Protein AF-0000000087420923 (afdb_homodimer)

Structure (mmCIF, N/CA/C/O backbone):
data_AF-0000000087420923-model_v1
#
loop_
_entity.id
_entity.type
_entity.pdbx_description
1 polymer Exopolyphosphatase
#
loop_
_atom_site.group_PDB
_atom_site.id
_atom_site.type_symbol
_atom_site.label_atom_id
_atom_site.label_alt_id
_atom_site.label_comp_id
_atom_site.label_asym_id
_atom_site.label_entity_id
_atom_site.label_seq_id
_atom_site.pdbx_PDB_ins_code
_atom_site.Cartn_x
_atom_site.Cartn_y
_atom_site.Cartn_z
_atom_site.occupancy
_atom_site.B_iso_or_equiv
_atom_site.auth_seq_id
_atom_site.auth_comp_id
_atom_site.auth_asym_id
_atom_site.auth_atom_id
_atom_site.pdbx_PDB_model_num
ATOM 1 N N . MET A 1 1 ? -8.203 4.008 -21.828 1 26.64 1 MET A N 1
ATOM 2 C CA . MET A 1 1 ? -7.301 4.594 -22.812 1 26.64 1 MET A CA 1
ATOM 3 C C . MET A 1 1 ? -5.855 4.543 -22.328 1 26.64 1 MET A C 1
ATOM 5 O O . MET A 1 1 ? -5.57 4.914 -21.188 1 26.64 1 MET A O 1
ATOM 9 N N . SER A 1 2 ? -5.141 3.66 -22.953 1 37.94 2 SER A N 1
ATOM 10 C CA . SER A 1 2 ? -3.732 3.361 -22.734 1 37.94 2 SER A CA 1
ATOM 11 C C . SER A 1 2 ? -2.912 4.641 -22.594 1 37.94 2 SER A C 1
ATOM 13 O O . SER A 1 2 ? -3.105 5.594 -23.344 1 37.94 2 SER A O 1
ATOM 15 N N . ARG A 1 3 ? -2.555 5.078 -21.453 1 43.34 3 ARG A N 1
ATOM 16 C CA . ARG A 1 3 ? -1.453 6.035 -21.484 1 43.34 3 ARG A CA 1
ATOM 17 C C . ARG A 1 3 ? -0.502 5.723 -22.641 1 43.34 3 ARG A C 1
ATOM 19 O O . ARG A 1 3 ? -0.381 4.57 -23.062 1 43.34 3 ARG A O 1
ATOM 26 N N . ASP A 1 4 ? -0.042 6.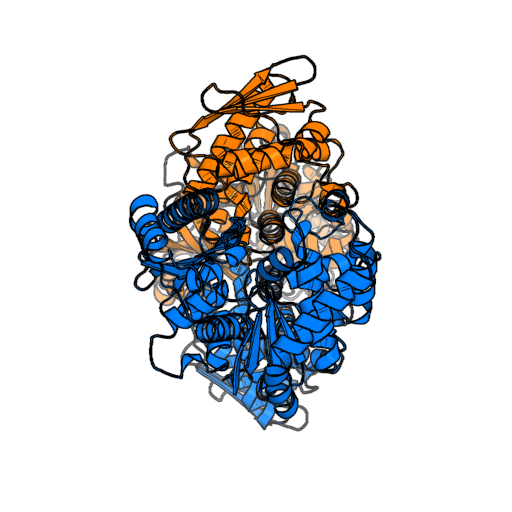641 -23.312 1 57.41 4 ASP A N 1
ATOM 27 C CA . ASP A 1 4 ? 0.861 6.473 -24.438 1 57.41 4 ASP A CA 1
ATOM 28 C C . ASP A 1 4 ? 1.938 5.434 -24.141 1 57.41 4 ASP A C 1
ATOM 30 O O . ASP A 1 4 ? 2.639 5.535 -23.125 1 57.41 4 ASP A O 1
ATOM 34 N N . GLY A 1 5 ? 1.737 4.094 -24.609 1 68 5 GLY A N 1
ATOM 35 C CA . GLY A 1 5 ? 2.725 3.027 -24.609 1 68 5 GLY A CA 1
ATOM 36 C C . GLY A 1 5 ? 2.348 1.857 -23.719 1 68 5 GLY A C 1
ATOM 37 O O . GLY A 1 5 ? 3.072 0.861 -23.656 1 68 5 GLY A O 1
ATOM 38 N N . GLU A 1 6 ? 1.194 2.072 -22.938 1 76.19 6 GLU A N 1
ATOM 39 C CA . GLU A 1 6 ? 0.742 0.937 -22.141 1 76.19 6 GLU A CA 1
ATOM 40 C C . GLU A 1 6 ? -0.213 0.051 -22.938 1 76.19 6 GLU A C 1
ATOM 42 O O . GLU A 1 6 ? -1.026 0.549 -23.719 1 76.19 6 GLU A O 1
ATOM 47 N N . HIS A 1 7 ? 0.077 -1.31 -22.875 1 85.56 7 HIS A N 1
ATOM 48 C CA . HIS A 1 7 ? -0.775 -2.291 -23.531 1 85.56 7 HIS A CA 1
ATOM 49 C C . HIS A 1 7 ? -1.198 -3.393 -22.562 1 85.56 7 HIS A C 1
ATOM 51 O O . HIS A 1 7 ? -0.403 -3.834 -21.734 1 85.56 7 HIS A O 1
ATOM 57 N N . THR A 1 8 ? -2.49 -3.703 -22.625 1 90.06 8 THR A N 1
ATOM 58 C CA . THR A 1 8 ? -2.996 -4.801 -21.797 1 90.06 8 THR A CA 1
ATOM 59 C C . THR A 1 8 ? -3.041 -6.098 -22.609 1 90.06 8 THR A C 1
ATOM 61 O O . THR A 1 8 ? -3.508 -6.109 -23.75 1 90.06 8 THR A O 1
ATOM 64 N N . VAL A 1 9 ? -2.49 -7.164 -22.062 1 92.75 9 VAL A N 1
ATOM 65 C CA . VAL A 1 9 ? -2.441 -8.461 -22.734 1 92.75 9 VAL A CA 1
ATOM 66 C C . VAL A 1 9 ? -2.951 -9.547 -21.781 1 92.75 9 VAL A C 1
ATOM 68 O O . VAL A 1 9 ? -2.656 -9.523 -20.578 1 92.75 9 VAL A O 1
ATOM 71 N N . GLY A 1 10 ? -3.799 -10.461 -22.281 1 95.06 10 GLY A N 1
ATOM 72 C CA . GLY A 1 10 ? -4.215 -11.641 -21.547 1 95.06 10 GLY A CA 1
ATOM 73 C C . GLY A 1 10 ? -3.432 -12.883 -21.922 1 95.06 10 GLY A C 1
ATOM 74 O O . GLY A 1 10 ? -3.129 -13.109 -23.094 1 95.06 10 GLY A O 1
ATOM 75 N N . PHE A 1 11 ? -3.051 -13.641 -20.922 1 96.31 11 PHE A N 1
ATOM 76 C CA . PHE A 1 11 ? -2.35 -14.906 -21.125 1 96.31 11 PHE A CA 1
ATOM 77 C C . PHE A 1 11 ? -3.16 -16.062 -20.578 1 96.31 11 PHE A C 1
ATOM 79 O O . PHE A 1 11 ? -3.553 -16.062 -19.406 1 96.31 11 PHE A O 1
ATOM 86 N N . ILE A 1 12 ? -3.424 -17.062 -21.422 1 97.44 12 ILE A N 1
ATOM 87 C CA . ILE A 1 12 ? -4.195 -18.25 -21.016 1 97.44 12 ILE A CA 1
ATOM 88 C C . ILE A 1 12 ? -3.316 -19.484 -21.109 1 97.44 12 ILE A C 1
ATOM 90 O O . ILE A 1 12 ? -2.709 -19.75 -22.141 1 97.44 12 ILE A O 1
ATOM 94 N N . ASP A 1 13 ? -3.191 -20.172 -20.047 1 96.81 13 ASP A N 1
ATOM 95 C CA . ASP A 1 13 ? -2.545 -21.469 -19.922 1 96.81 13 ASP A CA 1
ATOM 96 C C . ASP A 1 13 ? -3.576 -22.578 -19.75 1 96.81 13 ASP A C 1
ATOM 98 O O . ASP A 1 13 ? -4.156 -22.734 -18.672 1 96.81 13 ASP A O 1
ATOM 102 N N . LEU A 1 14 ? -3.822 -23.297 -20.812 1 97.25 14 LEU A N 1
ATOM 103 C CA . LEU A 1 14 ? -4.77 -24.406 -20.766 1 97.25 14 LEU A CA 1
ATOM 104 C C . LEU A 1 14 ? -4.051 -25.734 -20.484 1 97.25 14 LEU A C 1
ATOM 106 O O . LEU A 1 14 ? -3.621 -26.422 -21.406 1 97.25 14 LEU A O 1
ATOM 110 N N . GLY A 1 15 ? -4.082 -26.094 -19.219 1 95.69 15 GLY A N 1
ATOM 111 C CA . GLY A 1 15 ? -3.385 -27.297 -18.781 1 95.69 15 GLY A CA 1
ATOM 112 C C . GLY A 1 15 ? -4.273 -28.531 -18.734 1 95.69 15 GLY A C 1
ATOM 113 O O . GLY A 1 15 ? -5.457 -28.453 -19.078 1 95.69 15 GLY A O 1
ATOM 114 N N . THR A 1 16 ? -3.65 -29.625 -18.281 1 95.31 16 THR A N 1
ATOM 115 C CA . THR A 1 16 ? -4.312 -30.922 -18.219 1 95.31 16 THR A CA 1
ATOM 116 C C . THR A 1 16 ? -5.336 -30.938 -17.078 1 95.31 16 THR A C 1
ATOM 118 O O . THR A 1 16 ? -6.395 -31.562 -17.203 1 95.31 16 THR A O 1
ATOM 121 N N . ASN A 1 17 ? -5.051 -30.266 -16.047 1 93.31 17 ASN A N 1
ATOM 122 C CA . ASN A 1 17 ? -5.941 -30.266 -14.898 1 93.31 17 ASN A CA 1
ATOM 123 C C . ASN A 1 17 ? -6.684 -28.938 -14.773 1 93.31 17 ASN A C 1
ATOM 125 O O . ASN A 1 17 ? -7.875 -28.906 -14.461 1 93.31 17 ASN A O 1
ATOM 129 N N . SER A 1 18 ? -5.938 -27.875 -14.984 1 94.88 18 SER A N 1
ATOM 130 C CA . SER A 1 18 ? -6.488 -26.547 -14.734 1 94.88 18 SER A CA 1
ATOM 131 C C . SER A 1 18 ? -6.215 -25.609 -15.898 1 94.88 18 SER A C 1
ATOM 133 O O . SER A 1 18 ? -5.258 -25.797 -16.656 1 94.88 18 SER A O 1
ATOM 135 N N . ALA A 1 19 ? -7.098 -24.688 -16.078 1 95.62 19 ALA A N 1
ATOM 136 C CA . ALA A 1 19 ? -6.879 -23.531 -16.938 1 95.62 19 ALA A CA 1
ATOM 137 C C . ALA A 1 19 ? -6.594 -22.281 -16.109 1 95.62 19 ALA A C 1
ATOM 139 O O . ALA A 1 19 ? -7.188 -22.094 -15.047 1 95.62 19 ALA A O 1
ATOM 140 N N . ARG A 1 20 ? -5.656 -21.469 -16.609 1 95.69 20 ARG A N 1
ATOM 141 C CA . ARG A 1 20 ? -5.277 -20.266 -15.883 1 95.69 20 ARG A CA 1
ATOM 142 C C . ARG A 1 20 ? -5.293 -19.047 -16.797 1 95.69 20 ARG A C 1
ATOM 144 O O . ARG A 1 20 ? -5.02 -19.156 -18 1 95.69 20 ARG A O 1
ATOM 151 N N . LEU A 1 21 ? -5.629 -17.906 -16.234 1 94.81 21 LEU A N 1
ATOM 152 C CA . LEU A 1 21 ? -5.586 -16.625 -16.906 1 94.81 21 LEU A CA 1
ATOM 153 C C . LEU A 1 21 ? -4.711 -15.633 -16.141 1 94.81 21 LEU A C 1
ATOM 155 O O . LEU A 1 21 ? -4.77 -15.57 -14.914 1 94.81 21 LEU A O 1
ATOM 159 N N . LEU A 1 22 ? -3.85 -14.938 -16.859 1 94 22 LEU A N 1
ATOM 160 C CA . LEU A 1 22 ? -3.121 -13.789 -16.312 1 94 22 LEU A CA 1
ATOM 161 C C . LEU A 1 22 ? -3.287 -12.578 -17.219 1 94 22 LEU A C 1
ATOM 163 O O . LEU A 1 22 ? -2.99 -12.641 -18.422 1 94 22 LEU A O 1
ATOM 167 N N . VAL A 1 23 ? -3.854 -11.539 -16.734 1 91.88 23 VAL A N 1
ATOM 168 C CA . VAL A 1 23 ? -3.977 -10.289 -17.453 1 91.88 23 VAL A CA 1
ATOM 169 C C . VAL A 1 23 ? -2.918 -9.297 -16.969 1 91.88 23 VAL A C 1
ATOM 171 O O . VAL A 1 23 ? -2.814 -9.031 -15.773 1 91.88 23 VAL A O 1
ATOM 174 N N . VAL A 1 24 ? -2.127 -8.789 -17.906 1 89.5 24 VAL A N 1
ATOM 175 C CA . VAL A 1 24 ? -1.052 -7.879 -17.516 1 89.5 24 VAL A CA 1
ATOM 176 C C . VAL A 1 24 ? -1.144 -6.59 -18.328 1 89.5 24 VAL A C 1
ATOM 178 O O . VAL A 1 24 ? -1.698 -6.578 -19.438 1 89.5 24 VAL A O 1
ATOM 181 N N . ARG A 1 25 ? -0.731 -5.531 -17.734 1 84.19 25 ARG A N 1
ATOM 182 C CA . ARG A 1 25 ? -0.522 -4.262 -18.422 1 84.19 25 ARG A CA 1
ATOM 183 C C . ARG A 1 25 ? 0.964 -3.979 -18.609 1 84.19 25 ARG A C 1
ATOM 185 O O . ARG A 1 25 ? 1.725 -3.955 -17.641 1 84.19 25 ARG A O 1
ATOM 192 N N . SER A 1 26 ? 1.334 -3.861 -19.828 1 81.75 26 SER A N 1
ATOM 193 C CA . SER A 1 26 ? 2.729 -3.551 -20.125 1 81.75 26 SER A CA 1
ATOM 194 C C . SER A 1 26 ? 2.973 -2.047 -20.125 1 81.75 26 SER A C 1
ATOM 196 O O . SER A 1 26 ? 2.096 -1.27 -20.5 1 81.75 26 SER A O 1
ATOM 198 N N . HIS A 1 27 ? 4.184 -1.691 -19.609 1 73.06 27 HIS A N 1
ATOM 199 C CA . HIS A 1 27 ? 4.621 -0.301 -19.578 1 73.06 27 HIS A CA 1
ATOM 200 C C . HIS A 1 27 ? 5.738 -0.058 -20.594 1 73.06 27 HIS A C 1
ATOM 202 O O . HIS A 1 27 ? 6.328 -1.008 -21.109 1 73.06 27 HIS A O 1
ATOM 208 N N . PRO A 1 28 ? 6.004 1.188 -20.875 1 68.94 28 PRO A N 1
ATOM 209 C CA . PRO A 1 28 ? 7.02 1.494 -21.875 1 68.94 28 PRO A CA 1
ATOM 210 C C . PRO A 1 28 ? 8.391 0.915 -21.531 1 68.94 28 PRO A C 1
ATOM 212 O O . PRO A 1 28 ? 9.18 0.609 -22.422 1 68.94 28 PRO A O 1
ATOM 215 N N . ASP A 1 29 ? 8.727 0.699 -20.312 1 63.28 29 ASP A N 1
ATOM 216 C CA . ASP A 1 29 ? 10.023 0.157 -19.922 1 63.28 29 ASP A CA 1
ATOM 217 C C . ASP A 1 29 ? 10.008 -1.37 -19.922 1 63.28 29 ASP A C 1
ATOM 219 O O . ASP A 1 29 ? 10.898 -2.008 -19.359 1 63.28 29 ASP A O 1
ATOM 223 N N . ARG A 1 30 ? 9 -2.012 -20.516 1 65.38 30 ARG A N 1
ATOM 224 C CA . ARG A 1 30 ? 8.82 -3.453 -20.672 1 65.38 30 ARG A CA 1
ATOM 225 C C . ARG A 1 30 ? 8.523 -4.109 -19.328 1 65.38 30 ARG A C 1
ATOM 227 O O . ARG A 1 30 ? 8.641 -5.328 -19.188 1 65.38 30 ARG A O 1
ATOM 234 N N . ALA A 1 31 ? 8.336 -3.197 -18.406 1 71.5 31 ALA A N 1
ATOM 235 C CA . ALA A 1 31 ? 7.773 -3.725 -17.156 1 71.5 31 ALA A CA 1
ATOM 236 C C . ALA A 1 31 ? 6.27 -3.945 -17.297 1 71.5 31 ALA A C 1
ATOM 238 O O . ALA A 1 31 ? 5.645 -3.473 -18.25 1 71.5 31 ALA A O 1
ATOM 239 N N . TYR A 1 32 ? 5.801 -4.973 -16.469 1 76.25 32 TYR A N 1
ATOM 240 C CA . TYR A 1 32 ? 4.355 -5.176 -16.531 1 76.25 32 TYR A CA 1
ATOM 241 C C . TYR A 1 32 ? 3.75 -5.258 -15.141 1 76.25 32 TYR A C 1
ATOM 243 O O . TYR A 1 32 ? 4.445 -5.566 -14.172 1 76.25 32 TYR A O 1
ATOM 251 N N . SER A 1 33 ? 2.541 -4.898 -15.023 1 77.5 33 SER A N 1
ATOM 252 C CA . SER A 1 33 ? 1.748 -5.043 -13.805 1 77.5 33 SER A CA 1
ATOM 253 C C . SER A 1 33 ? 0.644 -6.078 -13.984 1 77.5 33 SER A C 1
ATOM 255 O O . SER A 1 33 ? 0.008 -6.137 -15.039 1 77.5 33 SER A O 1
ATOM 257 N N . GLU A 1 34 ? 0.516 -6.961 -12.992 1 83.31 34 GLU A N 1
ATOM 258 C CA . GLU A 1 34 ? -0.592 -7.91 -13.031 1 83.31 34 GLU A CA 1
ATOM 259 C C . GLU A 1 34 ? -1.915 -7.23 -12.695 1 83.31 34 GLU A C 1
ATOM 261 O O . GLU A 1 34 ? -2.008 -6.5 -11.703 1 83.31 34 GLU A O 1
ATOM 266 N N . LEU A 1 35 ? -2.844 -7.418 -13.539 1 81.5 35 LEU A N 1
ATOM 267 C CA . LEU A 1 35 ? -4.152 -6.801 -13.344 1 81.5 35 LEU A CA 1
ATOM 268 C C . LEU A 1 35 ? -5.125 -7.781 -12.703 1 81.5 35 LEU A C 1
ATOM 270 O O . LEU A 1 35 ? -5.969 -7.387 -11.891 1 81.5 35 LEU A O 1
ATOM 274 N N . ASN A 1 36 ? -5.047 -9.023 -13.148 1 83.31 36 ASN A N 1
ATOM 275 C CA . ASN A 1 36 ? -5.914 -10.07 -12.609 1 83.31 36 ASN A CA 1
ATOM 276 C C . ASN A 1 36 ? -5.391 -11.461 -12.953 1 83.31 36 ASN A C 1
ATOM 278 O O . ASN A 1 36 ? -4.605 -11.617 -13.891 1 83.31 36 ASN A O 1
ATOM 282 N N . ARG A 1 37 ? -5.762 -12.398 -12.141 1 88.62 37 ARG A N 1
ATOM 283 C CA . ARG A 1 37 ? -5.449 -13.805 -12.391 1 88.62 37 ARG A CA 1
ATOM 284 C C . ARG A 1 37 ? -6.621 -14.703 -12.016 1 88.62 37 ARG A C 1
ATOM 286 O O . ARG A 1 37 ? -7.312 -14.445 -11.023 1 88.62 37 ARG A O 1
ATOM 293 N N . LEU A 1 38 ? -6.852 -15.719 -12.805 1 87.31 38 LEU A N 1
ATOM 294 C CA . LEU A 1 38 ? -7.887 -16.719 -12.539 1 87.31 38 LEU A CA 1
ATOM 295 C C . LEU A 1 38 ? -7.352 -18.125 -12.742 1 87.31 38 LEU A C 1
ATOM 297 O O . LEU A 1 38 ? -6.434 -18.344 -13.539 1 87.31 38 LEU A O 1
ATOM 301 N N . LYS A 1 39 ? -7.863 -19.016 -11.977 1 89.38 39 LYS A N 1
ATOM 302 C CA . LYS A 1 39 ? -7.609 -20.438 -12.133 1 89.38 39 LYS A CA 1
ATOM 303 C C . LYS A 1 39 ? -8.906 -21.25 -12.039 1 89.38 39 LYS A C 1
ATOM 305 O O . LYS A 1 39 ? -9.742 -20.984 -11.172 1 89.38 39 LYS A O 1
ATOM 310 N N . GLU A 1 40 ? -9.102 -22.109 -12.961 1 89.31 40 GLU A N 1
ATOM 311 C CA . GLU A 1 40 ? -10.258 -23 -12.953 1 89.31 40 GLU A CA 1
ATOM 312 C C . GLU A 1 40 ? -9.852 -24.453 -13.227 1 89.31 40 GLU A C 1
ATOM 314 O O . GLU A 1 40 ? -8.992 -24.703 -14.07 1 89.31 40 GLU A O 1
ATOM 319 N N . VAL A 1 41 ? -10.477 -25.328 -12.445 1 89.25 41 VAL A N 1
ATOM 320 C CA . VAL A 1 41 ? -10.234 -26.75 -12.695 1 89.25 41 VAL A CA 1
ATOM 321 C C . VAL A 1 41 ? -11.102 -27.219 -13.859 1 89.25 41 VAL A C 1
ATOM 323 O O . VAL A 1 41 ? -12.336 -27.172 -13.781 1 89.25 41 VAL A O 1
ATOM 326 N N . VAL A 1 42 ? -10.492 -27.656 -14.961 1 92.44 42 VAL A N 1
ATOM 327 C CA . VAL A 1 42 ? -11.242 -28.094 -16.141 1 92.44 42 VAL A CA 1
ATOM 328 C C . VAL A 1 42 ? -11.062 -29.594 -16.344 1 92.44 42 VAL A C 1
ATOM 330 O O . VAL A 1 42 ? -11.891 -30.234 -16.984 1 92.44 42 VAL A O 1
ATOM 333 N N . ARG A 1 43 ? -9.984 -30.188 -15.875 1 93.75 43 ARG A N 1
ATOM 334 C CA . ARG A 1 43 ? -9.664 -31.594 -15.992 1 93.75 43 ARG A CA 1
ATOM 335 C C . ARG A 1 43 ? -9.727 -32.062 -17.453 1 93.75 43 ARG A C 1
ATOM 337 O O . ARG A 1 43 ? -10.398 -33.031 -17.766 1 93.75 43 ARG A O 1
ATOM 344 N N . LEU A 1 44 ? -9.047 -31.406 -18.219 1 94.5 44 LEU A N 1
ATOM 345 C CA . LEU A 1 44 ? -9.031 -31.688 -19.641 1 94.5 44 LEU A CA 1
ATOM 346 C C . LEU A 1 44 ? -8.453 -33.062 -19.922 1 94.5 44 LEU A C 1
ATOM 348 O O . LEU A 1 44 ? -8.812 -33.719 -20.906 1 94.5 44 LEU A O 1
ATOM 352 N N . GLY A 1 45 ? -7.625 -33.562 -19.031 1 92.5 45 GLY A N 1
ATOM 353 C CA . GLY A 1 45 ? -6.969 -34.875 -19.203 1 92.5 45 GLY A CA 1
ATOM 354 C C . GLY A 1 45 ? -7.809 -36.031 -18.719 1 92.5 45 GLY A C 1
ATOM 355 O O . GLY A 1 45 ? -7.414 -37.188 -18.859 1 92.5 45 GLY A O 1
ATOM 356 N N . GLU A 1 46 ? -8.969 -35.688 -18.141 1 88.62 46 GLU A N 1
ATOM 357 C CA . GLU A 1 46 ? -9.828 -36.75 -17.625 1 88.62 46 GLU A CA 1
ATOM 358 C C . GLU A 1 46 ? -10.219 -37.719 -18.734 1 88.62 46 GLU A C 1
ATOM 360 O O . GLU A 1 46 ? -10.891 -37.344 -19.688 1 88.62 46 GLU A O 1
ATOM 365 N N . GLY A 1 47 ? -9.789 -38.969 -18.578 1 85.25 47 GLY A N 1
ATOM 366 C CA . GLY A 1 47 ? -10.133 -40 -19.531 1 85.25 47 GLY A CA 1
ATOM 367 C C . GLY A 1 47 ? -9.383 -39.875 -20.844 1 85.25 47 GLY A C 1
ATOM 368 O O . GLY A 1 47 ? -9.578 -40.719 -21.75 1 85.25 47 GLY A O 1
ATOM 369 N N . GLU A 1 48 ? -8.609 -38.969 -20.969 1 84.19 48 GLU A N 1
ATOM 370 C CA . GLU A 1 48 ? -7.91 -38.688 -22.219 1 84.19 48 GLU A CA 1
ATOM 371 C C . GLU A 1 48 ? -6.789 -39.688 -22.453 1 84.19 48 GLU A C 1
ATOM 373 O O . GLU A 1 48 ? -6.629 -40.219 -23.562 1 84.19 48 GLU A O 1
ATOM 378 N N . PHE A 1 49 ? -6.094 -40.062 -21.406 1 84 49 PHE A N 1
ATOM 379 C CA . PHE A 1 49 ? -4.82 -40.781 -21.562 1 84 49 PHE A CA 1
ATOM 380 C C . PHE A 1 49 ? -5.043 -42.25 -21.797 1 84 49 PHE A C 1
ATOM 382 O O . PHE A 1 49 ? -4.102 -43 -22.078 1 84 49 PHE A O 1
ATOM 389 N N . ILE A 1 50 ? -6.258 -42.625 -21.734 1 83.31 50 ILE A N 1
ATOM 390 C CA . ILE A 1 50 ? -6.586 -44.031 -22.031 1 83.31 50 ILE A CA 1
ATOM 391 C C . ILE A 1 50 ? -6.477 -44.25 -23.531 1 83.31 50 ILE A C 1
ATOM 393 O O . ILE A 1 50 ? -5.801 -45.188 -23.984 1 83.31 50 ILE A O 1
ATOM 397 N N . ALA A 1 51 ? -7.043 -43.406 -24.297 1 88.88 51 ALA A N 1
ATOM 398 C CA . ALA A 1 51 ? -7.055 -43.562 -25.75 1 88.88 51 ALA A CA 1
ATOM 399 C C . ALA A 1 51 ? -6.5 -42.312 -26.453 1 88.88 51 ALA A C 1
ATOM 401 O O . ALA A 1 51 ? -6.512 -42.219 -27.672 1 88.88 51 ALA A O 1
ATOM 402 N N . ASN A 1 52 ? -5.965 -41.406 -25.734 1 93.19 52 ASN A N 1
ATOM 403 C CA . ASN A 1 52 ? -5.453 -40.156 -26.266 1 93.19 52 ASN A CA 1
ATOM 404 C C . ASN A 1 52 ? -6.527 -39.406 -27.031 1 93.19 52 ASN A C 1
ATOM 406 O O . ASN A 1 52 ? -6.293 -38.969 -28.172 1 93.19 52 ASN A O 1
ATOM 410 N N . VAL A 1 53 ? -7.633 -39.438 -26.422 1 95.56 53 VAL A N 1
ATOM 411 C CA . VAL A 1 53 ? -8.758 -38.688 -26.984 1 95.56 53 VAL A CA 1
ATOM 412 C C . VAL A 1 53 ? -9.406 -37.812 -25.891 1 95.56 53 VAL A C 1
ATOM 414 O O . VAL A 1 53 ? -9.82 -38.344 -24.859 1 95.56 53 VAL A O 1
ATOM 417 N N . LEU A 1 54 ? -9.492 -36.562 -26.188 1 96.56 54 LEU A N 1
ATOM 418 C CA . LEU A 1 54 ? -10.188 -35.688 -25.266 1 96.56 54 LEU A CA 1
ATOM 419 C C . LEU A 1 54 ? -11.672 -36 -25.203 1 96.56 54 LEU A C 1
ATOM 421 O O . LEU A 1 54 ? -12.312 -36.188 -26.234 1 96.56 54 LEU A O 1
ATOM 425 N N . GLN A 1 55 ? -12.172 -36.062 -24.047 1 95.31 55 GLN A N 1
ATOM 426 C CA . GLN A 1 55 ? -13.578 -36.406 -23.859 1 95.31 55 GLN A CA 1
ATOM 427 C C . GLN A 1 55 ? -14.484 -35.219 -24.109 1 95.31 55 GLN A C 1
ATOM 429 O O . GLN A 1 55 ? -14.117 -34.062 -23.797 1 95.31 55 GLN A O 1
ATOM 434 N N . PRO A 1 56 ? -15.648 -35.406 -24.578 1 94.94 56 PRO A N 1
ATOM 435 C CA . PRO A 1 56 ? -16.547 -34.312 -24.922 1 94.94 56 PRO A CA 1
ATOM 436 C C . PRO A 1 56 ? -16.875 -33.438 -23.734 1 94.94 56 PRO A C 1
ATOM 438 O O . PRO A 1 56 ? -16.875 -32.188 -23.859 1 94.94 56 PRO A O 1
ATOM 441 N N . GLN A 1 57 ? -17.141 -34 -22.609 1 93.81 57 GLN A N 1
ATOM 442 C CA . GLN A 1 57 ? -17.5 -33.219 -21.422 1 93.81 57 GLN A CA 1
ATOM 443 C C . GLN A 1 57 ? -16.328 -32.344 -20.984 1 93.81 57 GLN A C 1
ATOM 445 O O . GLN A 1 57 ? -16.516 -31.219 -20.562 1 93.81 57 GLN A O 1
ATOM 450 N N . ALA A 1 58 ? -15.148 -32.875 -21.047 1 94.38 58 ALA A N 1
ATOM 451 C CA . ALA A 1 58 ? -13.945 -32.125 -20.688 1 94.38 58 ALA A CA 1
ATOM 452 C C . ALA A 1 58 ? -13.711 -30.984 -21.656 1 94.38 58 ALA A C 1
ATOM 454 O O . ALA A 1 58 ? -13.375 -29.875 -21.234 1 94.38 58 ALA A O 1
ATOM 455 N N . MET A 1 59 ? -13.898 -31.234 -22.953 1 96.31 59 MET A N 1
ATOM 456 C CA . MET A 1 59 ? -13.75 -30.188 -23.969 1 96.31 59 MET A CA 1
ATOM 457 C C . MET A 1 59 ? -14.766 -29.078 -23.75 1 96.31 59 MET A C 1
ATOM 459 O O . MET A 1 59 ? -14.453 -27.891 -23.922 1 96.31 59 MET A O 1
ATOM 463 N N . HIS A 1 60 ? -15.906 -29.469 -23.359 1 94.25 60 HIS A N 1
ATOM 464 C CA . HIS A 1 60 ? -16.953 -28.484 -23.109 1 94.25 60 HIS A CA 1
ATOM 465 C C . HIS A 1 60 ? -16.609 -27.578 -21.938 1 94.25 60 HIS A C 1
ATOM 467 O O . HIS A 1 60 ? -16.734 -26.359 -22.031 1 94.25 60 HIS A O 1
ATOM 473 N N . ARG A 1 61 ? -16.203 -28.156 -20.859 1 92.69 61 ARG A N 1
ATOM 474 C CA . ARG A 1 61 ? -15.797 -27.391 -19.688 1 92.69 61 ARG A CA 1
ATOM 475 C C . ARG A 1 61 ? -14.664 -26.422 -20.031 1 92.69 61 ARG A C 1
ATOM 477 O O . ARG A 1 61 ? -14.695 -25.266 -19.625 1 92.69 61 ARG A O 1
ATOM 484 N N . ALA A 1 62 ? -13.703 -26.906 -20.75 1 95.75 62 ALA A N 1
ATOM 485 C CA . ALA A 1 62 ? -12.547 -26.094 -21.109 1 95.75 62 ALA A CA 1
ATOM 486 C C . ALA A 1 62 ? -12.969 -24.922 -22 1 95.75 62 ALA A C 1
ATOM 488 O O . ALA A 1 62 ? -12.484 -23.812 -21.828 1 95.75 62 ALA A O 1
ATOM 489 N N . ALA A 1 63 ? -13.82 -25.219 -22.953 1 95.56 63 ALA A N 1
ATOM 490 C CA . ALA A 1 63 ? -14.297 -24.172 -23.844 1 95.56 63 ALA A CA 1
ATOM 491 C C . ALA A 1 63 ? -15.055 -23.094 -23.078 1 95.56 63 ALA A C 1
ATOM 493 O O . ALA A 1 63 ? -14.883 -21.891 -23.344 1 95.56 63 ALA A O 1
ATOM 494 N N . LEU A 1 64 ? -15.828 -23.484 -22.188 1 91.25 64 LEU A N 1
ATOM 495 C CA . LEU A 1 64 ? -16.578 -22.547 -21.359 1 91.25 64 LEU A CA 1
ATOM 496 C C . LEU A 1 64 ? -15.648 -21.672 -20.547 1 91.25 64 LEU A C 1
ATOM 498 O O . LEU A 1 64 ? -15.828 -20.453 -20.484 1 91.25 64 LEU A O 1
ATOM 502 N N . VAL A 1 65 ? -14.719 -22.266 -19.906 1 93.38 65 VAL A N 1
ATOM 503 C CA . VAL A 1 65 ? -13.773 -21.547 -19.062 1 93.38 65 VAL A CA 1
ATOM 504 C C . VAL A 1 65 ? -12.945 -20.594 -19.906 1 93.38 65 VAL A C 1
ATOM 506 O O . VAL A 1 65 ? -12.727 -19.438 -19.516 1 93.38 65 VAL A O 1
ATOM 509 N N . CYS A 1 66 ? -12.523 -21.031 -21.062 1 95.62 66 CYS A N 1
ATOM 510 C CA . CYS A 1 66 ? -11.734 -20.172 -21.953 1 95.62 66 CYS A CA 1
ATOM 511 C C . CYS A 1 66 ? -12.555 -18.969 -22.422 1 95.62 66 CYS A C 1
ATOM 513 O O . CYS A 1 66 ? -12.023 -17.875 -22.547 1 95.62 66 CYS A O 1
ATOM 515 N N . ARG A 1 67 ? -13.766 -19.234 -22.688 1 93.62 67 ARG A N 1
ATOM 516 C CA . ARG A 1 67 ? -14.641 -18.125 -23.062 1 93.62 67 ARG A CA 1
ATOM 517 C C . ARG A 1 67 ? -14.711 -17.078 -21.953 1 93.62 67 ARG A C 1
ATOM 519 O O . ARG A 1 67 ? -14.609 -15.883 -22.219 1 93.62 67 ARG A O 1
ATOM 526 N N . LYS A 1 68 ? -14.852 -17.562 -20.781 1 89.69 68 LYS A N 1
ATOM 527 C CA . LYS A 1 68 ? -14.914 -16.672 -19.625 1 89.69 68 LYS A CA 1
ATOM 528 C C . LYS A 1 68 ? -13.594 -15.914 -19.453 1 89.69 68 LYS A C 1
ATOM 530 O O . LYS A 1 68 ? -13.586 -14.742 -19.078 1 89.69 68 LYS A O 1
ATOM 535 N N . PHE A 1 69 ? -12.516 -16.594 -19.625 1 94.12 69 PHE A N 1
ATOM 536 C CA . PHE A 1 69 ? -11.203 -15.977 -19.531 1 94.12 69 PHE A CA 1
ATOM 537 C C . PHE A 1 69 ? -11.055 -14.852 -20.547 1 94.12 69 PHE A C 1
ATOM 539 O O . PHE A 1 69 ? -10.555 -13.773 -20.234 1 94.12 69 PHE A O 1
ATOM 546 N N . VAL A 1 70 ? -11.516 -15.117 -21.75 1 92.94 70 VAL A N 1
ATOM 547 C CA . VAL A 1 70 ? -11.438 -14.133 -22.828 1 92.94 70 VAL A CA 1
ATOM 548 C C . VAL A 1 70 ? -12.297 -12.914 -22.469 1 92.94 70 VAL A C 1
ATOM 550 O O . VAL A 1 70 ? -11.867 -11.773 -22.625 1 92.94 70 VAL A O 1
ATOM 553 N N . GLU A 1 71 ? -13.406 -13.18 -21.969 1 86.56 71 GLU A N 1
ATOM 554 C CA . GLU A 1 71 ? -14.297 -12.102 -21.562 1 86.56 71 GLU A CA 1
ATOM 555 C C . GLU A 1 71 ? -13.672 -11.25 -20.453 1 86.56 71 GLU A C 1
ATOM 557 O O . GLU A 1 71 ? -13.773 -10.023 -20.469 1 86.56 71 GLU A O 1
ATOM 562 N N . MET A 1 72 ? -13.086 -11.938 -19.562 1 86.12 72 MET A N 1
ATOM 563 C CA . MET A 1 72 ? -12.422 -11.234 -18.469 1 86.12 72 MET A CA 1
ATOM 564 C C . MET A 1 72 ? -11.297 -10.352 -19 1 86.12 72 MET A C 1
ATOM 566 O O . MET A 1 72 ? -11.164 -9.195 -18.594 1 86.12 72 MET A O 1
ATOM 570 N N . ALA A 1 73 ? -10.492 -10.875 -19.828 1 90.06 73 ALA A N 1
ATOM 571 C CA . ALA A 1 73 ? -9.391 -10.109 -20.406 1 90.06 73 ALA A CA 1
ATOM 572 C C . ALA A 1 73 ? -9.906 -8.906 -21.188 1 90.06 73 ALA A C 1
ATOM 574 O O . ALA A 1 73 ? -9.32 -7.82 -21.125 1 90.06 73 ALA A O 1
ATOM 575 N N . GLN A 1 74 ? -10.969 -9.102 -21.828 1 84.75 74 GLN A N 1
ATOM 576 C CA . GLN A 1 74 ? -11.57 -8.016 -22.594 1 84.75 74 GLN A CA 1
ATOM 577 C C . GLN A 1 74 ? -12.109 -6.922 -21.688 1 84.75 74 GLN A C 1
ATOM 579 O O . GLN A 1 74 ? -12.086 -5.742 -22.031 1 84.75 74 GLN A O 1
ATOM 584 N N . GLY A 1 75 ? -12.539 -7.371 -20.562 1 77.06 75 GLY A N 1
ATOM 585 C CA . GLY A 1 75 ? -12.992 -6.402 -19.578 1 77.06 75 GLY A CA 1
ATOM 586 C C . GLY A 1 75 ? -11.891 -5.457 -19.125 1 77.06 75 GLY A C 1
ATOM 587 O O . GLY A 1 75 ? -12.164 -4.332 -18.719 1 77.06 75 GLY A O 1
ATOM 588 N N . TYR A 1 76 ? -10.695 -5.875 -19.234 1 80.88 76 TYR A N 1
ATOM 589 C CA . TYR A 1 76 ? -9.539 -5.043 -18.922 1 80.88 76 TYR A CA 1
ATOM 590 C C . TYR A 1 76 ? -8.977 -4.387 -20.172 1 80.88 76 TYR A C 1
ATOM 592 O O . TYR A 1 76 ? -7.844 -3.9 -20.188 1 80.88 76 TYR A O 1
ATOM 600 N N . ASP A 1 77 ? -9.727 -4.527 -21.297 1 83.88 77 ASP A N 1
ATOM 601 C CA . ASP A 1 77 ? -9.367 -3.939 -22.578 1 83.88 77 ASP A CA 1
ATOM 602 C C . ASP A 1 77 ? -8.094 -4.574 -23.125 1 83.88 77 ASP A C 1
ATOM 604 O O . ASP A 1 77 ? -7.223 -3.877 -23.656 1 83.88 77 ASP A O 1
ATOM 608 N N . ALA A 1 78 ? -7.996 -5.844 -22.922 1 90.69 78 ALA A N 1
ATOM 609 C CA . ALA A 1 78 ? -6.844 -6.539 -23.5 1 90.69 78 ALA A CA 1
ATOM 610 C C . ALA A 1 78 ? -6.848 -6.445 -25.016 1 90.69 78 ALA A C 1
ATOM 612 O O . ALA A 1 78 ? -7.859 -6.734 -25.656 1 90.69 78 ALA A O 1
ATOM 613 N N . GLU A 1 79 ? -5.715 -6.008 -25.594 1 90.69 79 GLU A N 1
ATOM 614 C CA . GLU A 1 79 ? -5.57 -5.871 -27.047 1 90.69 79 GLU A CA 1
ATOM 615 C C . GLU A 1 79 ? -5.223 -7.207 -27.688 1 90.69 79 GLU A C 1
ATOM 617 O O . GLU A 1 79 ? -5.477 -7.406 -28.875 1 90.69 79 GLU A O 1
ATOM 622 N N . LYS A 1 80 ? -4.648 -8.031 -26.922 1 92.56 80 LYS A N 1
ATOM 623 C CA . LYS A 1 80 ? -4.191 -9.328 -27.406 1 92.56 80 LYS A CA 1
ATOM 624 C C . LYS A 1 80 ? -4.375 -10.406 -26.344 1 92.56 80 LYS A C 1
ATOM 626 O O . LYS A 1 80 ? -4.309 -10.125 -25.141 1 92.56 80 LYS A O 1
ATOM 631 N N . ILE A 1 81 ? -4.684 -11.609 -26.828 1 95.62 81 ILE A N 1
ATOM 632 C CA . ILE A 1 81 ? -4.738 -12.781 -25.969 1 95.62 81 ILE A CA 1
ATOM 633 C C . ILE A 1 81 ? -3.771 -13.852 -26.484 1 95.62 81 ILE A C 1
ATOM 635 O O . ILE A 1 81 ? -3.854 -14.258 -27.641 1 95.62 81 ILE A O 1
ATOM 639 N N . VAL A 1 82 ? -2.836 -14.172 -25.703 1 95.94 82 VAL A N 1
ATOM 640 C CA . VAL A 1 82 ? -1.907 -15.258 -25.984 1 95.94 82 VAL A CA 1
ATOM 641 C C . VAL A 1 82 ? -2.314 -16.5 -25.203 1 95.94 82 VAL A C 1
ATOM 643 O O . VAL A 1 82 ? -2.367 -16.484 -23.984 1 95.94 82 VAL A O 1
ATOM 646 N N . ALA A 1 83 ? -2.65 -17.578 -25.922 1 97.44 83 ALA A N 1
ATOM 647 C CA . ALA A 1 83 ? -3.139 -18.797 -25.281 1 97.44 83 ALA A CA 1
ATOM 648 C C . ALA A 1 83 ? -2.314 -20.016 -25.688 1 97.44 83 ALA A C 1
ATOM 650 O O . ALA A 1 83 ? -2.021 -20.188 -26.875 1 97.44 83 ALA A O 1
ATOM 651 N N . VAL A 1 84 ? -1.918 -20.797 -24.719 1 97.31 84 VAL A N 1
ATOM 652 C CA . VAL A 1 84 ? -1.171 -22.016 -25 1 97.31 84 VAL A CA 1
ATOM 653 C C . VAL A 1 84 ? -1.865 -23.219 -24.359 1 97.31 84 VAL A C 1
ATOM 655 O O . VAL A 1 84 ? -2.611 -23.062 -23.391 1 97.31 84 VAL A O 1
ATOM 658 N N . ALA A 1 85 ? -1.715 -24.375 -24.891 1 97 85 ALA A N 1
ATOM 659 C CA . ALA A 1 85 ? -2.184 -25.641 -24.344 1 97 85 ALA A CA 1
ATOM 660 C C . ALA A 1 85 ? -1.037 -26.641 -24.219 1 97 85 ALA A C 1
ATOM 662 O O . ALA A 1 85 ? -0.083 -26.609 -25 1 97 85 ALA A O 1
ATOM 663 N N . THR A 1 86 ? -1.17 -27.531 -23.281 1 96.06 86 THR A N 1
ATOM 664 C CA . THR A 1 86 ? -0.026 -28.359 -22.938 1 96.06 86 THR A CA 1
ATOM 665 C C . THR A 1 86 ? -0.359 -29.844 -23.109 1 96.06 86 THR A C 1
ATOM 667 O O . THR A 1 86 ? -0.971 -30.234 -24.109 1 96.06 86 THR A O 1
ATOM 670 N N . SER A 1 87 ? -0.004 -30.734 -22.234 1 93.75 87 SER A N 1
ATOM 671 C CA . SER A 1 87 ? 0.143 -32.156 -22.406 1 93.75 87 SER A CA 1
ATOM 672 C C . SER A 1 87 ? -1.154 -32.812 -22.891 1 93.75 87 SER A C 1
ATOM 674 O O . SER A 1 87 ? -1.148 -33.594 -23.844 1 93.75 87 SER A O 1
ATOM 676 N N . ALA A 1 88 ? -2.299 -32.5 -22.25 1 94.19 88 ALA A N 1
ATOM 677 C CA . ALA A 1 88 ? -3.555 -33.125 -22.625 1 94.19 88 ALA A CA 1
ATOM 678 C C . ALA A 1 88 ? -3.904 -32.875 -24.078 1 94.19 88 ALA A C 1
ATOM 680 O O . ALA A 1 88 ? -4.312 -33.781 -24.812 1 94.19 88 ALA A O 1
ATOM 681 N N . SER A 1 89 ? -3.75 -31.688 -24.484 1 95.69 89 SER A N 1
ATOM 682 C CA . SER A 1 89 ? -4.023 -31.312 -25.859 1 95.69 89 SER A CA 1
ATOM 683 C C . SER A 1 89 ? -2.941 -31.828 -26.797 1 95.69 89 SER A C 1
ATOM 685 O O . SER A 1 89 ? -3.242 -32.312 -27.891 1 95.69 89 SER A O 1
ATOM 687 N N . ARG A 1 90 ? -1.78 -31.719 -26.375 1 93.31 90 ARG A N 1
ATOM 688 C CA . ARG A 1 90 ? -0.633 -32.125 -27.188 1 93.31 90 ARG A CA 1
ATOM 689 C C . ARG A 1 90 ? -0.722 -33.594 -27.562 1 93.31 90 ARG A C 1
ATOM 691 O O . ARG A 1 90 ? -0.395 -33.969 -28.703 1 93.31 90 ARG A O 1
ATOM 698 N N . ASP A 1 91 ? -1.211 -34.438 -26.75 1 93.88 91 ASP A N 1
ATOM 699 C CA . ASP A 1 91 ? -1.204 -35.906 -26.938 1 93.88 91 ASP A CA 1
ATOM 700 C C . ASP A 1 91 ? -2.496 -36.375 -27.594 1 93.88 91 ASP A C 1
ATOM 702 O O . ASP A 1 91 ? -2.58 -37.531 -28.047 1 93.88 91 ASP A O 1
ATOM 706 N N . ALA A 1 92 ? -3.439 -35.531 -27.75 1 96.12 92 ALA A N 1
ATOM 707 C CA . ALA A 1 92 ? -4.777 -35.938 -28.172 1 96.12 92 ALA A CA 1
ATOM 708 C C . ALA A 1 92 ? -4.863 -36.062 -29.688 1 96.12 92 ALA A C 1
ATOM 710 O O . ALA A 1 92 ? -4.445 -35.156 -30.422 1 96.12 92 ALA A O 1
ATOM 711 N N . ARG A 1 93 ? -5.461 -37.031 -30.125 1 95.25 93 ARG A N 1
ATOM 712 C CA . ARG A 1 93 ? -5.672 -37.25 -31.562 1 95.25 93 ARG A CA 1
ATOM 713 C C . ARG A 1 93 ? -6.695 -36.281 -32.125 1 95.25 93 ARG A C 1
ATOM 715 O O . ARG A 1 93 ? -6.637 -35.906 -33.281 1 95.25 93 ARG A O 1
ATOM 722 N N . ASN A 1 94 ? -7.562 -35.938 -31.234 1 96.19 94 ASN A N 1
ATOM 723 C CA . ASN A 1 94 ? -8.617 -35.031 -31.688 1 96.19 94 ASN A CA 1
ATOM 724 C C . ASN A 1 94 ? -8.336 -33.594 -31.281 1 96.19 94 ASN A C 1
ATOM 726 O O . ASN A 1 94 ? -9.266 -32.812 -31.031 1 96.19 94 ASN A O 1
ATOM 730 N N . LYS A 1 95 ? -7.109 -33.25 -31.172 1 96 95 LYS A N 1
ATOM 731 C CA . LYS A 1 95 ? -6.723 -31.922 -30.75 1 96 95 LYS A CA 1
ATOM 732 C C . LYS A 1 95 ? -7.242 -30.859 -31.703 1 96 95 LYS A C 1
ATOM 734 O O . LYS A 1 95 ? -7.629 -29.766 -31.297 1 96 95 LYS A O 1
ATOM 739 N N . ASP A 1 96 ? -7.289 -31.156 -33 1 94.69 96 ASP A N 1
ATOM 740 C CA . ASP A 1 96 ? -7.734 -30.188 -34 1 94.69 96 ASP A CA 1
ATOM 741 C C . ASP A 1 96 ? -9.211 -29.828 -33.812 1 94.69 96 ASP A C 1
ATOM 743 O O . ASP A 1 96 ? -9.602 -28.672 -33.969 1 94.69 96 ASP A O 1
ATOM 747 N N . VAL A 1 97 ? -9.891 -30.828 -33.469 1 96.44 97 VAL A N 1
ATOM 748 C CA . VAL A 1 97 ? -11.305 -30.625 -33.219 1 96.44 97 VAL A CA 1
ATOM 749 C C . VAL A 1 97 ? -11.461 -29.688 -32 1 96.44 97 VAL A C 1
ATOM 751 O O . VAL A 1 97 ? -12.297 -28.781 -32 1 96.44 97 VAL A O 1
ATOM 754 N N . PHE A 1 98 ? -10.734 -29.984 -31.078 1 96.62 98 PHE A N 1
ATOM 755 C CA . PHE A 1 98 ? -10.789 -29.203 -29.859 1 96.62 98 PHE A CA 1
ATOM 756 C C . PHE A 1 98 ? -10.359 -27.75 -30.109 1 96.62 98 PHE A C 1
ATOM 758 O O . PHE A 1 98 ? -11.031 -26.812 -29.672 1 96.62 98 PHE A O 1
ATOM 765 N N . LEU A 1 99 ? -9.281 -27.484 -30.844 1 96.69 99 LEU A N 1
ATOM 766 C CA . LEU A 1 99 ? -8.781 -26.141 -31.141 1 96.69 99 LEU A CA 1
ATOM 767 C C . LEU A 1 99 ? -9.805 -25.344 -31.938 1 96.69 99 LEU A C 1
ATOM 769 O O . LEU A 1 99 ? -9.992 -24.156 -31.719 1 96.69 99 LEU A O 1
ATOM 773 N N . LYS A 1 100 ? -10.422 -26.016 -32.875 1 96.19 100 LYS A N 1
ATOM 774 C CA . LYS A 1 100 ? -11.469 -25.359 -33.656 1 96.19 100 LYS A CA 1
ATOM 775 C C . LYS A 1 100 ? -12.641 -24.953 -32.781 1 96.19 100 LYS A C 1
ATOM 777 O O . LYS A 1 100 ? -13.234 -23.891 -32.969 1 96.19 100 LYS A O 1
ATOM 782 N N . ARG A 1 101 ? -12.922 -25.781 -31.859 1 96.62 101 ARG A N 1
ATOM 783 C CA . ARG A 1 101 ? -14 -25.469 -30.922 1 96.62 101 ARG A CA 1
ATOM 784 C C . ARG A 1 101 ? -13.664 -24.25 -30.094 1 96.62 101 ARG A C 1
ATOM 786 O O . ARG A 1 101 ? -14.516 -23.391 -29.859 1 96.62 101 ARG A O 1
ATOM 793 N N . LEU A 1 102 ? -12.469 -24.188 -29.594 1 97.19 102 LEU A N 1
ATOM 794 C CA . LEU A 1 102 ? -12.031 -23.047 -28.797 1 97.19 102 LEU A CA 1
ATOM 795 C C . LEU A 1 102 ? -12.117 -21.75 -29.609 1 97.19 102 LEU A C 1
ATOM 797 O O . LEU A 1 102 ? -12.539 -20.719 -29.078 1 97.19 102 LEU A O 1
ATOM 801 N N . ARG A 1 103 ? -11.75 -21.797 -30.844 1 95.94 103 ARG A N 1
ATOM 802 C CA . ARG A 1 103 ? -11.82 -20.625 -31.719 1 95.94 103 ARG A CA 1
ATOM 803 C C . ARG A 1 103 ? -13.273 -20.203 -31.938 1 95.94 103 ARG A C 1
ATOM 805 O O . ARG A 1 103 ? -13.578 -19 -31.906 1 95.94 103 ARG A O 1
ATOM 812 N N . ARG A 1 104 ? -14.055 -21.109 -32.094 1 96.12 104 ARG A N 1
ATOM 813 C CA . ARG A 1 104 ? -15.453 -20.844 -32.438 1 96.12 104 ARG A CA 1
ATOM 814 C C . ARG A 1 104 ? -16.219 -20.391 -31.188 1 96.12 104 ARG A C 1
ATOM 816 O O . ARG A 1 104 ? -16.969 -19.406 -31.234 1 96.12 104 ARG A O 1
ATOM 823 N N . GLU A 1 105 ? -16.031 -21.094 -30.125 1 94.75 105 GLU A N 1
ATOM 824 C CA . GLU A 1 105 ? -16.891 -20.906 -28.953 1 94.75 105 GLU A CA 1
ATOM 825 C C . GLU A 1 105 ? -16.297 -19.891 -28 1 94.75 105 GLU A C 1
ATOM 827 O O . GLU A 1 105 ? -17.031 -19.188 -27.297 1 94.75 105 GLU A O 1
ATOM 832 N N . ALA A 1 106 ? -15.008 -19.797 -27.953 1 94.31 106 ALA A N 1
ATOM 833 C CA . ALA A 1 106 ? -14.375 -18.906 -26.984 1 94.31 106 ALA A CA 1
ATOM 834 C C . ALA A 1 106 ? -13.664 -17.75 -27.688 1 94.31 106 ALA A C 1
ATOM 836 O O . ALA A 1 106 ? -13.266 -16.781 -27.031 1 94.31 106 ALA A O 1
ATOM 837 N N . GLY A 1 107 ? -13.555 -17.844 -28.969 1 94 107 GLY A N 1
ATOM 838 C CA . GLY A 1 107 ? -12.922 -16.766 -29.719 1 94 107 GLY A CA 1
ATOM 839 C C . GLY A 1 107 ? -11.43 -16.656 -29.453 1 94 107 GLY A C 1
ATOM 840 O O . GLY A 1 107 ? -10.883 -15.555 -29.453 1 94 107 GLY A O 1
ATOM 841 N N . VAL A 1 108 ? -10.789 -17.766 -29.125 1 95.5 108 VAL A N 1
ATOM 842 C CA . VAL A 1 108 ? -9.367 -17.688 -28.797 1 95.5 108 VAL A CA 1
ATOM 843 C C . VAL A 1 108 ? -8.586 -18.703 -29.641 1 95.5 108 VAL A C 1
ATOM 845 O O . VAL A 1 108 ? -9.055 -19.828 -29.859 1 95.5 108 VAL A O 1
ATOM 848 N N . ASP A 1 109 ? -7.523 -18.25 -30.188 1 95.06 109 ASP A N 1
ATOM 849 C CA . ASP A 1 109 ? -6.586 -19.141 -30.891 1 95.06 109 ASP A CA 1
ATOM 850 C C . ASP A 1 109 ? -5.551 -19.703 -29.922 1 95.06 109 ASP A C 1
ATOM 852 O O . ASP A 1 109 ? -4.684 -18.984 -29.438 1 95.06 109 ASP A O 1
ATOM 856 N N . VAL A 1 110 ? -5.598 -21 -29.703 1 96.81 110 VAL A N 1
ATOM 857 C CA . VAL A 1 110 ? -4.719 -21.641 -28.734 1 96.81 110 VAL A CA 1
ATOM 858 C C . VAL A 1 110 ? -3.584 -22.375 -29.453 1 96.81 110 VAL A C 1
ATOM 860 O O . VAL A 1 110 ? -3.82 -23.109 -30.406 1 96.81 110 VAL A O 1
ATOM 863 N N . ARG A 1 111 ? -2.402 -22.125 -29.031 1 95.94 111 ARG A N 1
ATOM 864 C CA . ARG A 1 111 ? -1.232 -22.797 -29.578 1 95.94 111 ARG A CA 1
ATOM 865 C C . ARG A 1 111 ? -0.794 -23.953 -28.672 1 95.94 111 ARG A C 1
ATOM 867 O O . ARG A 1 111 ? -0.556 -23.766 -27.484 1 95.94 111 ARG A O 1
ATOM 874 N N . ILE A 1 112 ? -0.654 -25.109 -29.266 1 95.69 112 ILE A N 1
ATOM 875 C CA . ILE A 1 112 ? -0.112 -26.234 -28.531 1 95.69 112 ILE A CA 1
ATOM 876 C C . ILE A 1 112 ? 1.411 -26.141 -28.484 1 95.69 112 ILE A C 1
ATOM 878 O O . ILE A 1 112 ? 2.062 -25.969 -29.516 1 95.69 112 ILE A O 1
ATOM 882 N N . ILE A 1 113 ? 1.944 -26.266 -27.344 1 95.12 113 ILE A N 1
ATOM 883 C CA . ILE A 1 113 ? 3.391 -26.125 -27.219 1 95.12 113 ILE A CA 1
ATOM 884 C C . ILE A 1 113 ? 4.012 -27.484 -26.859 1 95.12 113 ILE A C 1
ATOM 886 O O . ILE A 1 113 ? 3.354 -28.328 -26.266 1 95.12 113 ILE A O 1
ATOM 890 N N . SER A 1 114 ? 5.301 -27.656 -27.25 1 94.12 114 SER A N 1
ATOM 891 C CA . SER A 1 114 ? 6.035 -28.875 -26.953 1 94.12 114 SER A CA 1
ATOM 892 C C . SER A 1 114 ? 6.391 -28.953 -25.469 1 94.12 114 SER A C 1
ATOM 894 O O . SER A 1 114 ? 6.324 -27.953 -24.75 1 94.12 114 SER A O 1
ATOM 896 N N . GLY A 1 115 ? 6.656 -30.172 -25.047 1 94.75 115 GLY A N 1
ATOM 897 C CA . GLY A 1 115 ? 7.094 -30.344 -23.672 1 94.75 115 GLY A CA 1
ATOM 898 C C . GLY A 1 115 ? 8.297 -29.484 -23.312 1 94.75 115 GLY A C 1
ATOM 899 O O . GLY A 1 115 ? 8.352 -28.906 -22.234 1 94.75 115 GLY A O 1
ATOM 900 N N . LYS A 1 116 ? 9.219 -29.422 -24.203 1 92.06 116 LYS A N 1
ATOM 901 C CA . LYS A 1 116 ? 10.422 -28.625 -23.969 1 92.06 116 LYS A CA 1
ATOM 902 C C . LYS A 1 116 ? 10.094 -27.141 -23.906 1 92.06 116 LYS A C 1
ATOM 904 O O . LYS A 1 116 ? 10.672 -26.391 -23.109 1 92.06 116 LYS A O 1
ATOM 909 N N . GLU A 1 117 ? 9.258 -26.688 -24.75 1 93.25 117 GLU A N 1
ATOM 910 C CA . GLU A 1 117 ? 8.828 -25.297 -24.703 1 93.25 117 GLU A CA 1
ATOM 911 C C . GLU A 1 117 ? 8.094 -24.969 -23.406 1 93.25 117 GLU A C 1
ATOM 913 O O . GLU A 1 117 ? 8.258 -23.891 -22.844 1 93.25 117 GLU A O 1
ATOM 918 N N . GLU A 1 118 ? 7.25 -25.891 -22.969 1 96.25 118 GLU A N 1
ATOM 919 C CA . GLU A 1 118 ? 6.594 -25.75 -21.672 1 96.25 118 GLU A CA 1
ATOM 920 C C . GLU A 1 118 ? 7.617 -25.609 -20.547 1 96.25 118 GLU A C 1
ATOM 922 O O . GLU A 1 118 ? 7.496 -24.734 -19.688 1 96.25 118 GLU A O 1
ATOM 927 N N . ALA A 1 119 ? 8.648 -26.438 -20.594 1 96.62 119 ALA A N 1
ATOM 928 C CA . ALA A 1 119 ? 9.719 -26.375 -19.609 1 96.62 119 ALA A CA 1
ATOM 929 C C . ALA A 1 119 ? 10.438 -25.031 -19.656 1 96.62 119 ALA A C 1
ATOM 931 O O . ALA A 1 119 ? 10.758 -24.469 -18.609 1 96.62 119 ALA A O 1
ATOM 932 N N . ARG A 1 120 ? 10.68 -24.547 -20.844 1 93.25 120 ARG A N 1
ATOM 933 C CA . ARG A 1 120 ? 11.359 -23.266 -21.016 1 93.25 120 ARG A CA 1
ATOM 934 C C . ARG A 1 120 ? 10.547 -22.141 -20.391 1 93.25 120 ARG A C 1
ATOM 936 O O . ARG A 1 120 ? 11.086 -21.312 -19.656 1 93.25 120 ARG A O 1
ATOM 943 N N . LEU A 1 121 ? 9.297 -22.062 -20.656 1 94.5 121 LEU A N 1
ATOM 944 C CA . LEU A 1 121 ? 8.438 -21 -20.141 1 94.5 121 LEU A CA 1
ATOM 945 C C . LEU A 1 121 ? 8.32 -21.094 -18.625 1 94.5 121 LEU A C 1
ATOM 947 O O . LEU A 1 121 ? 8.281 -20.062 -17.938 1 94.5 121 LEU A O 1
ATOM 951 N N . ILE A 1 122 ? 8.25 -22.297 -18.125 1 96.75 122 ILE A N 1
ATOM 952 C CA . ILE A 1 122 ? 8.219 -22.5 -16.688 1 96.75 122 ILE A CA 1
ATOM 953 C C . ILE A 1 122 ? 9.508 -21.969 -16.062 1 96.75 122 ILE A C 1
ATOM 955 O O . ILE A 1 122 ? 9.461 -21.266 -15.039 1 96.75 122 ILE A O 1
ATOM 959 N N . TYR A 1 123 ? 10.617 -22.266 -16.703 1 94.88 123 TYR A N 1
ATOM 960 C CA . TYR A 1 123 ? 11.906 -21.766 -16.234 1 94.88 123 TYR A CA 1
ATOM 961 C C . TYR A 1 123 ? 11.906 -20.234 -16.188 1 94.88 123 TYR A C 1
ATOM 963 O O . TYR A 1 123 ? 12.305 -19.641 -15.172 1 94.88 123 TYR A O 1
ATOM 971 N N . LEU A 1 124 ? 11.383 -19.641 -17.188 1 90.81 124 LEU A N 1
ATOM 972 C CA . LEU A 1 124 ? 11.336 -18.188 -17.25 1 90.81 124 LEU A CA 1
ATOM 973 C C . LEU A 1 124 ? 10.484 -17.625 -16.109 1 90.81 124 LEU A C 1
ATOM 975 O O . LEU A 1 124 ? 10.883 -16.656 -15.445 1 90.81 124 LEU A O 1
ATOM 979 N N . GLY A 1 125 ? 9.398 -18.219 -15.867 1 92.62 125 GLY A N 1
ATOM 980 C CA . GLY A 1 125 ? 8.5 -17.766 -14.82 1 92.62 125 GLY A CA 1
ATOM 981 C C . GLY A 1 125 ? 9.078 -17.922 -13.422 1 92.62 125 GLY A C 1
ATOM 982 O O . GLY A 1 125 ? 9.039 -16.984 -12.617 1 92.62 125 GLY A O 1
ATOM 983 N N . VAL A 1 126 ? 9.68 -19.078 -13.141 1 93.5 126 VAL A N 1
ATOM 984 C CA . VAL A 1 126 ? 10.141 -19.391 -11.797 1 93.5 126 VAL A CA 1
ATOM 985 C C . VAL A 1 126 ? 11.461 -18.688 -11.523 1 93.5 126 VAL A C 1
ATOM 987 O O . VAL A 1 126 ? 11.648 -18.094 -10.453 1 93.5 126 VAL A O 1
ATOM 990 N N . SER A 1 127 ? 12.344 -18.672 -12.477 1 90.12 127 SER A N 1
ATOM 991 C CA . SER A 1 127 ? 13.672 -18.094 -12.273 1 90.12 127 SER A CA 1
ATOM 992 C C . SER A 1 127 ? 13.594 -16.578 -12.094 1 90.12 127 SER A C 1
ATOM 994 O O . SER A 1 127 ? 14.398 -16 -11.375 1 90.12 127 SER A O 1
ATOM 996 N N . SER A 1 128 ? 12.594 -15.992 -12.688 1 84.88 128 SER A N 1
ATOM 997 C CA . SER A 1 128 ? 12.453 -14.539 -12.602 1 84.88 128 SER A CA 1
ATOM 998 C C . SER A 1 128 ? 12.117 -14.102 -11.18 1 84.88 128 SER A C 1
ATOM 1000 O O . SER A 1 128 ? 12.359 -12.953 -10.805 1 84.88 128 SER A O 1
ATOM 1002 N N . GLY A 1 129 ? 11.594 -14.961 -10.398 1 84.25 129 GLY A N 1
ATOM 1003 C CA . GLY A 1 129 ? 11.211 -14.648 -9.031 1 84.25 129 GLY A CA 1
ATOM 1004 C C . GLY A 1 129 ? 12.266 -15.023 -8.016 1 84.25 129 GLY A C 1
ATOM 1005 O O . GLY A 1 129 ? 12.062 -14.875 -6.809 1 84.25 129 GLY A O 1
ATOM 1006 N N . LEU A 1 130 ? 13.461 -15.523 -8.484 1 84.31 130 LEU A N 1
ATOM 1007 C CA . LEU A 1 130 ? 14.516 -16.031 -7.605 1 84.31 130 LEU A CA 1
ATOM 1008 C C . LEU A 1 130 ? 15.836 -15.32 -7.883 1 84.31 130 LEU A C 1
ATOM 1010 O O . LEU A 1 130 ? 16.125 -14.953 -9.023 1 84.31 130 LEU A O 1
ATOM 1014 N N . LYS A 1 131 ? 16.609 -15.117 -6.816 1 80.81 131 LYS A N 1
ATOM 1015 C CA . LYS A 1 131 ? 18 -14.703 -7.004 1 80.81 131 LYS A CA 1
ATOM 1016 C C . LYS A 1 131 ? 18.938 -15.906 -7.047 1 80.81 131 LYS A C 1
ATOM 1018 O O . LYS A 1 131 ? 19.297 -16.453 -6.004 1 80.81 131 LYS A O 1
ATOM 1023 N N . LEU A 1 132 ? 19.312 -16.281 -8.164 1 83.44 132 LEU A N 1
ATOM 1024 C CA . LEU A 1 132 ? 20.188 -17.453 -8.328 1 83.44 132 LEU A CA 1
ATOM 1025 C C . LEU A 1 132 ? 21.641 -17.031 -8.508 1 83.44 132 LEU A C 1
ATOM 1027 O O . LEU A 1 132 ? 22.562 -17.766 -8.148 1 83.44 132 LEU A O 1
ATOM 1031 N N . GLY A 1 133 ? 21.812 -15.758 -8.984 1 77 133 GLY A N 1
ATOM 1032 C CA . GLY A 1 133 ? 23.188 -15.367 -9.312 1 77 133 GLY A CA 1
ATOM 1033 C C . GLY A 1 133 ? 23.859 -16.328 -10.273 1 77 133 GLY A C 1
ATOM 1034 O O . GLY A 1 133 ? 23.312 -16.641 -11.336 1 77 133 GLY A O 1
ATOM 1035 N N . ASP A 1 134 ? 25.031 -16.844 -9.789 1 79.38 134 ASP A N 1
ATOM 1036 C CA . ASP A 1 134 ? 25.781 -17.75 -10.641 1 79.38 134 ASP A CA 1
ATOM 1037 C C . ASP A 1 134 ? 25.531 -19.203 -10.266 1 79.38 134 ASP A C 1
ATOM 1039 O O . ASP A 1 134 ? 26.047 -20.109 -10.914 1 79.38 134 ASP A O 1
ATOM 1043 N N . GLU A 1 135 ? 24.656 -19.375 -9.414 1 89.62 135 GLU A N 1
ATOM 1044 C CA . GLU A 1 135 ? 24.359 -20.734 -8.977 1 89.62 135 GLU A CA 1
ATOM 1045 C C . GLU A 1 135 ? 23.281 -21.375 -9.852 1 89.62 135 GLU A C 1
ATOM 1047 O O . GLU A 1 135 ? 22.359 -20.688 -10.305 1 89.62 135 GLU A O 1
ATOM 1052 N N . LYS A 1 136 ? 23.469 -22.672 -10.102 1 93.88 136 LYS A N 1
ATOM 1053 C CA . LYS A 1 136 ? 22.469 -23.438 -10.836 1 93.88 136 LYS A CA 1
ATOM 1054 C C . LYS A 1 136 ? 21.391 -23.969 -9.906 1 93.88 136 LYS A C 1
ATOM 1056 O O . LYS A 1 136 ? 21.656 -24.281 -8.75 1 93.88 136 LYS A O 1
ATOM 1061 N N . ALA A 1 137 ? 20.25 -23.969 -10.453 1 96.62 137 ALA A N 1
ATOM 1062 C CA . ALA A 1 137 ? 19.125 -24.562 -9.719 1 96.62 137 ALA A CA 1
ATOM 1063 C C . ALA A 1 137 ? 18.406 -25.594 -10.57 1 96.62 137 ALA A C 1
ATOM 1065 O O . ALA A 1 137 ? 18.5 -25.578 -11.805 1 96.62 137 ALA A O 1
ATOM 1066 N N . LEU A 1 138 ? 17.844 -26.531 -9.867 1 98.12 138 LEU A N 1
ATOM 1067 C CA . LEU A 1 138 ? 16.953 -27.516 -10.477 1 98.12 138 LEU A CA 1
ATOM 1068 C C . LEU A 1 138 ? 15.5 -27.094 -10.336 1 98.12 138 LEU A C 1
ATOM 1070 O O . LEU A 1 138 ? 15.047 -26.75 -9.242 1 98.12 138 LEU A O 1
ATOM 1074 N N . PHE A 1 139 ? 14.797 -27 -11.5 1 98.06 139 PHE A N 1
ATOM 1075 C CA . PHE A 1 139 ? 13.383 -26.656 -11.5 1 98.06 139 PHE A CA 1
ATOM 1076 C C . PHE A 1 139 ? 12.531 -27.875 -11.852 1 98.06 139 PHE A C 1
ATOM 1078 O O . PHE A 1 139 ? 12.773 -28.547 -12.859 1 98.06 139 PHE A O 1
ATOM 1085 N N . ILE A 1 140 ? 11.523 -28.172 -11.008 1 98.56 140 ILE A N 1
ATOM 1086 C CA . ILE A 1 140 ? 10.609 -29.297 -11.234 1 98.56 140 ILE A CA 1
ATOM 1087 C C . ILE A 1 140 ? 9.172 -28.781 -11.211 1 98.56 140 ILE A C 1
ATOM 1089 O O . ILE A 1 140 ? 8.727 -28.203 -10.219 1 98.56 140 ILE A O 1
ATOM 1093 N N . ASP A 1 141 ? 8.43 -28.953 -12.227 1 98.31 141 ASP A N 1
ATOM 1094 C CA . ASP A 1 141 ? 7.012 -28.609 -12.305 1 98.31 141 ASP A CA 1
ATOM 1095 C C . ASP A 1 141 ? 6.168 -29.859 -12.578 1 98.31 141 ASP A C 1
ATOM 1097 O O . ASP A 1 141 ? 6.34 -30.516 -13.602 1 98.31 141 ASP A O 1
ATOM 1101 N N . ILE A 1 142 ? 5.258 -30.172 -11.703 1 98 142 ILE A N 1
ATOM 1102 C CA . ILE A 1 142 ? 4.438 -31.375 -11.867 1 98 142 ILE A CA 1
ATOM 1103 C C . ILE A 1 142 ? 3.012 -30.984 -12.242 1 98 142 ILE A C 1
ATOM 1105 O O . ILE A 1 142 ? 2.24 -30.531 -11.391 1 98 142 ILE A O 1
ATOM 1109 N N . GLY A 1 143 ? 2.678 -31.281 -13.422 1 96.19 143 GLY A N 1
ATOM 1110 C CA . GLY A 1 143 ? 1.327 -31.031 -13.906 1 96.19 143 GLY A CA 1
ATOM 1111 C C . GLY A 1 143 ? 0.464 -32.281 -13.914 1 96.19 143 GLY A C 1
ATOM 1112 O O . GLY A 1 143 ? 0.785 -33.281 -13.258 1 96.19 143 GLY A O 1
ATOM 1113 N N . GLY A 1 144 ? -0.649 -32.219 -14.594 1 95.69 144 GLY A N 1
ATOM 1114 C CA . GLY A 1 144 ? -1.538 -33.344 -14.703 1 95.69 144 GLY A CA 1
ATOM 1115 C C . GLY A 1 144 ? -1.065 -34.375 -15.719 1 95.69 144 GLY A C 1
ATOM 1116 O O . GLY A 1 144 ? -1.299 -35.594 -15.555 1 95.69 144 GLY A O 1
ATOM 1117 N N . GLY A 1 145 ? -0.417 -33.875 -16.734 1 96.5 145 GLY A N 1
ATOM 1118 C CA . GLY A 1 145 ? -0.05 -34.781 -17.812 1 96.5 145 GLY A CA 1
ATOM 1119 C C . GLY A 1 145 ? 1.445 -35 -17.922 1 96.5 145 GLY A C 1
ATOM 1120 O O . GLY A 1 145 ? 1.888 -36 -18.484 1 96.5 145 GLY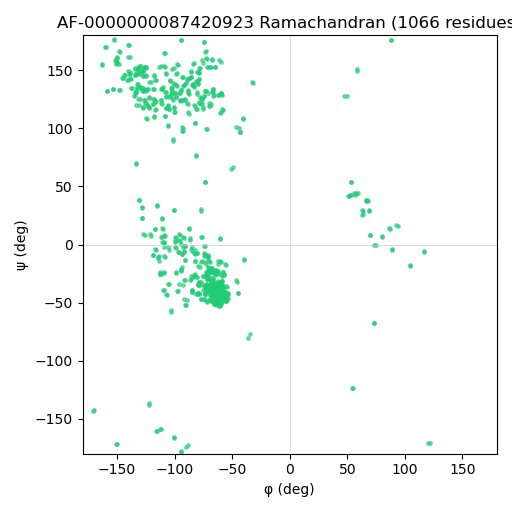 A O 1
ATOM 1121 N N . SER A 1 146 ? 2.154 -34.094 -17.453 1 97.25 146 SER A N 1
ATOM 1122 C CA . SER A 1 146 ? 3.6 -34.188 -17.625 1 97.25 146 SER A CA 1
ATOM 1123 C C . SER A 1 146 ? 4.336 -33.562 -16.453 1 97.25 146 SER A C 1
ATOM 1125 O O . SER A 1 146 ? 3.723 -32.906 -15.602 1 97.25 146 SER A O 1
ATOM 1127 N N . THR A 1 147 ? 5.605 -33.781 -16.312 1 98.38 147 THR A N 1
ATOM 1128 C CA . THR A 1 147 ? 6.547 -33.156 -15.383 1 98.38 147 THR A CA 1
ATOM 1129 C C . THR A 1 147 ? 7.715 -32.531 -16.125 1 98.38 147 THR A C 1
ATOM 1131 O O . THR A 1 147 ? 8.391 -33.219 -16.906 1 98.38 147 THR A O 1
ATOM 1134 N N . GLU A 1 148 ? 7.875 -31.297 -15.984 1 98.25 148 GLU A N 1
ATOM 1135 C CA . GLU A 1 148 ? 8.984 -30.578 -16.609 1 98.25 148 GLU A CA 1
ATOM 1136 C C . GLU A 1 148 ? 10.18 -30.484 -15.648 1 98.25 148 GLU A C 1
ATOM 1138 O O . GLU A 1 148 ? 10.008 -30.234 -14.453 1 98.25 148 GLU A O 1
ATOM 1143 N N . ILE A 1 149 ? 11.375 -30.719 -16.188 1 98.19 149 ILE A N 1
ATOM 1144 C CA . ILE A 1 149 ? 12.625 -30.656 -15.445 1 98.19 149 ILE A CA 1
ATOM 1145 C C . ILE A 1 149 ? 13.594 -29.703 -16.141 1 98.19 149 ILE A C 1
ATOM 1147 O O . ILE A 1 149 ? 13.875 -29.859 -17.344 1 98.19 149 ILE A O 1
ATOM 1151 N N . VAL A 1 150 ? 14.062 -28.719 -15.391 1 97.56 150 VAL A N 1
ATOM 1152 C CA . VAL A 1 150 ? 15 -27.75 -15.953 1 97.56 150 VAL A CA 1
ATOM 1153 C C . VAL A 1 150 ? 16.172 -27.547 -15.008 1 97.56 150 VAL A C 1
ATOM 1155 O O . VAL A 1 150 ? 16 -27.547 -13.781 1 97.56 150 VAL A O 1
ATOM 1158 N N . VAL A 1 151 ? 17.375 -27.547 -15.531 1 97.31 151 VAL A N 1
ATOM 1159 C CA . VAL A 1 151 ? 18.547 -27.047 -14.805 1 97.31 151 VAL A CA 1
ATOM 1160 C C . VAL A 1 151 ? 19.047 -25.75 -15.438 1 97.31 151 VAL A C 1
ATOM 1162 O O . VAL A 1 151 ? 19.281 -25.688 -16.641 1 97.31 151 VAL A O 1
ATOM 1165 N N . GLY A 1 152 ? 19.062 -24.75 -14.633 1 93.88 152 GLY A N 1
ATOM 1166 C CA . GLY A 1 152 ? 19.5 -23.469 -15.141 1 93.88 152 GLY A CA 1
ATOM 1167 C C . GLY A 1 152 ? 19.938 -22.516 -14.047 1 93.88 152 GLY A C 1
ATOM 1168 O O . GLY A 1 152 ? 19.859 -22.844 -12.859 1 93.88 152 GLY A O 1
ATOM 1169 N N . ASP A 1 153 ? 20.531 -21.438 -14.445 1 91 153 ASP A N 1
ATOM 1170 C CA . ASP A 1 153 ? 20.859 -20.344 -13.539 1 91 153 ASP A CA 1
ATOM 1171 C C . ASP A 1 153 ? 20.031 -19.109 -13.852 1 91 153 ASP A C 1
ATOM 1173 O O . ASP A 1 153 ? 18.922 -19.203 -14.383 1 91 153 ASP A O 1
ATOM 1177 N N . GLN A 1 154 ? 20.547 -17.984 -13.406 1 84.56 154 GLN A N 1
ATOM 1178 C CA . GLN A 1 154 ? 19.766 -16.75 -13.547 1 84.56 154 GLN A CA 1
ATOM 1179 C C . GLN A 1 154 ? 19.656 -16.328 -15.008 1 84.56 154 GLN A C 1
ATOM 1181 O O . GLN A 1 154 ? 18.688 -15.68 -15.398 1 84.56 154 GLN A O 1
ATOM 1186 N N . GLN A 1 155 ? 20.547 -16.781 -15.859 1 78.12 155 GLN A N 1
ATOM 1187 C CA . GLN A 1 155 ? 20.688 -16.219 -17.203 1 78.12 155 GLN A CA 1
ATOM 1188 C C . GLN A 1 155 ? 20.203 -17.203 -18.266 1 78.12 155 GLN A C 1
ATOM 1190 O O . GLN A 1 155 ? 19.641 -16.781 -19.281 1 78.12 155 GLN A O 1
ATOM 1195 N N . GLU A 1 156 ? 20.516 -18.453 -18.016 1 85.25 156 GLU A N 1
ATOM 1196 C CA . GLU A 1 156 ? 20.219 -19.422 -19.062 1 85.25 156 GLU A CA 1
ATOM 1197 C C . GLU A 1 156 ? 19.906 -20.797 -18.484 1 85.25 156 GLU A C 1
ATOM 1199 O O . GLU A 1 156 ? 20.188 -21.062 -17.312 1 85.25 156 GLU A O 1
ATOM 1204 N N . TYR A 1 157 ? 19.281 -21.609 -19.281 1 89.62 157 TYR A N 1
ATOM 1205 C CA . TYR A 1 157 ? 19.062 -23.016 -18.953 1 89.62 157 TYR A CA 1
ATOM 1206 C C . TYR A 1 157 ? 20.109 -23.906 -19.641 1 89.62 157 TYR A C 1
ATOM 1208 O O . TYR A 1 157 ? 20.516 -23.625 -20.766 1 89.62 157 TYR A O 1
ATOM 1216 N N . PHE A 1 158 ? 20.469 -24.969 -18.984 1 92.56 158 PHE A N 1
ATOM 1217 C CA . PHE A 1 158 ? 21.484 -25.891 -19.484 1 92.56 158 PHE A CA 1
ATOM 1218 C C . PHE A 1 158 ? 20.844 -27.203 -19.906 1 92.56 158 PHE A C 1
ATOM 1220 O O . PHE A 1 158 ? 21.422 -27.953 -20.703 1 92.56 158 PHE A O 1
ATOM 1227 N N . TYR A 1 159 ? 19.719 -27.5 -19.359 1 94.94 159 TYR A N 1
ATOM 1228 C CA . TYR A 1 159 ? 18.984 -28.719 -19.672 1 94.94 159 TYR A CA 1
ATOM 1229 C C . TYR A 1 159 ? 17.484 -28.5 -19.562 1 94.94 159 TYR A C 1
ATOM 1231 O O . TYR A 1 159 ? 17.016 -27.812 -18.641 1 94.94 159 TYR A O 1
ATOM 1239 N N . LEU A 1 160 ? 16.734 -28.938 -20.547 1 95.5 160 LEU A N 1
ATOM 1240 C CA . LEU A 1 160 ? 15.281 -28.938 -20.578 1 95.5 160 LEU A CA 1
ATOM 1241 C C . LEU A 1 160 ? 14.75 -30.328 -20.922 1 95.5 160 LEU A C 1
ATOM 1243 O O . LEU A 1 160 ? 15.234 -30.969 -21.859 1 95.5 160 LEU A O 1
ATOM 1247 N N . ASP A 1 161 ? 13.773 -30.734 -20.109 1 96.31 161 ASP A N 1
ATOM 1248 C CA . ASP A 1 161 ? 13.117 -32 -20.422 1 96.31 161 ASP A CA 1
ATOM 1249 C C . ASP A 1 161 ? 11.664 -32 -19.953 1 96.31 161 ASP A C 1
ATOM 1251 O O . ASP A 1 161 ? 11.273 -31.172 -19.125 1 96.31 161 ASP A O 1
ATOM 1255 N N . SER A 1 162 ? 10.867 -32.812 -20.562 1 97.19 162 SER A N 1
ATOM 1256 C CA . SER A 1 162 ? 9.469 -33.062 -20.203 1 97.19 162 SER A CA 1
ATOM 1257 C C . SER A 1 162 ? 9.164 -34.562 -20.172 1 97.19 162 SER A C 1
ATOM 1259 O O . SER A 1 162 ? 9.344 -35.25 -21.188 1 97.19 162 SER A O 1
ATOM 1261 N N . LEU A 1 163 ? 8.766 -34.969 -19.031 1 97.62 163 LEU A N 1
ATOM 1262 C CA . LEU A 1 163 ? 8.469 -36.375 -18.844 1 97.62 163 LEU A CA 1
ATOM 1263 C C . LEU A 1 163 ? 6.965 -36.656 -18.922 1 97.62 163 LEU A C 1
ATOM 1265 O O . LEU A 1 163 ? 6.176 -35.844 -18.406 1 97.62 163 LEU A O 1
ATOM 1269 N N . ASN A 1 164 ? 6.609 -37.719 -19.578 1 95.25 164 ASN A N 1
ATOM 1270 C CA . ASN A 1 164 ? 5.207 -38.125 -19.594 1 95.25 164 ASN A CA 1
ATOM 1271 C C . ASN A 1 164 ? 4.785 -38.719 -18.25 1 95.25 164 ASN A C 1
ATOM 1273 O O . ASN A 1 164 ? 4.312 -39.844 -18.188 1 95.25 164 ASN A O 1
ATOM 1277 N N . LEU A 1 165 ? 5.062 -37.906 -17.281 1 96.88 165 LEU A N 1
ATOM 1278 C CA . LEU A 1 165 ? 4.699 -38.188 -15.898 1 96.88 165 LEU A CA 1
ATOM 1279 C C . LEU A 1 165 ? 3.867 -37.031 -15.32 1 96.88 165 LEU A C 1
ATOM 1281 O O . LEU A 1 165 ? 4.375 -35.938 -15.133 1 96.88 165 LEU A O 1
ATOM 1285 N N . GLY A 1 166 ? 2.566 -37.281 -15.109 1 97.19 166 GLY A N 1
ATOM 1286 C CA . GLY A 1 166 ? 1.68 -36.312 -14.508 1 97.19 166 GLY A CA 1
ATOM 1287 C C . GLY A 1 166 ? 0.688 -36.938 -13.531 1 97.19 166 GLY A C 1
ATOM 1288 O O . GLY A 1 166 ? 0.438 -38.125 -13.57 1 97.19 166 GLY A O 1
ATOM 1289 N N . ALA A 1 167 ? 0.149 -36.094 -12.711 1 96.94 167 ALA A N 1
ATOM 1290 C CA . ALA A 1 167 ? -0.734 -36.594 -11.648 1 96.94 167 ALA A CA 1
ATOM 1291 C C . ALA A 1 167 ? -1.965 -37.281 -12.234 1 96.94 167 ALA A C 1
ATOM 1293 O O . ALA A 1 167 ? -2.332 -38.375 -11.805 1 96.94 167 ALA A O 1
ATOM 1294 N N . ILE A 1 168 ? -2.557 -36.688 -13.203 1 95.69 168 ILE A N 1
ATOM 1295 C CA . ILE A 1 168 ? -3.756 -37.25 -13.812 1 95.69 168 ILE A CA 1
ATOM 1296 C C . ILE A 1 168 ? -3.381 -38.438 -14.672 1 95.69 168 ILE A C 1
ATOM 1298 O O . ILE A 1 168 ? -4.078 -39.469 -14.672 1 95.69 168 ILE A O 1
ATOM 1302 N N . ARG A 1 169 ? -2.32 -38.344 -15.445 1 95.5 169 ARG A N 1
ATOM 1303 C CA . ARG A 1 169 ? -1.846 -39.438 -16.312 1 95.5 169 ARG A CA 1
ATOM 1304 C C . ARG A 1 169 ? -1.585 -40.688 -15.5 1 95.5 169 ARG A C 1
ATOM 1306 O O . ARG A 1 169 ? -2.043 -41.781 -15.867 1 95.5 169 ARG A O 1
ATOM 1313 N N . LEU A 1 170 ? -0.872 -40.531 -14.367 1 96.81 170 LEU A N 1
ATOM 1314 C CA . LEU A 1 170 ? -0.545 -41.688 -13.539 1 96.81 170 LEU A CA 1
ATOM 1315 C C . LEU A 1 170 ? -1.78 -42.188 -12.797 1 96.81 170 LEU A C 1
ATOM 1317 O O . LEU A 1 170 ? -1.923 -43.406 -12.57 1 96.81 170 LEU A O 1
ATOM 1321 N N . TYR A 1 171 ? -2.656 -41.281 -12.383 1 95.69 171 TYR A N 1
ATOM 1322 C CA . TYR A 1 171 ? -3.92 -41.719 -11.797 1 95.69 171 TYR A CA 1
ATOM 1323 C C . TYR A 1 171 ? -4.691 -42.625 -12.75 1 95.69 171 TYR A C 1
ATOM 1325 O O . TYR A 1 171 ? -5.168 -43.688 -12.359 1 95.69 171 TYR A O 1
ATOM 1333 N N . THR A 1 172 ? -4.797 -42.219 -13.992 1 93.69 172 THR A N 1
ATOM 1334 C CA . THR A 1 172 ? -5.52 -42.969 -15.016 1 93.69 172 THR A CA 1
ATOM 1335 C C . THR A 1 172 ? -4.875 -44.344 -15.25 1 93.69 172 THR A C 1
ATOM 1337 O O . THR A 1 172 ? -5.566 -45.312 -15.523 1 93.69 172 THR A O 1
ATOM 1340 N N . LYS A 1 173 ? -3.639 -44.406 -15.117 1 94 173 LYS A N 1
ATOM 1341 C CA . LYS A 1 173 ? -2.893 -45.625 -15.398 1 94 173 LYS A CA 1
ATOM 1342 C C . LYS A 1 173 ? -3.021 -46.625 -14.25 1 94 173 LYS A C 1
ATOM 1344 O O . LYS A 1 173 ? -3.1 -47.844 -14.484 1 94 173 LYS A O 1
ATOM 1349 N N . PHE A 1 174 ? -3.1 -46.156 -13.039 1 95.44 174 PHE A N 1
ATOM 1350 C CA . PHE A 1 174 ? -2.912 -47.062 -11.922 1 95.44 174 PHE A CA 1
ATOM 1351 C C . PHE A 1 174 ? -4.199 -47.219 -11.117 1 95.44 174 PHE A C 1
ATOM 1353 O O . PHE A 1 174 ? -4.312 -48.125 -10.273 1 95.44 174 PHE A O 1
ATOM 1360 N N . PHE A 1 175 ? -5.16 -46.312 -11.375 1 93.5 175 PHE A N 1
ATOM 1361 C CA . PHE A 1 175 ? -6.383 -46.375 -10.586 1 93.5 175 PHE A CA 1
ATOM 1362 C C . PHE A 1 175 ? -7.609 -46.406 -11.484 1 93.5 175 PHE A C 1
ATOM 1364 O O . PHE A 1 175 ? -7.586 -45.906 -12.602 1 93.5 175 PHE A O 1
ATOM 1371 N N . SER A 1 176 ? -8.633 -47.094 -10.984 1 88.25 176 SER A N 1
ATOM 1372 C CA . SER A 1 176 ? -9.953 -47.031 -11.602 1 88.25 176 SER A CA 1
ATOM 1373 C C . SER A 1 176 ? -10.805 -45.938 -10.961 1 88.25 176 SER A C 1
ATOM 1375 O O . SER A 1 176 ? -10.672 -45.656 -9.766 1 88.25 176 SER A O 1
ATOM 1377 N N . PRO A 1 177 ? -11.625 -45.281 -11.789 1 81.62 177 PRO A N 1
ATOM 1378 C CA . PRO A 1 177 ? -12.453 -44.219 -11.25 1 81.62 177 PRO A CA 1
ATOM 1379 C C . PRO A 1 177 ? -13.32 -44.656 -10.078 1 81.62 177 PRO A C 1
ATOM 1381 O O . PRO A 1 177 ? -13.734 -43.844 -9.258 1 81.62 177 PRO A O 1
ATOM 1384 N N . LEU A 1 178 ? -13.492 -45.844 -9.938 1 81.62 178 LEU A N 1
ATOM 1385 C CA . LEU A 1 178 ? -14.352 -46.406 -8.891 1 81.62 178 LEU A CA 1
ATOM 1386 C C . LEU A 1 178 ? -13.547 -46.688 -7.621 1 81.62 178 LEU A C 1
ATOM 1388 O O . LEU A 1 178 ? -14.125 -46.875 -6.547 1 81.62 178 LEU A O 1
ATOM 1392 N N . GLU A 1 179 ? -12.25 -46.656 -7.738 1 88.62 179 GLU A N 1
ATOM 1393 C CA . GLU A 1 179 ? -11.391 -46.906 -6.582 1 88.62 179 GLU A CA 1
ATOM 1394 C C . GLU A 1 179 ? -11.227 -45.625 -5.742 1 88.62 179 GLU A C 1
ATOM 1396 O O . GLU A 1 179 ? -10.461 -44.719 -6.105 1 88.62 179 GLU A O 1
ATOM 1401 N N . THR A 1 180 ? -11.906 -45.562 -4.59 1 90.62 180 THR A N 1
ATOM 1402 C CA . THR A 1 180 ? -11.891 -44.344 -3.797 1 90.62 180 THR A CA 1
ATOM 1403 C C . THR A 1 180 ? -11.336 -44.625 -2.402 1 90.62 180 THR A C 1
ATOM 1405 O O . THR A 1 180 ? -11.336 -43.719 -1.547 1 90.62 180 THR A O 1
ATOM 1408 N N . GLY A 1 181 ? -10.836 -45.75 -2.205 1 92.25 181 GLY A N 1
ATOM 1409 C CA . GLY A 1 181 ? -10.336 -46.125 -0.891 1 92.25 181 GLY A CA 1
ATOM 1410 C C . GLY A 1 181 ? -8.875 -45.781 -0.688 1 92.25 181 GLY A C 1
ATOM 1411 O O . GLY A 1 181 ? -8.273 -45.094 -1.519 1 92.25 181 GLY A O 1
ATOM 1412 N N . PRO A 1 182 ? -8.344 -46.219 0.467 1 96.25 182 PRO A N 1
ATOM 1413 C CA . PRO A 1 182 ? -6.918 -46 0.74 1 96.25 182 PRO A CA 1
ATOM 1414 C C . PRO A 1 182 ? -6.008 -46.656 -0.298 1 96.25 182 PRO A C 1
ATOM 1416 O O . PRO A 1 182 ? -6.441 -47.531 -1.037 1 96.25 182 PRO A O 1
ATOM 1419 N N . VAL A 1 183 ? -4.871 -46.188 -0.406 1 96.88 183 VAL A N 1
ATOM 1420 C CA . VAL A 1 183 ? -3.883 -46.719 -1.348 1 96.88 183 VAL A CA 1
ATOM 1421 C C . VAL A 1 183 ? -2.844 -47.531 -0.6 1 96.88 183 VAL A C 1
ATOM 1423 O O . VAL A 1 183 ? -2.188 -47.031 0.319 1 96.88 183 VAL A O 1
ATOM 1426 N N . THR A 1 184 ? -2.635 -48.719 -1.036 1 95.94 184 THR A N 1
ATOM 1427 C CA . THR A 1 184 ? -1.71 -49.594 -0.355 1 95.94 184 THR A CA 1
ATOM 1428 C C . THR A 1 184 ? -0.264 -49.219 -0.65 1 95.94 184 THR A C 1
ATOM 1430 O O . THR A 1 184 ? 0.021 -48.594 -1.677 1 95.94 184 THR A O 1
ATOM 1433 N N . GLN A 1 185 ? 0.585 -49.656 0.242 1 95.69 185 GLN A N 1
ATOM 1434 C CA . GLN A 1 185 ? 2.012 -49.406 0.04 1 95.69 185 GLN A CA 1
ATOM 1435 C C . GLN A 1 185 ? 2.506 -50.094 -1.231 1 95.69 185 GLN A C 1
ATOM 1437 O O . GLN A 1 185 ? 3.385 -49.594 -1.921 1 95.69 185 GLN A O 1
ATOM 1442 N N . ARG A 1 186 ? 1.997 -51.219 -1.484 1 96.25 186 ARG A N 1
ATOM 1443 C CA . ARG A 1 186 ? 2.375 -51.969 -2.686 1 96.25 186 ARG A CA 1
ATOM 1444 C C . ARG A 1 186 ? 2.027 -51.188 -3.943 1 96.25 186 ARG A C 1
ATOM 1446 O O . ARG A 1 186 ? 2.838 -51.094 -4.871 1 96.25 186 ARG A O 1
ATOM 1453 N N . ARG A 1 187 ? 0.893 -50.625 -3.988 1 96.56 187 ARG A N 1
ATOM 1454 C CA . ARG A 1 187 ? 0.461 -49.844 -5.129 1 96.56 187 ARG A CA 1
ATOM 1455 C C . ARG A 1 187 ? 1.311 -48.562 -5.266 1 96.56 187 ARG A C 1
ATOM 1457 O O . ARG A 1 187 ? 1.698 -48.188 -6.371 1 96.56 187 ARG A O 1
ATOM 1464 N N . TYR A 1 188 ? 1.524 -47.938 -4.141 1 97.75 188 TYR A N 1
ATOM 1465 C CA . TYR A 1 188 ? 2.363 -46.75 -4.148 1 97.75 188 TYR A CA 1
ATOM 1466 C C . TYR A 1 188 ? 3.748 -47.062 -4.707 1 97.75 188 TYR A C 1
ATOM 1468 O O . TYR A 1 188 ? 4.273 -46.312 -5.527 1 97.75 188 TYR A O 1
ATOM 1476 N N . LYS A 1 189 ? 4.312 -48.156 -4.316 1 97.81 189 LYS A N 1
ATOM 1477 C CA . LYS A 1 189 ? 5.633 -48.562 -4.789 1 97.81 189 LYS A CA 1
ATOM 1478 C C . LYS A 1 189 ? 5.609 -48.875 -6.281 1 97.81 189 LYS A C 1
ATOM 1480 O O . LYS A 1 189 ? 6.59 -48.625 -6.988 1 97.81 189 LYS A O 1
ATOM 1485 N N . LYS A 1 190 ? 4.523 -49.406 -6.75 1 98.06 190 LYS A N 1
ATOM 1486 C CA . LYS A 1 190 ? 4.379 -49.656 -8.18 1 98.06 190 LYS A CA 1
ATOM 1487 C C . LYS A 1 190 ? 4.422 -48.344 -8.977 1 98.06 190 LYS A C 1
ATOM 1489 O O . LYS A 1 190 ? 5.023 -48.312 -10.055 1 98.06 190 LYS A O 1
ATOM 1494 N N . ILE A 1 191 ? 3.734 -47.406 -8.445 1 98.38 191 ILE A N 1
ATOM 1495 C CA . ILE A 1 191 ? 3.762 -46.094 -9.094 1 98.38 191 ILE A CA 1
ATOM 1496 C C . ILE A 1 191 ? 5.188 -45.531 -9.102 1 98.38 191 ILE A C 1
ATOM 1498 O O . ILE A 1 191 ? 5.672 -45.062 -10.125 1 98.38 191 ILE A O 1
ATOM 1502 N N . GLN A 1 192 ? 5.867 -45.594 -7.988 1 98.44 192 GLN A N 1
ATOM 1503 C CA . GLN A 1 192 ? 7.234 -45.094 -7.879 1 98.44 192 GLN A CA 1
ATOM 1504 C C . GLN A 1 192 ? 8.156 -45.812 -8.859 1 98.44 192 GLN A C 1
ATOM 1506 O O . GLN A 1 192 ? 9.047 -45.188 -9.453 1 98.44 192 GLN A O 1
ATOM 1511 N N . ARG A 1 193 ? 7.965 -47.094 -9.055 1 98.19 193 ARG A N 1
ATOM 1512 C CA . ARG A 1 193 ? 8.773 -47.875 -9.992 1 98.19 193 ARG A CA 1
ATOM 1513 C C . ARG A 1 193 ? 8.586 -47.375 -11.422 1 98.19 193 ARG A C 1
ATOM 1515 O O . ARG A 1 193 ? 9.547 -47.25 -12.188 1 98.19 193 ARG A O 1
ATOM 1522 N N . HIS A 1 194 ? 7.395 -47.156 -11.711 1 98.12 194 HIS A N 1
ATOM 1523 C CA . HIS A 1 194 ? 7.113 -46.625 -13.039 1 98.12 194 HIS A CA 1
ATOM 1524 C C . HIS A 1 194 ? 7.785 -45.281 -13.234 1 98.12 194 HIS A C 1
ATOM 1526 O O . HIS A 1 194 ? 8.367 -45 -14.289 1 98.12 194 HIS A O 1
ATOM 1532 N N . VAL A 1 195 ? 7.684 -44.375 -12.227 1 98.56 195 VAL A N 1
ATOM 1533 C CA . VAL A 1 195 ? 8.305 -43.062 -12.289 1 98.56 195 VAL A CA 1
ATOM 1534 C C . VAL A 1 195 ? 9.812 -43.219 -12.477 1 98.56 195 VAL A C 1
ATOM 1536 O O . VAL A 1 195 ? 10.414 -42.531 -13.305 1 98.56 195 VAL A O 1
ATOM 1539 N N . ARG A 1 196 ? 10.406 -44.094 -11.773 1 97.88 196 ARG A N 1
ATOM 1540 C CA . ARG A 1 196 ? 11.844 -44.344 -11.844 1 97.88 196 ARG A CA 1
ATOM 1541 C C . ARG A 1 196 ? 12.258 -44.781 -13.234 1 97.88 196 ARG A C 1
ATOM 1543 O O . ARG A 1 196 ? 13.25 -44.312 -13.781 1 97.88 196 ARG A O 1
ATOM 1550 N N . GLN A 1 197 ? 11.492 -45.656 -13.758 1 97.62 197 GLN A N 1
ATOM 1551 C CA . GLN A 1 197 ? 11.789 -46.188 -15.086 1 97.62 197 GLN A CA 1
ATOM 1552 C C . GLN A 1 197 ? 11.664 -45.094 -16.156 1 97.62 197 GLN A C 1
ATOM 1554 O O . GLN A 1 197 ? 12.469 -45.031 -17.094 1 97.62 197 GLN A O 1
ATOM 1559 N N . SER A 1 198 ? 10.727 -44.281 -15.961 1 97.38 198 SER A N 1
ATOM 1560 C CA . SER A 1 198 ? 10.445 -43.281 -16.953 1 97.38 198 SER A CA 1
ATOM 1561 C C . SER A 1 198 ? 11.422 -42.094 -16.844 1 97.38 198 SER A C 1
ATOM 1563 O O . SER A 1 198 ? 11.57 -41.312 -17.781 1 97.38 198 SER A O 1
ATOM 1565 N N . SER A 1 199 ? 12.117 -41.938 -15.688 1 97.81 199 SER A N 1
ATOM 1566 C CA . SER A 1 199 ? 12.914 -40.719 -15.453 1 97.81 199 SER A CA 1
ATOM 1567 C C . SER A 1 199 ? 14.406 -41.031 -15.453 1 97.81 199 SER A C 1
ATOM 1569 O O . SER A 1 199 ? 15.234 -40.156 -15.195 1 97.81 199 SER A O 1
ATOM 1571 N N . VAL A 1 200 ? 14.812 -42.25 -15.773 1 95.5 200 VAL A N 1
ATOM 1572 C CA . VAL A 1 200 ? 16.188 -42.719 -15.633 1 95.5 200 VAL A CA 1
ATOM 1573 C C . VAL A 1 200 ? 17.125 -41.844 -16.484 1 95.5 200 VAL A C 1
ATOM 1575 O O . VAL A 1 200 ? 18.156 -41.375 -15.992 1 95.5 200 VAL A O 1
ATOM 1578 N N . ARG A 1 201 ? 16.797 -41.625 -17.719 1 94.19 201 ARG A N 1
ATOM 1579 C CA . ARG A 1 201 ? 17.641 -40.875 -18.641 1 94.19 201 ARG A CA 1
ATOM 1580 C C . ARG A 1 201 ? 17.781 -39.438 -18.172 1 94.19 201 ARG A C 1
ATOM 1582 O O . ARG A 1 201 ? 18.875 -38.844 -18.25 1 94.19 201 ARG A O 1
ATOM 1589 N N . THR A 1 202 ? 16.672 -38.906 -17.797 1 96.38 202 THR A N 1
ATOM 1590 C CA . THR A 1 202 ? 16.672 -37.531 -17.328 1 96.38 202 THR A CA 1
ATOM 1591 C C . THR A 1 202 ? 17.562 -37.375 -16.094 1 96.38 202 THR A C 1
ATOM 1593 O O . THR A 1 202 ? 18.344 -36.438 -15.984 1 96.38 202 THR A O 1
ATOM 1596 N N . ILE A 1 203 ? 17.469 -38.312 -15.125 1 96.38 203 ILE A N 1
ATOM 1597 C CA . ILE A 1 203 ? 18.25 -38.281 -13.891 1 96.38 203 ILE A CA 1
ATOM 1598 C C . ILE A 1 203 ? 19.75 -38.375 -14.219 1 96.38 203 ILE A C 1
ATOM 1600 O O . ILE A 1 203 ? 20.562 -37.656 -13.625 1 96.38 203 ILE A O 1
ATOM 1604 N N . GLN A 1 204 ? 20.062 -39.156 -15.172 1 94.75 204 GLN A N 1
ATOM 1605 C CA . GLN A 1 204 ? 21.453 -39.344 -15.578 1 94.75 204 GLN A CA 1
ATOM 1606 C C . GLN A 1 204 ? 22.031 -38.094 -16.188 1 94.75 204 GLN A C 1
ATOM 1608 O O . GLN A 1 204 ? 23.234 -37.812 -16.062 1 94.75 204 GLN A O 1
ATOM 1613 N N . ARG A 1 205 ? 21.188 -37.344 -16.781 1 94.69 205 ARG A N 1
ATOM 1614 C CA . ARG A 1 205 ? 21.641 -36.125 -17.438 1 94.69 205 ARG A CA 1
ATOM 1615 C C . ARG A 1 205 ? 21.688 -34.969 -16.438 1 94.69 205 ARG A C 1
ATOM 1617 O O . ARG A 1 205 ? 22.531 -34.062 -16.562 1 94.69 205 ARG A O 1
ATOM 1624 N N . VAL A 1 206 ? 20.844 -35 -15.492 1 96.75 206 VAL A N 1
ATOM 1625 C CA . VAL A 1 206 ? 20.688 -33.906 -14.547 1 96.75 206 VAL A CA 1
ATOM 1626 C C . VAL A 1 206 ? 21.766 -33.969 -13.469 1 96.75 206 VAL A C 1
ATOM 1628 O O . VAL A 1 206 ? 22.359 -32.969 -13.094 1 96.75 206 VAL A O 1
ATOM 1631 N N . LYS A 1 207 ? 22.094 -35.094 -12.945 1 93.88 207 LYS A N 1
ATOM 1632 C CA . LYS A 1 207 ? 22.984 -35.281 -11.805 1 93.88 207 LYS A CA 1
ATOM 1633 C C . LYS A 1 207 ? 24.344 -34.656 -12.055 1 93.88 207 LYS A C 1
ATOM 1635 O O . LYS A 1 207 ? 24.891 -33.969 -11.188 1 93.88 207 LYS A O 1
ATOM 1640 N N . PRO A 1 208 ? 24.906 -34.812 -13.281 1 93.5 208 PRO A N 1
ATOM 1641 C CA . PRO A 1 208 ? 26.25 -34.25 -13.523 1 93.5 208 PRO A CA 1
ATOM 1642 C C . PRO A 1 208 ? 26.25 -32.719 -13.555 1 93.5 208 PRO A C 1
ATOM 1644 O O . PRO A 1 208 ? 27.297 -32.094 -13.438 1 93.5 208 PRO A O 1
ATOM 1647 N N . LEU A 1 209 ? 25.172 -32.094 -13.836 1 93.69 209 LEU A N 1
ATOM 1648 C CA . LEU A 1 209 ? 25.109 -30.641 -13.977 1 93.69 209 LEU A CA 1
ATOM 1649 C C . LEU A 1 209 ? 25.266 -29.953 -12.625 1 93.69 209 LEU A C 1
ATOM 1651 O O . LEU A 1 209 ? 25.578 -28.766 -12.562 1 93.69 209 LEU A O 1
ATOM 1655 N N . LYS A 1 210 ? 25.234 -30.547 -11.57 1 90.62 210 LYS A N 1
ATOM 1656 C CA . LYS A 1 210 ? 25.375 -30.031 -10.211 1 90.62 210 LYS A CA 1
ATOM 1657 C C . LYS A 1 210 ? 24.5 -28.797 -9.992 1 90.62 210 LYS A C 1
ATOM 1659 O O . LYS A 1 210 ? 24.406 -27.938 -10.867 1 90.62 210 LYS A O 1
ATOM 1664 N N . PHE A 1 211 ? 23.719 -28.641 -9.109 1 94.06 211 PHE A N 1
ATOM 1665 C CA . PHE A 1 211 ? 22.859 -27.531 -8.711 1 94.06 211 PHE A CA 1
ATOM 1666 C C . PHE A 1 211 ? 22.844 -27.359 -7.199 1 94.06 211 PHE A C 1
ATOM 1668 O O . PHE A 1 211 ? 23 -28.328 -6.465 1 94.06 211 PHE A O 1
ATOM 1675 N N . SER A 1 212 ? 22.688 -26.078 -6.762 1 92.19 212 SER A N 1
ATOM 1676 C CA . SER A 1 212 ? 22.797 -25.781 -5.34 1 92.19 212 SER A CA 1
ATOM 1677 C C . SER A 1 212 ? 21.422 -25.812 -4.66 1 92.19 212 SER A C 1
ATOM 1679 O O . SER A 1 212 ? 21.344 -25.906 -3.434 1 92.19 212 SER A O 1
ATOM 1681 N N . ARG A 1 213 ? 20.391 -25.688 -5.461 1 93.81 213 ARG A N 1
ATOM 1682 C CA . ARG A 1 213 ? 19.062 -25.688 -4.887 1 93.81 213 ARG A CA 1
ATOM 1683 C C . ARG A 1 213 ? 18.047 -26.266 -5.871 1 93.81 213 ARG A C 1
ATOM 1685 O O . ARG A 1 213 ? 18.297 -26.297 -7.078 1 93.81 213 ARG A O 1
ATOM 1692 N N . ALA A 1 214 ? 16.922 -26.766 -5.34 1 97.44 214 ALA A N 1
ATOM 1693 C CA . ALA A 1 214 ? 15.805 -27.266 -6.133 1 97.44 214 ALA A CA 1
ATOM 1694 C C . ALA A 1 214 ? 14.531 -26.469 -5.867 1 97.44 214 ALA A C 1
ATOM 1696 O O . ALA A 1 214 ? 14.25 -26.094 -4.727 1 97.44 214 ALA A O 1
ATOM 1697 N N . VAL A 1 215 ? 13.875 -26.109 -6.977 1 97.44 215 VAL A N 1
ATOM 1698 C CA . VAL A 1 215 ? 12.641 -25.359 -6.871 1 97.44 215 VAL A CA 1
ATOM 1699 C C . VAL A 1 215 ? 11.508 -26.109 -7.551 1 97.44 215 VAL A C 1
ATOM 1701 O O . VAL A 1 215 ? 11.648 -26.562 -8.695 1 97.44 215 VAL A O 1
ATOM 1704 N N . GLY A 1 216 ? 10.453 -26.312 -6.832 1 97.69 216 GLY A N 1
ATOM 1705 C CA . GLY A 1 216 ? 9.258 -26.953 -7.344 1 97.69 216 GLY A CA 1
ATOM 1706 C C . GLY A 1 216 ? 8.102 -26 -7.555 1 97.69 216 GLY A C 1
ATOM 1707 O O . GLY A 1 216 ? 7.941 -25.031 -6.801 1 97.69 216 GLY A O 1
ATOM 1708 N N . SER A 1 217 ? 7.285 -26.297 -8.578 1 95.81 217 SER A N 1
ATOM 1709 C CA . SER A 1 217 ? 6.145 -25.422 -8.859 1 95.81 217 SER A CA 1
ATOM 1710 C C . SER A 1 217 ? 4.918 -26.25 -9.25 1 95.81 217 SER A C 1
ATOM 1712 O O . SER A 1 217 ? 5 -27.469 -9.414 1 95.81 217 SER A O 1
ATOM 1714 N N . SER A 1 218 ? 3.725 -25.516 -9.359 1 93.88 218 SER A N 1
ATOM 1715 C CA . SER A 1 218 ? 2.424 -26.016 -9.789 1 93.88 218 SER A CA 1
ATOM 1716 C C . SER A 1 218 ? 1.635 -26.578 -8.609 1 93.88 218 SER A C 1
ATOM 1718 O O . SER A 1 218 ? 2.137 -26.625 -7.484 1 93.88 218 SER A O 1
ATOM 1720 N N . GLY A 1 219 ? 0.458 -26.969 -8.852 1 93.38 219 GLY A N 1
ATOM 1721 C CA . GLY A 1 219 ? -0.541 -27.25 -7.836 1 93.38 219 GLY A CA 1
ATOM 1722 C C . GLY A 1 219 ? -0.171 -28.438 -6.961 1 93.38 219 GLY A C 1
ATOM 1723 O O . GLY A 1 219 ? -0.375 -28.406 -5.746 1 93.38 219 GLY A O 1
ATOM 1724 N N . THR A 1 220 ? 0.399 -29.453 -7.527 1 94.94 220 THR A N 1
ATOM 1725 C CA . THR A 1 220 ? 0.749 -30.641 -6.766 1 94.94 220 THR A CA 1
ATOM 1726 C C . THR A 1 220 ? 1.745 -30.312 -5.66 1 94.94 220 THR A C 1
ATOM 1728 O O . THR A 1 220 ? 1.511 -30.625 -4.488 1 94.94 220 THR A O 1
ATOM 1731 N N . LEU A 1 221 ? 2.789 -29.672 -6.031 1 96.38 221 LEU A N 1
ATOM 1732 C CA . LEU A 1 221 ? 3.846 -29.359 -5.074 1 96.38 221 LEU A CA 1
ATOM 1733 C C . LEU A 1 221 ? 3.365 -28.344 -4.043 1 96.38 221 LEU A C 1
ATOM 1735 O O . LEU A 1 221 ? 3.666 -28.469 -2.854 1 96.38 221 LEU A O 1
ATOM 1739 N N . ILE A 1 222 ? 2.623 -27.391 -4.492 1 94.19 222 ILE A N 1
ATOM 1740 C CA . ILE A 1 222 ? 2.1 -26.359 -3.592 1 94.19 222 ILE A CA 1
ATOM 1741 C C . ILE A 1 222 ? 1.191 -27.016 -2.549 1 94.19 222 ILE A C 1
ATOM 1743 O O . ILE A 1 222 ? 1.317 -26.734 -1.352 1 94.19 222 ILE A O 1
ATOM 1747 N N . ASN A 1 223 ? 0.331 -27.938 -2.949 1 94.69 223 ASN A N 1
ATOM 1748 C CA . ASN A 1 223 ? -0.585 -28.609 -2.029 1 94.69 223 ASN A CA 1
ATOM 1749 C C . ASN A 1 223 ? 0.162 -29.5 -1.044 1 94.69 223 ASN A C 1
ATOM 1751 O O . ASN A 1 223 ? -0.154 -29.516 0.147 1 94.69 223 ASN A O 1
ATOM 1755 N N . LEU A 1 224 ? 1.098 -30.188 -1.519 1 96.75 224 LEU A N 1
ATOM 1756 C CA . LEU A 1 224 ? 1.862 -31.078 -0.65 1 96.75 224 LEU A CA 1
ATOM 1757 C C . LEU A 1 224 ? 2.611 -30.281 0.415 1 96.75 224 LEU A C 1
ATOM 1759 O O . LEU A 1 224 ? 2.68 -30.703 1.573 1 96.75 224 LEU A O 1
ATOM 1763 N N . ALA A 1 225 ? 3.195 -29.172 0.013 1 95.56 225 ALA A N 1
ATOM 1764 C CA . ALA A 1 225 ? 3.912 -28.312 0.959 1 95.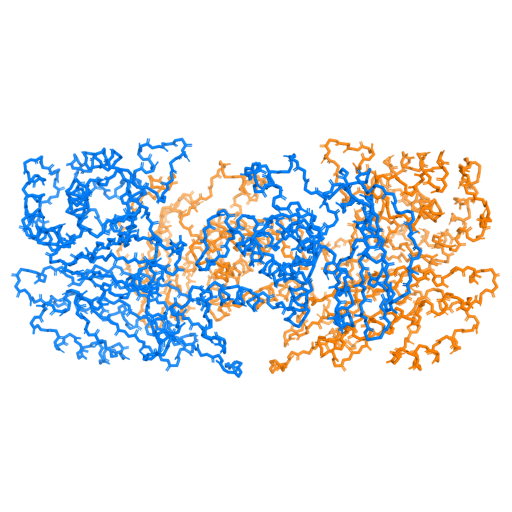56 225 ALA A CA 1
ATOM 1765 C C . ALA A 1 225 ? 2.963 -27.734 2.004 1 95.56 225 ALA A C 1
ATOM 1767 O O . ALA A 1 225 ? 3.299 -27.672 3.189 1 95.56 225 ALA A O 1
ATOM 1768 N N . GLU A 1 226 ? 1.809 -27.359 1.518 1 93.06 226 GLU A N 1
ATOM 1769 C CA . GLU A 1 226 ? 0.817 -26.812 2.438 1 93.06 226 GLU A CA 1
ATOM 1770 C C . GLU A 1 226 ? 0.36 -27.859 3.447 1 93.06 226 GLU A C 1
ATOM 1772 O O . GLU A 1 226 ? 0.22 -27.562 4.637 1 93.06 226 GLU A O 1
ATOM 1777 N N . ILE A 1 227 ? 0.114 -29.047 3.002 1 94.19 227 ILE A N 1
ATOM 1778 C CA . ILE A 1 227 ? -0.293 -30.141 3.873 1 94.19 227 ILE A CA 1
ATOM 1779 C C . ILE A 1 227 ? 0.813 -30.438 4.883 1 94.19 227 ILE A C 1
ATOM 1781 O O . ILE A 1 227 ? 0.543 -30.609 6.074 1 94.19 227 ILE A O 1
ATOM 1785 N N . ALA A 1 228 ? 1.982 -30.422 4.402 1 95.06 228 ALA A N 1
ATOM 1786 C CA . ALA A 1 228 ? 3.125 -30.719 5.266 1 95.06 228 ALA A CA 1
ATOM 1787 C C . ALA A 1 228 ? 3.254 -29.672 6.371 1 95.06 228 ALA A C 1
ATOM 1789 O O . ALA A 1 228 ? 3.506 -30.016 7.527 1 95.06 228 ALA A O 1
ATOM 1790 N N . ALA A 1 229 ? 3.15 -28.453 5.977 1 91.12 229 ALA A N 1
ATOM 1791 C CA . ALA A 1 229 ? 3.279 -27.359 6.934 1 91.12 229 ALA A CA 1
ATOM 1792 C C . ALA A 1 229 ? 2.252 -27.484 8.055 1 91.12 229 ALA A C 1
ATOM 1794 O O . ALA A 1 229 ? 2.555 -27.219 9.219 1 91.12 229 ALA A O 1
ATOM 1795 N N . LYS A 1 230 ? 1.081 -27.938 7.75 1 88.44 230 LYS A N 1
ATOM 1796 C CA . LYS A 1 230 ? -0.008 -28.031 8.719 1 88.44 230 LYS A CA 1
ATOM 1797 C C . LYS A 1 230 ? 0.069 -29.328 9.508 1 88.44 230 LYS A C 1
ATOM 1799 O O . LYS A 1 230 ? -0.222 -29.359 10.703 1 88.44 230 LYS A O 1
ATOM 1804 N N . LEU A 1 231 ? 0.403 -30.328 8.867 1 91.06 231 LEU A N 1
ATOM 1805 C CA . LEU A 1 231 ? 0.404 -31.656 9.469 1 91.06 231 LEU A CA 1
ATOM 1806 C C . LEU A 1 231 ? 1.651 -31.859 10.32 1 91.06 231 LEU A C 1
ATOM 1808 O O . LEU A 1 231 ? 1.57 -32.406 11.422 1 91.06 231 LEU A O 1
ATOM 1812 N N . CYS A 1 232 ? 2.707 -31.438 9.805 1 90.62 232 CYS A N 1
ATOM 1813 C CA . CYS A 1 232 ? 3.984 -31.766 10.43 1 90.62 232 CYS A CA 1
ATOM 1814 C C . CYS A 1 232 ? 4.43 -30.656 11.367 1 90.62 232 CYS A C 1
ATOM 1816 O O . CYS A 1 232 ? 5.25 -30.891 12.258 1 90.62 232 CYS A O 1
ATOM 1818 N N . HIS A 1 233 ? 3.91 -29.453 11.156 1 85.56 233 HIS A N 1
ATOM 1819 C CA . HIS A 1 233 ? 4.344 -28.312 11.953 1 85.56 233 HIS A CA 1
ATOM 1820 C C . HIS A 1 233 ? 3.152 -27.5 12.445 1 85.56 233 HIS A C 1
ATOM 1822 O O . HIS A 1 233 ? 3.014 -26.328 12.094 1 85.56 233 HIS A O 1
ATOM 1828 N N . PRO A 1 234 ? 2.367 -27.953 13.305 1 72.88 234 PRO A N 1
ATOM 1829 C CA . PRO A 1 234 ? 1.117 -27.312 13.719 1 72.88 234 PRO A CA 1
ATOM 1830 C C . PRO A 1 234 ? 1.346 -26.016 14.492 1 72.88 234 PRO A C 1
ATOM 1832 O O . PRO A 1 234 ? 0.464 -25.156 14.531 1 72.88 234 PRO A O 1
ATOM 1835 N N . SER A 1 235 ? 2.41 -25.844 15.008 1 66.38 235 SER A N 1
ATOM 1836 C CA . SER A 1 235 ? 2.686 -24.656 15.805 1 66.38 235 SER A CA 1
ATOM 1837 C C . SER A 1 235 ? 2.924 -23.438 14.914 1 66.38 235 SER A C 1
ATOM 1839 O O . SER A 1 235 ? 3.086 -22.312 15.406 1 66.38 235 SER A O 1
ATOM 1841 N N . GLY A 1 236 ? 2.717 -23.625 13.648 1 66.31 236 GLY A N 1
ATOM 1842 C CA . GLY A 1 236 ? 2.941 -22.516 12.742 1 66.31 236 GLY A CA 1
ATOM 1843 C C . GLY A 1 236 ? 4.406 -22.312 12.391 1 66.31 236 GLY A C 1
ATOM 1844 O O . GLY A 1 236 ? 4.762 -21.344 11.727 1 66.31 236 GLY A O 1
ATOM 1845 N N . SER A 1 237 ? 5.203 -23.078 12.742 1 60.66 237 SER A N 1
ATOM 1846 C CA . SER A 1 237 ? 6.641 -22.953 12.523 1 60.66 237 SER A CA 1
ATOM 1847 C C . SER A 1 237 ? 7.031 -23.438 11.125 1 60.66 237 SER A C 1
ATOM 1849 O O . SER A 1 237 ? 8.109 -23.109 10.633 1 60.66 237 SER A O 1
ATOM 1851 N N . GLY A 1 238 ? 6.109 -24.094 10.578 1 64 238 GLY A N 1
ATOM 1852 C CA . GLY A 1 238 ? 6.465 -24.625 9.273 1 64 238 GLY A CA 1
ATOM 1853 C C . GLY A 1 238 ? 6.285 -23.625 8.148 1 64 238 GLY A C 1
ATOM 1854 O O . GLY A 1 238 ? 5.398 -22.766 8.211 1 64 238 GLY A O 1
ATOM 1855 N N . SER A 1 239 ? 7.305 -23.625 7.223 1 73.56 239 SER A N 1
ATOM 1856 C CA . SER A 1 239 ? 7.219 -22.766 6.051 1 73.56 239 SER A CA 1
ATOM 1857 C C . SER A 1 239 ? 6.492 -23.453 4.906 1 73.56 239 SER A C 1
ATOM 1859 O O . SER A 1 239 ? 6.75 -24.625 4.617 1 73.56 239 SER A O 1
ATOM 1861 N N . VAL A 1 240 ? 5.582 -22.875 4.352 1 79.06 240 VAL A N 1
ATOM 1862 C CA . VAL A 1 240 ? 4.871 -23.391 3.189 1 79.06 240 VAL A CA 1
ATOM 1863 C C . VAL A 1 240 ? 5.75 -23.266 1.947 1 79.06 240 VAL A C 1
ATOM 1865 O O . VAL A 1 240 ? 5.434 -23.828 0.896 1 79.06 240 VAL A O 1
ATOM 1868 N N . ASP A 1 241 ? 6.891 -22.719 2.186 1 87.12 241 ASP A N 1
ATOM 1869 C CA . ASP A 1 241 ? 7.746 -22.438 1.037 1 87.12 241 ASP A CA 1
ATOM 1870 C C . ASP A 1 241 ? 8.812 -23.516 0.868 1 87.12 241 ASP A C 1
ATOM 1872 O O . ASP A 1 241 ? 9.594 -23.484 -0.082 1 87.12 241 ASP A O 1
ATOM 1876 N N . VAL A 1 242 ? 8.812 -24.484 1.8 1 93.62 242 VAL A N 1
ATOM 1877 C CA . VAL A 1 242 ? 9.805 -25.547 1.711 1 93.62 242 VAL A CA 1
ATOM 1878 C C . VAL A 1 242 ? 9.141 -26.891 2.012 1 93.62 242 VAL A C 1
ATOM 1880 O O . VAL A 1 242 ? 8.359 -27 2.957 1 93.62 242 VAL A O 1
ATOM 1883 N N . LEU A 1 243 ? 9.43 -27.859 1.234 1 96.56 243 LEU A N 1
ATOM 1884 C CA . LEU A 1 243 ? 9 -29.234 1.45 1 96.56 243 LEU A CA 1
ATOM 1885 C C . LEU A 1 243 ? 10.195 -30.156 1.638 1 96.56 243 LEU A C 1
ATOM 1887 O O . LEU A 1 243 ? 10.945 -30.406 0.692 1 96.56 243 LEU A O 1
ATOM 1891 N N . THR A 1 244 ? 10.352 -30.625 2.832 1 97.12 244 THR A N 1
ATOM 1892 C CA . THR A 1 244 ? 11.43 -31.578 3.084 1 97.12 244 THR A CA 1
ATOM 1893 C C . THR A 1 244 ? 10.992 -33 2.709 1 97.12 244 THR A C 1
ATOM 1895 O O . THR A 1 244 ? 9.805 -33.312 2.727 1 97.12 244 THR A O 1
ATOM 1898 N N . ARG A 1 245 ? 11.992 -33.812 2.43 1 96.81 245 ARG A N 1
ATOM 1899 C CA . ARG A 1 245 ? 11.68 -35.188 2.092 1 96.81 245 ARG A CA 1
ATOM 1900 C C . ARG A 1 245 ? 11.086 -35.938 3.287 1 96.81 245 ARG A C 1
ATOM 1902 O O . ARG A 1 245 ? 10.211 -36.781 3.127 1 96.81 245 ARG A O 1
ATOM 1909 N N . ALA A 1 246 ? 11.516 -35.562 4.406 1 96.38 246 ALA A N 1
ATOM 1910 C CA . ALA A 1 246 ? 10.984 -36.156 5.629 1 96.38 246 ALA A CA 1
ATOM 1911 C C . ALA A 1 246 ? 9.508 -35.812 5.809 1 96.38 246 ALA A C 1
ATOM 1913 O O . ALA A 1 246 ? 8.688 -36.688 6.105 1 96.38 246 ALA A O 1
ATOM 1914 N N . ASP A 1 247 ? 9.195 -34.625 5.633 1 96.75 247 ASP A N 1
ATOM 1915 C CA . ASP A 1 247 ? 7.805 -34.188 5.738 1 96.75 247 ASP A CA 1
ATOM 1916 C C . ASP A 1 247 ? 6.945 -34.844 4.664 1 96.75 247 ASP A C 1
ATOM 1918 O O . ASP A 1 247 ? 5.801 -35.219 4.922 1 96.75 247 ASP A O 1
ATOM 1922 N N . LEU A 1 248 ? 7.512 -34.969 3.498 1 98 248 LEU A N 1
ATOM 1923 C CA . LEU A 1 248 ? 6.785 -35.562 2.387 1 98 248 LEU A CA 1
ATOM 1924 C C . LEU A 1 248 ? 6.43 -37 2.691 1 98 248 LEU A C 1
ATOM 1926 O O . LEU A 1 248 ? 5.316 -37.469 2.396 1 98 248 LEU A O 1
ATOM 1930 N N . LYS A 1 249 ? 7.324 -37.688 3.256 1 97.25 249 LYS A N 1
ATOM 1931 C CA . LYS A 1 249 ? 7.074 -39.094 3.607 1 97.25 249 LYS A CA 1
ATOM 1932 C C . LYS A 1 249 ? 5.918 -39.188 4.598 1 97.25 249 LYS A C 1
ATOM 1934 O O . LYS A 1 249 ? 5.074 -40.094 4.473 1 97.25 249 LYS A O 1
ATOM 1939 N N . THR A 1 250 ? 5.902 -38.281 5.488 1 97.44 250 THR A N 1
ATOM 1940 C CA . THR A 1 250 ? 4.828 -38.281 6.473 1 97.44 250 THR A CA 1
ATOM 1941 C C . THR A 1 250 ? 3.492 -37.938 5.809 1 97.44 250 THR A C 1
ATOM 1943 O O . THR A 1 250 ? 2.48 -38.594 6.098 1 97.44 250 THR A O 1
ATOM 1946 N N . VAL A 1 251 ? 3.531 -37 4.961 1 97.62 251 VAL A N 1
ATOM 1947 C CA . VAL A 1 251 ? 2.328 -36.594 4.246 1 97.62 251 VAL A CA 1
ATOM 1948 C C . VAL A 1 251 ? 1.808 -37.75 3.398 1 97.62 251 VAL A C 1
ATOM 1950 O O . VAL A 1 251 ? 0.604 -38.031 3.379 1 97.62 251 VAL A O 1
ATOM 1953 N N . VAL A 1 252 ? 2.721 -38.438 2.742 1 97.88 252 VAL A N 1
ATOM 1954 C CA . VAL A 1 252 ? 2.359 -39.562 1.856 1 97.88 252 VAL A CA 1
ATOM 1955 C C . VAL A 1 252 ? 1.72 -40.688 2.668 1 97.88 252 VAL A C 1
ATOM 1957 O O . VAL A 1 252 ? 0.687 -41.219 2.275 1 97.88 252 VAL A O 1
ATOM 1960 N N . ALA A 1 253 ? 2.33 -40.969 3.732 1 97.56 253 ALA A N 1
ATOM 1961 C CA . ALA A 1 253 ? 1.792 -42.031 4.59 1 97.56 253 ALA A CA 1
ATOM 1962 C C . ALA A 1 253 ? 0.379 -41.688 5.051 1 97.56 253 ALA A C 1
ATOM 1964 O O . ALA A 1 253 ? -0.507 -42.531 5.043 1 97.56 253 ALA A O 1
ATOM 1965 N N . HIS A 1 254 ? 0.193 -40.469 5.422 1 97.38 254 HIS A N 1
ATOM 1966 C CA . HIS A 1 254 ? -1.107 -40 5.895 1 97.38 254 HIS A CA 1
ATOM 1967 C C . HIS A 1 254 ? -2.143 -40.062 4.773 1 97.38 254 HIS A C 1
ATOM 1969 O O . HIS A 1 254 ? -3.229 -40.594 4.945 1 97.38 254 HIS A O 1
ATOM 1975 N N . LEU A 1 255 ? -1.813 -39.531 3.637 1 97.69 255 LEU A N 1
ATOM 1976 C CA . LEU A 1 255 ? -2.754 -39.406 2.525 1 97.69 255 LEU A CA 1
ATOM 1977 C C . LEU A 1 255 ? -3.123 -40.812 2 1 97.69 255 LEU A C 1
ATOM 1979 O O . LEU A 1 255 ? -4.273 -41.031 1.631 1 97.69 255 LEU A O 1
ATOM 1983 N N . CYS A 1 256 ? -2.166 -41.688 1.97 1 97.25 256 CYS A N 1
ATOM 1984 C CA . CYS A 1 256 ? -2.4 -43.031 1.461 1 97.25 256 CYS A CA 1
ATOM 1985 C C . CYS A 1 256 ? -3.357 -43.812 2.365 1 97.25 256 CYS A C 1
ATOM 1987 O O . CYS A 1 256 ? -4.07 -44.688 1.907 1 97.25 256 CYS A O 1
ATOM 1989 N N . SER A 1 257 ? -3.41 -43.406 3.6 1 97.5 257 SER A N 1
ATOM 1990 C CA . SER A 1 257 ? -4.234 -44.125 4.574 1 97.5 257 SER A CA 1
ATOM 1991 C C . SER A 1 257 ? -5.688 -43.688 4.5 1 97.5 257 SER A C 1
ATOM 1993 O O . SER A 1 257 ? -6.559 -44.281 5.137 1 97.5 257 SER A O 1
ATOM 1995 N N . LEU A 1 258 ? -5.98 -42.688 3.734 1 97.12 258 LEU A N 1
ATOM 1996 C CA . LEU A 1 258 ? -7.309 -42.062 3.691 1 97.12 258 LEU A CA 1
ATOM 1997 C C . LEU A 1 258 ? -8.016 -42.406 2.381 1 97.12 258 LEU A C 1
ATOM 1999 O O . LEU A 1 258 ? -7.363 -42.656 1.363 1 97.12 258 LEU A O 1
ATOM 2003 N N . SER A 1 259 ? -9.328 -42.406 2.41 1 95.75 259 SER A N 1
ATOM 2004 C CA . SER A 1 259 ? -10.117 -42.438 1.184 1 95.75 259 SER A CA 1
ATOM 2005 C C . SER A 1 259 ? -10.078 -41.094 0.451 1 95.75 259 SER A C 1
ATOM 2007 O O . SER A 1 259 ? -9.609 -40.094 1.001 1 95.75 259 SER A O 1
ATOM 2009 N N . VAL A 1 260 ? -10.523 -41.188 -0.79 1 94.94 260 VAL A N 1
ATOM 2010 C CA . VAL A 1 260 ? -10.555 -39.938 -1.579 1 94.94 260 VAL A CA 1
ATOM 2011 C C . VAL A 1 260 ? -11.398 -38.906 -0.865 1 94.94 260 VAL A C 1
ATOM 2013 O O . VAL A 1 260 ? -11.023 -37.719 -0.817 1 94.94 260 VAL A O 1
ATOM 2016 N N . GLU A 1 261 ? -12.5 -39.281 -0.282 1 93.12 261 GLU A N 1
ATOM 2017 C CA . GLU A 1 261 ? -13.391 -38.344 0.433 1 93.12 261 GLU A CA 1
ATOM 2018 C C . GLU A 1 261 ? -12.703 -37.781 1.663 1 93.12 261 GLU A C 1
ATOM 2020 O O . GLU A 1 261 ? -12.844 -36.562 1.947 1 93.12 261 GLU A O 1
ATOM 2025 N N . GLU A 1 262 ? -12.031 -38.531 2.35 1 94.38 262 GLU A N 1
ATOM 2026 C CA . GLU A 1 262 ? -11.305 -38.094 3.533 1 94.38 262 GLU A CA 1
ATOM 2027 C C . GLU A 1 262 ? -10.141 -37.188 3.156 1 94.38 262 GLU A C 1
ATOM 2029 O O . GLU A 1 262 ? -9.859 -36.219 3.844 1 94.38 262 GLU A O 1
ATOM 2034 N N . ARG A 1 263 ? -9.445 -37.594 2.062 1 95.38 263 ARG A N 1
ATOM 2035 C CA . ARG A 1 263 ? -8.336 -36.75 1.583 1 95.38 263 ARG A CA 1
ATOM 2036 C C . ARG A 1 263 ? -8.789 -35.344 1.264 1 95.38 263 ARG A C 1
ATOM 2038 O O . ARG A 1 263 ? -8.07 -34.375 1.525 1 95.38 263 ARG A O 1
ATOM 2045 N N . ALA A 1 264 ? -9.914 -35.219 0.685 1 92.44 264 ALA A N 1
ATOM 2046 C CA . ALA A 1 264 ? -10.461 -33.938 0.272 1 92.44 264 ALA A CA 1
ATOM 2047 C C . ALA A 1 264 ? -10.656 -33 1.473 1 92.44 264 ALA A C 1
ATOM 2049 O O . ALA A 1 264 ? -10.781 -31.781 1.315 1 92.44 264 ALA A O 1
ATOM 2050 N N . LYS A 1 265 ? -10.594 -33.562 2.67 1 88.38 265 LYS A N 1
ATOM 2051 C CA . LYS A 1 265 ? -10.852 -32.812 3.893 1 88.38 265 LYS A CA 1
ATOM 2052 C C . LYS A 1 265 ? -9.555 -32.5 4.637 1 88.38 265 LYS A C 1
ATOM 2054 O O . LYS A 1 265 ? -9.562 -31.812 5.656 1 88.38 265 LYS A O 1
ATOM 2059 N N . VAL A 1 266 ? -8.508 -33 4.152 1 91.12 266 VAL A N 1
ATOM 2060 C CA . VAL A 1 266 ? -7.219 -32.781 4.801 1 91.12 266 VAL A CA 1
ATOM 2061 C C . VAL A 1 266 ? -6.848 -31.312 4.703 1 91.12 266 VAL A C 1
ATOM 2063 O O . VAL A 1 266 ? -6.906 -30.719 3.623 1 91.12 266 VAL A O 1
ATOM 2066 N N . PRO A 1 267 ? -6.453 -30.672 5.781 1 86.19 267 PRO A N 1
ATOM 2067 C CA . PRO A 1 267 ? -6.059 -29.266 5.73 1 86.19 267 PRO A CA 1
ATOM 2068 C C . PRO A 1 267 ? -4.895 -29 4.777 1 86.19 267 PRO A C 1
ATOM 2070 O O . PRO A 1 267 ? -3.881 -29.703 4.832 1 86.19 267 PRO A O 1
ATOM 2073 N N . GLY A 1 268 ? -5.172 -28 3.904 1 85.12 268 GLY A N 1
ATOM 2074 C CA . GLY A 1 268 ? -4.113 -27.609 2.984 1 85.12 268 GLY A CA 1
ATOM 2075 C C . GLY A 1 268 ? -4.34 -28.109 1.569 1 85.12 268 GLY A C 1
ATOM 2076 O O . GLY A 1 268 ? -3.766 -27.578 0.619 1 85.12 268 GLY A O 1
ATOM 2077 N N . ILE A 1 269 ? -5.203 -29.094 1.429 1 89.75 269 ILE A N 1
ATOM 2078 C CA . ILE A 1 269 ? -5.406 -29.672 0.106 1 89.75 269 ILE A CA 1
ATOM 2079 C C . ILE A 1 269 ? -6.531 -28.938 -0.614 1 89.75 269 ILE A C 1
ATOM 2081 O O . ILE A 1 269 ? -7.516 -28.516 0.009 1 89.75 269 ILE A O 1
ATOM 2085 N N . ASN A 1 270 ? -6.324 -28.688 -1.884 1 85.88 270 ASN A N 1
ATOM 2086 C CA . ASN A 1 270 ? -7.473 -28.422 -2.744 1 85.88 270 ASN A CA 1
ATOM 2087 C C . ASN A 1 270 ? -8.32 -29.672 -2.951 1 85.88 270 ASN A C 1
ATOM 2089 O O . ASN A 1 270 ? -7.852 -30.656 -3.516 1 85.88 270 ASN A O 1
ATOM 2093 N N . PRO A 1 271 ? -9.523 -29.609 -2.551 1 85.62 271 PRO A N 1
ATOM 2094 C CA . PRO A 1 271 ? -10.367 -30.812 -2.605 1 85.62 271 PRO A CA 1
ATOM 2095 C C . PRO A 1 271 ? -10.461 -31.391 -4.012 1 85.62 271 PRO A C 1
ATOM 2097 O O . PRO A 1 271 ? -10.586 -32.625 -4.168 1 85.62 271 PRO A O 1
ATOM 2100 N N . GLU A 1 272 ? -10.289 -30.625 -4.969 1 85.31 272 GLU A N 1
ATOM 2101 C CA . GLU A 1 272 ? -10.414 -31.062 -6.352 1 85.31 272 GLU A CA 1
ATOM 2102 C C . GLU A 1 272 ? -9.219 -31.906 -6.773 1 85.31 272 GLU A C 1
ATOM 2104 O O . GLU A 1 272 ? -9.25 -32.562 -7.82 1 85.31 272 GLU A O 1
ATOM 2109 N N . ARG A 1 273 ? -8.219 -31.969 -5.902 1 90.94 273 ARG A N 1
ATOM 2110 C CA . ARG A 1 273 ? -7.016 -32.719 -6.23 1 90.94 273 ARG A CA 1
ATOM 2111 C C . ARG A 1 273 ? -6.918 -34 -5.387 1 90.94 273 ARG A C 1
ATOM 2113 O O . ARG A 1 273 ? -5.949 -34.75 -5.5 1 90.94 273 ARG A O 1
ATOM 2120 N N . ALA A 1 274 ? -7.934 -34.312 -4.656 1 93.25 274 ALA A N 1
ATOM 2121 C CA . ALA A 1 274 ? -7.887 -35.406 -3.676 1 93.25 274 ALA A CA 1
ATOM 2122 C C . ALA A 1 274 ? -7.613 -36.719 -4.352 1 93.25 274 ALA A C 1
ATOM 2124 O O . ALA A 1 274 ? -6.938 -37.594 -3.781 1 93.25 274 ALA A O 1
ATOM 2125 N N . ASP A 1 275 ? -8.094 -36.875 -5.516 1 92.94 275 ASP A N 1
ATOM 2126 C CA . ASP A 1 275 ? -7.961 -38.156 -6.203 1 92.94 275 ASP A CA 1
ATOM 2127 C C . ASP A 1 275 ? -6.586 -38.312 -6.844 1 92.94 275 ASP A C 1
ATOM 2129 O O . ASP A 1 275 ? -6.039 -39.406 -6.926 1 92.94 275 ASP A O 1
ATOM 2133 N N . ILE A 1 276 ? -5.996 -37.219 -7.188 1 95 276 ILE A N 1
ATOM 2134 C CA . ILE A 1 276 ? -4.797 -37.344 -8.008 1 95 276 ILE A CA 1
ATOM 2135 C C . ILE A 1 276 ? -3.568 -36.938 -7.184 1 95 276 ILE A C 1
ATOM 2137 O O . ILE A 1 276 ? -2.438 -37.031 -7.664 1 95 276 ILE A O 1
ATOM 2141 N N . ILE A 1 277 ? -3.68 -36.594 -5.949 1 97.25 277 ILE A N 1
ATOM 2142 C CA . ILE A 1 277 ? -2.582 -36.062 -5.152 1 97.25 277 ILE A CA 1
ATOM 2143 C C . ILE A 1 277 ? -1.548 -37.156 -4.895 1 97.25 277 ILE A C 1
ATOM 2145 O O . ILE A 1 277 ? -0.35 -36.875 -4.812 1 97.25 277 ILE A O 1
ATOM 2149 N N . ILE A 1 278 ? -1.987 -38.406 -4.836 1 97.25 278 ILE A N 1
ATOM 2150 C CA . ILE A 1 278 ? -1.104 -39.5 -4.477 1 97.25 278 ILE A CA 1
ATOM 2151 C C . ILE A 1 278 ? -0.138 -39.781 -5.625 1 97.25 278 ILE A C 1
ATOM 2153 O O . ILE A 1 278 ? 1.075 -39.875 -5.414 1 97.25 278 ILE A O 1
ATOM 2157 N N . PRO A 1 279 ? -0.614 -39.906 -6.852 1 97.62 279 PRO A N 1
ATOM 2158 C CA . PRO A 1 279 ? 0.355 -40.062 -7.941 1 97.62 279 PRO A CA 1
ATOM 2159 C C . PRO A 1 279 ? 1.32 -38.875 -8.039 1 97.62 279 PRO A C 1
ATOM 2161 O O . PRO A 1 279 ? 2.504 -39.062 -8.336 1 97.62 279 PRO A O 1
ATOM 2164 N N . GLY A 1 280 ? 0.797 -37.719 -7.863 1 97.81 280 GLY A N 1
ATOM 2165 C CA . GLY A 1 280 ? 1.667 -36.531 -7.84 1 97.81 280 GLY A CA 1
ATOM 2166 C C . GLY A 1 280 ? 2.748 -36.625 -6.777 1 97.81 280 GLY A C 1
ATOM 2167 O O . GLY A 1 280 ? 3.908 -36.312 -7.039 1 97.81 280 GLY A O 1
ATOM 2168 N N . ALA A 1 281 ? 2.373 -37.062 -5.613 1 98.44 281 ALA A N 1
ATOM 2169 C CA . ALA A 1 281 ? 3.318 -37.25 -4.516 1 98.44 281 ALA A CA 1
ATOM 2170 C C . ALA A 1 281 ? 4.375 -38.281 -4.867 1 98.44 281 ALA A C 1
ATOM 2172 O O . ALA A 1 281 ? 5.547 -38.125 -4.527 1 98.44 281 ALA A O 1
ATOM 2173 N N . ALA A 1 282 ? 3.959 -39.281 -5.527 1 98.56 282 ALA A N 1
ATOM 2174 C CA . ALA A 1 282 ? 4.883 -40.344 -5.91 1 98.56 282 ALA A CA 1
ATOM 2175 C C . ALA A 1 282 ? 5.957 -39.844 -6.859 1 98.56 282 ALA A C 1
ATOM 2177 O O . ALA A 1 282 ? 7.117 -40.25 -6.777 1 98.56 282 ALA A O 1
ATOM 2178 N N . ILE A 1 283 ? 5.57 -38.969 -7.75 1 98.56 283 ILE A N 1
ATOM 2179 C CA . ILE A 1 283 ? 6.516 -38.406 -8.711 1 98.56 283 ILE A CA 1
ATOM 2180 C C . ILE A 1 283 ? 7.609 -37.656 -7.961 1 98.56 283 ILE A C 1
ATOM 2182 O O . ILE A 1 283 ? 8.797 -37.938 -8.133 1 98.56 283 ILE A O 1
ATOM 2186 N N . ILE A 1 284 ? 7.219 -36.75 -7.098 1 98.62 284 ILE A N 1
ATOM 2187 C CA . ILE A 1 284 ? 8.195 -35.875 -6.449 1 98.62 284 ILE A CA 1
ATOM 2188 C C . ILE A 1 284 ? 9.008 -36.688 -5.438 1 98.62 284 ILE A C 1
ATOM 2190 O O . ILE A 1 284 ? 10.203 -36.438 -5.262 1 98.62 284 ILE A O 1
ATOM 2194 N N . ASP A 1 285 ? 8.359 -37.562 -4.766 1 98.31 285 ASP A N 1
ATOM 2195 C CA . ASP A 1 285 ? 9.055 -38.438 -3.811 1 98.31 285 ASP A CA 1
ATOM 2196 C C . ASP A 1 285 ? 10.18 -39.219 -4.488 1 98.31 285 ASP A C 1
ATOM 2198 O O . ASP A 1 285 ? 11.297 -39.25 -3.982 1 98.31 285 ASP A O 1
ATOM 2202 N N . THR A 1 286 ? 9.883 -39.781 -5.586 1 98.44 286 THR A N 1
ATOM 2203 C CA . THR A 1 286 ? 10.844 -40.562 -6.336 1 98.44 286 THR A CA 1
ATOM 2204 C C . THR A 1 286 ? 11.969 -39.688 -6.879 1 98.44 286 THR A C 1
ATOM 2206 O O . THR A 1 286 ? 13.148 -40.062 -6.785 1 98.44 286 THR A O 1
ATOM 2209 N N . LEU A 1 287 ? 11.602 -38.594 -7.441 1 98.25 287 LEU A N 1
ATOM 2210 C CA . LEU A 1 287 ? 12.602 -37.688 -7.992 1 98.25 287 LEU A CA 1
ATOM 2211 C C . LEU A 1 287 ? 13.539 -37.156 -6.898 1 98.25 287 LEU A C 1
ATOM 2213 O O . LEU A 1 287 ? 14.75 -37.062 -7.105 1 98.25 287 LEU A O 1
ATOM 2217 N N . MET A 1 288 ? 12.969 -36.781 -5.754 1 98 288 MET A N 1
ATOM 2218 C CA . MET A 1 288 ? 13.789 -36.312 -4.645 1 98 288 MET A CA 1
ATOM 2219 C C . MET A 1 288 ? 14.75 -37.406 -4.176 1 98 288 MET A C 1
ATOM 2221 O O . MET A 1 288 ? 15.914 -37.125 -3.869 1 98 288 MET A O 1
ATOM 2225 N N . GLU A 1 289 ? 14.281 -38.594 -4.117 1 97.19 289 GLU A N 1
ATOM 2226 C CA . GLU A 1 289 ? 15.125 -39.719 -3.717 1 97.19 289 GLU A CA 1
ATOM 2227 C C . GLU A 1 289 ? 16.25 -39.938 -4.715 1 97.19 289 GLU A C 1
ATOM 2229 O O . GLU A 1 289 ? 17.422 -40.031 -4.328 1 97.19 289 GLU A O 1
ATOM 2234 N N . ASP A 1 290 ? 15.906 -40 -5.941 1 97 290 ASP A N 1
ATOM 2235 C CA . ASP A 1 290 ? 16.875 -40.375 -6.98 1 97 290 ASP A CA 1
ATOM 2236 C C . ASP A 1 290 ? 17.875 -39.25 -7.215 1 97 290 ASP A C 1
ATOM 2238 O O . ASP A 1 290 ? 19 -39.469 -7.652 1 97 290 ASP A O 1
ATOM 2242 N N . LEU A 1 291 ? 17.516 -38.031 -6.953 1 96.88 291 LEU A N 1
ATOM 2243 C CA . LEU A 1 291 ? 18.391 -36.906 -7.137 1 96.88 291 LEU A CA 1
ATOM 2244 C C . LEU A 1 291 ? 19.031 -36.469 -5.816 1 96.88 291 LEU A C 1
ATOM 2246 O O . LEU A 1 291 ? 19.766 -35.5 -5.754 1 96.88 291 LEU A O 1
ATOM 2250 N N . ASN A 1 292 ? 18.766 -37.188 -4.73 1 95.25 292 ASN A N 1
ATOM 2251 C CA . ASN A 1 292 ? 19.297 -36.938 -3.393 1 95.25 292 ASN A CA 1
ATOM 2252 C C . ASN A 1 292 ? 18.969 -35.531 -2.889 1 95.25 292 ASN A C 1
ATOM 2254 O O . ASN A 1 292 ? 19.859 -34.812 -2.451 1 95.25 292 ASN A O 1
ATOM 2258 N N . LEU A 1 293 ? 17.734 -35.156 -3.102 1 96.94 293 LEU A N 1
ATOM 2259 C CA . LEU A 1 293 ? 17.266 -33.875 -2.602 1 96.94 293 LEU A CA 1
ATOM 2260 C C . LEU A 1 293 ? 16.672 -34.031 -1.205 1 96.94 293 LEU A C 1
ATOM 2262 O O . LEU A 1 293 ? 15.727 -34.781 -1.004 1 96.94 293 LEU A O 1
ATOM 2266 N N . SER A 1 294 ? 17.156 -33.25 -0.21 1 96.56 294 SER A N 1
ATOM 2267 C CA . SER A 1 294 ? 16.625 -33.281 1.145 1 96.56 294 SER A CA 1
ATOM 2268 C C . SER A 1 294 ? 15.422 -32.344 1.273 1 96.56 294 SER A C 1
ATOM 2270 O O . SER A 1 294 ? 14.578 -32.531 2.154 1 96.56 294 SER A O 1
ATOM 2272 N N . GLU A 1 295 ? 15.422 -31.328 0.43 1 97.12 295 GLU A N 1
ATOM 2273 C CA . GLU A 1 295 ? 14.32 -30.375 0.433 1 97.12 295 GLU A CA 1
ATOM 2274 C C . GLU A 1 295 ? 14.125 -29.75 -0.948 1 97.12 295 GLU A C 1
ATOM 2276 O O . GLU A 1 295 ? 15.016 -29.812 -1.798 1 97.12 295 GLU A O 1
ATOM 2281 N N . ILE A 1 296 ? 12.953 -29.234 -1.173 1 97.38 296 ILE A N 1
ATOM 2282 C CA . ILE A 1 296 ? 12.617 -28.516 -2.391 1 97.38 296 ILE A CA 1
ATOM 2283 C C . ILE A 1 296 ? 11.844 -27.234 -2.035 1 97.38 296 ILE A C 1
ATOM 2285 O O . ILE A 1 296 ? 10.922 -27.281 -1.218 1 97.38 296 ILE A O 1
ATOM 2289 N N . ARG A 1 297 ? 12.328 -26.109 -2.566 1 95.88 297 ARG A N 1
ATOM 2290 C CA . ARG A 1 297 ? 11.625 -24.859 -2.355 1 95.88 297 ARG A CA 1
ATOM 2291 C C . ARG A 1 297 ? 10.414 -24.734 -3.281 1 95.88 297 ARG A C 1
ATOM 2293 O O . ARG A 1 297 ? 10.477 -25.141 -4.441 1 95.88 297 ARG A O 1
ATOM 2300 N N . ILE A 1 298 ? 9.383 -24.172 -2.74 1 95.62 298 ILE A N 1
ATOM 2301 C CA . ILE A 1 298 ? 8.125 -24.125 -3.486 1 95.62 298 ILE A CA 1
ATOM 2302 C C . ILE A 1 298 ? 7.93 -22.734 -4.074 1 95.62 298 ILE A C 1
ATOM 2304 O O . ILE A 1 298 ? 8.102 -21.719 -3.377 1 95.62 298 ILE A O 1
ATOM 2308 N N . SER A 1 299 ? 7.598 -22.672 -5.32 1 93.69 299 SER A N 1
ATOM 2309 C CA . SER A 1 299 ? 7.293 -21.422 -6.004 1 93.69 299 SER A CA 1
ATOM 2310 C C . SER A 1 299 ? 5.844 -21.391 -6.484 1 93.69 299 SER A C 1
ATOM 2312 O O . SER A 1 299 ? 5.324 -22.391 -6.965 1 93.69 299 SER A O 1
ATOM 2314 N N . ASP A 1 300 ? 5.215 -20.297 -6.402 1 89.75 300 ASP A N 1
ATOM 2315 C CA . ASP A 1 300 ? 3.865 -20.141 -6.938 1 89.75 300 ASP A CA 1
ATOM 2316 C C . ASP A 1 300 ? 3.9 -19.625 -8.375 1 89.75 300 ASP A C 1
ATOM 2318 O O . ASP A 1 300 ? 2.854 -19.344 -8.961 1 89.75 300 ASP A O 1
ATOM 2322 N N . ARG A 1 301 ? 5.098 -19.531 -8.906 1 91.75 301 ARG A N 1
ATOM 2323 C CA . ARG A 1 301 ? 5.285 -19.125 -10.297 1 91.75 301 ARG A CA 1
ATOM 2324 C C . ARG A 1 301 ? 5.461 -20.328 -11.211 1 91.75 301 ARG A C 1
ATOM 2326 O O . ARG A 1 301 ? 5.855 -21.406 -10.75 1 91.75 301 ARG A O 1
ATOM 2333 N N . GLY A 1 302 ? 5.137 -20.172 -12.445 1 95.12 302 GLY A N 1
ATOM 2334 C CA . GLY A 1 302 ? 5.219 -21.25 -13.422 1 95.12 302 GLY A CA 1
ATOM 2335 C C . GLY A 1 302 ? 5.016 -20.781 -14.852 1 95.12 302 GLY A C 1
ATOM 2336 O O . GLY A 1 302 ? 5.559 -19.75 -15.25 1 95.12 302 GLY A O 1
ATOM 2337 N N . LEU A 1 303 ? 4.359 -21.594 -15.562 1 95.69 303 LEU A N 1
ATOM 2338 C CA . LEU A 1 303 ? 4.141 -21.328 -16.984 1 95.69 303 LEU A CA 1
ATOM 2339 C C . LEU A 1 303 ? 3.389 -20.016 -17.188 1 95.69 303 LEU A C 1
ATOM 2341 O O . LEU A 1 303 ? 3.762 -19.203 -18.031 1 95.69 303 LEU A O 1
ATOM 2345 N N . ARG A 1 304 ? 2.4 -19.797 -16.391 1 94 304 ARG A N 1
ATOM 2346 C CA . ARG A 1 304 ? 1.566 -18.609 -16.516 1 94 304 ARG A CA 1
ATOM 2347 C C . ARG A 1 304 ? 2.398 -17.328 -16.375 1 94 304 ARG A C 1
ATOM 2349 O O . ARG A 1 304 ? 2.168 -16.344 -17.062 1 94 304 ARG A O 1
ATOM 2356 N N . GLU A 1 305 ? 3.295 -17.328 -15.453 1 91.62 305 GLU A N 1
ATOM 2357 C CA . GLU A 1 305 ? 4.156 -16.188 -15.219 1 91.62 305 GLU A CA 1
ATOM 2358 C C . GLU A 1 305 ? 5.246 -16.078 -16.281 1 91.62 305 GLU A C 1
ATOM 2360 O O . GLU A 1 305 ? 5.738 -14.977 -16.562 1 91.62 305 GLU A O 1
ATOM 2365 N N . GLY A 1 306 ? 5.625 -17.203 -16.875 1 93.25 306 GLY A N 1
ATOM 2366 C CA . GLY A 1 306 ? 6.656 -17.203 -17.906 1 93.25 306 GLY A CA 1
ATOM 2367 C C . GLY A 1 306 ? 6.191 -16.625 -19.219 1 93.25 306 GLY A C 1
ATOM 2368 O O . GLY A 1 306 ? 6.988 -16.078 -19.984 1 93.25 306 GLY A O 1
ATOM 2369 N N . MET A 1 307 ? 4.961 -16.688 -19.469 1 93.56 307 MET A N 1
ATOM 2370 C CA . MET A 1 307 ? 4.402 -16.281 -20.75 1 93.56 307 MET A CA 1
ATOM 2371 C C . MET A 1 307 ? 4.582 -14.789 -20.969 1 93.56 307 MET A C 1
ATOM 2373 O O . MET A 1 307 ? 5.094 -14.359 -22.016 1 93.56 307 MET A O 1
ATOM 2377 N N . PRO A 1 308 ? 4.191 -13.945 -20 1 90.69 308 PRO A N 1
ATOM 2378 C CA . PRO A 1 308 ? 4.398 -12.508 -20.219 1 90.69 308 PRO A CA 1
ATOM 2379 C C . PRO A 1 308 ? 5.871 -12.141 -20.359 1 90.69 308 PRO A C 1
ATOM 2381 O O . PRO A 1 308 ? 6.211 -11.234 -21.125 1 90.69 308 PRO A O 1
ATOM 2384 N N . ILE A 1 309 ? 6.707 -12.805 -19.609 1 85.88 309 ILE A N 1
ATOM 2385 C CA . ILE A 1 309 ? 8.141 -12.539 -19.688 1 85.88 309 ILE A CA 1
ATOM 2386 C C . ILE A 1 309 ? 8.641 -12.836 -21.094 1 85.88 309 ILE A C 1
ATOM 2388 O O . ILE A 1 309 ? 9.375 -12.031 -21.688 1 85.88 309 ILE A O 1
ATOM 2392 N N . ASP A 1 310 ? 8.242 -13.945 -21.594 1 87.38 310 ASP A N 1
ATOM 2393 C CA . ASP A 1 310 ? 8.625 -14.344 -22.938 1 87.38 310 ASP A CA 1
ATOM 2394 C C . ASP A 1 310 ? 8.078 -13.367 -23.969 1 87.38 310 ASP A C 1
ATOM 2396 O O . ASP A 1 310 ? 8.781 -12.984 -24.906 1 87.38 310 ASP A O 1
ATOM 2400 N N . TYR A 1 311 ? 6.855 -13.008 -23.844 1 86.25 311 TYR A N 1
ATOM 2401 C CA . TYR A 1 311 ? 6.141 -12.141 -24.781 1 86.25 311 TYR A CA 1
ATOM 2402 C C . TYR A 1 311 ? 6.762 -10.75 -24.828 1 86.25 311 TYR A C 1
ATOM 2404 O O . TYR A 1 311 ? 6.926 -10.172 -25.906 1 86.25 311 TYR A O 1
ATOM 2412 N N . LEU A 1 312 ? 6.977 -10.195 -23.672 1 79.19 312 LEU A N 1
ATOM 2413 C CA . LEU A 1 312 ? 7.449 -8.812 -23.578 1 79.19 312 LEU A CA 1
ATOM 2414 C C . LEU A 1 312 ? 8.93 -8.727 -23.953 1 79.19 312 LEU A C 1
ATOM 2416 O O . LEU A 1 312 ? 9.43 -7.641 -24.266 1 79.19 312 LEU A O 1
ATOM 2420 N N . SER A 1 313 ? 9.742 -9.688 -23.641 1 72.38 313 SER A N 1
ATOM 2421 C CA . SER A 1 313 ? 11.148 -9.688 -24.031 1 72.38 313 SER A CA 1
ATOM 2422 C C . SER A 1 313 ? 11.305 -9.664 -25.562 1 72.38 313 SER A C 1
ATOM 2424 O O . SER A 1 313 ? 12.352 -9.289 -26.078 1 72.38 313 SER A O 1
ATOM 2426 N N . GLY A 1 314 ? 10.383 -9.562 -26.328 1 61.62 314 GLY A N 1
ATOM 2427 C CA . GLY A 1 314 ? 10.461 -9.625 -27.781 1 61.62 314 GLY A CA 1
ATOM 2428 C C . GLY A 1 314 ? 11.055 -10.922 -28.297 1 61.62 314 GLY A C 1
ATOM 2429 O O . GLY A 1 314 ? 11.68 -11.672 -27.531 1 61.62 314 GLY A O 1
ATOM 2430 N N . SER A 1 315 ? 10.703 -11.516 -29.531 1 48.19 315 SER A N 1
ATOM 2431 C CA . SER A 1 315 ? 11.203 -12.773 -30.078 1 48.19 315 SER A CA 1
ATOM 2432 C C . SER A 1 315 ? 12.664 -13 -29.703 1 48.19 315 SER A C 1
ATOM 2434 O O . SER A 1 315 ? 13.062 -14.117 -29.359 1 48.19 315 SER A O 1
ATOM 2436 N N . GLY A 1 316 ? 13.742 -12.336 -30.328 1 38.97 316 GLY A N 1
ATOM 2437 C CA . GLY A 1 316 ? 15.094 -12.82 -30.562 1 38.97 316 GLY A CA 1
ATOM 2438 C C . GLY A 1 316 ? 16.078 -12.367 -29.5 1 38.97 316 GLY A C 1
ATOM 2439 O O . GLY A 1 316 ? 17.266 -12.711 -29.562 1 38.97 316 GLY A O 1
ATOM 2440 N N . SER A 1 317 ? 16 -11.133 -28.844 1 42.69 317 SER A N 1
ATOM 2441 C CA . SER A 1 317 ? 17.281 -10.719 -28.297 1 42.69 317 SER A CA 1
ATOM 2442 C C . SER A 1 317 ? 17.438 -11.141 -26.844 1 42.69 317 SER A C 1
ATOM 2444 O O . SER A 1 317 ? 16.484 -11.07 -26.062 1 42.69 317 SER A O 1
ATOM 2446 N N . SER A 1 318 ? 18.406 -11.836 -26.453 1 43.56 318 SER A N 1
ATOM 2447 C CA . SER A 1 318 ? 19.094 -12.367 -25.281 1 43.56 318 SER A CA 1
ATOM 2448 C C . SER A 1 318 ? 19.141 -11.344 -24.141 1 43.56 318 SER A C 1
ATOM 2450 O O . SER A 1 318 ? 19.531 -11.664 -23.031 1 43.56 318 SER A O 1
ATOM 2452 N N . GLU A 1 319 ? 18.828 -10.094 -24.406 1 46.34 319 GLU A N 1
ATOM 2453 C CA . GLU A 1 319 ? 19.109 -9.023 -23.453 1 46.34 319 GLU A CA 1
ATOM 2454 C C . GLU A 1 319 ? 18.172 -9.086 -22.25 1 46.34 319 GLU A C 1
ATOM 2456 O O . GLU A 1 319 ? 18.469 -8.555 -21.188 1 46.34 319 GLU A O 1
ATOM 2461 N N . TRP A 1 320 ? 17.062 -9.648 -22.359 1 47.19 320 TRP A N 1
ATOM 2462 C CA . TRP A 1 320 ? 16.016 -9.641 -21.344 1 47.19 320 TRP A CA 1
ATOM 2463 C C . TRP A 1 320 ? 16.391 -10.539 -20.172 1 47.19 320 TRP A C 1
ATOM 2465 O O . TRP A 1 320 ? 15.711 -10.539 -19.141 1 47.19 320 TRP A O 1
ATOM 2475 N N . MET A 1 321 ? 17.406 -11.383 -20.516 1 50.94 321 MET A N 1
ATOM 2476 C CA . MET A 1 321 ? 17.797 -12.305 -19.453 1 50.94 321 MET A CA 1
ATOM 2477 C C . MET A 1 321 ? 18.844 -11.672 -18.531 1 50.94 321 MET A C 1
ATOM 2479 O O . MET A 1 321 ? 19.312 -12.312 -17.594 1 50.94 321 MET A O 1
ATOM 2483 N N . ASP A 1 322 ? 19.062 -10.359 -18.859 1 57 322 ASP A N 1
ATOM 2484 C CA . ASP A 1 322 ? 20 -9.766 -17.906 1 57 322 ASP A CA 1
ATOM 2485 C C . ASP A 1 322 ? 19.312 -9.484 -16.562 1 57 322 ASP A C 1
ATOM 2487 O O . ASP A 1 322 ? 18.281 -8.812 -16.531 1 57 322 ASP A O 1
ATOM 2491 N N . HIS A 1 323 ? 19.797 -10.148 -15.602 1 54.94 323 HIS A N 1
ATOM 2492 C CA . HIS A 1 323 ? 19.312 -10.094 -14.227 1 54.94 323 HIS A CA 1
ATOM 2493 C C . HIS A 1 323 ? 19.062 -8.656 -13.773 1 54.94 323 HIS A C 1
ATOM 2495 O O . HIS A 1 323 ? 18.094 -8.383 -13.078 1 54.94 323 HIS A O 1
ATOM 2501 N N . ARG A 1 324 ? 19.953 -7.902 -14.156 1 60.12 324 ARG A N 1
ATOM 2502 C CA . ARG A 1 324 ? 19.828 -6.512 -13.734 1 60.12 324 ARG A CA 1
ATOM 2503 C C . ARG A 1 324 ? 18.625 -5.844 -14.383 1 60.12 324 ARG A C 1
ATOM 2505 O O . ARG A 1 324 ? 18.016 -4.945 -13.797 1 60.12 324 ARG A O 1
ATOM 2512 N N . THR A 1 325 ? 18.391 -6.477 -15.336 1 72.69 325 THR A N 1
ATOM 2513 C CA . THR A 1 325 ? 17.281 -5.875 -16.078 1 72.69 325 THR A CA 1
ATOM 2514 C C . THR A 1 325 ? 15.945 -6.223 -15.445 1 72.69 325 THR A C 1
ATOM 2516 O O . THR A 1 325 ? 15.102 -5.348 -15.25 1 72.69 325 THR A O 1
ATOM 2519 N N . PHE A 1 326 ? 15.883 -7.516 -14.875 1 72.88 326 PHE A N 1
ATOM 2520 C CA . PHE A 1 326 ? 14.633 -7.898 -14.227 1 72.88 326 PHE A CA 1
ATOM 2521 C C . PHE A 1 326 ? 14.438 -7.137 -12.922 1 72.88 326 PHE A C 1
ATOM 2523 O O . PHE A 1 326 ? 13.336 -6.68 -12.617 1 72.88 326 PHE A O 1
ATOM 2530 N N . ARG A 1 327 ? 15.578 -7.016 -12.266 1 82.75 327 ARG A N 1
ATOM 2531 C CA . ARG A 1 327 ? 15.523 -6.379 -10.953 1 82.75 327 ARG A CA 1
ATOM 2532 C C . ARG A 1 327 ? 15.117 -4.914 -11.078 1 82.75 327 ARG A C 1
ATOM 2534 O O . ARG A 1 327 ? 14.172 -4.469 -10.422 1 82.75 327 ARG A O 1
ATOM 2541 N N . LYS A 1 328 ? 15.805 -4.223 -11.969 1 87.19 328 LYS A N 1
ATOM 2542 C CA . LYS A 1 328 ? 15.547 -2.797 -12.141 1 87.19 328 LYS A CA 1
ATOM 2543 C C . LYS A 1 328 ? 14.133 -2.555 -12.672 1 87.19 328 LYS A C 1
ATOM 2545 O O . LYS A 1 328 ? 13.453 -1.62 -12.234 1 87.19 328 LYS A O 1
ATOM 2550 N N . ARG A 1 329 ? 13.719 -3.41 -13.477 1 81.44 329 ARG A N 1
ATOM 2551 C CA . ARG A 1 329 ? 12.383 -3.285 -14.047 1 81.44 329 ARG A CA 1
ATOM 2552 C C . ARG A 1 329 ? 11.32 -3.451 -12.969 1 81.44 329 ARG A C 1
ATOM 2554 O O . ARG A 1 329 ? 10.32 -2.725 -12.953 1 81.44 329 ARG A O 1
ATOM 2561 N N . SER A 1 330 ? 11.5 -4.465 -12.164 1 84.25 330 SER A N 1
ATOM 2562 C CA . SER A 1 330 ? 10.539 -4.699 -11.094 1 84.25 330 SER A CA 1
ATOM 2563 C C . SER A 1 330 ? 10.484 -3.521 -10.133 1 84.25 330 SER A C 1
ATOM 2565 O O . SER A 1 330 ? 9.414 -3.184 -9.617 1 84.25 330 SER A O 1
ATOM 2567 N N . ILE A 1 331 ? 11.648 -2.877 -9.906 1 91.19 331 ILE A N 1
ATOM 2568 C CA . ILE A 1 331 ? 11.742 -1.711 -9.039 1 91.19 331 ILE A CA 1
ATOM 2569 C C . ILE A 1 331 ? 10.977 -0.542 -9.664 1 91.19 331 ILE A C 1
ATOM 2571 O O . ILE A 1 331 ? 10.172 0.106 -8.992 1 91.19 331 ILE A O 1
ATOM 2575 N N . LEU A 1 332 ? 11.195 -0.342 -10.875 1 87.38 332 LEU A N 1
ATOM 2576 C CA . LEU A 1 332 ? 10.547 0.772 -11.562 1 87.38 332 LEU A CA 1
ATOM 2577 C C . LEU A 1 332 ? 9.047 0.541 -11.688 1 87.38 332 LEU A C 1
ATOM 2579 O O . LEU A 1 332 ? 8.258 1.483 -11.594 1 87.38 332 LEU A O 1
ATOM 2583 N N . GLN A 1 333 ? 8.719 -0.654 -11.844 1 82.31 333 GLN A N 1
ATOM 2584 C CA . GLN A 1 333 ? 7.297 -0.991 -11.906 1 82.31 333 GLN A CA 1
ATOM 2585 C C . GLN A 1 333 ? 6.586 -0.627 -10.609 1 82.31 333 GLN A C 1
ATOM 2587 O O . GLN A 1 333 ? 5.5 -0.043 -10.625 1 82.31 333 GLN A O 1
ATOM 2592 N N . LEU A 1 334 ? 7.184 -1.036 -9.523 1 87.94 334 LEU A N 1
ATOM 2593 C CA . LEU A 1 334 ? 6.605 -0.688 -8.234 1 87.94 334 LEU A CA 1
ATOM 2594 C C . LEU A 1 334 ? 6.527 0.826 -8.062 1 87.94 334 LEU A C 1
ATOM 2596 O O . LEU A 1 334 ? 5.516 1.35 -7.59 1 87.94 334 LEU A O 1
ATOM 2600 N N . GLY A 1 335 ? 7.59 1.54 -8.469 1 89.12 335 GLY A N 1
ATOM 2601 C CA . GLY A 1 335 ? 7.578 2.994 -8.422 1 89.12 335 GLY A CA 1
ATOM 2602 C C . GLY A 1 335 ? 6.449 3.609 -9.227 1 89.12 335 GLY A C 1
ATOM 2603 O O . GLY A 1 335 ? 5.73 4.48 -8.727 1 89.12 335 GLY A O 1
ATOM 2604 N N . HIS A 1 336 ? 6.246 3.133 -10.367 1 82.75 336 HIS A N 1
ATOM 2605 C CA . HIS A 1 336 ? 5.203 3.646 -11.25 1 82.75 336 HIS A CA 1
ATOM 2606 C C . HIS A 1 336 ? 3.816 3.342 -10.695 1 82.75 336 HIS A C 1
ATOM 2608 O O . HIS A 1 336 ? 2.936 4.203 -10.711 1 82.75 336 HIS A O 1
ATOM 2614 N N . SER A 1 337 ? 3.686 2.166 -10.273 1 79.81 337 SER A N 1
ATOM 2615 C CA . SER A 1 337 ? 2.396 1.768 -9.711 1 79.81 337 SER A CA 1
ATOM 2616 C C . SER A 1 337 ? 2.008 2.648 -8.531 1 79.81 337 SER A C 1
ATOM 2618 O O . SER A 1 337 ? 0.824 2.91 -8.305 1 79.81 337 SER A O 1
ATOM 2620 N N . CYS A 1 338 ? 3.002 3.111 -7.828 1 85.56 338 CYS A N 1
ATOM 2621 C CA . CYS A 1 338 ? 2.75 3.955 -6.664 1 85.56 338 CYS A CA 1
ATOM 2622 C C . CYS A 1 338 ? 2.736 5.43 -7.051 1 85.56 338 CYS A C 1
ATOM 2624 O O . CYS A 1 338 ? 2.562 6.297 -6.195 1 85.56 338 CYS A O 1
ATOM 2626 N N . GLY A 1 339 ? 2.959 5.754 -8.297 1 79.12 339 GLY A N 1
ATOM 2627 C CA . GLY A 1 339 ? 2.928 7.129 -8.766 1 79.12 339 GLY A CA 1
ATOM 2628 C C . GLY A 1 339 ? 4.059 7.973 -8.203 1 79.12 339 GLY A C 1
ATOM 2629 O O . GLY A 1 339 ? 3.855 9.133 -7.844 1 79.12 339 GLY A O 1
ATOM 2630 N N . PHE A 1 340 ? 5.215 7.344 -8.094 1 83.88 340 PHE A N 1
ATOM 2631 C CA . PHE A 1 340 ? 6.324 8.086 -7.512 1 83.88 340 PHE A CA 1
ATOM 2632 C C . PHE A 1 340 ? 6.777 9.203 -8.445 1 83.88 340 PHE A C 1
ATOM 2634 O O . PHE A 1 340 ? 6.473 9.18 -9.641 1 83.88 340 PHE A O 1
ATOM 2641 N N . GLU A 1 341 ? 7.355 10.305 -7.891 1 84.12 341 GLU A N 1
ATOM 2642 C CA . GLU A 1 341 ? 8.008 11.344 -8.672 1 84.12 341 GLU A CA 1
ATOM 2643 C C . GLU A 1 341 ? 9.336 10.852 -9.242 1 84.12 341 GLU A C 1
ATOM 2645 O O . GLU A 1 341 ? 10.383 10.969 -8.594 1 84.12 341 GLU A O 1
ATOM 2650 N N . GLU A 1 342 ? 9.305 10.477 -10.453 1 86.19 342 GLU A N 1
ATOM 2651 C CA . GLU A 1 342 ? 10.406 9.719 -11.039 1 86.19 342 GLU A CA 1
ATOM 2652 C C . GLU A 1 342 ? 11.672 10.555 -11.117 1 86.19 342 GLU A C 1
ATOM 2654 O O . GLU A 1 342 ? 12.773 10.062 -10.852 1 86.19 342 GLU A O 1
ATOM 2659 N N . ALA A 1 343 ? 11.586 11.828 -11.492 1 88.75 343 ALA A N 1
ATOM 2660 C CA . ALA A 1 343 ? 12.758 12.68 -11.609 1 88.75 343 ALA A CA 1
ATOM 2661 C C . ALA A 1 343 ? 13.469 12.828 -10.266 1 88.75 343 ALA A C 1
ATOM 2663 O O . ALA A 1 343 ? 14.695 12.719 -10.195 1 88.75 343 ALA A O 1
ATOM 2664 N N . HIS A 1 344 ? 12.711 13.055 -9.273 1 91.25 344 HIS A N 1
ATOM 2665 C CA . HIS A 1 344 ? 13.258 13.172 -7.922 1 91.25 344 HIS A CA 1
ATOM 2666 C C . HIS A 1 344 ? 13.875 11.852 -7.461 1 91.25 344 HIS A C 1
ATOM 2668 O O . HIS A 1 344 ? 14.992 11.836 -6.953 1 91.25 344 HIS A O 1
ATOM 2674 N N . ALA A 1 345 ? 13.133 10.781 -7.66 1 94.12 345 ALA A N 1
ATOM 2675 C CA . ALA A 1 345 ? 13.602 9.469 -7.223 1 94.12 345 ALA A CA 1
ATOM 2676 C C . ALA A 1 345 ? 14.906 9.086 -7.918 1 94.12 345 ALA A C 1
ATOM 2678 O O . ALA A 1 345 ? 15.836 8.602 -7.277 1 94.12 345 ALA A O 1
ATOM 2679 N N . LYS A 1 346 ? 14.969 9.289 -9.195 1 95.5 346 LYS A N 1
ATOM 2680 C CA . LYS A 1 346 ? 16.172 8.977 -9.961 1 95.5 346 LYS A CA 1
ATOM 2681 C C . LYS A 1 346 ? 17.344 9.852 -9.523 1 95.5 346 LYS A C 1
ATOM 2683 O O . LYS A 1 346 ? 18.484 9.375 -9.445 1 95.5 346 LYS A O 1
ATOM 2688 N N . HIS A 1 347 ? 17.062 11.094 -9.289 1 96.25 347 HIS A N 1
ATOM 2689 C CA . HIS A 1 347 ? 18.094 12.008 -8.836 1 96.25 347 HIS A CA 1
ATOM 2690 C C . HIS A 1 347 ? 18.656 11.586 -7.48 1 96.25 347 HIS A C 1
ATOM 2692 O O . HIS A 1 347 ? 19.859 11.57 -7.277 1 96.25 347 HIS A O 1
ATOM 2698 N N . VAL A 1 348 ? 17.797 11.297 -6.566 1 96.88 348 VAL A N 1
ATOM 2699 C CA . VAL A 1 348 ? 18.203 10.844 -5.246 1 96.88 348 VAL A CA 1
ATOM 2700 C C . VAL A 1 348 ? 19.016 9.555 -5.371 1 96.88 348 VAL A C 1
ATOM 2702 O O . VAL A 1 348 ? 20.031 9.383 -4.684 1 96.88 348 VAL A O 1
ATOM 2705 N N . ALA A 1 349 ? 18.562 8.648 -6.227 1 97.94 349 ALA A N 1
ATOM 2706 C CA . ALA A 1 349 ? 19.312 7.414 -6.465 1 97.94 349 ALA A CA 1
ATOM 2707 C C . ALA A 1 349 ? 20.703 7.711 -6.996 1 97.94 349 ALA A C 1
ATOM 2709 O O . ALA A 1 349 ? 21.688 7.105 -6.551 1 97.94 349 ALA A O 1
ATOM 2710 N N . GLU A 1 350 ? 20.797 8.609 -7.887 1 98.12 350 GLU A N 1
ATOM 2711 C CA . GLU A 1 350 ? 22.094 8.984 -8.469 1 98.12 350 GLU A CA 1
ATOM 2712 C C . GLU A 1 350 ? 23.016 9.602 -7.418 1 98.12 350 GLU A C 1
ATOM 2714 O O . GLU A 1 350 ? 24.188 9.266 -7.348 1 98.12 350 GLU A O 1
ATOM 2719 N N . LEU A 1 351 ? 22.484 10.508 -6.668 1 98.25 351 LEU A N 1
ATOM 2720 C CA . LEU A 1 351 ? 23.266 11.117 -5.598 1 98.25 351 LEU A CA 1
ATOM 2721 C C . LEU A 1 351 ? 23.703 10.07 -4.582 1 98.25 351 LEU A C 1
ATOM 2723 O O . LEU A 1 351 ? 24.828 10.125 -4.07 1 98.25 351 LEU A O 1
ATOM 2727 N N . SER A 1 352 ? 22.812 9.18 -4.246 1 98.38 352 SER A N 1
ATOM 2728 C CA . SER A 1 352 ? 23.156 8.094 -3.33 1 98.38 352 SER A CA 1
ATOM 2729 C C . SER A 1 352 ? 24.344 7.293 -3.84 1 98.38 352 SER A C 1
ATOM 2731 O O . SER A 1 352 ? 25.234 6.918 -3.062 1 98.38 352 SER A O 1
ATOM 2733 N N . LEU A 1 353 ? 24.375 7.023 -5.113 1 98.44 353 LEU A N 1
ATOM 2734 C CA . LEU A 1 353 ? 25.469 6.25 -5.703 1 98.44 353 LEU A CA 1
ATOM 2735 C C . LEU A 1 353 ? 26.766 7.031 -5.664 1 98.44 353 LEU A C 1
ATOM 2737 O O . LEU A 1 353 ? 27.828 6.457 -5.406 1 98.44 353 LEU A O 1
ATOM 2741 N N . GLN A 1 354 ? 26.734 8.312 -5.922 1 98.5 354 GLN A N 1
ATOM 2742 C CA . GLN A 1 354 ? 27.922 9.156 -5.801 1 98.5 354 GLN A CA 1
ATOM 2743 C C . GLN A 1 354 ? 28.469 9.141 -4.375 1 98.5 354 GLN A C 1
ATOM 2745 O O . GLN A 1 354 ? 29.672 9.031 -4.168 1 98.5 354 GLN A O 1
ATOM 2750 N N . LEU A 1 355 ? 27.578 9.25 -3.453 1 98.5 355 LEU A N 1
ATOM 2751 C CA . LEU A 1 355 ? 27.969 9.227 -2.047 1 98.5 355 LEU A CA 1
ATOM 2752 C C . LEU A 1 355 ? 28.578 7.875 -1.673 1 98.5 355 LEU A C 1
ATOM 2754 O O . LEU A 1 355 ? 29.562 7.816 -0.943 1 98.5 355 LEU A O 1
ATOM 2758 N N . PHE A 1 356 ? 27.953 6.828 -2.164 1 98.62 356 PHE A N 1
ATOM 2759 C CA . PHE A 1 356 ? 28.438 5.477 -1.896 1 98.62 356 PHE A CA 1
ATOM 2760 C C . PHE A 1 356 ? 29.859 5.305 -2.412 1 98.62 356 PHE A C 1
ATOM 2762 O O . PHE A 1 356 ? 30.734 4.855 -1.675 1 98.62 356 PHE A O 1
ATOM 2769 N N . ASP A 1 357 ? 30.047 5.66 -3.633 1 98.38 357 ASP A N 1
ATOM 2770 C CA . ASP A 1 357 ? 31.328 5.461 -4.285 1 98.38 357 ASP A CA 1
ATOM 2771 C C . ASP A 1 357 ? 32.406 6.316 -3.637 1 98.38 357 ASP A C 1
ATOM 2773 O O . ASP A 1 357 ? 33.531 5.836 -3.375 1 98.38 357 ASP A O 1
ATOM 2777 N N . SER A 1 358 ? 32.156 7.523 -3.373 1 97.88 358 SER A N 1
ATOM 2778 C CA . SER A 1 358 ? 33.156 8.414 -2.805 1 97.88 358 SER A CA 1
ATOM 2779 C C . SER A 1 358 ? 33.438 8.07 -1.346 1 97.88 358 SER A C 1
ATOM 2781 O O . SER A 1 358 ? 34.562 8.242 -0.87 1 97.88 358 SER A O 1
ATOM 2783 N N . SER A 1 359 ? 32.406 7.688 -0.592 1 97.62 359 SER A N 1
ATOM 2784 C CA . SER A 1 359 ? 32.625 7.277 0.789 1 97.62 359 SER A CA 1
ATOM 2785 C C . SER A 1 359 ? 33.5 6.031 0.857 1 97.62 359 SER A C 1
ATOM 2787 O O . SER A 1 359 ? 34.312 5.891 1.764 1 97.62 359 SER A O 1
ATOM 2789 N N . LYS A 1 360 ? 33.25 5.152 -0.073 1 97.31 360 LYS A N 1
ATOM 2790 C CA . LYS A 1 360 ? 34.125 3.984 -0.158 1 97.31 360 LYS A CA 1
ATOM 2791 C C . LYS A 1 360 ? 35.562 4.391 -0.481 1 97.31 360 LYS A C 1
ATOM 2793 O O . LYS A 1 360 ? 36.5 3.875 0.118 1 97.31 360 LYS A O 1
ATOM 2798 N N . ALA A 1 361 ? 35.75 5.25 -1.401 1 96.56 361 ALA A N 1
ATOM 2799 C CA . ALA A 1 361 ? 37.062 5.707 -1.85 1 96.56 361 ALA A CA 1
ATOM 2800 C C . ALA A 1 361 ? 37.844 6.34 -0.701 1 96.56 361 ALA A C 1
ATOM 2802 O O . ALA A 1 361 ? 39.062 6.211 -0.63 1 96.56 361 ALA A O 1
ATOM 2803 N N . VAL A 1 362 ? 37.156 7 0.203 1 95.81 362 VAL A N 1
ATOM 2804 C CA . VAL A 1 362 ? 37.844 7.684 1.295 1 95.81 362 VAL A CA 1
ATOM 2805 C C . VAL A 1 362 ? 37.906 6.766 2.516 1 95.81 362 VAL A C 1
ATOM 2807 O O . VAL A 1 362 ? 38.344 7.188 3.59 1 95.81 362 VAL A O 1
ATOM 2810 N N . GLY A 1 363 ? 37.375 5.59 2.391 1 94.81 363 GLY A N 1
ATOM 2811 C CA . GLY A 1 363 ? 37.594 4.562 3.396 1 94.81 363 GLY A CA 1
ATOM 2812 C C . GLY A 1 363 ? 36.531 4.539 4.473 1 94.81 363 GLY A C 1
ATOM 2813 O O . GLY A 1 363 ? 36.719 3.977 5.547 1 94.81 363 GLY A O 1
ATOM 2814 N N . LEU A 1 364 ? 35.406 5.145 4.27 1 95.62 364 LEU A N 1
ATOM 2815 C CA . LEU A 1 364 ? 34.344 5.148 5.27 1 95.62 364 LEU A CA 1
ATOM 2816 C C . LEU A 1 364 ? 33.688 3.771 5.379 1 95.62 364 LEU A C 1
ATOM 2818 O O . LEU A 1 364 ? 33.125 3.43 6.422 1 95.62 364 LEU A O 1
ATOM 2822 N N . HIS A 1 365 ? 33.656 2.982 4.312 1 96.38 365 HIS A N 1
ATOM 2823 C CA . HIS A 1 365 ? 33.156 1.616 4.34 1 96.38 365 HIS A CA 1
ATOM 2824 C C . HIS A 1 365 ? 33.812 0.758 3.27 1 96.38 365 HIS A C 1
ATOM 2826 O O . HIS A 1 365 ? 34.594 1.268 2.447 1 96.38 365 HIS A O 1
ATOM 2832 N N . LYS A 1 366 ? 33.5 -0.597 3.217 1 96.81 366 LYS A N 1
ATOM 2833 C CA . LYS A 1 366 ? 34.094 -1.537 2.271 1 96.81 366 LYS A CA 1
ATOM 2834 C C . LYS A 1 366 ? 33.031 -2.324 1.529 1 96.81 366 LYS A C 1
ATOM 2836 O O . LYS A 1 366 ? 33.25 -3.445 1.076 1 96.81 366 LYS A O 1
ATOM 2841 N N . LEU A 1 367 ? 31.859 -1.771 1.476 1 97.12 367 LEU A N 1
ATOM 2842 C CA . LEU A 1 367 ? 30.75 -2.461 0.835 1 97.12 367 LEU A CA 1
ATOM 2843 C C . LEU A 1 367 ? 30.984 -2.58 -0.668 1 97.12 367 LEU A C 1
ATOM 2845 O O . LEU A 1 367 ? 31.781 -1.843 -1.24 1 97.12 367 LEU A O 1
ATOM 2849 N N . GLY A 1 368 ? 30.266 -3.539 -1.276 1 95.94 368 GLY A N 1
ATOM 2850 C CA . GLY A 1 368 ? 30.484 -3.826 -2.686 1 95.94 368 GLY A CA 1
ATOM 2851 C C . GLY A 1 368 ? 29.266 -3.533 -3.549 1 95.94 368 GLY A C 1
ATOM 2852 O O . GLY A 1 368 ? 28.406 -2.73 -3.172 1 95.94 368 GLY A O 1
ATOM 2853 N N . GLU A 1 369 ? 29.234 -4.133 -4.75 1 94.5 369 GLU A N 1
ATOM 2854 C CA . GLU A 1 369 ? 28.25 -3.848 -5.785 1 94.5 369 GLU A CA 1
ATOM 2855 C C . GLU A 1 369 ? 26.844 -4.273 -5.348 1 94.5 369 GLU A C 1
ATOM 2857 O O . GLU A 1 369 ? 25.859 -3.598 -5.656 1 94.5 369 GLU A O 1
ATOM 2862 N N . PRO A 1 370 ? 26.734 -5.383 -4.613 1 91.44 370 PRO A N 1
ATOM 2863 C CA . PRO A 1 370 ? 25.375 -5.773 -4.191 1 91.44 370 PRO A CA 1
ATOM 2864 C C . PRO A 1 370 ? 24.719 -4.727 -3.301 1 91.44 370 PRO A C 1
ATOM 2866 O O . PRO A 1 370 ? 23.547 -4.402 -3.49 1 91.44 370 PRO A O 1
ATOM 2869 N N . GLU A 1 371 ? 25.5 -4.215 -2.381 1 96.56 371 GLU A N 1
ATOM 2870 C CA . GLU A 1 371 ? 24.969 -3.184 -1.496 1 96.56 371 GLU A CA 1
ATOM 2871 C C . GLU A 1 371 ? 24.734 -1.877 -2.248 1 96.56 371 GLU A C 1
ATOM 2873 O O . GLU A 1 371 ? 23.766 -1.165 -1.983 1 96.56 371 GLU A O 1
ATOM 2878 N N . ARG A 1 372 ? 25.625 -1.604 -3.197 1 97.81 372 ARG A N 1
ATOM 2879 C CA . ARG A 1 372 ? 25.484 -0.416 -4.035 1 97.81 372 ARG A CA 1
ATOM 2880 C C . ARG A 1 372 ? 24.172 -0.443 -4.812 1 97.81 372 ARG A C 1
ATOM 2882 O O . ARG A 1 372 ? 23.484 0.572 -4.906 1 97.81 372 ARG A O 1
ATOM 2889 N N . GLU A 1 373 ? 23.875 -1.576 -5.359 1 96 373 GLU A N 1
ATOM 2890 C CA . GLU A 1 373 ? 22.641 -1.753 -6.121 1 96 373 GLU A CA 1
ATOM 2891 C C . GLU A 1 373 ? 21.406 -1.573 -5.234 1 96 373 GLU A C 1
ATOM 2893 O O . GLU A 1 373 ? 20.438 -0.931 -5.633 1 96 373 GLU A O 1
ATOM 2898 N N . LEU A 1 374 ? 21.469 -2.156 -4.051 1 96.62 374 LEU A N 1
ATOM 2899 C CA . LEU A 1 374 ? 20.344 -2.043 -3.127 1 96.62 374 LEU A CA 1
ATOM 2900 C C . LEU A 1 374 ? 20.125 -0.59 -2.719 1 96.62 374 LEU A C 1
ATOM 2902 O O . LEU A 1 374 ? 18.984 -0.159 -2.539 1 96.62 374 LEU A O 1
ATOM 2906 N N . LEU A 1 375 ? 21.203 0.166 -2.596 1 98.31 375 LEU A N 1
ATOM 2907 C CA . LEU A 1 375 ? 21.078 1.584 -2.277 1 98.31 375 LEU A CA 1
ATOM 2908 C C . LEU A 1 375 ? 20.422 2.348 -3.418 1 98.31 375 LEU A C 1
ATOM 2910 O O . LEU A 1 375 ? 19.594 3.223 -3.184 1 98.31 375 LEU A O 1
ATOM 2914 N N . GLU A 1 376 ? 20.828 2.029 -4.613 1 98 376 GLU A N 1
ATOM 2915 C CA . GLU A 1 376 ? 20.203 2.641 -5.781 1 98 376 GLU A CA 1
ATOM 2916 C C . GLU A 1 376 ? 18.703 2.43 -5.777 1 98 376 GLU A C 1
ATOM 2918 O O . GLU A 1 376 ? 17.938 3.377 -5.977 1 98 376 GLU A O 1
ATOM 2923 N N . TYR A 1 377 ? 18.328 1.18 -5.555 1 97.25 377 TYR A N 1
ATOM 2924 C CA . TYR A 1 377 ? 16.922 0.826 -5.605 1 97.25 377 TYR A CA 1
ATOM 2925 C C . TYR A 1 377 ? 16.156 1.423 -4.422 1 97.25 377 TYR A C 1
ATOM 2927 O O . TYR A 1 377 ? 15.008 1.845 -4.562 1 97.25 377 TYR A O 1
ATOM 2935 N N . ALA A 1 378 ? 16.797 1.465 -3.248 1 97.62 378 ALA A N 1
ATOM 2936 C CA . ALA A 1 378 ? 16.203 2.148 -2.104 1 97.62 378 ALA A CA 1
ATOM 2937 C C . ALA A 1 378 ? 15.953 3.621 -2.41 1 97.62 378 ALA A C 1
ATOM 2939 O O . ALA A 1 378 ? 14.93 4.184 -2.01 1 97.62 378 ALA A O 1
ATOM 2940 N N . GLY A 1 379 ? 16.891 4.23 -3.068 1 97.88 379 GLY A N 1
ATOM 2941 C CA . GLY A 1 379 ? 16.719 5.617 -3.484 1 97.88 379 GLY A CA 1
ATOM 2942 C C . GLY A 1 379 ? 15.547 5.82 -4.426 1 97.88 379 GLY A C 1
ATOM 2943 O O . GLY A 1 379 ? 14.789 6.785 -4.289 1 97.88 379 GLY A O 1
ATOM 2944 N N . LEU A 1 380 ? 15.352 4.891 -5.32 1 96.5 380 LEU A N 1
ATOM 2945 C CA . LEU A 1 380 ? 14.258 4.969 -6.277 1 96.5 380 LEU A CA 1
ATOM 2946 C C . LEU A 1 380 ? 12.906 4.812 -5.582 1 96.5 380 LEU A C 1
ATOM 2948 O O . LEU A 1 380 ? 11.922 5.434 -5.977 1 96.5 380 LEU A O 1
ATOM 2952 N N . LEU A 1 381 ? 12.883 4.039 -4.492 1 96.5 381 LEU A N 1
ATOM 2953 C CA . LEU A 1 381 ? 11.602 3.635 -3.92 1 96.5 381 LEU A CA 1
ATOM 2954 C C . LEU A 1 381 ? 11.344 4.344 -2.596 1 96.5 381 LEU A C 1
ATOM 2956 O O . LEU A 1 381 ? 10.32 4.125 -1.954 1 96.5 381 LEU A O 1
ATOM 2960 N N . HIS A 1 382 ? 12.18 5.211 -2.129 1 96.19 382 HIS A N 1
ATOM 2961 C CA . HIS A 1 382 ? 12.164 5.719 -0.763 1 96.19 382 HIS A CA 1
ATOM 2962 C C . HIS A 1 382 ? 10.875 6.473 -0.468 1 96.19 382 HIS A C 1
ATOM 2964 O O . HIS A 1 382 ? 10.422 6.516 0.679 1 96.19 382 HIS A O 1
ATOM 2970 N N . ASP A 1 383 ? 10.188 6.984 -1.466 1 92.56 383 ASP A N 1
ATOM 2971 C CA . ASP A 1 383 ? 9.047 7.867 -1.223 1 92.56 383 ASP A CA 1
ATOM 2972 C C . ASP A 1 383 ? 7.754 7.254 -1.751 1 92.56 383 ASP A C 1
ATOM 2974 O O . ASP A 1 383 ? 6.719 7.922 -1.804 1 92.56 383 ASP A O 1
ATOM 2978 N N . ILE A 1 384 ? 7.758 6.02 -2.07 1 92.81 384 ILE A N 1
ATOM 2979 C CA . ILE A 1 384 ? 6.605 5.449 -2.758 1 92.81 384 ILE A CA 1
ATOM 2980 C C . ILE A 1 384 ? 5.422 5.359 -1.794 1 92.81 384 ILE A C 1
ATOM 2982 O O . ILE A 1 384 ? 4.27 5.254 -2.223 1 92.81 384 ILE A O 1
ATOM 2986 N N . GLY A 1 385 ? 5.68 5.387 -0.544 1 91.88 385 GLY A N 1
ATOM 2987 C CA . GLY A 1 385 ? 4.621 5.32 0.45 1 91.88 385 GLY A CA 1
ATOM 2988 C C . GLY A 1 385 ? 3.756 6.566 0.487 1 91.88 385 GLY A C 1
ATOM 2989 O O . GLY A 1 385 ? 2.672 6.559 1.074 1 91.88 385 GLY A O 1
ATOM 2990 N N . ILE A 1 386 ? 4.234 7.68 -0.152 1 86.56 386 ILE A N 1
ATOM 2991 C CA . ILE A 1 386 ? 3.477 8.922 -0.205 1 86.56 386 ILE A CA 1
ATOM 2992 C C . ILE A 1 386 ? 2.119 8.672 -0.861 1 86.56 386 ILE A C 1
ATOM 2994 O O . ILE A 1 386 ? 1.131 9.328 -0.529 1 86.56 386 ILE A O 1
ATOM 2998 N N . PHE A 1 387 ? 2.172 7.648 -1.605 1 81 387 PHE A N 1
ATOM 2999 C CA . PHE A 1 387 ? 0.96 7.227 -2.299 1 81 387 PHE A CA 1
ATOM 3000 C C . PHE A 1 387 ? -0.188 7.035 -1.314 1 81 387 PHE A C 1
ATOM 3002 O O . PHE A 1 387 ? -1.329 7.398 -1.605 1 81 387 PHE A O 1
ATOM 3009 N N . LEU A 1 388 ? 0.044 6.449 -0.207 1 85.5 388 LEU A N 1
ATOM 3010 C CA . LEU A 1 388 ? -0.965 6.109 0.79 1 85.5 388 LEU A CA 1
ATOM 3011 C C . LEU A 1 388 ? -1.146 7.242 1.793 1 85.5 388 LEU A C 1
ATOM 3013 O O . LEU A 1 388 ? -2.27 7.684 2.041 1 85.5 388 LEU A O 1
ATOM 3017 N N . SER A 1 389 ? -0.058 7.668 2.35 1 81.44 389 SER A N 1
ATOM 3018 C CA . SER A 1 389 ? -0.062 8.75 3.328 1 81.44 389 SER A CA 1
ATOM 3019 C C . SER A 1 389 ? 1.311 9.406 3.432 1 81.44 389 SER A C 1
ATOM 3021 O O . SER A 1 389 ? 2.322 8.719 3.584 1 81.44 389 SER A O 1
ATOM 3023 N N . TYR A 1 390 ? 1.276 10.617 3.389 1 75.94 390 TYR A N 1
ATOM 3024 C CA . TYR A 1 390 ? 2.531 11.352 3.469 1 75.94 390 TYR A CA 1
ATOM 3025 C C . TYR A 1 390 ? 3.15 11.234 4.855 1 75.94 390 TYR A C 1
ATOM 3027 O O . TYR A 1 390 ? 4.367 11.086 4.988 1 75.94 390 TYR A O 1
ATOM 3035 N N . ARG A 1 391 ? 2.344 11.344 5.891 1 70.62 391 ARG A N 1
ATOM 3036 C CA . ARG A 1 391 ? 2.822 11.383 7.27 1 70.62 391 ARG A CA 1
ATOM 3037 C C . ARG A 1 391 ? 3.598 10.117 7.613 1 70.62 391 ARG A C 1
ATOM 3039 O O . ARG A 1 391 ? 4.617 10.172 8.305 1 70.62 391 ARG A O 1
ATOM 3046 N N . ARG A 1 392 ? 3.127 8.992 7.125 1 83.19 392 ARG A N 1
ATOM 3047 C CA . ARG A 1 392 ? 3.756 7.719 7.445 1 83.19 392 ARG A CA 1
ATOM 3048 C C . ARG A 1 392 ? 4.344 7.066 6.199 1 83.19 392 ARG A C 1
ATOM 3050 O O . ARG A 1 392 ? 4.363 5.84 6.082 1 83.19 392 ARG A O 1
ATOM 3057 N N . HIS A 1 393 ? 4.816 7.902 5.309 1 88.88 393 HIS A N 1
ATOM 3058 C CA . HIS A 1 393 ? 5.191 7.379 4 1 88.88 393 HIS A CA 1
ATOM 3059 C C . HIS A 1 393 ? 6.383 6.434 4.109 1 88.88 393 HIS A C 1
ATOM 3061 O O . HIS A 1 393 ? 6.508 5.492 3.318 1 88.88 393 HIS A O 1
ATOM 3067 N N . ARG A 1 394 ? 7.242 6.555 5.148 1 90.25 394 ARG A N 1
ATOM 3068 C CA . ARG A 1 394 ? 8.391 5.668 5.316 1 90.25 394 ARG A CA 1
ATOM 3069 C C . ARG A 1 394 ? 7.941 4.254 5.672 1 90.25 394 ARG A C 1
ATOM 3071 O O . ARG A 1 394 ? 8.43 3.279 5.102 1 90.25 394 ARG A O 1
ATOM 3078 N N . ALA A 1 395 ? 7.02 4.246 6.645 1 91.62 395 ALA A N 1
ATOM 3079 C CA . ALA A 1 395 ? 6.488 2.949 7.051 1 91.62 395 ALA A CA 1
ATOM 3080 C C . ALA A 1 395 ? 5.746 2.275 5.902 1 91.62 395 ALA A C 1
ATOM 3082 O O . ALA A 1 395 ? 5.828 1.057 5.727 1 91.62 395 ALA A O 1
ATOM 3083 N N . HIS A 1 396 ? 5.012 3.07 5.172 1 93.31 396 HIS A N 1
ATOM 3084 C CA . HIS A 1 396 ? 4.285 2.525 4.031 1 93.31 396 HIS A CA 1
ATOM 3085 C C . HIS A 1 396 ? 5.242 2.043 2.945 1 93.31 396 HIS A C 1
ATOM 3087 O O . HIS A 1 396 ? 5.012 1.002 2.326 1 93.31 396 HIS A O 1
ATOM 3093 N N . SER A 1 397 ? 6.312 2.861 2.68 1 94.94 397 SER A N 1
ATOM 3094 C CA . SER A 1 397 ? 7.309 2.428 1.706 1 94.94 397 SER A CA 1
ATOM 3095 C C . SER A 1 397 ? 7.934 1.097 2.109 1 94.94 397 SER A C 1
ATOM 3097 O O . SER A 1 397 ? 8.117 0.213 1.271 1 94.94 397 SER A O 1
ATOM 3099 N N . TYR A 1 398 ? 8.289 0.964 3.414 1 95.25 398 TYR A N 1
ATOM 3100 C CA . TYR A 1 398 ? 8.789 -0.296 3.951 1 95.25 398 TYR A CA 1
ATOM 3101 C C . TYR A 1 398 ? 7.82 -1.437 3.658 1 95.25 398 TYR A C 1
ATOM 3103 O O . TYR A 1 398 ? 8.227 -2.494 3.17 1 95.25 398 TYR A O 1
ATOM 3111 N N . TYR A 1 399 ? 6.578 -1.201 3.904 1 93.88 399 TYR A N 1
ATOM 3112 C CA . TYR A 1 399 ? 5.559 -2.225 3.703 1 93.88 399 TYR A CA 1
ATOM 3113 C C . TYR A 1 399 ? 5.469 -2.627 2.236 1 93.88 399 TYR A C 1
ATOM 3115 O O . TYR A 1 399 ? 5.414 -3.814 1.914 1 93.88 399 TYR A O 1
ATOM 3123 N N . PHE A 1 400 ? 5.445 -1.657 1.358 1 94.44 400 PHE A N 1
ATOM 3124 C CA . PHE A 1 400 ? 5.316 -1.919 -0.07 1 94.44 400 PHE A CA 1
ATOM 3125 C C . PHE A 1 400 ? 6.496 -2.732 -0.583 1 94.44 400 PHE A C 1
ATOM 3127 O O . PHE A 1 400 ? 6.316 -3.713 -1.308 1 94.44 400 PHE A O 1
ATOM 3134 N N . ILE A 1 401 ? 7.648 -2.375 -0.167 1 94.81 401 ILE A N 1
ATOM 3135 C CA . ILE A 1 401 ? 8.844 -3.066 -0.635 1 94.81 401 ILE A CA 1
ATOM 3136 C C . ILE A 1 401 ? 8.852 -4.504 -0.117 1 94.81 401 ILE A C 1
ATOM 3138 O O . ILE A 1 401 ? 9.156 -5.438 -0.862 1 94.81 401 ILE A O 1
ATOM 3142 N N . ARG A 1 402 ? 8.445 -4.672 1.106 1 91.94 402 ARG A N 1
ATOM 3143 C CA . ARG A 1 402 ? 8.461 -5.984 1.742 1 91.94 402 ARG A CA 1
ATOM 3144 C C . ARG A 1 402 ? 7.438 -6.918 1.104 1 91.94 402 ARG A C 1
ATOM 3146 O O . ARG A 1 402 ? 7.605 -8.141 1.125 1 91.94 402 ARG A O 1
ATOM 3153 N N . ASN A 1 403 ? 6.414 -6.312 0.491 1 89.12 403 ASN A N 1
ATOM 3154 C CA . ASN A 1 403 ? 5.281 -7.16 0.121 1 89.12 403 ASN A CA 1
ATOM 3155 C C . ASN A 1 403 ? 5.059 -7.168 -1.388 1 89.12 403 ASN A C 1
ATOM 3157 O O . ASN A 1 403 ? 4.273 -7.969 -1.899 1 89.12 403 ASN A O 1
ATOM 3161 N N . ALA A 1 404 ? 5.75 -6.316 -2.08 1 87.38 404 ALA A N 1
ATOM 3162 C CA . ALA A 1 404 ? 5.641 -6.32 -3.537 1 87.38 404 ALA A CA 1
ATOM 3163 C C . ALA A 1 404 ? 6.324 -7.547 -4.133 1 87.38 404 ALA A C 1
ATOM 3165 O O . ALA A 1 404 ? 7.188 -8.156 -3.494 1 87.38 404 ALA A O 1
ATOM 3166 N N . GLU A 1 405 ? 5.863 -7.965 -5.289 1 79.62 405 GLU A N 1
ATOM 3167 C CA . GLU A 1 405 ? 6.516 -9.047 -6.02 1 79.62 405 GLU A CA 1
ATOM 3168 C C . GLU A 1 405 ? 7.719 -8.531 -6.805 1 79.62 405 GLU A C 1
ATOM 3170 O O . GLU A 1 405 ? 7.66 -8.398 -8.031 1 79.62 405 GLU A O 1
ATOM 3175 N N . LEU A 1 406 ? 8.797 -8.305 -6.086 1 85.12 406 LEU A N 1
ATOM 3176 C CA . LEU A 1 406 ? 10.023 -7.84 -6.719 1 85.12 406 LEU A CA 1
ATOM 3177 C C . LEU A 1 406 ? 10.812 -9.008 -7.305 1 85.12 406 LEU A C 1
ATOM 3179 O O . LEU A 1 406 ? 11.234 -9.906 -6.57 1 85.12 406 LEU A O 1
ATOM 3183 N N . LEU A 1 407 ? 11.016 -8.961 -8.57 1 78.62 407 LEU A N 1
ATOM 3184 C CA . LEU A 1 407 ? 11.625 -10.078 -9.289 1 78.62 407 LEU A CA 1
ATOM 3185 C C . LEU A 1 407 ? 13.148 -10.023 -9.188 1 78.62 407 LEU A C 1
ATOM 3187 O O . LEU A 1 407 ? 13.734 -8.938 -9.25 1 78.62 407 LEU A O 1
ATOM 3191 N N . GLY A 1 408 ? 13.844 -11.133 -8.945 1 77.62 408 GLY A N 1
ATOM 3192 C CA . GLY A 1 408 ? 15.297 -11.242 -8.953 1 77.62 408 GLY A CA 1
ATOM 3193 C C . GLY A 1 408 ? 15.93 -10.891 -7.621 1 77.62 408 GLY A C 1
ATOM 3194 O O . GLY A 1 408 ? 17.125 -10.609 -7.551 1 77.62 408 GLY A O 1
ATOM 3195 N N . PHE A 1 409 ? 15.094 -10.82 -6.578 1 85.56 409 PHE A N 1
ATOM 3196 C CA . PHE A 1 409 ? 15.602 -10.492 -5.25 1 85.56 409 PHE A CA 1
ATOM 3197 C C . PHE A 1 409 ? 15.359 -11.648 -4.281 1 85.56 409 PHE A C 1
ATOM 3199 O O . PHE A 1 409 ? 14.398 -12.398 -4.434 1 85.56 409 PHE A O 1
ATOM 3206 N N . ASP A 1 410 ? 16.266 -11.82 -3.406 1 80.56 410 ASP A N 1
ATOM 3207 C CA . ASP A 1 410 ? 15.969 -12.75 -2.32 1 80.56 410 ASP A CA 1
ATOM 3208 C C . ASP A 1 410 ? 15.414 -12.016 -1.103 1 80.56 410 ASP A C 1
ATOM 3210 O O . ASP A 1 410 ? 15.328 -10.781 -1.099 1 80.56 410 ASP A O 1
ATOM 3214 N N . GLU A 1 411 ? 15.039 -12.727 -0.099 1 81.75 411 GLU A N 1
ATOM 3215 C CA . GLU A 1 411 ? 14.344 -12.164 1.055 1 81.75 411 GLU A CA 1
ATOM 3216 C C . GLU A 1 411 ? 15.25 -11.211 1.833 1 81.75 411 GLU A C 1
ATOM 3218 O O . GLU A 1 411 ? 14.781 -10.211 2.379 1 81.75 411 GLU A O 1
ATOM 3223 N N . THR A 1 412 ? 16.469 -11.547 1.919 1 87 412 THR A N 1
ATOM 3224 C CA . THR A 1 412 ? 17.406 -10.719 2.662 1 87 412 THR A CA 1
ATOM 3225 C C . THR A 1 412 ? 17.609 -9.383 1.956 1 87 412 THR A C 1
ATOM 3227 O O . THR A 1 412 ? 17.656 -8.328 2.602 1 87 412 THR A O 1
ATOM 3230 N N . GLU A 1 413 ? 17.766 -9.477 0.629 1 92.5 413 GLU A N 1
ATOM 3231 C CA . GLU A 1 413 ? 17.938 -8.25 -0.147 1 92.5 413 GLU A CA 1
ATOM 3232 C C . GLU A 1 413 ? 16.719 -7.34 -0.005 1 92.5 413 GLU A C 1
ATOM 3234 O O . GLU A 1 413 ? 16.859 -6.125 0.16 1 92.5 413 GLU A O 1
ATOM 3239 N N . ILE A 1 414 ? 15.578 -7.941 -0.049 1 92.88 414 ILE A N 1
ATOM 3240 C CA . ILE A 1 414 ? 14.336 -7.188 0.098 1 92.88 414 ILE A CA 1
ATOM 3241 C C . ILE A 1 414 ? 14.281 -6.551 1.483 1 92.88 414 ILE A C 1
ATOM 3243 O O . ILE A 1 414 ? 13.93 -5.375 1.618 1 92.88 414 ILE A O 1
ATOM 3247 N N . ALA A 1 415 ? 14.68 -7.328 2.473 1 91.94 415 ALA A N 1
ATOM 3248 C CA . ALA A 1 415 ? 14.672 -6.832 3.848 1 91.94 415 ALA A CA 1
ATOM 3249 C C . ALA A 1 415 ? 15.625 -5.656 4.016 1 91.94 415 ALA A C 1
ATOM 3251 O O . ALA A 1 415 ? 15.273 -4.645 4.629 1 91.94 415 ALA A O 1
ATOM 3252 N N . VAL A 1 416 ? 16.812 -5.762 3.504 1 95 416 VAL A N 1
ATOM 3253 C CA . VAL A 1 416 ? 17.828 -4.715 3.625 1 95 416 VAL A CA 1
ATOM 3254 C C . VAL A 1 416 ? 17.328 -3.441 2.941 1 95 416 VAL A C 1
ATOM 3256 O O . VAL A 1 416 ? 17.438 -2.35 3.504 1 95 416 VAL A O 1
ATOM 3259 N N . MET A 1 417 ? 16.781 -3.592 1.737 1 96.44 417 MET A N 1
ATOM 3260 C CA . MET A 1 417 ? 16.25 -2.449 0.997 1 96.44 417 MET A CA 1
ATOM 3261 C C . MET A 1 417 ? 15.117 -1.777 1.767 1 96.44 417 MET A C 1
ATOM 3263 O O . MET A 1 417 ? 15.102 -0.554 1.916 1 96.44 417 MET A O 1
ATOM 3267 N N . ALA A 1 418 ? 14.188 -2.594 2.26 1 95.94 418 ALA A N 1
ATOM 3268 C CA . ALA A 1 418 ? 13.016 -2.092 2.969 1 95.94 418 ALA A CA 1
ATOM 3269 C C . ALA A 1 418 ? 13.422 -1.357 4.246 1 95.94 418 ALA A C 1
ATOM 3271 O O . ALA A 1 418 ? 12.906 -0.276 4.535 1 95.94 418 ALA A O 1
ATOM 3272 N N . VAL A 1 419 ? 14.312 -1.931 5.008 1 95.25 419 VAL A N 1
ATOM 3273 C CA . VAL A 1 419 ? 14.727 -1.343 6.277 1 95.25 419 VAL A CA 1
ATOM 3274 C C . VAL A 1 419 ? 15.523 -0.069 6.02 1 95.25 419 VAL A C 1
ATOM 3276 O O . VAL A 1 419 ? 15.438 0.895 6.785 1 95.25 419 VAL A O 1
ATOM 3279 N N . THR A 1 420 ? 16.328 -0.052 5 1 96.38 420 THR A N 1
ATOM 3280 C CA . THR A 1 420 ? 17.047 1.153 4.613 1 96.38 420 THR A CA 1
ATOM 3281 C C . THR A 1 420 ? 16.094 2.303 4.348 1 96.38 420 THR A C 1
ATOM 3283 O O . THR A 1 420 ? 16.312 3.426 4.809 1 96.38 420 THR A O 1
ATOM 3286 N N . VAL A 1 421 ? 15.016 2.004 3.615 1 95.88 421 VAL A N 1
ATOM 3287 C CA . VAL A 1 421 ? 14.023 3.012 3.252 1 95.88 421 VAL A CA 1
ATOM 3288 C C . VAL A 1 421 ? 13.266 3.457 4.496 1 95.88 421 VAL A C 1
ATOM 3290 O O . VAL A 1 421 ? 12.914 4.633 4.629 1 95.88 421 VAL A O 1
ATOM 3293 N N . LEU A 1 422 ? 13.047 2.541 5.41 1 92.94 422 LEU A N 1
ATOM 3294 C CA . LEU A 1 422 ? 12.32 2.828 6.641 1 92.94 422 LEU A CA 1
ATOM 3295 C C . LEU A 1 422 ? 13.023 3.912 7.449 1 92.94 422 LEU A C 1
ATOM 3297 O O . LEU A 1 422 ? 12.367 4.738 8.086 1 92.94 422 LEU A O 1
ATOM 3301 N N . TYR A 1 423 ? 14.312 3.961 7.367 1 87.88 423 TYR A N 1
ATOM 3302 C CA . TYR A 1 423 ? 15.07 4.832 8.258 1 87.88 423 TYR A CA 1
ATOM 3303 C C . TYR A 1 423 ? 15.695 5.988 7.488 1 87.88 423 TYR A C 1
ATOM 3305 O O . TYR A 1 423 ? 16.672 6.59 7.938 1 87.88 423 TYR A O 1
ATOM 3313 N N . HIS A 1 424 ? 15.094 6.234 6.395 1 83.69 424 HIS A N 1
ATOM 3314 C CA . HIS A 1 424 ? 15.742 7.27 5.594 1 83.69 424 HIS A CA 1
ATOM 3315 C C . HIS A 1 424 ? 15.375 8.664 6.094 1 83.69 424 HIS A C 1
ATOM 3317 O O . HIS A 1 424 ? 15.898 9.664 5.594 1 83.69 424 HIS A O 1
ATOM 3323 N N . HIS A 1 425 ? 14.422 8.68 7.051 1 73.75 425 HIS A N 1
ATOM 3324 C CA . HIS A 1 425 ? 14.109 9.969 7.66 1 73.75 425 HIS A CA 1
ATOM 3325 C C . HIS A 1 425 ? 13.914 9.836 9.164 1 73.75 425 HIS A C 1
ATOM 3327 O O . HIS A 1 425 ? 13.469 8.789 9.648 1 73.75 425 HIS A O 1
ATOM 3333 N N . LYS A 1 426 ? 14.211 10.711 10 1 63.75 426 LYS A N 1
ATOM 3334 C CA . LYS A 1 426 ? 13.906 10.992 11.398 1 63.75 426 LYS A CA 1
ATOM 3335 C C . LYS A 1 426 ? 14.633 10.031 12.328 1 63.75 426 LYS A C 1
ATOM 3337 O O . LYS A 1 426 ? 15.656 10.383 12.922 1 63.75 426 LYS A O 1
ATOM 3342 N N . SER A 1 427 ? 14.18 8.617 12.258 1 69.06 427 SER A N 1
ATOM 3343 C CA . SER A 1 427 ? 14.664 7.699 13.281 1 69.06 427 SER A CA 1
ATOM 3344 C C . SER A 1 427 ? 15.906 6.953 12.812 1 69.06 427 SER A C 1
ATOM 3346 O O . SER A 1 427 ? 16.031 6.609 11.641 1 69.06 427 SER A O 1
ATOM 3348 N N . TYR A 1 428 ? 16.875 6.918 13.68 1 74.62 428 TYR A N 1
ATOM 3349 C CA . TYR A 1 428 ? 18.047 6.078 13.469 1 74.62 428 TYR A CA 1
ATOM 3350 C C . TYR A 1 428 ? 17.75 4.629 13.828 1 74.62 428 TYR A C 1
ATOM 3352 O O . TYR A 1 428 ? 17.062 4.352 14.805 1 74.62 428 TYR A O 1
ATOM 3360 N N . PRO A 1 429 ? 18.234 3.725 13.016 1 79.5 429 PRO A N 1
ATOM 3361 C CA . PRO A 1 429 ? 17.969 2.312 13.305 1 79.5 429 PRO A CA 1
ATOM 3362 C C . PRO A 1 429 ? 18.516 1.875 14.664 1 79.5 429 PRO A C 1
ATOM 3364 O O . PRO A 1 429 ? 19.672 2.109 14.977 1 79.5 429 PRO A O 1
ATOM 3367 N N . ARG A 1 430 ? 17.625 1.224 15.422 1 75.94 430 ARG A N 1
ATOM 3368 C CA . ARG A 1 430 ? 18 0.695 16.734 1 75.94 430 ARG A CA 1
ATOM 3369 C C . ARG A 1 430 ? 17.594 -0.768 16.875 1 75.94 430 ARG A C 1
ATOM 3371 O O . ARG A 1 430 ? 16.609 -1.205 16.25 1 75.94 430 ARG A O 1
ATOM 3378 N N . ARG A 1 431 ? 18.297 -1.428 17.688 1 74.12 431 ARG A N 1
ATOM 3379 C CA . ARG A 1 431 ? 18.094 -2.863 17.859 1 74.12 431 ARG A CA 1
ATOM 3380 C C . ARG A 1 431 ? 16.703 -3.156 18.438 1 74.12 431 ARG A C 1
ATOM 3382 O O . ARG A 1 431 ? 16.156 -4.238 18.234 1 74.12 431 ARG A O 1
ATOM 3389 N N . LYS A 1 432 ? 16.156 -2.221 19.047 1 73.56 432 LYS A N 1
ATOM 3390 C CA . LYS A 1 432 ? 14.844 -2.428 19.656 1 73.56 432 LYS A CA 1
ATOM 3391 C C . LYS A 1 432 ? 13.734 -2.4 18.609 1 73.56 432 LYS A C 1
ATOM 3393 O O . LYS A 1 432 ? 12.617 -2.846 18.875 1 73.56 432 LYS A O 1
ATOM 3398 N N . HIS A 1 433 ? 14.109 -1.913 17.5 1 81.94 433 HIS A N 1
ATOM 3399 C CA . HIS A 1 433 ? 13.125 -1.907 16.422 1 81.94 433 HIS A CA 1
ATOM 3400 C C . HIS A 1 433 ? 12.977 -3.293 15.812 1 81.94 433 HIS A C 1
ATOM 3402 O O . HIS A 1 433 ? 13.961 -3.875 15.336 1 81.94 433 HIS A O 1
ATOM 3408 N N . PRO A 1 434 ? 11.828 -3.832 15.727 1 79.06 434 PRO A N 1
ATOM 3409 C CA . PRO A 1 434 ? 11.633 -5.203 15.258 1 79.06 434 PRO A CA 1
ATOM 3410 C C . PRO A 1 434 ? 12.133 -5.414 13.828 1 79.06 434 PRO A C 1
ATOM 3412 O O . PRO A 1 434 ? 12.742 -6.438 13.523 1 79.06 434 PRO A O 1
ATOM 3415 N N . GLN A 1 435 ? 11.891 -4.504 12.992 1 83 435 GLN A N 1
ATOM 3416 C CA . GLN A 1 435 ? 12.266 -4.648 11.586 1 83 435 GLN A CA 1
ATOM 3417 C C . GLN A 1 435 ? 13.781 -4.711 11.43 1 83 435 GLN A C 1
ATOM 3419 O O . GLN A 1 435 ? 14.297 -5.434 10.57 1 83 435 GLN A O 1
ATOM 3424 N N . PHE A 1 436 ? 14.516 -3.955 12.266 1 83.69 436 PHE A N 1
ATOM 3425 C CA . PHE A 1 436 ? 15.969 -3.918 12.25 1 83.69 436 PHE A CA 1
ATOM 3426 C C . PHE A 1 436 ? 16.547 -5.141 12.945 1 83.69 436 PHE A C 1
ATOM 3428 O O . PHE A 1 436 ? 17.562 -5.691 12.5 1 83.69 436 PHE A O 1
ATOM 3435 N N . ALA A 1 437 ? 15.875 -5.605 13.938 1 83 437 ALA A N 1
ATOM 3436 C CA . ALA A 1 437 ? 16.344 -6.727 14.75 1 83 437 ALA A CA 1
ATOM 3437 C C . ALA A 1 437 ? 16.266 -8.039 13.969 1 83 437 ALA A C 1
ATOM 3439 O O . ALA A 1 437 ? 17 -8.984 14.266 1 83 437 ALA A O 1
ATOM 3440 N N . GLU A 1 438 ? 15.422 -8.055 13.008 1 82.75 438 GLU A N 1
ATOM 3441 C CA . GLU A 1 438 ? 15.258 -9.25 12.188 1 82.75 438 GLU A CA 1
ATOM 3442 C C . GLU A 1 438 ? 16.5 -9.508 11.336 1 82.75 438 GLU A C 1
ATOM 3444 O O . GLU A 1 438 ? 16.734 -10.641 10.898 1 82.75 438 GLU A O 1
ATOM 3449 N N . LEU A 1 439 ? 17.344 -8.461 11.117 1 89.69 439 LEU A N 1
ATOM 3450 C CA . LEU A 1 439 ? 18.547 -8.586 10.297 1 89.69 439 LEU A CA 1
ATOM 3451 C C . LEU A 1 439 ? 19.719 -9.102 11.133 1 89.69 439 LEU A C 1
ATOM 3453 O O . LEU A 1 439 ? 19.797 -8.82 12.328 1 89.69 439 LEU A O 1
ATOM 3457 N N . ASP A 1 440 ? 20.594 -9.82 10.523 1 89.06 440 ASP A N 1
ATOM 3458 C CA . ASP A 1 440 ? 21.797 -10.258 11.219 1 89.06 440 ASP A CA 1
ATOM 3459 C C . ASP A 1 440 ? 22.781 -9.102 11.383 1 89.06 440 ASP A C 1
ATOM 3461 O O . ASP A 1 440 ? 22.531 -7.996 10.906 1 89.06 440 ASP A O 1
ATOM 3465 N N . LYS A 1 441 ? 23.844 -9.328 12.078 1 91.69 441 LYS A N 1
ATOM 3466 C CA . LYS A 1 441 ? 24.812 -8.289 12.438 1 91.69 441 LYS A CA 1
ATOM 3467 C C . LYS A 1 441 ? 25.406 -7.629 11.195 1 91.69 441 LYS A C 1
ATOM 3469 O O . LYS A 1 441 ? 25.547 -6.402 11.141 1 91.69 441 LYS A O 1
ATOM 3474 N N . ARG A 1 442 ? 25.719 -8.406 10.234 1 92.44 442 ARG A N 1
ATOM 3475 C CA . ARG A 1 442 ? 26.312 -7.879 9.008 1 92.44 442 ARG A CA 1
ATOM 3476 C C . ARG A 1 442 ? 25.344 -6.953 8.289 1 92.44 442 ARG A C 1
ATOM 3478 O O . ARG A 1 442 ? 25.719 -5.844 7.898 1 92.44 442 ARG A O 1
ATOM 3485 N N . HIS A 1 443 ? 24.172 -7.43 8.141 1 93.56 443 HIS A N 1
ATOM 3486 C CA . HIS A 1 443 ? 23.188 -6.664 7.391 1 93.56 443 HIS A CA 1
ATOM 3487 C C . HIS A 1 443 ? 22.734 -5.441 8.172 1 93.56 443 HIS A C 1
ATOM 3489 O O . HIS A 1 443 ? 22.359 -4.422 7.586 1 93.56 443 HIS A O 1
ATOM 3495 N N . ARG A 1 444 ? 22.797 -5.477 9.469 1 94.19 444 ARG A N 1
ATOM 3496 C CA . ARG A 1 444 ? 22.516 -4.297 10.273 1 94.19 444 ARG A CA 1
ATOM 3497 C C . ARG A 1 444 ? 23.547 -3.195 10.008 1 94.19 444 ARG A C 1
ATOM 3499 O O . ARG A 1 444 ? 23.188 -2.02 9.914 1 94.19 444 ARG A O 1
ATOM 3506 N N . ARG A 1 445 ? 24.75 -3.588 9.914 1 94.69 445 ARG A N 1
ATOM 3507 C CA . ARG A 1 445 ? 25.812 -2.625 9.602 1 94.69 445 ARG A CA 1
ATOM 3508 C C . ARG A 1 445 ? 25.609 -2.035 8.211 1 94.69 445 ARG A C 1
ATOM 3510 O O . ARG A 1 445 ? 25.766 -0.83 8.008 1 94.69 445 ARG A O 1
ATOM 3517 N N . VAL A 1 446 ? 25.25 -2.914 7.32 1 96.19 446 VAL A N 1
ATOM 3518 C CA . VAL A 1 446 ? 25 -2.477 5.949 1 96.19 446 VAL A CA 1
ATOM 3519 C C . VAL A 1 446 ? 23.875 -1.439 5.938 1 96.19 446 VAL A C 1
ATOM 3521 O O . VAL A 1 446 ? 24.016 -0.378 5.324 1 96.19 446 VAL A O 1
ATOM 3524 N N . VAL A 1 447 ? 22.812 -1.726 6.656 1 96.12 447 VAL A N 1
ATOM 3525 C CA . VAL A 1 447 ? 21.641 -0.852 6.684 1 96.12 447 VAL A CA 1
ATOM 3526 C C . VAL A 1 447 ? 22.016 0.494 7.297 1 96.12 447 VAL A C 1
ATOM 3528 O O . VAL A 1 447 ? 21.562 1.544 6.832 1 96.12 447 VAL A O 1
ATOM 3531 N N . ARG A 1 448 ? 22.828 0.551 8.312 1 95.38 448 ARG A N 1
ATOM 3532 C CA . ARG A 1 448 ? 23.25 1.799 8.938 1 95.38 448 ARG A CA 1
ATOM 3533 C C . ARG A 1 448 ? 24 2.684 7.949 1 95.38 448 ARG A C 1
ATOM 3535 O O . ARG A 1 448 ? 23.766 3.893 7.891 1 95.38 448 ARG A O 1
ATOM 3542 N N . ILE A 1 449 ? 24.859 2.072 7.223 1 96.88 449 ILE A N 1
ATOM 3543 C CA . ILE A 1 449 ? 25.641 2.811 6.242 1 96.88 449 ILE A CA 1
ATOM 3544 C C . ILE A 1 449 ? 24.734 3.311 5.121 1 96.88 449 ILE A C 1
ATOM 3546 O O . ILE A 1 449 ? 24.766 4.496 4.777 1 96.88 449 ILE A O 1
ATOM 3550 N N . LEU A 1 450 ? 23.891 2.389 4.574 1 97.75 450 LEU A N 1
ATOM 3551 C CA . LEU A 1 450 ? 23.031 2.736 3.451 1 97.75 450 LEU A CA 1
ATOM 3552 C C . LEU A 1 450 ? 22.016 3.801 3.852 1 97.75 450 LEU A C 1
ATOM 3554 O O . LEU A 1 450 ? 21.719 4.703 3.066 1 97.75 450 LEU A O 1
ATOM 3558 N N . CYS A 1 451 ? 21.531 3.727 5.02 1 95.88 451 CYS A N 1
ATOM 3559 C CA . CYS A 1 451 ? 20.516 4.668 5.48 1 95.88 451 CYS A CA 1
ATOM 3560 C C . CYS A 1 451 ? 21.078 6.082 5.57 1 95.88 451 CYS A C 1
ATOM 3562 O O . CYS A 1 451 ? 20.422 7.047 5.176 1 95.88 451 CYS A O 1
ATOM 3564 N N . VAL A 1 452 ? 22.25 6.234 6.109 1 95.94 452 VAL A N 1
ATOM 3565 C CA . VAL A 1 452 ? 22.859 7.551 6.25 1 95.94 452 VAL A CA 1
ATOM 3566 C C . VAL A 1 452 ? 23.125 8.148 4.871 1 95.94 452 VAL A C 1
ATOM 3568 O O . VAL A 1 452 ? 22.891 9.336 4.641 1 95.94 452 VAL A O 1
ATOM 3571 N N . LEU A 1 453 ? 23.625 7.332 3.984 1 97.56 453 LEU A N 1
ATOM 3572 C CA . LEU A 1 453 ? 23.875 7.809 2.629 1 97.56 453 LEU A CA 1
ATOM 3573 C C . LEU A 1 453 ? 22.578 8.242 1.948 1 97.56 453 LEU A C 1
ATOM 3575 O O . LEU A 1 453 ? 22.547 9.266 1.265 1 97.56 453 LEU A O 1
ATOM 3579 N N . LEU A 1 454 ? 21.547 7.434 2.102 1 97.31 454 LEU A N 1
ATOM 3580 C CA . LEU A 1 454 ? 20.25 7.762 1.512 1 97.31 454 LEU A CA 1
ATOM 3581 C C . LEU A 1 454 ? 19.672 9.039 2.125 1 97.31 454 LEU A C 1
ATOM 3583 O O . LEU A 1 454 ? 19.094 9.859 1.422 1 97.31 454 LEU A O 1
ATOM 3587 N N . ARG A 1 455 ? 19.875 9.242 3.408 1 95.38 455 ARG A N 1
ATOM 3588 C CA . ARG A 1 455 ? 19.422 10.453 4.094 1 95.38 455 ARG A CA 1
ATOM 3589 C C . ARG A 1 455 ? 20.109 11.688 3.52 1 95.38 455 ARG A C 1
ATOM 3591 O O . ARG A 1 455 ? 19.469 12.711 3.287 1 95.38 455 ARG A O 1
ATOM 3598 N N . LEU A 1 456 ? 21.391 11.562 3.377 1 96.06 456 LEU A N 1
ATOM 3599 C CA . LEU A 1 456 ? 22.141 12.672 2.809 1 96.06 456 LEU A CA 1
ATOM 3600 C C . LEU A 1 456 ? 21.656 12.984 1.396 1 96.06 456 LEU A C 1
ATOM 3602 O O . LEU A 1 456 ? 21.453 14.148 1.051 1 96.06 456 LEU A O 1
ATOM 3606 N N . ALA A 1 457 ? 21.453 11.938 0.635 1 97.31 457 ALA A N 1
ATOM 3607 C CA . ALA A 1 457 ? 21.016 12.117 -0.747 1 97.31 457 ALA A CA 1
ATOM 3608 C C . ALA A 1 457 ? 19.641 12.781 -0.807 1 97.31 457 ALA A C 1
ATOM 3610 O O . ALA A 1 457 ? 19.406 13.672 -1.627 1 97.31 457 ALA A O 1
ATOM 3611 N N . GLU A 1 458 ? 18.719 12.32 -0.026 1 94.19 458 GLU A N 1
ATOM 3612 C CA . GLU A 1 458 ? 17.375 12.891 0.019 1 94.19 458 GLU A CA 1
ATOM 3613 C C . GLU A 1 458 ? 17.422 14.367 0.402 1 94.19 458 GLU A C 1
ATOM 3615 O O . GLU A 1 458 ? 16.703 15.188 -0.166 1 94.19 458 GLU A O 1
ATOM 3620 N N . SER A 1 459 ? 18.25 14.711 1.385 1 92.12 459 SER A N 1
ATOM 3621 C CA . SER A 1 459 ? 18.391 16.094 1.823 1 92.12 459 SER A CA 1
ATOM 3622 C C . SER A 1 459 ? 18.922 16.984 0.694 1 92.12 459 SER A C 1
ATOM 3624 O O . SER A 1 459 ? 18.562 18.156 0.608 1 92.12 459 SER A O 1
ATOM 3626 N N . LEU A 1 460 ? 19.703 16.406 -0.117 1 94.75 460 LEU A N 1
ATOM 3627 C CA . LEU A 1 460 ? 20.359 17.141 -1.197 1 94.75 460 LEU A CA 1
ATOM 3628 C C . LEU A 1 460 ? 19.359 17.453 -2.312 1 94.75 460 LEU A C 1
ATOM 3630 O O . LEU A 1 460 ? 19.672 18.234 -3.219 1 94.75 460 LEU A O 1
ATOM 3634 N N . ASP A 1 461 ? 18.188 16.875 -2.229 1 91.94 461 ASP A N 1
ATOM 3635 C CA . ASP A 1 461 ? 17.109 17.203 -3.162 1 91.94 461 ASP A CA 1
ATOM 3636 C C . ASP A 1 461 ? 15.812 17.5 -2.422 1 91.94 461 ASP A C 1
ATOM 3638 O O . ASP A 1 461 ? 14.727 17.141 -2.887 1 91.94 461 ASP A O 1
ATOM 3642 N N . ARG A 1 462 ? 15.914 18.125 -1.371 1 84.19 462 ARG A N 1
ATOM 3643 C CA . ARG A 1 462 ? 14.797 18.438 -0.493 1 84.19 462 ARG A CA 1
ATOM 3644 C C . ARG A 1 462 ? 13.695 19.172 -1.251 1 84.19 462 ARG A C 1
ATOM 3646 O O . ARG A 1 462 ? 12.508 18.953 -1.012 1 84.19 462 ARG A O 1
ATOM 3653 N N . THR A 1 463 ? 14.133 20.016 -2.182 1 79.44 463 THR A N 1
ATOM 3654 C CA . THR A 1 463 ? 13.164 20.859 -2.883 1 79.44 463 THR A CA 1
ATOM 3655 C C . THR A 1 463 ? 12.688 20.172 -4.164 1 79.44 463 THR A C 1
ATOM 3657 O O . THR A 1 463 ? 11.812 20.688 -4.859 1 79.44 463 THR A O 1
ATOM 3660 N N . HIS A 1 464 ? 13.266 19.016 -4.516 1 84.5 464 HIS A N 1
ATOM 3661 C CA . HIS A 1 464 ? 12.953 18.266 -5.727 1 84.5 464 HIS A CA 1
ATOM 3662 C C . HIS A 1 464 ? 13.297 19.062 -6.977 1 84.5 464 HIS A C 1
ATOM 3664 O O . HIS A 1 464 ? 12.656 18.891 -8.023 1 84.5 464 HIS A O 1
ATOM 3670 N N . GLY A 1 465 ? 14.25 19.984 -6.848 1 82.75 465 GLY A N 1
ATOM 3671 C CA . GLY A 1 465 ? 14.633 20.828 -7.965 1 82.75 465 GLY A CA 1
ATOM 3672 C C . GLY A 1 465 ? 15.852 20.312 -8.711 1 82.75 465 GLY A C 1
ATOM 3673 O O . GLY A 1 465 ? 16.203 20.828 -9.773 1 82.75 465 GLY A O 1
ATOM 3674 N N . GLN A 1 466 ? 16.453 19.25 -8.156 1 91.25 466 GLN A N 1
ATOM 3675 C CA . GLN A 1 466 ? 17.656 18.656 -8.742 1 91.25 466 GLN A CA 1
ATOM 3676 C C . GLN A 1 466 ? 18.734 19.703 -8.977 1 91.25 466 GLN A C 1
ATOM 3678 O O . GLN A 1 466 ? 19.391 19.703 -10.016 1 91.25 466 GLN A O 1
ATOM 3683 N N . VAL A 1 467 ? 18.906 20.562 -8.023 1 90.25 467 VAL A N 1
ATOM 3684 C CA . VAL A 1 467 ? 19.859 21.656 -8.156 1 90.25 467 VAL A CA 1
ATOM 3685 C C . VAL A 1 467 ? 21.266 21.156 -7.883 1 90.25 467 VAL A C 1
ATOM 3687 O O . VAL A 1 467 ? 22.234 21.672 -8.438 1 90.25 467 VAL A O 1
ATOM 3690 N N . VAL A 1 468 ? 21.344 20.234 -6.996 1 95 468 VAL A N 1
ATOM 3691 C CA . VAL A 1 468 ? 22.656 19.625 -6.711 1 95 468 VAL A CA 1
ATOM 3692 C C . VAL A 1 468 ? 23.031 18.656 -7.832 1 95 468 VAL A C 1
ATOM 3694 O O . VAL A 1 468 ? 22.281 17.734 -8.133 1 95 468 VAL A O 1
ATOM 3697 N N . LYS A 1 469 ? 24.172 18.859 -8.406 1 95.56 469 LYS A N 1
ATOM 3698 C CA . LYS A 1 469 ? 24.547 18.094 -9.586 1 95.56 469 LYS A CA 1
ATOM 3699 C C . LYS A 1 469 ? 25.594 17.031 -9.242 1 95.56 469 LYS A C 1
ATOM 3701 O O . LYS A 1 469 ? 25.625 15.961 -9.859 1 95.56 469 LYS A O 1
ATOM 3706 N N . GLN A 1 470 ? 26.438 17.391 -8.297 1 97 470 GLN A N 1
ATOM 3707 C CA . GLN A 1 470 ? 27.516 16.469 -7.934 1 97 470 GLN A CA 1
ATOM 3708 C C . GLN A 1 470 ? 27.828 16.547 -6.441 1 97 470 GLN A C 1
ATOM 3710 O O . GLN A 1 470 ? 27.766 17.625 -5.848 1 97 470 GLN A O 1
ATOM 3715 N N . VAL A 1 471 ? 28.141 15.398 -5.887 1 97.88 471 VAL A N 1
ATOM 3716 C CA . VAL A 1 471 ? 28.578 15.328 -4.492 1 97.88 471 VAL A CA 1
ATOM 3717 C C . VAL A 1 471 ? 29.734 14.352 -4.359 1 97.88 471 VAL A C 1
ATOM 3719 O O . VAL A 1 471 ? 29.797 13.344 -5.066 1 97.88 471 VAL A O 1
ATOM 3722 N N . GLU A 1 472 ? 30.656 14.68 -3.506 1 97.62 472 GLU A N 1
ATOM 3723 C CA . GLU A 1 472 ? 31.828 13.828 -3.309 1 97.62 472 GLU A CA 1
ATOM 3724 C C . GLU A 1 472 ? 32.406 14.016 -1.911 1 97.62 472 GLU A C 1
ATOM 3726 O O . GLU A 1 472 ? 32.594 15.141 -1.445 1 97.62 472 GLU A O 1
ATOM 3731 N N . PHE A 1 473 ? 32.688 12.883 -1.297 1 97.25 473 PHE A N 1
ATOM 3732 C CA . PHE A 1 473 ? 33.438 12.938 -0.037 1 97.25 473 PHE A CA 1
ATOM 3733 C C . PHE A 1 473 ? 34.938 13.102 -0.284 1 97.25 473 PHE A C 1
ATOM 3735 O O . PHE A 1 473 ? 35.469 12.508 -1.216 1 97.25 473 PHE A O 1
ATOM 3742 N N . ARG A 1 474 ? 35.531 13.891 0.536 1 95.12 474 ARG A N 1
ATOM 3743 C CA . ARG A 1 474 ? 37 14.07 0.545 1 95.12 474 ARG A CA 1
ATOM 3744 C C . ARG A 1 474 ? 37.531 14.016 1.967 1 95.12 474 ARG A C 1
ATOM 3746 O O . ARG A 1 474 ? 36.906 14.492 2.904 1 95.12 474 ARG A O 1
ATOM 3753 N N . PRO A 1 475 ? 38.719 13.469 2.041 1 92.31 475 PRO A N 1
ATOM 3754 C CA . PRO A 1 475 ? 39.344 13.477 3.377 1 92.31 475 PRO A CA 1
ATOM 3755 C C . PRO A 1 475 ? 39.781 14.867 3.814 1 92.31 475 PRO A C 1
ATOM 3757 O O . PRO A 1 475 ? 40.344 15.617 3.014 1 92.31 475 PRO A O 1
ATOM 3760 N N . MET A 1 476 ? 39.469 15.297 4.934 1 89.31 476 MET A N 1
ATOM 3761 C CA . MET A 1 476 ? 39.906 16.562 5.504 1 89.31 476 MET A CA 1
ATOM 3762 C C . MET A 1 476 ? 41 16.312 6.539 1 89.31 476 MET A C 1
ATOM 3764 O O . MET A 1 476 ? 42.094 16.891 6.441 1 89.31 476 MET A O 1
ATOM 3768 N N . ASP A 1 477 ? 40.719 15.555 7.512 1 88.69 477 ASP A N 1
ATOM 3769 C CA . ASP A 1 477 ? 41.688 15.094 8.516 1 88.69 477 ASP A CA 1
ATOM 3770 C C . ASP A 1 477 ? 41.281 13.719 9.055 1 88.69 477 ASP A C 1
ATOM 3772 O O . ASP A 1 477 ? 40.438 13.047 8.477 1 88.69 477 ASP A O 1
ATOM 3776 N N . LYS A 1 478 ? 42.031 13.297 10.141 1 89.06 478 LYS A N 1
ATOM 3777 C CA . LYS A 1 478 ? 41.812 11.945 10.648 1 89.06 478 LYS A CA 1
ATOM 3778 C C . LYS A 1 478 ? 40.438 11.805 11.266 1 89.06 478 LYS A C 1
ATOM 3780 O O . LYS A 1 478 ? 39.875 10.703 11.328 1 89.06 478 LYS A O 1
ATOM 3785 N N . LYS A 1 479 ? 39.812 12.922 11.68 1 92.75 479 LYS A N 1
ATOM 3786 C CA . LYS A 1 479 ? 38.562 12.836 12.43 1 92.75 479 LYS A CA 1
ATOM 3787 C C . LYS A 1 479 ? 37.406 13.469 11.664 1 92.75 479 LYS A C 1
ATOM 3789 O O . LYS A 1 479 ? 36.25 13.414 12.094 1 92.75 479 LYS A O 1
ATOM 3794 N N . THR A 1 480 ? 37.75 14.039 10.547 1 93.5 480 THR A N 1
ATOM 3795 C CA . THR A 1 480 ? 36.719 14.781 9.828 1 93.5 480 THR A CA 1
ATOM 3796 C C . THR A 1 480 ? 36.75 14.422 8.344 1 93.5 480 THR A C 1
ATOM 3798 O O . THR A 1 480 ? 37.812 14.266 7.746 1 93.5 480 THR A O 1
ATOM 3801 N N . THR A 1 481 ? 35.625 14.148 7.801 1 94.5 481 THR A N 1
ATOM 3802 C CA . THR A 1 481 ? 35.375 13.984 6.367 1 94.5 481 THR A CA 1
ATOM 3803 C C . THR A 1 481 ? 34.531 15.125 5.82 1 94.5 481 THR A C 1
ATOM 3805 O O . THR A 1 481 ? 33.594 15.57 6.469 1 94.5 481 THR A O 1
ATOM 3808 N N . GLN A 1 482 ? 34.938 15.641 4.688 1 95.19 482 GLN A N 1
ATOM 3809 C CA . GLN A 1 482 ? 34.219 16.75 4.066 1 95.19 482 GLN A CA 1
ATOM 3810 C C . GLN A 1 482 ? 33.375 16.25 2.906 1 95.19 482 GLN A C 1
ATOM 3812 O O . GLN A 1 482 ? 33.812 15.406 2.119 1 95.19 482 GLN A O 1
ATOM 3817 N N . LEU A 1 483 ? 32.156 16.719 2.873 1 96.44 483 LEU A N 1
ATOM 3818 C CA . LEU A 1 483 ? 31.297 16.5 1.727 1 96.44 483 LEU A CA 1
ATOM 3819 C C . LEU A 1 483 ? 31.266 17.719 0.824 1 96.44 483 LEU A C 1
ATOM 3821 O O . LEU A 1 483 ? 30.781 18.781 1.229 1 96.44 483 LEU A O 1
ATOM 3825 N N . ASP A 1 484 ? 31.797 17.547 -0.376 1 96.5 484 ASP A N 1
ATOM 3826 C CA . ASP A 1 484 ? 31.766 18.609 -1.378 1 96.5 484 ASP A CA 1
ATOM 3827 C C . ASP A 1 484 ? 30.5 18.547 -2.217 1 96.5 484 ASP A C 1
ATOM 3829 O O . ASP A 1 484 ? 30.234 17.531 -2.869 1 96.5 484 ASP A O 1
ATOM 3833 N N . VAL A 1 485 ? 29.734 19.641 -2.189 1 96.75 485 VAL A N 1
ATOM 3834 C CA . VAL A 1 485 ? 28.484 19.719 -2.938 1 96.75 485 VAL A CA 1
ATOM 3835 C C . VAL A 1 485 ? 28.625 20.734 -4.07 1 96.75 485 VAL A C 1
ATOM 3837 O O . VAL A 1 485 ? 29.047 21.875 -3.844 1 96.75 485 VAL A O 1
ATOM 3840 N N . THR A 1 486 ? 28.359 20.297 -5.258 1 96.75 486 THR A N 1
ATOM 3841 C CA . THR A 1 486 ? 28.312 21.188 -6.414 1 96.75 486 THR A CA 1
ATOM 3842 C C . THR A 1 486 ? 26.859 21.391 -6.879 1 96.75 486 THR A C 1
ATOM 3844 O O . THR A 1 486 ? 26.188 20.422 -7.23 1 96.75 486 THR A O 1
ATOM 3847 N N . ALA A 1 487 ? 26.406 22.594 -6.82 1 94.44 487 ALA A N 1
ATOM 3848 C CA . ALA A 1 487 ? 25.016 22.875 -7.164 1 94.44 487 ALA A CA 1
ATOM 3849 C C . ALA A 1 487 ? 24.906 23.984 -8.211 1 94.44 487 ALA A C 1
ATOM 3851 O O . ALA A 1 487 ? 25.797 24.828 -8.312 1 94.44 487 ALA A O 1
ATOM 3852 N N . GLU A 1 488 ? 23.938 23.828 -9.055 1 91.38 488 GLU A N 1
ATOM 3853 C CA . GLU A 1 488 ? 23.547 24.875 -9.992 1 91.38 488 GLU A CA 1
ATOM 3854 C C . GLU A 1 488 ? 22.297 25.609 -9.5 1 91.38 488 GLU A C 1
ATOM 3856 O O . GLU A 1 488 ? 21.172 25.172 -9.727 1 91.38 488 GLU A O 1
ATOM 3861 N N . GLY A 1 489 ? 22.484 26.656 -8.75 1 82.06 489 GLY A N 1
ATOM 3862 C CA . GLY A 1 489 ? 21.391 27.422 -8.18 1 82.06 489 GLY A CA 1
ATOM 3863 C C . GLY A 1 489 ? 21.422 27.469 -6.668 1 82.06 489 GLY A C 1
ATOM 3864 O O . GLY A 1 489 ? 22.406 27.062 -6.043 1 82.06 489 GLY A O 1
ATOM 3865 N N . ASP A 1 490 ? 20.391 27.969 -6.105 1 81.5 490 ASP A N 1
ATOM 3866 C CA . ASP A 1 490 ? 20.312 28.125 -4.656 1 81.5 490 ASP A CA 1
ATOM 3867 C C . ASP A 1 490 ? 19.969 26.797 -3.984 1 81.5 490 ASP A C 1
ATOM 3869 O O . ASP A 1 490 ? 18.984 26.141 -4.344 1 81.5 490 ASP A O 1
ATOM 3873 N N . CYS A 1 491 ? 20.797 26.375 -3.115 1 85.62 491 CYS A N 1
ATOM 3874 C CA . CYS A 1 491 ? 20.578 25.094 -2.445 1 85.62 491 CYS A CA 1
ATOM 3875 C C . CYS A 1 491 ? 20.672 25.25 -0.932 1 85.62 491 CYS A C 1
ATOM 3877 O O . CYS A 1 491 ? 21.141 24.344 -0.242 1 85.62 491 CYS A O 1
ATOM 3879 N N . GLN A 1 492 ? 20.328 26.328 -0.414 1 80.06 492 GLN A N 1
ATOM 3880 C CA . GLN A 1 492 ? 20.422 26.609 1.015 1 80.06 492 GLN A CA 1
ATOM 3881 C C . GLN A 1 492 ? 19.562 25.641 1.821 1 80.06 492 GLN A C 1
ATOM 3883 O O . GLN A 1 492 ? 19.953 25.188 2.896 1 80.06 492 GLN A O 1
ATOM 3888 N N . LEU A 1 493 ? 18.438 25.375 1.344 1 79.56 493 LEU A N 1
ATOM 3889 C CA . LEU A 1 493 ? 17.547 24.469 2.057 1 79.56 493 LEU A CA 1
ATOM 3890 C C . LEU A 1 493 ? 18.125 23.062 2.113 1 79.56 493 LEU A C 1
ATOM 3892 O O . LEU A 1 493 ? 18.031 22.391 3.139 1 79.56 493 LEU A O 1
ATOM 3896 N N . GLU A 1 494 ? 18.75 22.625 1.023 1 88.06 494 GLU A N 1
ATOM 3897 C CA . GLU A 1 494 ? 19.391 21.312 0.975 1 88.06 494 GLU A CA 1
ATOM 3898 C C . GLU A 1 494 ? 20.547 21.234 1.974 1 88.06 494 GLU A C 1
ATOM 3900 O O . GLU A 1 494 ? 20.656 20.25 2.717 1 88.06 494 GLU A O 1
ATOM 3905 N N . ILE A 1 495 ? 21.297 22.297 1.993 1 87.19 495 ILE A N 1
ATOM 3906 C CA . ILE A 1 495 ? 22.469 22.328 2.873 1 87.19 495 ILE A CA 1
ATOM 3907 C C . ILE A 1 495 ? 22.016 22.359 4.332 1 87.19 495 ILE A C 1
ATOM 3909 O O . ILE A 1 495 ? 22.609 21.703 5.184 1 87.19 495 ILE A O 1
ATOM 3913 N N . GLY A 1 496 ? 20.984 23.141 4.574 1 79.69 496 GLY A N 1
ATOM 3914 C CA . GLY A 1 496 ? 20.422 23.156 5.914 1 79.69 496 GLY A CA 1
ATOM 3915 C C . GLY A 1 496 ? 19.969 21.797 6.391 1 79.69 496 GLY A C 1
ATOM 3916 O O . GLY A 1 496 ? 20.188 21.438 7.551 1 79.69 496 GLY A O 1
ATOM 3917 N N . GLU A 1 497 ? 19.359 21.078 5.535 1 83.62 497 GLU A N 1
ATOM 3918 C CA . GLU A 1 497 ? 18.859 19.75 5.879 1 83.62 497 GLU A CA 1
ATOM 3919 C C . GLU A 1 497 ? 20.016 18.781 6.129 1 83.62 497 GLU A C 1
ATOM 3921 O O . GLU A 1 497 ? 19.906 17.875 6.969 1 83.62 497 GLU A O 1
ATOM 3926 N N . LEU A 1 498 ? 21.062 18.922 5.371 1 88.69 498 LEU A N 1
ATOM 3927 C CA . LEU A 1 498 ? 22.219 18.047 5.512 1 88.69 498 LEU A CA 1
ATOM 3928 C C . LEU A 1 498 ? 22.781 18.125 6.926 1 88.69 498 LEU A C 1
ATOM 3930 O O . LEU A 1 498 ? 23.281 17.125 7.453 1 88.69 498 LEU A O 1
ATOM 3934 N N . GLN A 1 499 ? 22.75 19.25 7.441 1 82.44 499 GLN A N 1
ATOM 3935 C CA . GLN A 1 499 ? 23.344 19.484 8.758 1 82.44 499 GLN A CA 1
ATOM 3936 C C . GLN A 1 499 ? 22.609 18.703 9.836 1 82.44 499 GLN A C 1
ATOM 3938 O O . GLN A 1 499 ? 23.188 18.359 10.867 1 82.44 499 GLN A O 1
ATOM 3943 N N . ASN A 1 500 ? 21.391 18.359 9.586 1 78.81 500 ASN A N 1
ATOM 3944 C CA . ASN A 1 500 ? 20.578 17.594 10.523 1 78.81 500 ASN A CA 1
ATOM 3945 C C . ASN A 1 500 ? 21.047 16.141 10.625 1 78.81 500 ASN A C 1
ATOM 3947 O O . ASN A 1 500 ? 20.672 15.43 11.547 1 78.81 500 ASN A O 1
ATOM 3951 N N . HIS A 1 501 ? 21.984 15.758 9.719 1 87 501 HIS A N 1
ATOM 3952 C CA . HIS A 1 501 ? 22.375 14.352 9.688 1 87 501 HIS A CA 1
ATOM 3953 C C . HIS A 1 501 ? 23.812 14.172 10.18 1 87 501 HIS A C 1
ATOM 3955 O O . HIS A 1 501 ? 24.391 13.102 10.008 1 87 501 HIS A O 1
ATOM 3961 N N . ALA A 1 502 ? 24.375 15.219 10.82 1 84.56 502 ALA A N 1
ATOM 3962 C CA . ALA A 1 502 ? 25.75 15.164 11.32 1 84.56 502 ALA A CA 1
ATOM 3963 C C . ALA A 1 502 ? 25.891 14.086 12.398 1 84.56 502 ALA A C 1
ATOM 3965 O O . ALA A 1 502 ? 26.891 13.367 12.43 1 84.56 502 ALA A O 1
ATOM 3966 N N . TRP A 1 503 ? 24.906 14.031 13.219 1 83.5 503 TRP A N 1
ATOM 3967 C CA . TRP A 1 503 ? 24.953 13.062 14.312 1 83.5 503 TRP A CA 1
ATOM 3968 C C . TRP A 1 503 ? 24.953 11.633 13.773 1 83.5 503 TRP A C 1
ATOM 3970 O O . TRP A 1 503 ? 25.781 10.812 14.188 1 83.5 503 TRP A O 1
ATOM 3980 N N . SER A 1 504 ? 23.969 11.328 12.906 1 88.12 504 SER A N 1
ATOM 3981 C CA . SER A 1 504 ? 23.891 9.977 12.359 1 88.12 504 SER A CA 1
ATOM 3982 C C . SER A 1 504 ? 25.141 9.617 11.57 1 88.12 504 SER A C 1
ATOM 3984 O O . SER A 1 504 ? 25.562 8.461 11.578 1 88.12 504 SER A O 1
ATOM 3986 N N . PHE A 1 505 ? 25.734 10.578 10.914 1 93.19 505 PHE A N 1
ATOM 3987 C CA . PHE A 1 505 ? 26.984 10.359 10.188 1 93.19 505 PHE A CA 1
ATOM 3988 C C . PHE A 1 505 ? 28.109 9.984 11.141 1 93.19 505 PHE A C 1
ATOM 3990 O O . PHE A 1 505 ? 28.812 8.992 10.914 1 93.19 505 PHE A O 1
ATOM 3997 N N . LYS A 1 506 ? 28.188 10.711 12.211 1 92.31 506 LYS A N 1
ATOM 3998 C CA . LYS A 1 506 ? 29.234 10.453 13.195 1 92.31 506 LYS A CA 1
ATOM 3999 C C . LYS A 1 506 ? 29.047 9.094 13.859 1 92.31 506 LYS A C 1
ATOM 4001 O O . LYS A 1 506 ? 30.016 8.367 14.086 1 92.31 506 LYS A O 1
ATOM 4006 N N . LYS A 1 507 ? 27.859 8.805 14.188 1 90.69 507 LYS A N 1
ATOM 4007 C CA . LYS A 1 507 ? 27.547 7.539 14.844 1 90.69 507 LYS A CA 1
ATOM 4008 C C . LYS A 1 507 ? 27.906 6.352 13.945 1 90.69 507 LYS A C 1
ATOM 4010 O O . LYS A 1 507 ? 28.375 5.32 14.43 1 90.69 507 LYS A O 1
ATOM 4015 N N . THR A 1 508 ? 27.688 6.492 12.633 1 93.31 508 THR A N 1
ATOM 4016 C CA . THR A 1 508 ? 27.859 5.391 11.695 1 93.31 508 THR A CA 1
ATOM 4017 C C . THR A 1 508 ? 29.312 5.266 11.25 1 93.31 508 THR A C 1
ATOM 4019 O O . THR A 1 508 ? 29.859 4.164 11.188 1 93.31 508 THR A O 1
ATOM 4022 N N . PHE A 1 509 ? 29.953 6.414 11 1 94.44 509 PHE A N 1
ATOM 4023 C CA . PHE A 1 509 ? 31.266 6.375 10.375 1 94.44 509 PHE A CA 1
ATOM 4024 C C . PHE A 1 509 ? 32.344 6.746 11.375 1 94.44 509 PHE A C 1
ATOM 4026 O O . PHE A 1 509 ? 33.562 6.617 11.086 1 94.44 509 PHE A O 1
ATOM 4033 N N . LYS A 1 510 ? 31.922 7.25 12.562 1 93.31 510 LYS A N 1
ATOM 4034 C CA . LYS A 1 510 ? 32.844 7.641 13.625 1 93.31 510 LYS A CA 1
ATOM 4035 C C . LYS A 1 510 ? 33.75 8.797 13.18 1 93.31 510 LYS A C 1
ATOM 4037 O O . LYS A 1 510 ? 34.906 8.859 13.562 1 93.31 510 LYS A O 1
ATOM 4042 N N . LYS A 1 511 ? 33.312 9.625 12.305 1 93.75 511 LYS A N 1
ATOM 4043 C CA . LYS A 1 511 ? 33.969 10.836 11.82 1 93.75 511 LYS A CA 1
ATOM 4044 C C . LYS A 1 511 ? 32.969 12.008 11.781 1 93.75 511 LYS A C 1
ATOM 4046 O O . LYS A 1 511 ? 31.766 11.82 11.617 1 93.75 511 LYS A O 1
ATOM 4051 N N . ARG A 1 512 ? 33.469 13.164 11.922 1 92.62 512 ARG A N 1
ATOM 4052 C CA . ARG A 1 512 ? 32.688 14.367 11.781 1 92.62 512 ARG A CA 1
ATOM 4053 C C . ARG A 1 512 ? 32.469 14.727 10.312 1 92.62 512 ARG A C 1
ATOM 4055 O O . ARG A 1 512 ? 33.344 14.453 9.477 1 92.62 512 ARG A O 1
ATOM 4062 N N . LEU A 1 513 ? 31.328 15.312 10.047 1 93.56 513 LEU A N 1
ATOM 4063 C CA . LEU A 1 513 ? 30.984 15.695 8.68 1 93.56 513 LEU A CA 1
ATOM 4064 C C . LEU A 1 513 ? 31.125 17.203 8.484 1 93.56 513 LEU A C 1
ATOM 4066 O O . LEU A 1 513 ? 30.469 17.984 9.188 1 93.56 513 LEU A O 1
ATOM 4070 N N . ALA A 1 514 ? 32 17.609 7.648 1 93.38 514 ALA A N 1
ATOM 4071 C CA . ALA A 1 514 ? 32.094 19 7.203 1 93.38 514 ALA A CA 1
ATOM 4072 C C . ALA A 1 514 ? 31.5 19.188 5.816 1 93.38 514 ALA A C 1
ATOM 4074 O O . ALA A 1 514 ? 31.406 18.219 5.039 1 93.38 514 ALA A O 1
ATOM 4075 N N . LEU A 1 515 ? 30.984 20.375 5.531 1 94.5 515 LEU A N 1
ATOM 4076 C CA . LEU A 1 515 ? 30.312 20.609 4.262 1 94.5 515 LEU A CA 1
ATOM 4077 C C . LEU A 1 515 ? 30.984 21.719 3.477 1 94.5 515 LEU A C 1
ATOM 4079 O O . LEU A 1 515 ? 31.469 22.688 4.059 1 94.5 515 LEU A O 1
ATOM 4083 N N . SER A 1 516 ? 31.094 21.562 2.271 1 93.44 516 SER A N 1
ATOM 4084 C CA . SER A 1 516 ? 31.531 22.578 1.335 1 93.44 516 SER A CA 1
ATOM 4085 C C . SER A 1 516 ? 30.562 22.703 0.159 1 93.44 516 SER A C 1
ATOM 4087 O O . SER A 1 516 ? 30.047 21.703 -0.332 1 93.44 516 SER A O 1
ATOM 4089 N N . LEU A 1 517 ? 30.203 23.984 -0.235 1 93.06 517 LEU A N 1
ATOM 4090 C CA . LEU A 1 517 ? 29.328 24.266 -1.359 1 93.06 517 LEU A CA 1
ATOM 4091 C C . LEU A 1 517 ? 30.062 25.047 -2.447 1 93.06 517 LEU A C 1
ATOM 4093 O O . LEU A 1 517 ? 30.516 26.172 -2.215 1 93.06 517 LEU A O 1
ATOM 4097 N N . ASN A 1 518 ? 30.172 24.422 -3.545 1 92.88 518 ASN A N 1
ATOM 4098 C CA . ASN A 1 518 ? 30.844 25.047 -4.672 1 92.88 518 ASN A CA 1
ATOM 4099 C C . ASN A 1 518 ? 32.219 25.578 -4.273 1 92.88 518 ASN A C 1
ATOM 4101 O O . ASN A 1 518 ? 32.562 26.719 -4.59 1 92.88 518 ASN A O 1
ATOM 4105 N N . GLY A 1 519 ? 32.875 24.781 -3.508 1 88 519 GLY A N 1
ATOM 4106 C CA . GLY A 1 519 ? 34.25 25.094 -3.137 1 88 519 GLY A CA 1
ATOM 4107 C C . GLY A 1 519 ? 34.344 25.938 -1.889 1 88 519 GLY A C 1
ATOM 4108 O O . GLY A 1 519 ? 35.438 26.188 -1.389 1 88 519 GLY A O 1
ATOM 4109 N N . VAL A 1 520 ? 33.219 26.391 -1.305 1 89.12 520 VAL A N 1
ATOM 4110 C CA . VAL A 1 520 ? 33.25 27.25 -0.125 1 89.12 520 VAL A CA 1
ATOM 4111 C C . VAL A 1 520 ? 32.781 26.453 1.101 1 89.12 520 VAL A C 1
ATOM 4113 O O . VAL A 1 520 ? 31.734 25.828 1.091 1 89.12 520 VAL A O 1
ATOM 4116 N N . GLU A 1 521 ? 33.531 26.562 2.094 1 87.75 521 GLU A N 1
ATOM 4117 C CA . GLU A 1 521 ? 33.25 25.844 3.322 1 87.75 521 GLU A CA 1
ATOM 4118 C C . GLU A 1 521 ? 32.062 26.453 4.055 1 87.75 521 GLU A C 1
ATOM 4120 O O . GLU A 1 521 ? 31.906 27.672 4.113 1 87.75 521 GLU A O 1
ATOM 4125 N N . ILE A 1 522 ? 31.203 25.562 4.434 1 83.44 522 ILE A N 1
ATOM 4126 C CA . ILE A 1 522 ? 30.016 26 5.164 1 83.44 522 ILE A CA 1
ATOM 4127 C C . ILE A 1 522 ? 30.219 25.766 6.66 1 83.44 522 ILE A C 1
ATOM 4129 O O . ILE A 1 522 ? 30.75 24.734 7.07 1 83.44 522 ILE A O 1
ATOM 4133 N N . GLU A 1 523 ? 29.969 26.734 7.426 1 68.25 523 GLU A N 1
ATOM 4134 C CA . GLU A 1 523 ? 30.125 26.641 8.875 1 68.25 523 GLU A CA 1
ATOM 4135 C C . GLU A 1 523 ? 29.141 25.656 9.477 1 68.25 523 GLU A C 1
ATOM 4137 O O . GLU A 1 523 ? 27.984 25.578 9.039 1 68.25 523 GLU A O 1
ATOM 4142 N N . GLU A 1 524 ? 29.547 24.688 10.281 1 59.97 524 GLU A N 1
ATOM 4143 C CA . GLU A 1 524 ? 28.797 23.609 10.914 1 59.97 524 GLU A CA 1
ATOM 4144 C C . GLU A 1 524 ? 27.703 24.156 11.82 1 59.97 524 GLU A C 1
ATOM 4146 O O . GLU A 1 524 ? 27.969 25.016 12.664 1 59.97 524 GLU A O 1
ATOM 4151 N N . PRO A 1 525 ? 26.453 23.922 11.477 1 52.19 525 PRO A N 1
ATOM 4152 C CA . PRO A 1 525 ? 25.547 24.234 12.586 1 52.19 525 PRO A CA 1
ATOM 4153 C C . PRO A 1 525 ? 25.672 23.25 13.75 1 52.19 525 PRO A C 1
ATOM 4155 O O . PRO A 1 525 ? 26.062 22.094 13.547 1 52.19 525 PRO A O 1
ATOM 4158 N N . THR A 1 526 ? 25.969 23.578 14.953 1 44.88 526 THR A N 1
ATOM 4159 C CA . THR A 1 526 ? 26.031 22.75 16.141 1 44.88 526 THR A CA 1
ATOM 4160 C C . THR A 1 526 ? 24.75 21.938 16.297 1 44.88 526 THR A C 1
ATOM 4162 O O . THR A 1 526 ? 23.719 22.469 16.734 1 44.88 526 THR A O 1
ATOM 4165 N N . SER A 1 527 ? 24.406 21.031 1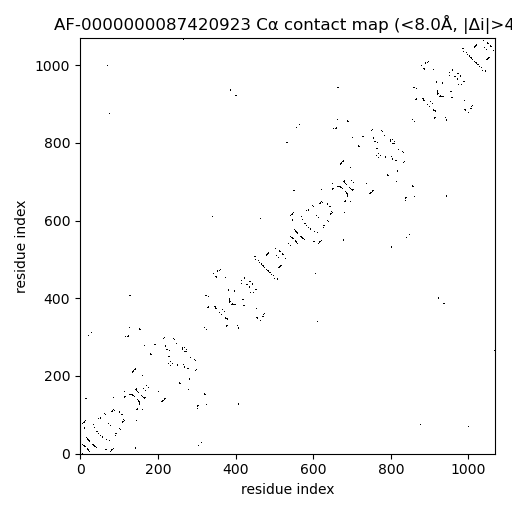5.461 1 47.81 527 SER A N 1
ATOM 4166 C CA . SER A 1 527 ? 23.125 20.359 15.625 1 47.81 527 SER A CA 1
ATOM 4167 C C . SER A 1 527 ? 23.188 19.312 16.734 1 47.81 527 SER A C 1
ATOM 4169 O O . SER A 1 527 ? 24.109 18.484 16.781 1 47.81 527 SER A O 1
ATOM 4171 N N . PRO A 1 528 ? 22.406 19.375 17.766 1 45 528 PRO A N 1
ATOM 4172 C CA . PRO A 1 528 ? 22.391 18.422 18.875 1 45 528 PRO A CA 1
ATOM 4173 C C . PRO A 1 528 ? 21.953 17.031 18.469 1 45 528 PRO A C 1
ATOM 4175 O O . PRO A 1 528 ? 21.391 16.844 17.391 1 45 528 PRO A O 1
ATOM 4178 N N . ASP A 1 529 ? 22.375 15.938 19.141 1 42.97 529 ASP A N 1
ATOM 4179 C CA . ASP A 1 529 ? 21.953 14.547 19.109 1 42.97 529 ASP A CA 1
ATOM 4180 C C . ASP A 1 529 ? 20.422 14.445 19.016 1 42.97 529 ASP A C 1
ATOM 4182 O O . ASP A 1 529 ? 19.703 14.977 19.875 1 42.97 529 ASP A O 1
ATOM 4186 N N . PRO A 1 530 ? 19.938 14.062 17.922 1 43.31 530 PRO A N 1
ATOM 4187 C CA . PRO A 1 530 ? 18.484 13.961 17.859 1 43.31 530 PRO A CA 1
ATOM 4188 C C . PRO A 1 530 ? 17.906 13 18.875 1 43.31 530 PRO A C 1
ATOM 4190 O O . PRO A 1 530 ? 16.688 12.836 18.969 1 43.31 530 PRO A O 1
ATOM 4193 N N . GLN A 1 531 ? 18.531 11.875 19.234 1 38.53 531 GLN A N 1
ATOM 4194 C CA . GLN A 1 531 ? 17.906 10.812 20.016 1 38.53 531 GLN A CA 1
ATOM 4195 C C . GLN A 1 531 ? 17.156 11.375 21.219 1 38.53 531 GLN A C 1
ATOM 4197 O O . GLN A 1 531 ? 16.5 10.625 21.953 1 38.53 531 GLN A O 1
ATOM 4202 N N . THR A 1 532 ? 17.469 12.461 21.875 1 34.09 532 THR A N 1
ATOM 4203 C CA . THR A 1 532 ? 16.625 12.703 23.062 1 34.09 532 THR A CA 1
ATOM 4204 C C . THR A 1 532 ? 15.172 12.891 22.656 1 34.09 532 THR A C 1
ATOM 4206 O O . THR A 1 532 ? 14.312 13.125 23.516 1 34.09 532 THR A O 1
ATOM 4209 N N . VAL A 1 533 ? 14.891 13.094 21.469 1 31.91 533 VAL A N 1
ATOM 4210 C CA . VAL A 1 533 ? 13.5 13.43 21.156 1 31.91 533 VAL A CA 1
ATOM 4211 C C . VAL A 1 533 ? 12.727 12.156 20.828 1 31.91 533 VAL A C 1
ATOM 4213 O O . VAL A 1 533 ? 11.5 12.172 20.734 1 31.91 533 VAL A O 1
ATOM 4216 N N . SER A 1 534 ? 13.234 11.211 19.969 1 27.72 534 SER A N 1
ATOM 4217 C CA . SER A 1 534 ? 12.359 10.18 19.406 1 27.72 534 SER A CA 1
ATOM 4218 C C . SER A 1 534 ? 12.062 9.086 20.422 1 27.72 534 SER A C 1
ATOM 4220 O O . SER A 1 534 ? 12.219 7.898 20.125 1 27.72 534 SER A O 1
ATOM 4222 N N . SER A 1 535 ? 11.992 9.227 21.688 1 21.84 535 SER A N 1
ATOM 4223 C CA . SER A 1 535 ? 11.344 8.023 22.188 1 21.84 535 SER A CA 1
ATOM 4224 C C . SER A 1 535 ? 9.906 7.926 21.703 1 21.84 535 SER A C 1
ATOM 4226 O O . SER A 1 535 ? 9.188 8.93 21.672 1 21.84 535 SER A O 1
ATOM 4228 N N . MET B 1 1 ? 1.745 14.211 -18.641 1 27.06 1 MET B N 1
ATOM 4229 C CA . MET B 1 1 ? 0.548 14.453 -19.438 1 27.06 1 MET B CA 1
ATOM 4230 C C . MET B 1 1 ? -0.698 13.945 -18.719 1 27.06 1 MET B C 1
ATOM 4232 O O . MET B 1 1 ? -0.716 12.82 -18.219 1 27.06 1 MET B O 1
ATOM 4236 N N . SER B 1 2 ? -1.439 14.898 -18.281 1 38.38 2 SER B N 1
ATOM 4237 C CA . SER B 1 2 ? -2.689 14.742 -17.531 1 38.38 2 SER B CA 1
ATOM 4238 C C . SER B 1 2 ? -3.594 13.703 -18.188 1 38.38 2 SER B C 1
ATOM 4240 O O . SER B 1 2 ? -3.746 13.688 -19.422 1 38.38 2 SER B O 1
ATOM 4242 N N . ARG B 1 3 ? -3.678 12.531 -17.734 1 43.84 3 ARG B N 1
ATOM 4243 C CA . ARG B 1 3 ? -4.855 11.797 -18.188 1 43.84 3 ARG B CA 1
ATOM 4244 C C . ARG B 1 3 ? -6.039 12.734 -18.391 1 43.84 3 ARG B C 1
ATOM 4246 O O . ARG B 1 3 ? -6.125 13.789 -17.766 1 43.84 3 ARG B O 1
ATOM 4253 N N . ASP B 1 4 ? -6.793 12.562 -19.375 1 57.59 4 ASP B N 1
ATOM 4254 C CA . ASP B 1 4 ? -7.938 13.406 -19.703 1 57.59 4 ASP B CA 1
ATOM 4255 C C . ASP B 1 4 ? -8.75 13.734 -18.453 1 57.59 4 ASP B C 1
ATOM 4257 O O . ASP B 1 4 ? -9.164 12.828 -17.719 1 57.59 4 ASP B O 1
ATOM 4261 N N . GLY B 1 5 ? -8.523 14.969 -17.797 1 68.25 5 GLY B N 1
ATOM 4262 C CA . GLY B 1 5 ? -9.336 15.562 -16.75 1 68.25 5 GLY B CA 1
ATOM 4263 C C . GLY B 1 5 ? -8.594 15.711 -15.43 1 68.25 5 GLY B C 1
ATOM 4264 O O . GLY B 1 5 ? -9.148 16.203 -14.453 1 68.25 5 GLY B O 1
ATOM 4265 N N . GLU B 1 6 ? -7.309 15.141 -15.422 1 76.44 6 GLU B N 1
ATOM 4266 C CA . GLU B 1 6 ? -6.523 15.352 -14.211 1 76.44 6 GLU B CA 1
ATOM 4267 C C . GLU B 1 6 ? -5.719 16.641 -14.289 1 76.44 6 GLU B C 1
ATOM 4269 O O . GLU B 1 6 ? -5.215 17 -15.352 1 76.44 6 GLU B O 1
ATOM 4274 N N . HIS B 1 7 ? -5.809 17.438 -13.164 1 85.75 7 HIS B N 1
ATOM 4275 C CA . HIS B 1 7 ? -5.055 18.688 -13.07 1 85.75 7 HIS B CA 1
ATOM 4276 C C . HIS B 1 7 ? -4.254 18.75 -11.773 1 85.75 7 HIS B C 1
ATOM 4278 O O . HIS B 1 7 ? -4.73 18.312 -10.719 1 85.75 7 HIS B O 1
ATOM 4284 N N . THR B 1 8 ? -2.998 19.156 -11.914 1 90.19 8 THR B N 1
ATOM 4285 C CA . THR B 1 8 ? -2.156 19.328 -10.734 1 90.19 8 THR B CA 1
ATOM 4286 C C . THR B 1 8 ? -2.172 20.781 -10.273 1 90.19 8 THR B C 1
ATOM 4288 O O . THR B 1 8 ? -2.037 21.703 -11.086 1 90.19 8 THR B O 1
ATOM 4291 N N . VAL B 1 9 ? -2.41 21.016 -9 1 92.75 9 VAL B N 1
ATOM 4292 C CA . VAL B 1 9 ? -2.473 22.344 -8.414 1 92.75 9 VAL B CA 1
ATOM 4293 C C . VAL B 1 9 ? -1.591 22.422 -7.172 1 92.75 9 VAL B C 1
ATOM 4295 O O . VAL B 1 9 ? -1.548 21.469 -6.383 1 92.75 9 VAL B O 1
ATOM 4298 N N . GLY B 1 10 ? -0.808 23.5 -7.023 1 95.12 10 GLY B N 1
ATOM 4299 C CA . GLY B 1 10 ? -0.06 23.766 -5.809 1 95.12 10 GLY B CA 1
ATOM 4300 C C . GLY B 1 10 ? -0.754 24.766 -4.895 1 95.12 10 GLY B C 1
ATOM 4301 O O . GLY B 1 10 ? -1.337 25.75 -5.359 1 95.12 10 GLY B O 1
ATOM 4302 N N . PHE B 1 11 ? -0.748 24.469 -3.619 1 96.38 11 PHE B N 1
ATOM 4303 C CA . PHE B 1 11 ? -1.316 25.359 -2.609 1 96.38 11 PHE B CA 1
ATOM 4304 C C . PHE B 1 11 ? -0.247 25.812 -1.623 1 96.38 11 PHE B C 1
ATOM 4306 O O . PHE B 1 11 ? 0.446 24.984 -1.027 1 96.38 11 PHE B O 1
ATOM 4313 N N . ILE B 1 12 ? -0.102 27.125 -1.457 1 97.44 12 ILE B N 1
ATOM 4314 C CA . ILE B 1 12 ? 0.889 27.688 -0.549 1 97.44 12 ILE B CA 1
ATOM 4315 C C . ILE B 1 12 ? 0.184 28.469 0.567 1 97.44 12 ILE B C 1
ATOM 4317 O O . ILE B 1 12 ? -0.65 29.328 0.301 1 97.44 12 ILE B O 1
ATOM 4321 N N . ASP B 1 13 ? 0.445 28.094 1.756 1 96.88 13 ASP B N 1
ATOM 4322 C CA . ASP B 1 13 ? 0.023 28.781 2.975 1 96.88 13 ASP B CA 1
ATOM 4323 C C . ASP B 1 13 ? 1.194 29.516 3.627 1 96.88 13 ASP B C 1
ATOM 4325 O O . ASP B 1 13 ? 2.061 28.875 4.238 1 96.88 13 ASP B O 1
ATOM 4329 N N . LEU B 1 14 ? 1.242 30.797 3.449 1 97.25 14 LEU B N 1
ATOM 4330 C CA . LEU B 1 14 ? 2.297 31.609 4.051 1 97.25 14 LEU B CA 1
ATOM 4331 C C . LEU B 1 14 ? 1.854 32.156 5.398 1 97.25 14 LEU B C 1
ATOM 4333 O O . LEU B 1 14 ? 1.277 33.25 5.469 1 97.25 14 LEU B O 1
ATOM 4337 N N . GLY B 1 15 ? 2.273 31.469 6.441 1 95.81 15 GLY B N 1
ATOM 4338 C CA . GLY B 1 15 ? 1.879 31.828 7.797 1 95.81 15 GLY B CA 1
ATOM 4339 C C . GLY B 1 15 ? 2.889 32.719 8.492 1 95.81 15 GLY B C 1
ATOM 4340 O O . GLY B 1 15 ? 3.92 33.062 7.918 1 95.81 15 GLY B O 1
ATOM 4341 N N . THR B 1 16 ? 2.551 33.031 9.75 1 95.5 16 THR B N 1
ATOM 4342 C CA . THR B 1 16 ? 3.365 33.906 10.586 1 95.5 16 THR B CA 1
ATOM 4343 C C . THR B 1 16 ? 4.652 33.188 11.016 1 95.5 16 THR B C 1
ATOM 4345 O O . THR B 1 16 ? 5.703 33.844 11.133 1 95.5 16 THR B O 1
ATOM 4348 N N . ASN B 1 17 ? 4.574 31.953 11.219 1 93.56 17 ASN B N 1
ATOM 4349 C CA . ASN B 1 17 ? 5.734 31.203 11.672 1 93.56 17 ASN B CA 1
ATOM 4350 C C . ASN B 1 17 ? 6.309 30.328 10.555 1 93.56 17 ASN B C 1
ATOM 4352 O O . ASN B 1 17 ? 7.527 30.25 10.398 1 93.56 17 ASN B O 1
ATOM 4356 N N . SER B 1 18 ? 5.41 29.688 9.844 1 95 18 SER B N 1
ATOM 4357 C CA . SER B 1 18 ? 5.844 28.719 8.852 1 95 18 SER B CA 1
ATOM 4358 C C . SER B 1 18 ? 5.145 28.938 7.516 1 95 18 SER B C 1
ATOM 4360 O O . SER B 1 18 ? 4.051 29.5 7.469 1 95 18 SER B O 1
ATOM 4362 N N . ALA B 1 19 ? 5.828 28.578 6.484 1 95.69 19 ALA B N 1
ATOM 4363 C CA . ALA B 1 19 ? 5.238 28.438 5.156 1 95.69 19 ALA B CA 1
ATOM 4364 C C . ALA B 1 19 ? 5.035 26.969 4.801 1 95.69 19 ALA B C 1
ATOM 4366 O O . ALA B 1 19 ? 5.867 26.125 5.141 1 95.69 19 ALA B O 1
ATOM 4367 N N . ARG B 1 20 ? 3.902 26.688 4.137 1 95.81 20 ARG B N 1
ATOM 4368 C CA . ARG B 1 20 ? 3.588 25.312 3.777 1 95.81 20 ARG B CA 1
ATOM 4369 C C . ARG B 1 20 ? 3.197 25.203 2.309 1 95.81 20 ARG B C 1
ATOM 4371 O O . ARG B 1 20 ? 2.627 26.141 1.741 1 95.81 20 ARG B O 1
ATOM 4378 N N . LEU B 1 21 ? 3.535 24.094 1.708 1 94.94 21 LEU B N 1
ATOM 4379 C CA . LEU B 1 21 ? 3.146 23.75 0.345 1 94.94 21 LEU B CA 1
ATOM 4380 C C . LEU B 1 21 ? 2.398 22.422 0.312 1 94.94 21 LEU B C 1
ATOM 4382 O O . LEU B 1 21 ? 2.787 21.469 0.992 1 94.94 21 LEU B O 1
ATOM 4386 N N . LEU B 1 22 ? 1.292 22.375 -0.403 1 94.06 22 LEU B N 1
ATOM 4387 C CA . LEU B 1 22 ? 0.598 21.141 -0.734 1 94.06 22 LEU B CA 1
ATOM 4388 C C . LEU B 1 22 ? 0.354 21.031 -2.236 1 94.06 22 LEU B C 1
ATOM 4390 O O . LEU B 1 22 ? -0.248 21.922 -2.834 1 94.06 22 LEU B O 1
ATOM 4394 N N . VAL B 1 23 ? 0.899 20.062 -2.859 1 92.06 23 VAL B N 1
ATOM 4395 C CA . VAL B 1 23 ? 0.655 19.812 -4.273 1 92.06 23 VAL B CA 1
ATOM 4396 C C . VAL B 1 23 ? -0.345 18.656 -4.426 1 92.06 23 VAL B C 1
ATOM 4398 O O . VAL B 1 23 ? -0.15 17.578 -3.867 1 92.06 23 VAL B O 1
ATOM 4401 N N . VAL B 1 24 ? -1.419 18.922 -5.168 1 89.56 24 VAL B N 1
ATOM 4402 C CA . VAL B 1 24 ? -2.451 17.906 -5.316 1 89.56 24 VAL B CA 1
ATOM 4403 C C . VAL B 1 24 ? -2.748 17.672 -6.797 1 89.56 24 VAL B C 1
ATOM 4405 O O . VAL B 1 24 ? -2.523 18.562 -7.625 1 89.56 24 VAL B O 1
ATOM 4408 N N . ARG B 1 25 ? -3.119 16.5 -7.113 1 84.56 25 ARG B N 1
ATOM 4409 C CA . ARG B 1 25 ? -3.664 16.141 -8.422 1 84.56 25 ARG B CA 1
ATOM 4410 C C . ARG B 1 25 ? -5.168 15.914 -8.344 1 84.56 25 ARG B C 1
ATOM 4412 O O . ARG B 1 25 ? -5.633 15.078 -7.566 1 84.56 25 ARG B O 1
ATOM 4419 N N . SER B 1 26 ? -5.863 16.688 -9.062 1 82.06 26 SER B N 1
ATOM 4420 C CA . SER B 1 26 ? -7.316 16.531 -9.094 1 82.06 26 SER B CA 1
ATOM 4421 C C . SER B 1 26 ? -7.738 15.508 -10.148 1 82.06 26 SER B C 1
ATOM 4423 O O . SER B 1 26 ? -7.105 15.398 -11.203 1 82.06 26 SER B O 1
ATOM 4425 N N . HIS B 1 27 ? -8.805 14.742 -9.773 1 73.25 27 HIS B N 1
ATOM 4426 C CA . HIS B 1 27 ? -9.391 13.766 -10.68 1 73.25 27 HIS B CA 1
ATOM 4427 C C . HIS B 1 27 ? -10.758 14.211 -11.164 1 73.25 27 HIS B C 1
ATOM 4429 O O . HIS B 1 27 ? -11.344 15.148 -10.617 1 73.25 27 HIS B O 1
ATOM 4435 N N . PRO B 1 28 ? -11.242 13.578 -12.203 1 69.25 28 PRO B N 1
ATOM 4436 C CA . PRO B 1 28 ? -12.523 14 -12.766 1 69.25 28 PRO B CA 1
ATOM 4437 C C . PRO B 1 28 ? -13.664 13.945 -11.75 1 69.25 28 PRO B C 1
ATOM 4439 O O . PRO B 1 28 ? -14.625 14.711 -11.852 1 69.25 28 PRO B O 1
ATOM 4442 N N . ASP B 1 29 ? -13.633 13.141 -10.758 1 63.31 29 ASP B N 1
ATOM 4443 C CA . ASP B 1 29 ? -14.688 13.031 -9.758 1 63.31 29 ASP B CA 1
ATOM 4444 C C . ASP B 1 29 ? -14.477 14.031 -8.625 1 63.31 29 ASP B C 1
ATOM 4446 O O . ASP B 1 29 ? -15.102 13.93 -7.566 1 63.31 29 ASP B O 1
ATOM 4450 N N . ARG B 1 30 ? -13.594 15.023 -8.781 1 65.5 30 ARG B N 1
ATOM 4451 C CA . ARG B 1 30 ? -13.281 16.109 -7.848 1 65.5 30 ARG B CA 1
ATOM 4452 C C . ARG B 1 30 ? -12.555 15.57 -6.621 1 65.5 30 ARG B C 1
ATOM 4454 O O . ARG B 1 30 ? -12.469 16.25 -5.598 1 65.5 30 ARG B O 1
ATOM 4461 N N . ALA B 1 31 ? -12.242 14.305 -6.781 1 71.81 31 ALA B N 1
ATOM 4462 C CA . ALA B 1 31 ? -11.297 13.797 -5.785 1 71.81 31 ALA B CA 1
ATOM 4463 C C . ALA B 1 31 ? -9.875 14.234 -6.109 1 71.81 31 ALA B C 1
ATOM 4465 O O . ALA B 1 31 ? -9.602 14.719 -7.211 1 71.81 31 ALA B O 1
ATOM 4466 N N . TYR B 1 32 ? -9.07 14.344 -4.98 1 76.56 32 TYR B N 1
ATOM 4467 C CA . TYR B 1 32 ? -7.691 14.711 -5.262 1 76.56 32 TYR B CA 1
ATOM 4468 C C . TYR B 1 32 ? -6.719 13.805 -4.52 1 76.56 32 TYR B C 1
ATOM 4470 O O . TYR B 1 32 ? -7.078 13.195 -3.51 1 76.56 32 TYR B O 1
ATOM 4478 N N . SER B 1 33 ? -5.582 13.633 -5.043 1 77.62 33 SER B N 1
ATOM 4479 C CA . SER B 1 33 ? -4.477 12.922 -4.414 1 77.62 33 SER B CA 1
ATOM 4480 C C . SER B 1 33 ? -3.342 13.875 -4.051 1 77.62 33 SER B C 1
ATOM 4482 O O . SER B 1 33 ? -3.014 14.781 -4.816 1 77.62 33 SER B O 1
ATOM 4484 N N . GLU B 1 34 ? -2.844 13.727 -2.82 1 83.56 34 GLU B N 1
ATOM 4485 C CA . GLU B 1 34 ? -1.679 14.516 -2.438 1 83.56 34 GLU B CA 1
ATOM 4486 C C . GLU B 1 34 ? -0.41 13.984 -3.1 1 83.56 34 GLU B C 1
ATOM 4488 O O . GLU B 1 34 ? -0.144 12.781 -3.07 1 83.56 34 GLU B O 1
ATOM 4493 N N . LEU B 1 35 ? 0.281 14.859 -3.723 1 81.75 35 LEU B N 1
ATOM 4494 C CA . LEU B 1 35 ? 1.502 14.477 -4.422 1 81.75 35 LEU B CA 1
ATOM 4495 C C . LEU B 1 35 ? 2.73 14.758 -3.566 1 81.75 35 LEU B C 1
ATOM 4497 O O . LEU B 1 35 ? 3.713 14.016 -3.613 1 81.75 35 LEU B O 1
ATOM 4501 N N . ASN B 1 36 ? 2.688 15.891 -2.887 1 83.5 36 ASN B N 1
ATOM 4502 C CA . ASN B 1 36 ? 3.793 16.297 -2.021 1 83.5 36 ASN B CA 1
ATOM 4503 C C . ASN B 1 36 ? 3.373 17.391 -1.045 1 83.5 36 ASN B C 1
ATOM 4505 O O . ASN B 1 36 ? 2.385 18.078 -1.278 1 83.5 36 ASN B O 1
ATOM 4509 N N . ARG B 1 37 ? 4.074 17.438 0.051 1 88.81 37 ARG B N 1
ATOM 4510 C CA . ARG B 1 37 ? 3.885 18.516 1.032 1 88.81 37 ARG B CA 1
ATOM 4511 C C . ARG B 1 37 ? 5.219 18.953 1.617 1 88.81 37 ARG B C 1
ATOM 4513 O O . ARG B 1 37 ? 6.117 18.141 1.834 1 88.81 37 ARG B O 1
ATOM 4520 N N . LEU B 1 38 ? 5.355 20.25 1.827 1 87.5 38 LEU B N 1
ATOM 4521 C CA . LEU B 1 38 ? 6.543 20.828 2.447 1 87.5 38 LEU B CA 1
ATOM 4522 C C . LEU B 1 38 ? 6.156 21.844 3.523 1 87.5 38 LEU B C 1
ATOM 4524 O O . LEU B 1 38 ? 5.09 22.469 3.445 1 87.5 38 LEU B O 1
ATOM 4528 N N . LYS B 1 39 ? 6.961 21.906 4.52 1 89.62 39 LYS B N 1
ATOM 4529 C CA . LYS B 1 39 ? 6.852 22.922 5.562 1 89.62 39 LYS B CA 1
ATOM 4530 C C . LYS B 1 39 ? 8.211 23.547 5.867 1 89.62 39 LYS B C 1
ATOM 4532 O O . LYS B 1 39 ? 9.211 22.828 5.973 1 89.62 39 LYS B O 1
ATOM 4537 N N . GLU B 1 40 ? 8.266 24.828 5.895 1 89.56 40 GLU B N 1
ATOM 4538 C CA . GLU B 1 40 ? 9.484 25.547 6.246 1 89.56 40 GLU B CA 1
ATOM 4539 C C . GLU B 1 40 ? 9.203 26.641 7.273 1 89.56 40 GLU B C 1
ATOM 4541 O O . GLU B 1 40 ? 8.188 27.328 7.191 1 89.56 40 GLU B O 1
ATOM 4546 N N . VAL B 1 41 ? 10.117 26.719 8.234 1 89.44 41 VAL B N 1
ATOM 4547 C CA . VAL B 1 41 ? 10 27.797 9.211 1 89.44 41 VAL B CA 1
ATOM 4548 C C . VAL B 1 41 ? 10.57 29.078 8.625 1 89.44 41 VAL B C 1
ATOM 4550 O O . VAL B 1 41 ? 11.758 29.156 8.305 1 89.44 41 VAL B O 1
ATOM 4553 N N . VAL B 1 42 ? 9.742 30.109 8.453 1 92.69 42 VAL B N 1
ATOM 4554 C CA . VAL B 1 42 ? 10.188 31.375 7.855 1 92.69 42 VAL B CA 1
ATOM 4555 C C . VAL B 1 42 ? 10.156 32.469 8.898 1 92.69 42 VAL B C 1
ATOM 4557 O O . VAL B 1 42 ? 10.852 33.5 8.766 1 92.69 42 VAL B O 1
ATOM 4560 N N . ARG B 1 43 ? 9.336 32.375 9.922 1 94 43 ARG B N 1
ATOM 4561 C CA . ARG B 1 43 ? 9.172 33.375 10.992 1 94 43 ARG B CA 1
ATOM 4562 C C . ARG B 1 43 ? 8.891 34.75 10.438 1 94 43 ARG B C 1
ATOM 4564 O O . ARG B 1 43 ? 9.57 35.719 10.789 1 94 43 ARG B O 1
ATOM 4571 N N . LEU B 1 44 ? 7.957 34.812 9.672 1 94.69 44 LEU B N 1
ATOM 4572 C CA . LEU B 1 44 ? 7.586 36.062 9.023 1 94.69 44 LEU B CA 1
ATOM 4573 C C . LEU B 1 44 ? 7.133 37.094 10.047 1 94.69 44 LEU B C 1
ATOM 4575 O O . LEU B 1 44 ? 7.281 38.312 9.828 1 94.69 44 LEU B O 1
ATOM 4579 N N . GLY B 1 45 ? 6.652 36.656 11.18 1 92.75 45 GLY B N 1
ATOM 4580 C CA . GLY B 1 45 ? 6.141 37.531 12.219 1 92.75 45 GLY B CA 1
ATOM 4581 C C . GLY B 1 45 ? 7.223 38.062 13.156 1 92.75 45 GLY B C 1
ATOM 4582 O O . GLY B 1 45 ? 6.949 38.875 14.039 1 92.75 45 GLY B O 1
ATOM 4583 N N . GLU B 1 46 ? 8.438 37.531 12.938 1 89.25 46 GLU B N 1
ATOM 4584 C CA . GLU B 1 46 ? 9.531 37.969 13.805 1 89.25 46 GLU B CA 1
ATOM 4585 C C . GLU B 1 46 ? 9.727 39.469 13.75 1 89.25 46 GLU B C 1
ATOM 4587 O O . GLU B 1 46 ? 10.062 40.031 12.703 1 89.25 46 GLU B O 1
ATOM 4592 N N . GLY B 1 47 ? 9.508 40.125 14.875 1 86.12 47 GLY B N 1
ATOM 4593 C CA . GLY B 1 47 ? 9.711 41.562 14.984 1 86.12 47 GLY B CA 1
ATOM 4594 C C . GLY B 1 47 ? 8.617 42.375 14.305 1 86.12 47 GLY B C 1
ATOM 4595 O O . GLY B 1 47 ? 8.656 43.594 14.32 1 86.12 47 GLY B O 1
ATOM 4596 N N . GLU B 1 48 ? 7.73 41.75 13.75 1 84.69 48 GLU B N 1
ATOM 4597 C CA . GLU B 1 48 ? 6.684 42.406 12.984 1 84.69 48 GLU B CA 1
ATOM 4598 C C . GLU B 1 48 ? 5.676 43.094 13.898 1 84.69 48 GLU B C 1
ATOM 4600 O O . GLU B 1 48 ? 5.277 44.25 13.648 1 84.69 48 GLU B O 1
ATOM 4605 N N . PHE B 1 49 ? 5.355 42.5 15 1 84.5 49 PHE B N 1
ATOM 4606 C CA . PHE B 1 49 ? 4.191 42.906 15.781 1 84.5 49 PHE B CA 1
ATOM 4607 C C . PHE B 1 49 ? 4.539 44.062 16.703 1 84.5 49 PHE B C 1
ATOM 4609 O O . PHE B 1 49 ? 3.656 44.625 17.344 1 84.5 49 PHE B O 1
ATOM 4616 N N . ILE B 1 50 ? 5.754 44.438 16.672 1 84 50 ILE B N 1
ATOM 4617 C CA . ILE B 1 50 ? 6.164 45.594 17.438 1 84 50 ILE B CA 1
ATOM 4618 C C . ILE B 1 50 ? 5.668 46.875 16.734 1 84 50 ILE B C 1
ATOM 4620 O O . ILE B 1 50 ? 5.031 47.719 17.359 1 84 50 ILE B O 1
ATOM 4624 N N . ALA B 1 51 ? 5.879 46.938 15.469 1 89.5 51 ALA B N 1
ATOM 4625 C CA . ALA B 1 51 ? 5.504 48.156 14.711 1 89.5 51 ALA B CA 1
ATOM 4626 C C . ALA B 1 51 ? 4.629 47.781 13.516 1 89.5 51 ALA B C 1
ATOM 4628 O O . ALA B 1 51 ? 4.289 48.656 12.703 1 89.5 51 ALA B O 1
ATOM 4629 N N . ASN B 1 52 ? 4.203 46.594 13.43 1 93.44 52 ASN B N 1
ATOM 4630 C CA . ASN B 1 52 ? 3.416 46.094 12.305 1 93.44 52 ASN B CA 1
ATOM 4631 C C . ASN B 1 52 ? 4.137 46.312 10.977 1 93.44 52 ASN B C 1
ATOM 4633 O O . ASN B 1 52 ? 3.551 46.844 10.031 1 93.44 52 ASN B O 1
ATOM 4637 N N . VAL B 1 53 ? 5.352 46 11.062 1 95.81 53 VAL B N 1
ATOM 4638 C CA . VAL B 1 53 ? 6.184 46.094 9.867 1 95.81 53 VAL B CA 1
ATOM 4639 C C . VAL B 1 53 ? 6.988 44.812 9.711 1 95.81 53 VAL B C 1
ATOM 4641 O O . VAL B 1 53 ? 7.727 44.406 10.617 1 95.81 53 VAL B O 1
ATOM 4644 N N . LEU B 1 54 ? 6.844 44.219 8.562 1 96.75 54 LEU B N 1
ATOM 4645 C CA . LEU B 1 54 ? 7.645 43.031 8.273 1 96.75 54 LEU B CA 1
ATOM 4646 C C . LEU B 1 54 ? 9.125 43.375 8.156 1 96.75 54 LEU B C 1
ATOM 4648 O O . LEU B 1 54 ? 9.477 44.375 7.492 1 96.75 54 LEU B O 1
ATOM 4652 N N . GLN B 1 55 ? 9.922 42.625 8.758 1 95.5 55 GLN B N 1
ATOM 4653 C CA . GLN B 1 55 ? 11.359 42.875 8.75 1 95.5 55 GLN B CA 1
ATOM 4654 C C . GLN B 1 55 ? 12 42.406 7.457 1 95.5 55 GLN B C 1
ATOM 4656 O O . GLN B 1 55 ? 11.586 41.375 6.887 1 95.5 55 GLN B O 1
ATOM 4661 N N . PRO B 1 56 ? 13.008 43.031 7.012 1 95.12 56 PRO B N 1
ATOM 4662 C CA . PRO B 1 56 ? 13.641 42.688 5.738 1 95.12 56 PRO B CA 1
ATOM 4663 C C . PRO B 1 56 ? 14.172 41.25 5.707 1 95.12 56 PRO B C 1
ATOM 4665 O O . PRO B 1 56 ? 13.977 40.531 4.719 1 95.12 56 PRO B O 1
ATOM 4668 N N . GLN B 1 57 ? 14.805 40.844 6.75 1 94.06 57 GLN B N 1
ATOM 4669 C CA . GLN B 1 57 ? 15.359 39.5 6.793 1 94.06 57 GLN B CA 1
ATOM 4670 C C . GLN B 1 57 ? 14.258 38.438 6.727 1 94.06 57 GLN B C 1
ATOM 4672 O O . GLN B 1 57 ? 14.414 37.406 6.074 1 94.06 57 GLN B O 1
ATOM 4677 N N . ALA B 1 58 ? 13.18 38.688 7.398 1 94.56 58 ALA B N 1
ATOM 4678 C CA . ALA B 1 58 ? 12.039 37.781 7.379 1 94.56 58 ALA B CA 1
ATOM 4679 C C . ALA B 1 58 ? 11.414 37.719 5.992 1 94.56 58 ALA B C 1
ATOM 4681 O O . ALA B 1 58 ? 11.062 36.625 5.508 1 94.56 58 ALA B O 1
ATOM 4682 N N . MET B 1 59 ? 11.266 38.844 5.344 1 96.44 59 MET B N 1
ATOM 4683 C CA . MET B 1 59 ? 10.719 38.906 3.99 1 96.44 59 MET B CA 1
ATOM 4684 C C . MET B 1 59 ? 11.609 38.156 3.01 1 96.44 59 MET B C 1
ATOM 4686 O O . MET B 1 59 ? 11.109 37.469 2.113 1 96.44 59 MET B O 1
ATOM 4690 N N . HIS B 1 60 ? 12.859 38.281 3.242 1 94.31 60 HIS B N 1
ATOM 4691 C CA . HIS B 1 60 ? 13.805 37.594 2.371 1 94.31 60 HIS B CA 1
ATOM 4692 C C . HIS B 1 60 ? 13.672 36.062 2.508 1 94.31 60 HIS B C 1
ATOM 4694 O O . HIS B 1 60 ? 13.609 35.344 1.505 1 94.31 60 HIS B O 1
ATOM 4700 N N . ARG B 1 61 ? 13.656 35.562 3.691 1 92.81 61 ARG B N 1
ATOM 4701 C CA . ARG B 1 61 ? 13.492 34.156 3.939 1 92.81 61 ARG B CA 1
ATOM 4702 C C . ARG B 1 61 ? 12.195 33.625 3.318 1 92.81 61 ARG B C 1
ATOM 4704 O O . ARG B 1 61 ? 12.188 32.562 2.682 1 92.81 61 ARG B O 1
ATOM 4711 N N . ALA B 1 62 ? 11.148 34.375 3.508 1 95.81 62 ALA B N 1
ATOM 4712 C CA . ALA B 1 62 ? 9.844 33.969 2.984 1 95.81 62 ALA B CA 1
ATOM 4713 C C . ALA B 1 62 ? 9.859 33.906 1.459 1 95.81 62 ALA B C 1
ATOM 4715 O O . ALA B 1 62 ? 9.305 33 0.856 1 95.81 62 ALA B O 1
ATOM 4716 N N . ALA B 1 63 ? 10.438 34.906 0.872 1 95.62 63 ALA B N 1
ATOM 4717 C CA . ALA B 1 63 ? 10.516 34.969 -0.586 1 95.62 63 ALA B CA 1
ATOM 4718 C C . ALA B 1 63 ? 11.312 33.781 -1.133 1 95.62 63 ALA B C 1
ATOM 4720 O O . ALA B 1 63 ? 10.93 33.188 -2.139 1 95.62 63 ALA B O 1
ATOM 4721 N N . LEU B 1 64 ? 12.352 33.469 -0.495 1 91.44 64 LEU B N 1
ATOM 4722 C CA . LEU B 1 64 ? 13.188 32.344 -0.9 1 91.44 64 LEU B CA 1
ATOM 4723 C C . LEU B 1 64 ? 12.406 31.047 -0.808 1 91.44 64 LEU B C 1
ATOM 4725 O O . LEU B 1 64 ? 12.438 30.219 -1.733 1 91.44 64 LEU B O 1
ATOM 4729 N N . VAL B 1 65 ? 11.758 30.844 0.269 1 93.5 65 VAL B N 1
ATOM 4730 C CA . VAL B 1 65 ? 11 29.609 0.503 1 93.5 65 VAL B CA 1
ATOM 4731 C C . VAL B 1 65 ? 9.859 29.516 -0.508 1 93.5 65 VAL B C 1
ATOM 4733 O O . VAL B 1 65 ? 9.609 28.438 -1.07 1 93.5 65 VAL B O 1
ATOM 4736 N N . CYS B 1 66 ? 9.195 30.609 -0.766 1 95.69 66 CYS B N 1
ATOM 4737 C CA . CYS B 1 66 ? 8.094 30.609 -1.729 1 95.69 66 CYS B CA 1
ATOM 4738 C C . CYS B 1 66 ? 8.602 30.281 -3.129 1 95.69 66 CYS B C 1
ATOM 4740 O O . CYS B 1 66 ? 7.922 29.578 -3.887 1 95.69 66 CYS B O 1
ATOM 4742 N N . ARG B 1 67 ? 9.719 30.797 -3.424 1 93.75 67 ARG B N 1
ATOM 4743 C CA . ARG B 1 67 ? 10.312 30.469 -4.715 1 93.75 67 ARG B CA 1
ATOM 4744 C C . ARG B 1 67 ? 10.547 28.969 -4.84 1 93.75 67 ARG B C 1
ATOM 4746 O O . ARG B 1 67 ? 10.227 28.375 -5.871 1 93.75 67 ARG B O 1
ATOM 4753 N N . LYS B 1 68 ? 11.055 28.422 -3.807 1 89.88 68 LYS B N 1
ATOM 4754 C CA . LYS B 1 68 ? 11.312 26.984 -3.797 1 89.88 68 LYS B CA 1
ATOM 4755 C C . LYS B 1 68 ? 10.008 26.203 -3.893 1 89.88 68 LYS B C 1
ATOM 4757 O O . LYS B 1 68 ? 9.961 25.156 -4.539 1 89.88 68 LYS B O 1
ATOM 4762 N N . PHE B 1 69 ? 9.016 26.625 -3.197 1 94.19 69 PHE B N 1
ATOM 4763 C CA . PHE B 1 69 ? 7.715 25.984 -3.246 1 94.19 69 PHE B CA 1
ATOM 4764 C C . PHE B 1 69 ? 7.156 26 -4.664 1 94.19 69 PHE B C 1
ATOM 4766 O O . PHE B 1 69 ? 6.629 24.984 -5.141 1 94.19 69 PHE B O 1
ATOM 4773 N N . VAL B 1 70 ? 7.305 27.141 -5.324 1 92.94 70 VAL B N 1
ATOM 4774 C CA . VAL B 1 70 ? 6.816 27.281 -6.691 1 92.94 70 VAL B CA 1
ATOM 4775 C C . VAL B 1 70 ? 7.578 26.328 -7.613 1 92.94 70 VAL B C 1
ATOM 4777 O O . VAL B 1 70 ? 6.977 25.641 -8.445 1 92.94 70 VAL B O 1
ATOM 4780 N N . GLU B 1 71 ? 8.805 26.266 -7.414 1 86.69 71 GLU B N 1
ATOM 4781 C CA . GLU B 1 71 ? 9.633 25.359 -8.211 1 86.69 71 GLU B CA 1
ATOM 4782 C C . GLU B 1 71 ? 9.227 23.906 -8.008 1 86.69 71 GLU B C 1
ATOM 4784 O O . GLU B 1 71 ? 9.156 23.125 -8.961 1 86.69 71 GLU B O 1
ATOM 4789 N N . MET B 1 72 ? 8.992 23.609 -6.805 1 86.25 72 MET B N 1
ATOM 4790 C CA . MET B 1 72 ? 8.57 22.25 -6.484 1 86.25 72 MET B CA 1
ATOM 4791 C C . MET B 1 72 ? 7.238 21.922 -7.156 1 86.25 72 MET B C 1
ATOM 4793 O O . MET B 1 72 ? 7.074 20.844 -7.734 1 86.25 72 MET B O 1
ATOM 4797 N N . ALA B 1 73 ? 6.316 22.781 -7.043 1 90.25 73 ALA B N 1
ATOM 4798 C CA . ALA B 1 73 ? 5.012 22.578 -7.668 1 90.25 73 ALA B CA 1
ATOM 4799 C C . ALA B 1 73 ? 5.141 22.422 -9.18 1 90.25 73 ALA B C 1
ATOM 4801 O O . ALA B 1 73 ? 4.457 21.594 -9.789 1 90.25 73 ALA B O 1
ATOM 4802 N N . GLN B 1 74 ? 5.996 23.188 -9.711 1 84.94 74 GLN B N 1
ATOM 4803 C CA . GLN B 1 74 ? 6.227 23.125 -11.148 1 84.94 74 GLN B CA 1
ATOM 4804 C C . GLN B 1 74 ? 6.848 21.797 -11.555 1 84.94 74 GLN B C 1
ATOM 4806 O O . GLN B 1 74 ? 6.582 21.281 -12.641 1 84.94 74 GLN B O 1
ATOM 4811 N N . GLY B 1 75 ? 7.625 21.297 -10.672 1 77.19 75 GLY B N 1
ATOM 4812 C CA . GLY B 1 75 ? 8.195 19.984 -10.914 1 77.19 75 GLY B CA 1
ATOM 4813 C C . GLY B 1 75 ? 7.152 18.906 -11.047 1 77.19 75 GLY B C 1
ATOM 4814 O O . GLY B 1 75 ? 7.383 17.891 -11.711 1 77.19 75 GLY B O 1
ATOM 4815 N N . TYR B 1 76 ? 6.031 19.094 -10.469 1 81.19 76 TYR B N 1
ATOM 4816 C CA . TYR B 1 76 ? 4.91 18.172 -10.578 1 81.19 76 TYR B CA 1
ATOM 4817 C C . TYR B 1 76 ? 3.955 18.609 -11.688 1 81.19 76 TYR B C 1
ATOM 4819 O O . TYR B 1 76 ? 2.816 18.141 -11.75 1 81.19 76 TYR B O 1
ATOM 4827 N N . ASP B 1 77 ? 4.375 19.625 -12.461 1 84.31 77 ASP B N 1
ATOM 4828 C CA . ASP B 1 77 ? 3.604 20.156 -13.586 1 84.31 77 ASP B CA 1
ATOM 4829 C C . ASP B 1 77 ? 2.314 20.828 -13.102 1 84.31 77 ASP B C 1
ATOM 4831 O O . ASP B 1 77 ? 1.257 20.641 -13.703 1 84.31 77 ASP B O 1
ATOM 4835 N N . ALA B 1 78 ? 2.436 21.484 -12 1 90.88 78 ALA B N 1
ATOM 4836 C CA . ALA B 1 78 ? 1.268 22.219 -11.516 1 90.88 78 ALA B CA 1
ATOM 4837 C C . ALA B 1 78 ? 0.846 23.281 -12.516 1 90.88 78 ALA B C 1
ATOM 4839 O O . ALA B 1 78 ? 1.673 24.078 -12.969 1 90.88 78 ALA B O 1
ATOM 4840 N N . GLU B 1 79 ? -0.434 23.297 -12.875 1 90.69 79 GLU B N 1
ATOM 4841 C CA . GLU B 1 79 ? -0.982 24.266 -13.82 1 90.69 79 GLU B CA 1
ATOM 4842 C C . GLU B 1 79 ? -1.317 25.578 -13.125 1 90.69 79 GLU B C 1
ATOM 4844 O O . GLU B 1 79 ? -1.368 26.625 -13.766 1 90.69 79 GLU B O 1
ATOM 4849 N N . LYS B 1 80 ? -1.569 25.469 -11.875 1 92.5 80 LYS B N 1
ATOM 4850 C CA . LYS B 1 80 ? -1.97 26.625 -11.086 1 92.5 80 LYS B CA 1
ATOM 4851 C C . LYS B 1 80 ? -1.371 26.562 -9.68 1 92.5 80 LYS B C 1
ATOM 4853 O O . LYS B 1 80 ? -1.14 25.469 -9.148 1 92.5 80 LYS B O 1
ATOM 4858 N N . ILE B 1 81 ? -1.055 27.75 -9.164 1 95.56 81 ILE B N 1
ATOM 4859 C CA . ILE B 1 81 ? -0.62 27.875 -7.773 1 95.56 81 ILE B CA 1
ATOM 4860 C C . ILE B 1 81 ? -1.546 28.828 -7.031 1 95.56 81 ILE B C 1
ATOM 4862 O O . ILE B 1 81 ? -1.729 29.984 -7.449 1 95.56 81 ILE B O 1
ATOM 4866 N N . VAL B 1 82 ? -2.184 28.344 -6.059 1 95.88 82 VAL B N 1
ATOM 4867 C CA . VAL B 1 82 ? -3.014 29.156 -5.172 1 95.88 82 VAL B CA 1
ATOM 4868 C C . VAL B 1 82 ? -2.256 29.438 -3.877 1 95.88 82 VAL B C 1
ATOM 4870 O O . VAL B 1 82 ? -1.871 28.516 -3.158 1 95.88 82 VAL B O 1
ATOM 4873 N N . ALA B 1 83 ? -1.998 30.719 -3.604 1 97.38 83 ALA B N 1
ATOM 4874 C CA . ALA B 1 83 ? -1.203 31.094 -2.436 1 97.38 83 ALA B CA 1
ATOM 4875 C C . ALA B 1 83 ? -1.95 32.094 -1.559 1 97.38 83 ALA B C 1
ATOM 4877 O O . ALA B 1 83 ? -2.537 33.062 -2.064 1 97.38 83 ALA B O 1
ATOM 4878 N N . VAL B 1 84 ? -1.96 31.828 -0.267 1 97.25 84 VAL B N 1
ATOM 4879 C CA . VAL B 1 84 ? -2.596 32.75 0.671 1 97.25 84 VAL B CA 1
ATOM 4880 C C . VAL B 1 84 ? -1.606 33.125 1.768 1 97.25 84 VAL B C 1
ATOM 4882 O O . VAL B 1 84 ? -0.646 32.406 2.031 1 97.25 84 VAL B O 1
ATOM 4885 N N . ALA B 1 85 ? -1.751 34.281 2.355 1 97 85 ALA B N 1
ATOM 4886 C CA . ALA B 1 85 ? -0.993 34.75 3.506 1 97 85 ALA B CA 1
ATOM 4887 C C . ALA B 1 85 ? -1.924 35.156 4.645 1 97 85 ALA B C 1
ATOM 4889 O O . ALA B 1 85 ? -3.051 35.594 4.402 1 97 85 ALA B O 1
ATOM 4890 N N . THR B 1 86 ? -1.423 35.062 5.832 1 96.06 86 THR B N 1
ATOM 4891 C CA . THR B 1 86 ? -2.312 35.188 6.98 1 96.06 86 THR B CA 1
ATOM 4892 C C . THR B 1 86 ? -1.854 36.344 7.887 1 96.06 86 THR B C 1
ATOM 4894 O O . THR B 1 86 ? -1.476 37.406 7.406 1 96.06 86 THR B O 1
ATOM 4897 N N . SER B 1 87 ? -1.862 36.219 9.18 1 93.88 87 SER B N 1
ATOM 4898 C CA . SER B 1 87 ? -1.8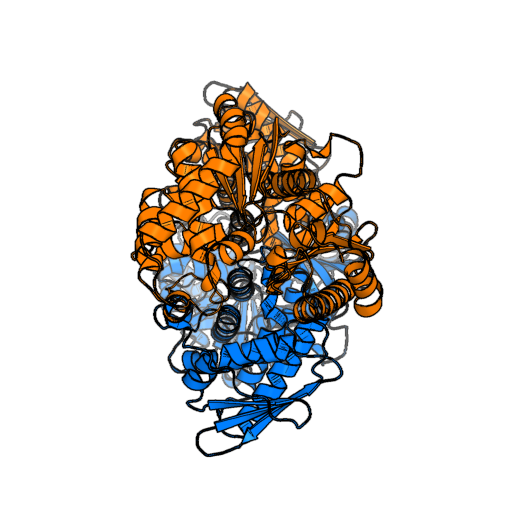69 37.281 10.203 1 93.88 87 SER B CA 1
ATOM 4899 C C . SER B 1 87 ? -0.686 38.219 10.031 1 93.88 87 SER B C 1
ATOM 4901 O O . SER B 1 87 ? -0.855 39.438 10.031 1 93.88 87 SER B O 1
ATOM 4903 N N . ALA B 1 88 ? 0.549 37.688 9.875 1 94.44 88 ALA B N 1
ATOM 4904 C CA . ALA B 1 88 ? 1.727 38.531 9.797 1 94.44 88 ALA B CA 1
ATOM 4905 C C . ALA B 1 88 ? 1.631 39.5 8.609 1 94.44 88 ALA B C 1
ATOM 4907 O O . ALA B 1 88 ? 1.939 40.688 8.727 1 94.44 88 ALA B O 1
ATOM 4908 N N . SER B 1 89 ? 1.23 39 7.535 1 95.88 89 SER B N 1
ATOM 4909 C CA . SER B 1 89 ? 1.068 39.812 6.332 1 95.88 89 SER B CA 1
ATOM 4910 C C . SER B 1 89 ? -0.156 40.719 6.438 1 95.88 89 SER B C 1
ATOM 4912 O O . SER B 1 89 ? -0.106 41.875 6.051 1 95.88 89 SER B O 1
ATOM 4914 N N . ARG B 1 90 ? -1.166 40.188 6.934 1 93.31 90 ARG B N 1
ATOM 4915 C CA . ARG B 1 90 ? -2.432 40.906 7.047 1 93.31 90 ARG B CA 1
ATOM 4916 C C . ARG B 1 90 ? -2.27 42.156 7.887 1 93.31 90 ARG B C 1
ATOM 4918 O O . ARG B 1 90 ? -2.842 43.219 7.562 1 93.31 90 ARG B O 1
ATOM 4925 N N . ASP B 1 91 ? -1.478 42.188 8.898 1 94 91 ASP B N 1
ATOM 4926 C CA . ASP B 1 91 ? -1.353 43.25 9.875 1 94 91 ASP B CA 1
ATOM 4927 C C . ASP B 1 91 ? -0.239 44.219 9.477 1 94 91 ASP B C 1
ATOM 4929 O O . ASP B 1 91 ? -0.141 45.344 10.031 1 94 91 ASP B O 1
ATOM 4933 N N . ALA B 1 92 ? 0.514 43.906 8.477 1 96.25 92 ALA B N 1
ATOM 4934 C CA . ALA B 1 92 ? 1.729 44.656 8.172 1 96.25 92 ALA B CA 1
ATOM 4935 C C . ALA B 1 92 ? 1.412 45.875 7.32 1 96.25 92 ALA B C 1
ATOM 4937 O O . ALA B 1 92 ? 0.698 45.781 6.32 1 96.25 92 ALA B O 1
ATOM 4938 N N . ARG B 1 93 ? 1.98 46.938 7.617 1 95.25 93 ARG B N 1
ATOM 4939 C CA . ARG B 1 93 ? 1.815 48.156 6.859 1 95.25 93 ARG B CA 1
ATOM 4940 C C . ARG B 1 93 ? 2.518 48.094 5.508 1 95.25 93 ARG B C 1
ATOM 4942 O O . ARG B 1 93 ? 2.092 48.719 4.535 1 95.25 93 ARG B O 1
ATOM 4949 N N . ASN B 1 94 ? 3.543 47.312 5.555 1 96.25 94 ASN B N 1
ATOM 4950 C CA . ASN B 1 94 ? 4.316 47.188 4.32 1 96.25 94 ASN B CA 1
ATOM 4951 C C . ASN B 1 94 ? 3.977 45.906 3.564 1 96.25 94 ASN B C 1
ATOM 4953 O O . ASN B 1 94 ? 4.832 45.344 2.883 1 96.25 94 ASN B O 1
ATOM 4957 N N . LYS B 1 95 ? 2.791 45.469 3.709 1 96.06 95 LYS B N 1
ATOM 4958 C CA . LYS B 1 95 ? 2.377 44.219 3.076 1 96.06 95 LYS B CA 1
ATOM 4959 C C . LYS B 1 95 ? 2.475 44.312 1.556 1 96.06 95 LYS B C 1
ATOM 4961 O O . LYS B 1 95 ? 2.824 43.344 0.888 1 96.06 95 LYS B O 1
ATOM 4966 N N . ASP B 1 96 ? 2.199 45.469 0.977 1 94.56 96 ASP B N 1
ATOM 4967 C CA . ASP B 1 96 ? 2.23 45.625 -0.473 1 94.56 96 ASP B CA 1
ATOM 4968 C C . ASP B 1 96 ? 3.645 45.469 -1.019 1 94.56 96 ASP B C 1
ATOM 4970 O O . ASP B 1 96 ? 3.832 44.875 -2.088 1 94.56 96 ASP B O 1
ATOM 4974 N N . VAL B 1 97 ? 4.516 45.938 -0.257 1 96.44 97 VAL B N 1
ATOM 4975 C CA . VAL B 1 97 ? 5.918 45.781 -0.637 1 96.44 97 VAL B CA 1
ATOM 4976 C C . VAL B 1 97 ? 6.281 44.312 -0.642 1 96.44 97 VAL B C 1
ATOM 4978 O O . VAL B 1 97 ? 6.961 43.812 -1.556 1 96.44 97 VAL B O 1
ATOM 498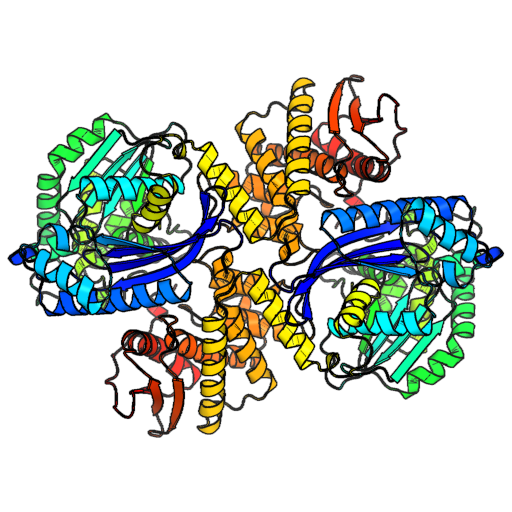1 N N . PHE B 1 98 ? 5.859 43.719 0.316 1 96.75 98 PHE B N 1
ATOM 4982 C CA . PHE B 1 98 ? 6.152 42.312 0.463 1 96.75 98 PHE B CA 1
ATOM 4983 C C . PHE B 1 98 ? 5.496 41.5 -0.654 1 96.75 98 PHE B C 1
ATOM 4985 O O . PHE B 1 98 ? 6.137 40.656 -1.269 1 96.75 98 PHE B O 1
ATOM 4992 N N . LEU B 1 99 ? 4.23 41.719 -0.996 1 96.69 99 LEU B N 1
ATOM 4993 C CA . LEU B 1 99 ? 3.508 41 -2.043 1 96.69 99 LEU B CA 1
ATOM 4994 C C . LEU B 1 99 ? 4.164 41.219 -3.402 1 96.69 99 LEU B C 1
ATOM 4996 O O . LEU B 1 99 ? 4.258 40.281 -4.207 1 96.69 99 LEU B O 1
ATOM 5000 N N . LYS B 1 100 ? 4.582 42.406 -3.637 1 96.06 100 LYS B N 1
ATOM 5001 C CA . LYS B 1 100 ? 5.289 42.719 -4.879 1 96.06 100 LYS B CA 1
ATOM 5002 C C . LYS B 1 100 ? 6.598 41.938 -4.973 1 96.06 100 LYS B C 1
ATOM 5004 O O . LYS B 1 100 ? 6.969 41.469 -6.047 1 96.06 100 LYS B O 1
ATOM 5009 N N . ARG B 1 101 ? 7.215 41.844 -3.877 1 96.62 101 ARG B N 1
ATOM 5010 C CA . ARG B 1 101 ? 8.461 41.062 -3.832 1 96.62 101 ARG B CA 1
ATOM 5011 C C . ARG B 1 101 ? 8.211 39.594 -4.145 1 96.62 101 ARG B C 1
ATOM 5013 O O . ARG B 1 101 ? 8.984 38.969 -4.875 1 96.62 101 ARG B O 1
ATOM 5020 N N . LEU B 1 102 ? 7.199 39.031 -3.564 1 97.19 102 LEU B N 1
ATOM 5021 C CA . LEU B 1 102 ? 6.863 37.656 -3.812 1 97.19 102 LEU B CA 1
ATOM 5022 C C . LEU B 1 102 ? 6.562 37.406 -5.289 1 97.19 102 LEU B C 1
ATOM 5024 O O . LEU B 1 102 ? 6.973 36.406 -5.859 1 97.19 102 LEU B O 1
ATOM 5028 N N . ARG B 1 103 ? 5.879 38.312 -5.91 1 95.88 103 ARG B N 1
ATOM 5029 C CA . ARG B 1 103 ? 5.566 38.219 -7.332 1 95.88 103 ARG B CA 1
ATOM 5030 C C . ARG B 1 103 ? 6.836 38.281 -8.18 1 95.88 103 ARG B C 1
ATOM 5032 O O . ARG B 1 103 ? 6.992 37.5 -9.125 1 95.88 103 ARG B O 1
ATOM 5039 N N . ARG B 1 104 ? 7.648 39.094 -7.812 1 96.12 104 ARG B N 1
ATOM 5040 C CA . ARG B 1 104 ? 8.859 39.344 -8.594 1 96.12 104 ARG B CA 1
ATOM 5041 C C . ARG B 1 104 ? 9.875 38.219 -8.383 1 96.12 104 ARG B C 1
ATOM 5043 O O . ARG B 1 104 ? 10.453 37.719 -9.344 1 96.12 104 ARG B O 1
ATOM 5050 N N . GLU B 1 105 ? 10.078 37.875 -7.152 1 94.81 105 GLU B N 1
ATOM 5051 C CA . GLU B 1 105 ? 11.188 37 -6.809 1 94.81 105 GLU B CA 1
ATOM 5052 C C . GLU B 1 105 ? 10.758 35.531 -6.836 1 94.81 105 GLU B C 1
ATOM 5054 O O . GLU B 1 105 ? 11.57 34.656 -7.121 1 94.81 105 GLU B O 1
ATOM 5059 N N . ALA B 1 106 ? 9.531 35.281 -6.547 1 94.38 106 ALA B N 1
ATOM 5060 C CA . ALA B 1 106 ? 9.078 33.875 -6.445 1 94.38 106 ALA B CA 1
ATOM 5061 C C . ALA B 1 106 ? 8.07 33.562 -7.539 1 94.38 106 ALA B C 1
ATOM 5063 O O . ALA B 1 106 ? 7.738 32.406 -7.754 1 94.38 106 ALA B O 1
ATOM 5064 N N . GLY B 1 107 ? 7.613 34.562 -8.211 1 94 107 GLY B N 1
ATOM 5065 C CA . GLY B 1 107 ? 6.668 34.344 -9.297 1 94 107 GLY B CA 1
ATOM 5066 C C . GLY B 1 107 ? 5.309 33.875 -8.82 1 94 107 GLY B C 1
ATOM 5067 O O . GLY B 1 107 ? 4.641 33.094 -9.492 1 94 107 GLY B O 1
ATOM 5068 N N . VAL B 1 108 ? 4.926 34.281 -7.617 1 95.44 108 VAL B N 1
ATOM 5069 C CA . VAL B 1 108 ? 3.652 33.781 -7.09 1 95.44 108 VAL B CA 1
ATOM 5070 C C . VAL B 1 108 ? 2.809 34.969 -6.629 1 95.44 108 VAL B C 1
ATOM 5072 O O . VAL B 1 108 ? 3.332 35.938 -6.055 1 95.44 108 VAL B O 1
ATOM 5075 N N . ASP B 1 109 ? 1.586 34.969 -7.012 1 94.94 109 ASP B N 1
ATOM 5076 C CA . ASP B 1 109 ? 0.611 35.938 -6.527 1 94.94 109 ASP B CA 1
ATOM 5077 C C . ASP B 1 109 ? -0.045 35.469 -5.234 1 94.94 109 ASP B C 1
ATOM 5079 O O . ASP B 1 109 ? -0.838 34.531 -5.246 1 94.94 109 ASP B O 1
ATOM 5083 N N . VAL B 1 110 ? 0.223 36.156 -4.145 1 96.75 110 VAL B N 1
ATOM 5084 C CA . VAL B 1 110 ? -0.27 35.75 -2.836 1 96.75 110 VAL B CA 1
ATOM 5085 C C . VAL B 1 110 ? -1.459 36.594 -2.43 1 96.75 110 VAL B C 1
ATOM 5087 O O . VAL B 1 110 ? -1.4 37.844 -2.523 1 96.75 110 VAL B O 1
ATOM 5090 N N . ARG B 1 111 ? -2.502 36 -2.033 1 95.75 111 ARG B N 1
ATOM 5091 C CA . ARG B 1 111 ? -3.682 36.688 -1.543 1 95.75 111 ARG B CA 1
ATOM 5092 C C . ARG B 1 111 ? -3.711 36.719 -0.018 1 95.75 111 ARG B C 1
ATOM 5094 O O . ARG B 1 111 ? -3.637 35.656 0.625 1 95.75 111 ARG B O 1
ATOM 5101 N N . ILE B 1 112 ? -3.867 37.875 0.52 1 95.56 112 ILE B N 1
ATOM 5102 C CA . ILE B 1 112 ? -4.039 38 1.965 1 95.56 112 ILE B CA 1
ATOM 5103 C C . ILE B 1 112 ? -5.488 37.688 2.338 1 95.56 112 ILE B C 1
ATOM 5105 O O . ILE B 1 112 ? -6.414 38.281 1.763 1 95.56 112 ILE B O 1
ATOM 5109 N N . ILE B 1 113 ? -5.672 36.875 3.277 1 94.94 113 ILE B N 1
ATOM 5110 C CA . ILE B 1 113 ? -7.035 36.5 3.641 1 94.94 113 ILE B CA 1
ATOM 5111 C C . ILE B 1 113 ? -7.359 37.031 5.031 1 94.94 113 ILE B C 1
ATOM 5113 O O . ILE B 1 113 ? -6.461 37.25 5.855 1 94.94 113 ILE B O 1
ATOM 5117 N N . SER B 1 114 ? -8.688 37.281 5.277 1 93.94 114 SER B N 1
ATOM 5118 C CA . SER B 1 114 ? -9.141 37.781 6.578 1 93.94 114 SER B CA 1
ATOM 5119 C C . SER B 1 114 ? -9.07 36.688 7.629 1 93.94 114 SER B C 1
ATOM 5121 O O . SER B 1 114 ? -8.938 35.5 7.297 1 93.94 114 SER B O 1
ATOM 5123 N N . GLY B 1 115 ? -9.062 37.125 8.852 1 94.62 115 GLY B N 1
ATOM 5124 C CA . GLY B 1 115 ? -9.086 36.156 9.938 1 94.62 115 GLY B CA 1
ATOM 5125 C C . GLY B 1 115 ? -10.242 35.156 9.836 1 94.62 115 GLY B C 1
ATOM 5126 O O . GLY B 1 115 ? -10.07 33.969 10.086 1 94.62 115 GLY B O 1
ATOM 5127 N N . LYS B 1 116 ? -11.367 35.656 9.516 1 91.81 116 LYS B N 1
ATOM 5128 C CA . LYS B 1 116 ? -12.547 34.812 9.391 1 91.81 116 LYS B CA 1
ATOM 5129 C C . LYS B 1 116 ? -12.406 33.844 8.227 1 91.81 116 LYS B C 1
ATOM 5131 O O . LYS B 1 116 ? -12.836 32.688 8.312 1 91.81 116 LYS B O 1
ATOM 5136 N N . GLU B 1 117 ? -11.891 34.281 7.152 1 93.06 117 GLU B N 1
ATOM 5137 C CA . GLU B 1 117 ? -11.648 33.375 6.02 1 93.06 117 GLU B CA 1
ATOM 5138 C C . GLU B 1 117 ? -10.633 32.312 6.375 1 93.06 117 GLU B C 1
ATOM 5140 O O . GLU B 1 117 ? -10.773 31.156 5.953 1 93.06 117 GLU B O 1
ATOM 5145 N N . GLU B 1 118 ? -9.586 32.688 7.09 1 96.25 118 GLU B N 1
ATOM 5146 C CA . GLU B 1 118 ? -8.633 31.719 7.594 1 96.25 118 GLU B CA 1
ATOM 5147 C C . GLU B 1 118 ? -9.312 30.656 8.453 1 96.25 118 GLU B C 1
ATOM 5149 O O . GLU B 1 118 ? -9.07 29.469 8.297 1 96.25 118 GLU B O 1
ATOM 5154 N N . ALA B 1 119 ? -10.211 31.094 9.312 1 96.56 119 ALA B N 1
ATOM 5155 C CA . ALA B 1 119 ? -10.969 30.188 10.172 1 96.56 119 ALA B CA 1
ATOM 5156 C C . ALA B 1 119 ? -11.836 29.25 9.344 1 96.56 119 ALA B C 1
ATOM 5158 O O . ALA B 1 119 ? -11.922 28.047 9.641 1 96.56 119 ALA B O 1
ATOM 5159 N N . ARG B 1 120 ? -12.453 29.797 8.32 1 93.12 120 ARG B N 1
ATOM 5160 C CA . ARG B 1 120 ? -13.305 29 7.453 1 93.12 120 ARG B CA 1
ATOM 5161 C C . ARG B 1 120 ? -12.508 27.891 6.762 1 93.12 120 ARG B C 1
ATOM 5163 O O . ARG B 1 120 ? -12.922 26.734 6.738 1 93.12 120 ARG B O 1
ATOM 5170 N N . LEU B 1 121 ? -11.398 28.203 6.195 1 94.5 121 LEU B N 1
ATOM 5171 C CA . LEU B 1 121 ? -10.57 27.234 5.484 1 94.5 121 LEU B CA 1
ATOM 5172 C C . LEU B 1 121 ? -10.039 26.172 6.441 1 94.5 121 LEU B C 1
ATOM 5174 O O . LEU B 1 121 ? -9.945 25 6.082 1 94.5 121 LEU B O 1
ATOM 5178 N N . ILE B 1 122 ? -9.688 26.594 7.625 1 96.75 122 ILE B N 1
ATOM 5179 C CA . ILE B 1 122 ? -9.234 25.656 8.641 1 96.75 122 ILE B CA 1
ATOM 5180 C C . ILE B 1 122 ? -10.359 24.672 8.969 1 96.75 122 ILE B C 1
ATOM 5182 O O . ILE B 1 122 ? -10.133 23.469 9.062 1 96.75 122 ILE B O 1
ATOM 5186 N N . TYR B 1 123 ? -11.562 25.219 9.117 1 94.88 123 TYR B N 1
ATOM 5187 C CA . TYR B 1 123 ? -12.719 24.375 9.375 1 94.88 123 TYR B CA 1
ATOM 5188 C C . TYR B 1 123 ? -12.898 23.328 8.273 1 94.88 123 TYR B C 1
ATOM 5190 O O . TYR B 1 123 ? -13.086 22.141 8.547 1 94.88 123 TYR B O 1
ATOM 5198 N N . LEU B 1 124 ? -12.75 23.766 7.062 1 90.75 124 LEU B N 1
ATOM 5199 C CA . LEU B 1 124 ? -12.906 22.859 5.93 1 90.75 124 LEU B CA 1
ATOM 5200 C C . LEU B 1 124 ? -11.859 21.75 5.977 1 90.75 124 LEU B C 1
ATOM 5202 O O . LEU B 1 124 ? -12.172 20.578 5.77 1 90.75 124 LEU B O 1
ATOM 5206 N N . GLY B 1 125 ? -10.68 22.078 6.262 1 92.69 125 GLY B N 1
ATOM 5207 C CA . GLY B 1 125 ? -9.594 21.125 6.312 1 92.69 125 GLY B CA 1
ATOM 5208 C C . GLY B 1 125 ? -9.742 20.109 7.438 1 92.69 125 GLY B C 1
ATOM 5209 O O . GLY B 1 125 ? -9.609 18.906 7.219 1 92.69 125 GLY B O 1
ATOM 5210 N N . VAL B 1 126 ? -10.086 20.578 8.633 1 93.56 126 VAL B N 1
ATOM 5211 C CA . VAL B 1 126 ? -10.117 19.734 9.82 1 93.56 126 VAL B CA 1
ATOM 5212 C C . VAL B 1 126 ? -11.398 18.891 9.82 1 93.56 126 VAL B C 1
ATOM 5214 O O . VAL B 1 126 ? -11.359 17.688 10.078 1 93.56 126 VAL B O 1
ATOM 5217 N N . SER B 1 127 ? -12.5 19.484 9.477 1 90.19 127 SER B N 1
ATOM 5218 C CA . SER B 1 127 ? -13.781 18.781 9.531 1 90.19 127 SER B CA 1
ATOM 5219 C C . SER B 1 127 ? -13.852 17.672 8.492 1 90.19 127 SER B C 1
ATOM 5221 O O . SER B 1 127 ? -14.5 16.641 8.711 1 90.19 127 SER B O 1
ATOM 5223 N N . SER B 1 128 ? -13.141 17.859 7.418 1 84.75 128 SER B N 1
ATOM 5224 C CA . SER B 1 128 ? -13.164 16.859 6.348 1 84.75 128 SER B CA 1
ATOM 5225 C C . SER B 1 128 ? -12.508 15.555 6.785 1 84.75 128 SER B C 1
ATOM 5227 O O . SER B 1 128 ? -12.789 14.5 6.227 1 84.75 128 SER B O 1
ATOM 5229 N N . GLY B 1 129 ? -11.688 15.594 7.75 1 84 129 GLY B N 1
ATOM 5230 C CA . GLY B 1 129 ? -10.992 14.422 8.242 1 84 129 GLY B CA 1
ATOM 5231 C C . GLY B 1 129 ? -11.68 13.773 9.43 1 84 129 GLY B C 1
ATOM 5232 O O . GLY B 1 129 ? -11.172 12.797 9.984 1 84 129 GLY B O 1
ATOM 5233 N N . LEU B 1 130 ? -12.867 14.305 9.844 1 84.25 130 LEU B N 1
ATOM 5234 C CA . LEU B 1 130 ? -13.57 13.852 11.039 1 84.25 130 LEU B CA 1
ATOM 5235 C C . LEU B 1 130 ? -15 13.43 10.703 1 84.25 130 LEU B C 1
ATOM 5237 O O . LEU B 1 130 ? -15.633 14.023 9.82 1 84.25 130 LEU B O 1
ATOM 5241 N N . LYS B 1 131 ? -15.477 12.414 11.414 1 80.88 131 LYS B N 1
ATOM 5242 C CA . LYS B 1 131 ? -16.906 12.109 11.359 1 80.88 131 LYS B CA 1
ATOM 5243 C C . LYS B 1 131 ? -17.656 12.805 12.484 1 80.88 131 LYS B C 1
ATOM 5245 O O . LYS B 1 131 ? -17.656 12.336 13.625 1 80.88 131 LYS B O 1
ATOM 5250 N N . LEU B 1 132 ? -18.281 13.844 12.203 1 83.44 132 LEU B N 1
ATOM 5251 C CA . LEU B 1 132 ? -19 14.609 13.211 1 83.44 132 LEU B CA 1
ATOM 5252 C C . LEU B 1 132 ? -20.484 14.281 13.18 1 83.44 132 LEU B C 1
ATOM 5254 O O . LEU B 1 132 ? -21.172 14.375 14.195 1 83.44 132 LEU B O 1
ATOM 5258 N N . GLY B 1 133 ? -20.953 13.805 11.977 1 77.25 133 GLY B N 1
ATOM 5259 C CA . GLY B 1 133 ? -22.391 13.625 11.859 1 77.25 133 GLY B CA 1
ATOM 5260 C C . GLY B 1 133 ? -23.172 14.883 12.18 1 77.25 133 GLY B C 1
ATOM 5261 O O . GLY B 1 133 ? -22.906 15.953 11.633 1 77.25 133 GLY B O 1
ATOM 5262 N N . ASP B 1 134 ? -24.094 14.703 13.172 1 79.56 134 ASP B N 1
ATOM 5263 C CA . ASP B 1 134 ? -24.938 15.836 13.547 1 79.56 134 ASP B CA 1
ATOM 5264 C C . ASP B 1 134 ? -24.406 16.531 14.797 1 79.56 134 ASP B C 1
ATOM 5266 O O . ASP B 1 134 ? -24.953 17.547 15.227 1 79.56 134 ASP B O 1
ATOM 5270 N N . GLU B 1 135 ? -23.328 16.109 15.203 1 89.62 135 GLU B N 1
ATOM 5271 C CA . GLU B 1 135 ? -22.75 16.703 16.406 1 89.62 135 GLU B CA 1
ATOM 5272 C C . GLU B 1 135 ? -21.875 17.906 16.062 1 89.62 135 GLU B C 1
ATOM 5274 O O . GLU B 1 135 ? -21.203 17.922 15.023 1 89.62 135 GLU B O 1
ATOM 5279 N N . LYS B 1 136 ? -21.969 18.922 16.938 1 93.88 136 LYS B N 1
ATOM 5280 C CA . LYS B 1 136 ? -21.109 20.094 16.781 1 93.88 136 LYS B CA 1
ATOM 5281 C C . LYS B 1 136 ? -19.75 19.891 17.453 1 93.88 136 LYS B C 1
ATOM 5283 O O . LYS B 1 136 ? -19.656 19.188 18.453 1 93.88 136 LYS B O 1
ATOM 5288 N N . ALA B 1 137 ? -18.812 20.438 16.812 1 96.75 137 ALA B N 1
ATOM 5289 C CA . ALA B 1 137 ? -17.469 20.422 17.391 1 96.75 137 ALA B CA 1
ATOM 5290 C C . ALA B 1 137 ? -16.891 21.828 17.469 1 96.75 137 ALA B C 1
ATOM 5292 O O . ALA B 1 137 ? -17.312 22.719 16.719 1 96.75 137 ALA B O 1
ATOM 5293 N N . LEU B 1 138 ? -16.047 22 18.422 1 98.12 138 LEU B N 1
ATOM 5294 C CA . LEU B 1 138 ? -15.234 23.203 18.547 1 98.12 138 LEU B CA 1
ATOM 5295 C C . LEU B 1 138 ? -13.859 23 17.906 1 98.12 138 LEU B C 1
ATOM 5297 O O . LEU B 1 138 ? -13.172 22.031 18.203 1 98.12 138 LEU B O 1
ATOM 5301 N N . PHE B 1 139 ? -13.516 23.891 16.953 1 98.12 139 PHE B N 1
ATOM 5302 C CA . PHE B 1 139 ? -12.211 23.859 16.297 1 98.12 139 PHE B CA 1
ATOM 5303 C C . PHE B 1 139 ? -11.336 25.016 16.766 1 98.12 139 PHE B C 1
ATOM 5305 O O . PHE B 1 139 ? -11.758 26.172 16.719 1 98.12 139 PHE B O 1
ATOM 5312 N N . ILE B 1 140 ? -10.125 24.719 17.234 1 98.56 140 ILE B N 1
ATOM 5313 C CA . ILE B 1 140 ? -9.172 25.734 17.672 1 98.56 140 ILE B CA 1
ATOM 5314 C C . ILE B 1 140 ? -7.852 25.562 16.922 1 98.56 140 ILE B C 1
ATOM 5316 O O . ILE B 1 140 ? -7.238 24.5 16.953 1 98.56 140 ILE B O 1
ATOM 5320 N N . ASP B 1 141 ? -7.398 26.531 16.234 1 98.31 141 ASP B N 1
ATOM 5321 C CA . ASP B 1 141 ? -6.113 26.547 15.539 1 98.31 141 ASP B CA 1
ATOM 5322 C C . ASP B 1 141 ? -5.223 27.656 16.078 1 98.31 141 ASP B C 1
ATOM 5324 O O . ASP B 1 141 ? -5.586 28.844 16 1 98.31 141 ASP B O 1
ATOM 5328 N N . ILE B 1 142 ? -4.074 27.344 16.594 1 98.06 142 ILE B N 1
ATOM 5329 C CA . ILE B 1 142 ? -3.188 28.344 17.172 1 98.06 142 ILE B CA 1
ATOM 5330 C C . ILE B 1 142 ? -1.976 28.547 16.266 1 98.06 142 ILE B C 1
ATOM 5332 O O . ILE B 1 142 ? -1.064 27.719 16.25 1 98.06 142 ILE B O 1
ATOM 5336 N N . GLY B 1 143 ? -1.928 29.656 15.672 1 96.31 143 GLY B N 1
ATOM 5337 C CA . GLY B 1 143 ? -0.796 30.031 14.836 1 96.31 143 GLY B CA 1
ATOM 5338 C C . GLY B 1 143 ? 0.172 30.969 15.523 1 96.31 143 GLY B C 1
ATOM 5339 O O . GLY B 1 143 ? 0.157 31.094 16.75 1 96.31 143 GLY B O 1
ATOM 5340 N N . GLY B 1 144 ? 1.043 31.562 14.758 1 95.81 144 GLY B N 1
ATOM 5341 C CA . GLY B 1 144 ? 1.999 32.531 15.305 1 95.81 144 GLY B CA 1
ATOM 5342 C C . GLY B 1 144 ? 1.396 33.875 15.578 1 95.81 144 GLY B C 1
ATOM 5343 O O . GLY B 1 144 ? 1.809 34.562 16.516 1 95.81 144 GLY B O 1
ATOM 5344 N N . GLY B 1 145 ? 0.447 34.219 14.766 1 96.62 145 GLY B N 1
ATOM 5345 C CA . GLY B 1 145 ? -0.086 35.594 14.875 1 96.62 145 GLY B CA 1
ATOM 5346 C C . GLY B 1 145 ? -1.513 35.625 15.391 1 96.62 145 GLY B C 1
ATOM 5347 O O . GLY B 1 145 ? -1.961 36.625 15.914 1 96.62 145 GLY B O 1
ATOM 5348 N N . SER B 1 146 ? -2.174 34.594 15.188 1 97.31 146 SER B N 1
ATOM 5349 C CA . SER B 1 146 ? -3.594 34.594 15.531 1 97.31 146 SER B CA 1
ATOM 5350 C C . SER B 1 146 ? -4.051 33.188 15.984 1 97.31 146 SER B C 1
ATOM 5352 O O . SER B 1 146 ? -3.322 32.219 15.836 1 97.31 146 SER B O 1
ATOM 5354 N N . THR B 1 147 ? -5.203 33.094 16.594 1 98.44 147 THR B N 1
ATOM 5355 C CA . THR B 1 147 ? -5.926 31.875 16.953 1 98.44 147 THR B CA 1
ATOM 5356 C C . THR B 1 147 ? -7.324 31.875 16.344 1 98.44 147 THR B C 1
ATOM 5358 O O . THR B 1 147 ? -8.102 32.812 16.562 1 98.44 147 THR B O 1
ATOM 5361 N N . GLU B 1 148 ? -7.59 30.938 15.539 1 98.25 148 GLU B N 1
ATOM 5362 C CA . GLU B 1 148 ? -8.906 30.781 14.938 1 98.25 148 GLU B CA 1
ATOM 5363 C C . GLU B 1 148 ? -9.797 29.859 15.773 1 98.25 148 GLU B C 1
ATOM 5365 O O . GLU B 1 148 ? -9.336 28.828 16.266 1 98.25 148 GLU B O 1
ATOM 5370 N N . ILE B 1 149 ? -11.055 30.25 15.945 1 98.19 149 ILE B N 1
ATOM 5371 C CA . ILE B 1 149 ? -12.055 29.5 16.688 1 98.19 149 ILE B CA 1
ATOM 5372 C C . ILE B 1 149 ? -13.289 29.281 15.82 1 98.19 149 ILE B C 1
ATOM 5374 O O . ILE B 1 149 ? -13.859 30.25 15.289 1 98.19 149 ILE B O 1
ATOM 5378 N N . VAL B 1 150 ? -13.664 28.016 15.672 1 97.62 150 VAL B N 1
ATOM 5379 C CA . VAL B 1 150 ? -14.828 27.688 14.859 1 97.62 150 VAL B CA 1
ATOM 5380 C C . VAL B 1 150 ? -15.719 26.703 15.617 1 97.62 150 VAL B C 1
ATOM 5382 O O . VAL B 1 150 ? -15.219 25.812 16.297 1 97.62 150 VAL B O 1
ATOM 5385 N N . VAL B 1 151 ? -17.016 26.938 15.602 1 97.31 151 VAL B N 1
ATOM 5386 C CA . VAL B 1 151 ? -17.984 25.922 15.992 1 97.31 151 VAL B CA 1
ATOM 5387 C C . VAL B 1 151 ? -18.797 25.469 14.773 1 97.31 151 VAL B C 1
ATOM 5389 O O . VAL B 1 151 ? -19.359 26.312 14.055 1 97.31 151 VAL B O 1
ATOM 5392 N N . GLY B 1 152 ? -18.719 24.219 14.539 1 93.94 152 GLY B N 1
ATOM 5393 C CA . GLY B 1 152 ? -19.438 23.703 13.383 1 93.94 152 GLY B CA 1
ATOM 5394 C C . GLY B 1 152 ? -19.672 22.203 13.461 1 93.94 152 GLY B C 1
ATOM 5395 O O . GLY B 1 152 ? -19.234 21.531 14.398 1 93.94 152 GLY B O 1
ATOM 5396 N N . ASP B 1 153 ? -20.484 21.719 12.57 1 91.12 153 ASP B N 1
ATOM 5397 C CA . ASP B 1 153 ? -20.688 20.297 12.391 1 91.12 153 ASP B CA 1
ATOM 5398 C C . ASP B 1 153 ? -20.141 19.828 11.047 1 91.12 153 ASP B C 1
ATOM 5400 O O . ASP B 1 153 ? -19.219 20.438 10.5 1 91.12 153 ASP B O 1
ATOM 5404 N N . GLN B 1 154 ? -20.656 18.688 10.617 1 84.69 154 GLN B N 1
ATOM 5405 C CA . GLN B 1 154 ? -20.094 18.094 9.406 1 84.69 154 GLN B CA 1
ATOM 5406 C C . GLN B 1 154 ? -20.453 18.922 8.172 1 84.69 154 GLN B C 1
ATOM 5408 O O . GLN B 1 154 ? -19.719 18.922 7.18 1 84.69 154 GLN B O 1
ATOM 5413 N N . GLN B 1 155 ? -21.484 19.734 8.242 1 78.12 155 GLN B N 1
ATOM 5414 C CA . GLN B 1 155 ? -22.047 20.344 7.047 1 78.12 155 GLN B CA 1
ATOM 5415 C C . GLN B 1 155 ? -21.75 21.844 7.004 1 78.12 155 GLN B C 1
ATOM 5417 O O . GLN B 1 155 ? -21.547 22.406 5.93 1 78.12 155 GLN B O 1
ATOM 5422 N N . GLU B 1 156 ? -21.828 22.438 8.172 1 85.31 156 GLU B N 1
ATOM 5423 C CA . GLU B 1 156 ? -21.719 23.891 8.172 1 85.31 156 GLU B CA 1
ATOM 5424 C C . GLU B 1 156 ? -21.094 24.406 9.469 1 85.31 156 GLU B C 1
ATOM 5426 O O . GLU B 1 156 ? -21 23.656 10.453 1 85.31 156 GLU B O 1
ATOM 5431 N N . TYR B 1 157 ? -20.594 25.609 9.43 1 89.5 157 TYR B N 1
ATOM 5432 C CA . TYR B 1 157 ? -20.141 26.312 10.625 1 89.5 157 TYR B CA 1
ATOM 5433 C C . TYR B 1 157 ? -21.203 27.266 11.148 1 89.5 157 TYR B C 1
ATOM 5435 O O . TYR B 1 157 ? -21.953 27.859 10.367 1 89.5 157 TYR B O 1
ATOM 5443 N N . PHE B 1 158 ? -21.234 27.422 12.438 1 92.5 158 PHE B N 1
ATOM 5444 C CA . PHE B 1 158 ? -22.219 28.266 13.094 1 92.5 158 PHE B CA 1
ATOM 5445 C C . PHE B 1 158 ? -21.562 29.531 13.648 1 92.5 158 PHE B C 1
ATOM 5447 O O . PHE B 1 158 ? -22.234 30.531 13.891 1 92.5 158 PHE B O 1
ATOM 5454 N N . TYR B 1 159 ? -20.297 29.453 13.906 1 94.94 159 TYR B N 1
ATOM 5455 C CA . TYR B 1 159 ? -19.531 30.578 14.43 1 94.94 159 TYR B CA 1
ATOM 5456 C C . TYR B 1 159 ? -18.094 30.531 13.914 1 94.94 159 TYR B C 1
ATOM 5458 O O . TYR B 1 159 ? -17.484 29.469 13.82 1 94.94 159 TYR B O 1
ATOM 5466 N N . LEU B 1 160 ? -17.594 31.656 13.438 1 95.44 160 LEU B N 1
ATOM 5467 C CA . LEU B 1 160 ? -16.219 31.875 13.016 1 95.44 160 LEU B CA 1
ATOM 5468 C C . LEU B 1 160 ? -15.633 33.094 13.695 1 95.44 160 LEU B C 1
ATOM 5470 O O . LEU B 1 160 ? -16.266 34.156 13.75 1 95.44 160 LEU B O 1
ATOM 5474 N N . ASP B 1 161 ? -14.422 32.875 14.227 1 96.31 161 ASP B N 1
ATOM 5475 C CA . ASP B 1 161 ? -13.727 34.031 14.805 1 96.31 161 ASP B CA 1
ATOM 5476 C C . ASP B 1 161 ? -12.211 33.844 14.703 1 96.31 161 ASP B C 1
ATOM 5478 O O . ASP B 1 161 ? -11.719 32.75 14.477 1 96.31 161 ASP B O 1
ATOM 5482 N N . SER B 1 162 ? -11.508 34.938 14.703 1 97.19 162 SER B N 1
ATOM 5483 C CA . SER B 1 162 ? -10.047 35.031 14.734 1 97.19 162 SER B CA 1
ATOM 5484 C C . SER B 1 162 ? -9.562 36 15.781 1 97.19 162 SER B C 1
ATOM 5486 O O . SER B 1 162 ? -9.93 37.188 15.742 1 97.19 162 SER B O 1
ATOM 5488 N N . LEU B 1 163 ? -8.805 35.5 16.688 1 97.62 163 LEU B N 1
ATOM 5489 C CA . LEU B 1 163 ? -8.297 36.344 17.766 1 97.62 163 LEU B CA 1
ATOM 5490 C C . LEU B 1 163 ? -6.848 36.75 17.516 1 97.62 163 LEU B C 1
ATOM 5492 O O . LEU B 1 163 ? -6.051 35.938 17.016 1 97.62 163 LEU B O 1
ATOM 5496 N N . ASN B 1 164 ? -6.562 37.969 17.812 1 95.38 164 ASN B N 1
ATOM 5497 C CA . ASN B 1 164 ? -5.176 38.406 17.719 1 95.38 164 ASN B CA 1
ATOM 5498 C C . ASN B 1 164 ? -4.332 37.844 18.859 1 95.38 164 ASN B C 1
ATOM 5500 O O . ASN B 1 164 ? -3.727 38.625 19.625 1 95.38 164 ASN B O 1
ATOM 5504 N N . LEU B 1 165 ? -4.434 36.594 18.938 1 97.06 165 LEU B N 1
ATOM 5505 C CA . LEU B 1 165 ? -3.676 35.781 19.875 1 97.06 165 LEU B CA 1
ATOM 5506 C C . LEU B 1 165 ? -2.871 34.688 19.156 1 97.06 165 LEU B C 1
ATOM 5508 O O . LEU B 1 165 ? -3.441 33.75 18.594 1 97.06 165 LEU B O 1
ATOM 5512 N N . GLY B 1 166 ? -1.545 34.875 19.109 1 97.31 166 GLY B N 1
ATOM 5513 C CA . GLY B 1 166 ? -0.657 33.906 18.5 1 97.31 166 GLY B CA 1
ATOM 5514 C C . GLY B 1 166 ? 0.63 33.688 19.281 1 97.31 166 GLY B C 1
ATOM 5515 O O . GLY B 1 166 ? 1.015 34.562 20.078 1 97.31 166 GLY B O 1
ATOM 5516 N N . ALA B 1 167 ? 1.272 32.625 19.031 1 97.06 167 ALA B N 1
ATOM 5517 C CA . ALA B 1 167 ? 2.463 32.25 19.797 1 97.06 167 ALA B CA 1
ATOM 5518 C C . ALA B 1 167 ? 3.566 33.312 19.625 1 97.06 167 ALA B C 1
ATOM 5520 O O . ALA B 1 167 ? 4.172 33.75 20.594 1 97.06 167 ALA B O 1
ATOM 5521 N N . ILE B 1 168 ? 3.791 33.719 18.422 1 95.88 168 ILE B N 1
ATOM 5522 C CA . ILE B 1 168 ? 4.84 34.688 18.141 1 95.88 168 ILE B CA 1
ATOM 5523 C C . ILE B 1 168 ? 4.398 36.062 18.625 1 95.88 168 ILE B C 1
ATOM 5525 O O . ILE B 1 168 ? 5.195 36.812 19.188 1 95.88 168 ILE B O 1
ATOM 5529 N N . ARG B 1 169 ? 3.174 36.438 18.375 1 95.75 169 ARG B N 1
ATOM 5530 C CA . ARG B 1 169 ? 2.625 37.719 18.781 1 95.75 169 ARG B CA 1
ATOM 5531 C C . ARG B 1 169 ? 2.754 37.938 20.281 1 95.75 169 ARG B C 1
ATOM 5533 O O . ARG B 1 169 ? 3.227 38.969 20.75 1 95.75 169 ARG B O 1
ATOM 5540 N N . LEU B 1 170 ? 2.359 36.875 21.047 1 97 170 LEU B N 1
ATOM 5541 C CA . LEU B 1 170 ? 2.418 36.969 22.5 1 97 170 LEU B CA 1
ATOM 5542 C C . LEU B 1 170 ? 3.861 36.938 22.984 1 97 170 LEU B C 1
ATOM 5544 O O . LEU B 1 170 ? 4.211 37.562 23.984 1 97 170 LEU B O 1
ATOM 5548 N N . TYR B 1 171 ? 4.688 36.125 22.328 1 95.88 171 TYR B N 1
ATOM 5549 C CA . TYR B 1 171 ? 6.105 36.125 22.656 1 95.88 171 TYR B CA 1
ATOM 5550 C C . TYR B 1 171 ? 6.695 37.531 22.547 1 95.88 171 TYR B C 1
ATOM 5552 O O . TYR B 1 171 ? 7.395 38 23.453 1 95.88 171 TYR B O 1
ATOM 5560 N N . THR B 1 172 ? 6.41 38.219 21.469 1 93.94 172 THR B N 1
ATOM 5561 C CA . THR B 1 172 ? 6.914 39.562 21.203 1 93.94 172 THR B CA 1
ATOM 5562 C C . THR B 1 172 ? 6.406 40.531 22.25 1 93.94 172 THR B C 1
ATOM 5564 O O . THR B 1 172 ? 7.117 41.469 22.641 1 93.94 172 THR B O 1
ATOM 5567 N N . LYS B 1 173 ? 5.277 40.312 22.734 1 94.19 173 LYS B N 1
ATOM 5568 C CA . LYS B 1 173 ? 4.641 41.25 23.672 1 94.19 173 LYS B CA 1
ATOM 5569 C C . LYS B 1 173 ? 5.203 41.062 25.078 1 94.19 173 LYS B C 1
ATOM 5571 O O . LYS B 1 173 ? 5.371 42.031 25.812 1 94.19 173 LYS B O 1
ATOM 5576 N N . PHE B 1 174 ? 5.551 39.844 25.453 1 95.5 174 PHE B N 1
ATOM 5577 C CA . PHE B 1 174 ? 5.797 39.594 26.859 1 95.5 174 PHE B CA 1
ATOM 5578 C C . PHE B 1 174 ? 7.262 39.25 27.109 1 95.5 174 PHE B C 1
ATOM 5580 O O . PHE B 1 174 ? 7.715 39.219 28.25 1 95.5 174 PHE B O 1
ATOM 5587 N N . PHE B 1 175 ? 7.984 39 26.016 1 93.62 175 PHE B N 1
ATOM 5588 C CA . PHE B 1 175 ? 9.375 38.594 26.203 1 93.62 175 PHE B CA 1
ATOM 5589 C C . PHE B 1 175 ? 10.305 39.438 25.359 1 93.62 175 PHE B C 1
ATOM 5591 O O . PHE B 1 175 ? 9.906 39.938 24.297 1 93.62 175 PHE B O 1
ATOM 5598 N N . SER B 1 176 ? 11.508 39.625 25.875 1 88.31 176 SER B N 1
ATOM 5599 C CA . SER B 1 176 ? 12.594 40.219 25.094 1 88.31 176 SER B CA 1
ATOM 5600 C C . SER B 1 176 ? 13.445 39.125 24.438 1 88.31 176 SER B C 1
ATOM 5602 O O . SER B 1 176 ? 13.609 38.031 25 1 88.31 176 SER B O 1
ATOM 5604 N N . PRO B 1 177 ? 13.922 39.406 23.234 1 82 177 PRO B N 1
ATOM 5605 C CA . PRO B 1 177 ? 14.734 38.406 22.547 1 82 177 PRO B CA 1
ATOM 5606 C C . PRO B 1 177 ? 15.938 37.969 23.359 1 82 177 PRO B C 1
ATOM 5608 O O . PRO B 1 177 ? 16.453 36.844 23.141 1 82 177 PRO B O 1
ATOM 5611 N N . LEU B 1 178 ? 16.281 38.656 24.281 1 82.06 178 LEU B N 1
ATOM 5612 C CA . LEU B 1 178 ? 17.438 38.344 25.094 1 82.06 178 LEU B CA 1
ATOM 5613 C C . LEU B 1 178 ? 17.062 37.469 26.297 1 82.06 178 LEU B C 1
ATOM 5615 O O . LEU B 1 178 ? 17.922 36.875 26.938 1 82.06 178 LEU B O 1
ATOM 5619 N N . GLU B 1 179 ? 15.797 37.375 26.547 1 88.75 179 GLU B N 1
ATOM 5620 C CA . GLU B 1 179 ? 15.312 36.562 27.672 1 88.75 179 GLU B CA 1
ATOM 5621 C C . GLU B 1 179 ? 15.227 35.094 27.281 1 88.75 179 GLU B C 1
ATOM 5623 O O . GLU B 1 179 ? 14.273 34.688 26.609 1 88.75 179 GLU B O 1
ATOM 5628 N N . THR B 1 180 ? 16.188 34.281 27.75 1 90.94 180 THR B N 1
ATOM 5629 C CA . THR B 1 180 ? 16.234 32.875 27.312 1 90.94 180 THR B CA 1
ATOM 5630 C C . THR B 1 180 ? 16.109 31.953 28.516 1 90.94 180 THR B C 1
ATOM 5632 O O . THR B 1 180 ? 16.25 30.734 28.359 1 90.94 180 THR B O 1
ATOM 5635 N N . GLY B 1 181 ? 15.844 32.5 29.625 1 92.5 181 GLY B N 1
ATOM 5636 C CA . GLY B 1 181 ? 15.773 31.688 30.828 1 92.5 181 GLY B CA 1
ATOM 5637 C C . GLY B 1 181 ? 14.391 31.109 31.078 1 92.5 181 GLY B C 1
ATOM 5638 O O . GLY B 1 181 ? 13.5 31.219 30.234 1 92.5 181 GLY B O 1
ATOM 5639 N N . PRO B 1 182 ? 14.25 30.484 32.281 1 96.25 182 PRO B N 1
ATOM 5640 C CA . PRO B 1 182 ? 12.945 29.953 32.656 1 96.25 182 PRO B CA 1
ATOM 5641 C C . PRO B 1 182 ? 11.875 31.031 32.75 1 96.25 182 PRO B C 1
ATOM 5643 O O . PRO B 1 182 ? 12.195 32.219 32.875 1 96.25 182 PRO B O 1
ATOM 5646 N N . VAL B 1 183 ? 10.711 30.672 32.656 1 96.94 183 VAL B N 1
ATOM 5647 C CA . VAL B 1 183 ? 9.578 31.578 32.75 1 96.94 183 VAL B CA 1
ATOM 5648 C C . VAL B 1 183 ? 8.891 31.438 34.094 1 96.94 183 VAL B C 1
ATOM 5650 O O . VAL B 1 183 ? 8.453 30.344 34.469 1 96.94 183 VAL B O 1
ATOM 5653 N N . THR B 1 184 ? 8.719 32.5 34.781 1 96 184 THR B N 1
ATOM 5654 C CA . THR B 1 184 ? 8.133 32.469 36.094 1 96 184 THR B CA 1
ATOM 5655 C C . THR B 1 184 ? 6.629 32.25 36.031 1 96 184 THR B C 1
ATOM 5657 O O . THR B 1 184 ? 5.996 32.562 35.031 1 96 184 THR B O 1
ATOM 5660 N N . GLN B 1 185 ? 6.105 31.734 37.125 1 95.69 185 GLN B N 1
ATOM 5661 C CA . GLN B 1 185 ? 4.66 31.562 37.219 1 95.69 185 GLN B CA 1
ATOM 5662 C C . GLN B 1 185 ? 3.932 32.906 37.094 1 95.69 185 GLN B C 1
ATOM 5664 O O . GLN B 1 185 ? 2.84 32.969 36.531 1 95.69 185 GLN B O 1
ATOM 5669 N N . ARG B 1 186 ? 4.484 33.875 37.656 1 96.25 186 ARG B N 1
ATOM 5670 C CA . ARG B 1 186 ? 3.893 35.219 37.562 1 96.25 186 ARG B CA 1
ATOM 5671 C C . ARG B 1 186 ? 3.781 35.688 36.125 1 96.25 186 ARG B C 1
ATOM 5673 O O . ARG B 1 186 ? 2.746 36.219 35.719 1 96.25 186 ARG B O 1
ATOM 5680 N N . ARG B 1 187 ? 4.777 35.5 35.375 1 96.56 187 ARG B N 1
ATOM 5681 C CA . ARG B 1 187 ? 4.777 35.906 33.969 1 96.56 187 ARG B CA 1
ATOM 5682 C C . ARG B 1 187 ? 3.771 35.062 33.188 1 96.56 187 ARG B C 1
ATOM 5684 O O . ARG B 1 187 ? 3.053 35.594 32.344 1 96.56 187 ARG B O 1
ATOM 5691 N N . TYR B 1 188 ? 3.799 33.781 33.438 1 97.81 188 TYR B N 1
ATOM 5692 C CA . TYR B 1 188 ? 2.848 32.906 32.781 1 97.81 188 TYR B CA 1
ATOM 5693 C C . TYR B 1 188 ? 1.413 33.344 33.031 1 97.81 188 TYR B C 1
ATOM 5695 O O . TYR B 1 188 ? 0.59 33.406 32.125 1 97.81 188 TYR B O 1
ATOM 5703 N N . LYS B 1 189 ? 1.125 33.688 34.25 1 97.81 189 LYS B N 1
ATOM 5704 C CA . LYS B 1 189 ? -0.21 34.156 34.625 1 97.81 189 LYS B CA 1
ATOM 5705 C C . LYS B 1 189 ? -0.56 35.469 33.938 1 97.81 189 LYS B C 1
ATOM 5707 O O . LYS B 1 189 ? -1.72 35.719 33.625 1 97.81 189 LYS B O 1
ATOM 5712 N N . LYS B 1 190 ? 0.411 36.312 33.781 1 98.12 190 LYS B N 1
ATOM 5713 C CA . LYS B 1 190 ? 0.19 37.562 33.062 1 98.12 190 LYS B CA 1
ATOM 5714 C C . LYS B 1 190 ? -0.233 37.312 31.609 1 98.12 190 LYS B C 1
ATOM 5716 O O . LYS B 1 190 ? -1.107 38 31.078 1 98.12 190 LYS B O 1
ATOM 5721 N N . ILE B 1 191 ? 0.445 36.344 31.031 1 98.38 191 ILE B N 1
ATOM 5722 C CA . ILE B 1 191 ? 0.077 36 29.672 1 98.38 191 ILE B CA 1
ATOM 5723 C C . ILE B 1 191 ? -1.352 35.438 29.641 1 98.38 191 ILE B C 1
ATOM 5725 O O . ILE B 1 191 ? -2.154 35.844 28.797 1 98.38 191 ILE B O 1
ATOM 5729 N N . GLN B 1 192 ? -1.69 34.562 30.547 1 98.5 192 GLN B N 1
ATOM 5730 C CA . GLN B 1 192 ? -3.027 34 30.609 1 98.5 192 GLN B CA 1
ATOM 5731 C C . GLN B 1 192 ? -4.086 35.062 30.797 1 98.5 192 GLN B C 1
ATOM 5733 O O . GLN B 1 192 ? -5.172 35 30.219 1 98.5 192 GLN B O 1
ATOM 5738 N N . ARG B 1 193 ? -3.793 36.094 31.594 1 98.19 193 ARG B N 1
ATOM 5739 C CA . ARG B 1 193 ? -4.73 37.188 31.812 1 98.19 193 ARG B CA 1
ATOM 5740 C C . ARG B 1 193 ? -4.996 37.938 30.516 1 98.19 193 ARG B C 1
ATOM 5742 O O . ARG B 1 193 ? -6.137 38.312 30.234 1 98.19 193 ARG B O 1
ATOM 5749 N N . HIS B 1 194 ? -3.975 38.188 29.859 1 98.12 194 HIS B N 1
ATOM 5750 C CA . HIS B 1 194 ? -4.137 38.844 28.578 1 98.12 194 HIS B CA 1
ATOM 5751 C C . HIS B 1 194 ? -5.004 38.031 27.625 1 98.12 194 HIS B C 1
ATOM 5753 O O . HIS B 1 194 ? -5.879 38.562 26.953 1 98.12 194 HIS B O 1
ATOM 5759 N N . VAL B 1 195 ? -4.742 36.719 27.547 1 98.62 195 VAL B N 1
ATOM 5760 C CA . VAL B 1 195 ? -5.516 35.812 26.703 1 98.62 195 VAL B CA 1
ATOM 5761 C C . VAL B 1 195 ? -6.988 35.875 27.109 1 98.62 195 VAL B C 1
ATOM 5763 O O . VAL B 1 195 ? -7.871 35.938 26.25 1 98.62 195 VAL B O 1
ATOM 5766 N N . ARG B 1 196 ? -7.246 35.844 28.359 1 97.94 196 ARG B N 1
ATOM 5767 C CA . ARG B 1 196 ? -8.609 35.844 28.875 1 97.94 196 ARG B CA 1
ATOM 5768 C C . ARG B 1 196 ? -9.32 37.156 28.484 1 97.94 196 ARG B C 1
ATOM 5770 O O . ARG B 1 196 ? -10.484 37.125 28.078 1 97.94 196 ARG B O 1
ATOM 5777 N N . GLN B 1 197 ? -8.625 38.188 28.594 1 97.62 197 GLN B N 1
ATOM 5778 C CA . GLN B 1 197 ? -9.211 39.5 28.266 1 97.62 197 GLN B CA 1
ATOM 5779 C C . GLN B 1 197 ? -9.516 39.594 26.781 1 97.62 197 GLN B C 1
ATOM 5781 O O . GLN B 1 197 ? -10.547 40.156 26.391 1 97.62 197 GLN B O 1
ATOM 5786 N N . SER B 1 198 ? -8.672 39.062 26.047 1 97.38 198 SER B N 1
ATOM 5787 C CA . SER B 1 198 ? -8.805 39.156 24.594 1 97.38 198 SER B CA 1
ATOM 5788 C C . SER B 1 198 ? -9.844 38.188 24.062 1 97.38 198 SER B C 1
ATOM 5790 O O . SER B 1 198 ? -10.344 38.344 22.938 1 97.38 198 SER B O 1
ATOM 5792 N N . SER B 1 199 ? -10.219 37.125 24.812 1 97.81 199 SER B N 1
ATOM 5793 C CA . SER B 1 199 ? -11.062 36.062 24.281 1 97.81 199 SER B CA 1
ATOM 5794 C C . SER B 1 199 ? -12.445 36.062 24.922 1 97.81 199 SER B C 1
ATOM 5796 O O . SER B 1 199 ? -13.273 35.219 24.656 1 97.81 199 SER B O 1
ATOM 5798 N N . VAL B 1 200 ? -12.773 37.031 25.734 1 95.5 200 VAL B N 1
ATOM 5799 C CA . VAL B 1 200 ? -13.984 37.062 26.547 1 95.5 200 VAL B CA 1
ATOM 5800 C C . VAL B 1 200 ? -15.211 37.031 25.641 1 95.5 200 VAL B C 1
ATOM 5802 O O . VAL B 1 200 ? -16.125 36.219 25.875 1 95.5 200 VAL B O 1
ATOM 5805 N N . ARG B 1 201 ? -15.266 37.844 24.641 1 94.12 201 ARG B N 1
ATOM 5806 C CA . ARG B 1 201 ? -16.422 37.906 23.75 1 94.12 201 ARG B CA 1
ATOM 5807 C C . ARG B 1 201 ? -16.609 36.594 23 1 94.12 201 ARG B C 1
ATOM 5809 O O . ARG B 1 201 ? -17.734 36.156 22.812 1 94.12 201 ARG B O 1
ATOM 5816 N N . THR B 1 202 ? -15.516 36.125 22.531 1 96.38 202 THR B N 1
ATOM 5817 C CA . THR B 1 202 ? -15.57 34.875 21.797 1 96.38 202 THR B CA 1
ATOM 5818 C C . THR B 1 202 ? -16.094 33.75 22.672 1 96.38 202 THR B C 1
ATOM 5820 O O . THR B 1 202 ? -16.938 32.969 22.25 1 96.38 202 THR B O 1
ATOM 5823 N N . ILE B 1 203 ? -15.625 33.656 23.922 1 96.31 203 ILE B N 1
ATOM 5824 C CA . ILE B 1 203 ? -16.031 32.625 24.875 1 96.31 203 ILE B CA 1
ATOM 5825 C C . ILE B 1 203 ? -17.531 32.719 25.141 1 96.31 203 ILE B C 1
ATOM 5827 O O . ILE B 1 203 ? -18.234 31.719 25.188 1 96.31 203 ILE B O 1
ATOM 5831 N N . GLN B 1 204 ? -18 33.906 25.25 1 94.69 204 GLN B N 1
ATOM 5832 C CA . GLN B 1 204 ? -19.406 34.156 25.516 1 94.69 204 GLN B CA 1
ATOM 5833 C C . GLN B 1 204 ? -20.281 33.719 24.359 1 94.69 204 GLN B C 1
ATOM 5835 O O . GLN B 1 204 ? -21.438 33.312 24.562 1 94.69 204 GLN B O 1
ATOM 5840 N N . ARG B 1 205 ? -19.75 33.781 23.219 1 94.62 205 ARG B N 1
ATOM 5841 C CA . ARG B 1 205 ? -20.516 33.406 22.031 1 94.62 205 ARG B CA 1
ATOM 5842 C C . ARG B 1 205 ? -20.438 31.922 21.781 1 94.62 205 ARG B C 1
ATOM 5844 O O . ARG B 1 205 ? -21.375 31.312 21.266 1 94.62 205 ARG B O 1
ATOM 5851 N N . VAL B 1 206 ? -19.375 31.328 22.156 1 96.75 206 VAL B N 1
ATOM 5852 C CA . VAL B 1 206 ? -19.109 29.938 21.859 1 96.75 206 VAL B CA 1
ATOM 5853 C C . VAL B 1 206 ? -19.828 29.047 22.859 1 96.75 206 VAL B C 1
ATOM 5855 O O . VAL B 1 206 ? -20.406 28.016 22.5 1 96.75 206 VAL B O 1
ATOM 5858 N N . LYS B 1 207 ? -19.844 29.328 24.094 1 93.94 207 LYS B N 1
ATOM 5859 C CA . LYS B 1 207 ? -20.344 28.5 25.172 1 93.94 207 LYS B CA 1
ATOM 5860 C C . LYS B 1 207 ? -21.797 28.094 24.922 1 93.94 207 LYS B C 1
ATOM 5862 O O . LYS B 1 207 ? -22.172 26.938 25.078 1 93.94 207 LYS B O 1
ATOM 5867 N N . PRO B 1 208 ? -22.656 29.047 24.453 1 93.5 208 PRO B N 1
ATOM 5868 C CA . PRO B 1 208 ? -24.062 28.688 24.25 1 93.5 208 PRO B CA 1
ATOM 5869 C C . PRO B 1 208 ? -24.266 27.719 23.078 1 93.5 208 PRO B C 1
ATOM 5871 O O . PRO B 1 208 ? -25.328 27.094 22.984 1 93.5 208 PRO B O 1
ATOM 5874 N N . LEU B 1 209 ? -23.422 27.641 22.172 1 93.62 209 LEU B N 1
ATOM 5875 C CA . LEU B 1 209 ? -23.578 26.812 20.984 1 93.62 209 LEU B CA 1
ATOM 5876 C C . LEU B 1 209 ? -23.453 25.344 21.328 1 93.62 209 LEU B C 1
ATOM 5878 O O . LEU B 1 209 ? -23.875 24.469 20.562 1 93.62 209 LEU B O 1
ATOM 5882 N N . LYS B 1 210 ? -23.031 24.953 22.391 1 90.56 210 LYS B N 1
ATOM 5883 C CA . LYS B 1 210 ? -22.875 23.594 22.875 1 90.56 210 LYS B CA 1
ATOM 5884 C C . LYS B 1 210 ? -22.141 22.734 21.859 1 90.56 210 LYS B C 1
ATOM 5886 O O . LYS B 1 210 ? -22.391 22.828 20.656 1 90.56 210 LYS B O 1
ATOM 5891 N N . PHE B 1 211 ? -21.172 22.047 22.062 1 94.12 211 PHE B N 1
ATOM 5892 C CA . PHE B 1 211 ? -20.391 21.141 21.234 1 94.12 211 PHE B CA 1
ATOM 5893 C C . PHE B 1 211 ? -19.984 19.906 22.031 1 94.12 211 PHE B C 1
ATOM 5895 O O . PHE B 1 211 ? -19.812 19.969 23.25 1 94.12 211 PHE B O 1
ATOM 5902 N N . SER B 1 212 ? -19.859 18.781 21.297 1 92.25 212 SER B N 1
ATOM 5903 C CA . SER B 1 212 ? -19.609 17.5 21.969 1 92.25 212 SER B CA 1
ATOM 5904 C C . SER B 1 212 ? -18.125 17.188 22.031 1 92.25 212 SER B C 1
ATOM 5906 O O . SER B 1 212 ? -17.688 16.359 22.828 1 92.25 212 SER B O 1
ATOM 5908 N N . ARG B 1 213 ? -17.375 17.812 21.156 1 93.69 213 ARG B N 1
ATOM 5909 C CA . ARG B 1 213 ? -15.945 17.562 21.125 1 93.69 213 ARG B CA 1
ATOM 5910 C C . ARG B 1 213 ? -15.172 18.797 20.688 1 93.69 213 ARG B C 1
ATOM 5912 O O . ARG B 1 213 ? -15.734 19.688 20.062 1 93.69 213 ARG B O 1
ATOM 5919 N N . ALA B 1 214 ? -13.898 18.875 21.094 1 97.5 214 ALA B N 1
ATOM 5920 C CA . ALA B 1 214 ? -12.984 19.938 20.688 1 97.5 214 ALA B CA 1
ATOM 5921 C C . ALA B 1 214 ? -11.805 19.375 19.906 1 97.5 214 ALA B C 1
ATOM 5923 O O . ALA B 1 214 ? -11.273 18.328 20.25 1 97.5 214 ALA B O 1
ATOM 5924 N N . VAL B 1 215 ? -11.523 20.062 18.781 1 97.5 215 VAL B N 1
ATOM 5925 C CA . VAL B 1 215 ? -10.406 19.641 17.938 1 97.5 215 VAL B CA 1
ATOM 5926 C C . VAL B 1 215 ? -9.414 20.781 17.781 1 97.5 215 VAL B C 1
ATOM 5928 O O . VAL B 1 215 ? -9.805 21.906 17.469 1 97.5 215 VAL B O 1
ATOM 5931 N N . GLY B 1 216 ? -8.195 20.516 18.078 1 97.69 216 GLY B N 1
ATOM 5932 C CA . GLY B 1 216 ? -7.113 21.469 17.938 1 97.69 216 GLY B CA 1
ATOM 5933 C C . GLY B 1 216 ? -6.184 21.141 16.781 1 97.69 216 GLY B C 1
ATOM 5934 O O . GLY B 1 216 ? -5.941 19.969 16.469 1 97.69 216 GLY B O 1
ATOM 5935 N N . SER B 1 217 ? -5.645 22.203 16.141 1 95.81 217 SER B N 1
ATOM 5936 C CA . SER B 1 217 ? -4.742 22 15.016 1 95.81 217 SER B CA 1
ATOM 5937 C C . SER B 1 217 ? -3.576 22.984 15.055 1 95.81 217 SER B C 1
ATOM 5939 O O . SER B 1 217 ? -3.551 23.891 15.883 1 95.81 217 SER B O 1
ATOM 5941 N N . SER B 1 218 ? -2.564 22.734 14.117 1 93.94 218 SER B N 1
ATOM 5942 C CA . SER B 1 218 ? -1.379 23.547 13.875 1 93.94 218 SER B CA 1
ATOM 5943 C C . SER B 1 218 ? -0.233 23.141 14.797 1 93.94 218 SER B C 1
ATOM 5945 O O . SER B 1 218 ? -0.396 22.266 15.648 1 93.94 218 SER B O 1
ATOM 5947 N N . GLY B 1 219 ? 0.873 23.734 14.609 1 93.44 219 GLY B N 1
ATOM 5948 C CA . GLY B 1 219 ? 2.141 23.297 15.172 1 93.44 219 GLY B CA 1
ATOM 5949 C C . GLY B 1 219 ? 2.174 23.375 16.688 1 93.44 219 GLY B C 1
ATOM 5950 O O . GLY B 1 219 ? 2.711 22.484 17.344 1 93.44 219 GLY B O 1
ATOM 5951 N N . THR B 1 220 ? 1.603 24.391 17.266 1 95 220 THR B N 1
ATOM 5952 C CA . THR B 1 220 ? 1.627 24.562 18.719 1 95 220 THR B CA 1
ATOM 5953 C C . THR B 1 220 ? 0.94 23.391 19.406 1 95 220 THR B C 1
ATOM 5955 O O . THR B 1 220 ? 1.525 22.75 20.281 1 95 220 THR B O 1
ATOM 5958 N N . LEU B 1 221 ? -0.232 23.109 18.984 1 96.44 221 LEU B N 1
ATOM 5959 C CA . LEU B 1 221 ? -1.017 22.062 19.625 1 96.44 221 LEU B CA 1
ATOM 5960 C C . LEU B 1 221 ? -0.401 20.688 19.375 1 96.44 221 LEU B C 1
ATOM 5962 O O . LEU B 1 221 ? -0.351 19.844 20.266 1 96.44 221 LEU B O 1
ATOM 5966 N N . ILE B 1 222 ? 0.055 20.484 18.172 1 94.25 222 ILE B N 1
ATOM 5967 C CA . ILE B 1 222 ? 0.672 19.203 17.828 1 94.25 222 ILE B CA 1
ATOM 5968 C C . ILE B 1 222 ? 1.904 18.969 18.688 1 94.25 222 ILE B C 1
ATOM 5970 O O . ILE B 1 222 ? 2.082 17.875 19.25 1 94.25 222 ILE B O 1
ATOM 5974 N N . ASN B 1 223 ? 2.734 19.984 18.906 1 94.75 223 ASN B N 1
ATOM 5975 C CA . ASN B 1 223 ? 3.943 19.859 19.703 1 94.75 223 ASN B CA 1
ATOM 5976 C C . ASN B 1 223 ? 3.613 19.609 21.172 1 94.75 223 ASN B C 1
ATOM 5978 O O . ASN B 1 223 ? 4.242 18.781 21.828 1 94.75 223 ASN B O 1
ATOM 5982 N N . LEU B 1 224 ? 2.676 20.297 21.656 1 96.81 224 LEU B N 1
ATOM 5983 C CA . LEU B 1 224 ? 2.297 20.125 23.062 1 96.81 224 LEU B CA 1
ATOM 5984 C C . LEU B 1 224 ? 1.772 18.719 23.312 1 96.81 224 LEU B C 1
ATOM 5986 O O . LEU B 1 224 ? 2.072 18.125 24.359 1 96.81 224 LEU B O 1
ATOM 5990 N N . ALA B 1 225 ? 0.968 18.219 22.406 1 95.62 225 ALA B N 1
ATOM 5991 C CA . ALA B 1 225 ? 0.437 16.859 22.531 1 95.62 225 ALA B CA 1
ATOM 5992 C C . ALA B 1 225 ? 1.556 15.828 22.484 1 95.62 225 ALA B C 1
ATOM 5994 O O . ALA B 1 225 ? 1.548 14.859 23.234 1 95.62 225 ALA B O 1
ATOM 5995 N N . GLU B 1 226 ? 2.469 16.078 21.578 1 93.19 226 GLU B N 1
ATOM 5996 C CA . GLU B 1 226 ? 3.596 15.164 21.453 1 93.19 226 GLU B CA 1
ATOM 5997 C C . GLU B 1 226 ? 4.438 15.156 22.734 1 93.19 226 GLU B C 1
ATOM 5999 O O . GLU B 1 226 ? 4.863 14.094 23.188 1 93.19 226 GLU B O 1
ATOM 6004 N N . ILE B 1 227 ? 4.703 16.297 23.281 1 94.25 227 ILE B N 1
ATOM 6005 C CA . ILE B 1 227 ? 5.469 16.406 24.516 1 94.25 227 ILE B CA 1
ATOM 6006 C C . ILE B 1 227 ? 4.727 15.711 25.641 1 94.25 227 ILE B C 1
ATOM 6008 O O . ILE B 1 227 ? 5.332 14.969 26.438 1 94.25 227 ILE B O 1
ATOM 6012 N N . ALA B 1 228 ? 3.482 15.906 25.672 1 95.12 228 ALA B N 1
ATOM 6013 C CA . ALA B 1 228 ? 2.666 15.305 26.719 1 95.12 228 ALA B CA 1
ATOM 6014 C C . ALA B 1 228 ? 2.713 13.781 26.656 1 95.12 228 ALA B C 1
ATOM 6016 O O . ALA B 1 228 ? 2.832 13.109 27.672 1 95.12 228 ALA B O 1
ATOM 6017 N N . ALA B 1 229 ? 2.547 13.297 25.469 1 91.12 229 ALA B N 1
ATOM 6018 C CA . ALA B 1 229 ? 2.551 11.852 25.281 1 91.12 229 ALA B CA 1
ATOM 6019 C C . ALA B 1 229 ? 3.854 11.234 25.766 1 91.12 229 ALA B C 1
ATOM 6021 O O . ALA B 1 229 ? 3.852 10.148 26.359 1 91.12 229 ALA B O 1
ATOM 6022 N N . LYS B 1 230 ? 4.941 11.898 25.594 1 88.5 230 LYS B N 1
ATOM 6023 C CA . LYS B 1 230 ? 6.254 11.375 25.953 1 88.5 230 LYS B CA 1
ATOM 6024 C C . LYS B 1 230 ? 6.562 11.625 27.422 1 88.5 230 LYS B C 1
ATOM 6026 O O . LYS B 1 230 ? 7.18 10.789 28.094 1 88.5 230 LYS B O 1
ATOM 6031 N N . LEU B 1 231 ? 6.195 12.719 27.875 1 91.12 231 LEU B N 1
ATOM 6032 C CA . LEU B 1 231 ? 6.527 13.133 29.234 1 91.12 231 LEU B CA 1
ATOM 6033 C C . LEU B 1 231 ? 5.598 12.477 30.25 1 91.12 231 LEU B C 1
ATOM 6035 O O . LEU B 1 231 ? 6.047 12.023 31.312 1 91.12 231 LEU B O 1
ATOM 6039 N N . CYS B 1 232 ? 4.402 12.445 29.906 1 90.62 232 CYS B N 1
ATOM 6040 C CA . CYS B 1 232 ? 3.4 12.031 30.875 1 90.62 232 CYS B CA 1
ATOM 6041 C C . CYS B 1 232 ? 3.09 10.547 30.75 1 90.62 232 CYS B C 1
ATOM 6043 O O . CYS B 1 232 ? 2.582 9.922 31.672 1 90.62 232 CYS B O 1
ATOM 6045 N N . HIS B 1 233 ? 3.373 10 29.578 1 85.56 233 HIS B N 1
ATOM 6046 C CA . HIS B 1 233 ? 3.033 8.602 29.328 1 85.56 233 HIS B CA 1
ATOM 6047 C C . HIS B 1 233 ? 4.199 7.859 28.688 1 85.56 233 HIS B C 1
ATOM 6049 O O . HIS B 1 233 ? 4.09 7.371 27.562 1 85.56 233 HIS B O 1
ATOM 6055 N N . PRO B 1 234 ? 5.23 7.605 29.328 1 72.44 234 PRO B N 1
ATOM 6056 C CA . PRO B 1 234 ? 6.453 7.039 28.766 1 72.44 234 PRO B CA 1
ATOM 6057 C C . PRO B 1 234 ? 6.285 5.586 28.328 1 72.44 234 PRO B C 1
ATOM 6059 O O . PRO B 1 234 ? 7.023 5.105 27.453 1 72.44 234 PRO B O 1
ATOM 6062 N N . SER B 1 235 ? 5.391 4.957 28.781 1 66.12 235 SER B N 1
ATOM 6063 C CA . SER B 1 235 ? 5.195 3.551 28.453 1 66.12 235 SER B CA 1
ATOM 6064 C C . SER B 1 235 ? 4.574 3.391 27.078 1 66.12 235 SER B C 1
ATOM 6066 O O . SER B 1 235 ? 4.418 2.271 26.578 1 66.12 235 SER B O 1
ATOM 6068 N N . GLY B 1 236 ? 4.457 4.48 26.406 1 66.31 236 GLY B N 1
ATOM 6069 C CA . GLY B 1 236 ? 3.854 4.406 25.078 1 66.31 236 GLY B CA 1
ATOM 6070 C C . GLY B 1 236 ? 2.338 4.348 25.125 1 66.31 236 GLY B C 1
ATOM 6071 O O . GLY B 1 236 ? 1.692 4.156 24.078 1 66.31 236 GLY B O 1
ATOM 6072 N N . SER B 1 237 ? 1.779 4.484 26.125 1 60.44 237 SER B N 1
ATOM 6073 C CA . SER B 1 237 ? 0.333 4.379 26.281 1 60.44 237 SER B CA 1
ATOM 6074 C C . SER B 1 237 ? -0.363 5.68 25.906 1 60.44 237 SER B C 1
ATOM 6076 O O . SER B 1 237 ? -1.569 5.695 25.641 1 60.44 237 SER B O 1
ATOM 6078 N N . GLY B 1 238 ? 0.439 6.637 25.812 1 63.75 238 GLY B N 1
ATOM 6079 C CA . GLY B 1 238 ? -0.195 7.91 25.516 1 63.75 238 GLY B CA 1
ATOM 6080 C C . GLY B 1 238 ? -0.447 8.125 24.031 1 63.75 238 GLY B C 1
ATOM 6081 O O . GLY B 1 238 ? 0.32 7.645 23.188 1 63.75 238 GLY B O 1
ATOM 6082 N N . SER B 1 239 ? -1.678 8.68 23.766 1 73.44 239 SER B N 1
ATOM 6083 C CA . SER B 1 239 ? -2.016 9 22.375 1 73.44 239 SER B CA 1
ATOM 6084 C C . SER B 1 239 ? -1.553 10.406 22.016 1 73.44 239 SER B C 1
ATOM 6086 O O . SER B 1 239 ? -1.726 11.344 22.781 1 73.44 239 SER B O 1
ATOM 6088 N N . VAL B 1 240 ? -0.904 10.562 21 1 79.31 240 VAL B N 1
ATOM 6089 C CA . VAL B 1 240 ? -0.483 11.867 20.484 1 79.31 240 VAL B CA 1
ATOM 6090 C C . VAL B 1 240 ? -1.678 12.594 19.875 1 79.31 240 VAL B C 1
ATOM 6092 O O . VAL B 1 240 ? -1.602 13.789 19.594 1 79.31 240 VAL B O 1
ATOM 6095 N N . ASP B 1 241 ? -2.764 11.906 19.922 1 87.19 241 ASP B N 1
ATOM 6096 C CA . ASP B 1 241 ? -3.932 12.461 19.25 1 87.19 241 ASP B CA 1
ATOM 6097 C C . ASP B 1 241 ? -4.859 13.156 20.234 1 87.19 241 ASP B C 1
ATOM 6099 O O . ASP B 1 241 ? -5.871 13.742 19.844 1 87.19 241 ASP B O 1
ATOM 6103 N N . VAL B 1 242 ? -4.492 13.094 21.516 1 93.69 242 VAL B N 1
ATOM 6104 C CA . VAL B 1 242 ? -5.324 13.734 22.531 1 93.69 242 VAL B CA 1
ATOM 6105 C C . VAL B 1 242 ? -4.441 14.477 23.547 1 93.69 242 VAL B C 1
ATOM 6107 O O . VAL B 1 242 ? -3.422 13.938 23.984 1 93.69 242 VAL B O 1
ATOM 6110 N N . LEU B 1 243 ? -4.805 15.648 23.859 1 96.62 243 LEU B N 1
ATOM 6111 C CA . LEU B 1 243 ? -4.156 16.438 24.906 1 96.62 243 LEU B CA 1
ATOM 6112 C C . LEU B 1 243 ? -5.133 16.75 26.031 1 96.62 243 LEU B C 1
ATOM 6114 O O . LEU B 1 243 ? -6.078 17.516 25.844 1 96.62 243 LEU B O 1
ATOM 6118 N N . THR B 1 244 ? -4.898 16.156 27.156 1 97.12 244 THR B N 1
ATOM 6119 C CA . THR B 1 244 ? -5.734 16.453 28.312 1 97.12 244 THR B CA 1
ATOM 6120 C C . THR B 1 244 ? -5.246 17.703 29.016 1 97.12 244 THR B C 1
ATOM 6122 O O . THR B 1 244 ? -4.066 18.047 28.938 1 97.12 244 THR B O 1
ATOM 6125 N N . ARG B 1 245 ? -6.172 18.328 29.719 1 96.88 245 ARG B N 1
ATOM 6126 C CA . ARG B 1 245 ? -5.789 19.531 30.469 1 96.88 245 ARG B CA 1
ATOM 6127 C C . ARG B 1 245 ? -4.809 19.188 31.578 1 96.88 245 ARG B C 1
ATOM 6129 O O . ARG B 1 245 ? -3.908 19.984 31.891 1 96.88 245 ARG B O 1
ATOM 6136 N N . ALA B 1 246 ? -4.965 18.062 32.125 1 96.5 246 ALA B N 1
ATOM 6137 C CA . ALA B 1 246 ? -4.047 17.609 33.156 1 96.5 246 ALA B CA 1
ATOM 6138 C C . ALA B 1 246 ? -2.635 17.438 32.625 1 96.5 246 ALA B C 1
ATOM 6140 O O . ALA B 1 246 ? -1.663 17.891 33.219 1 96.5 246 ALA B O 1
ATOM 6141 N N . ASP B 1 247 ? -2.539 16.812 31.516 1 96.69 247 ASP B N 1
ATOM 6142 C CA . ASP B 1 247 ? -1.235 16.641 30.891 1 96.69 247 ASP B CA 1
ATOM 6143 C C . ASP B 1 247 ? -0.628 17.969 30.484 1 96.69 247 ASP B C 1
ATOM 6145 O O . ASP B 1 247 ? 0.582 18.172 30.609 1 96.69 247 ASP B O 1
ATOM 6149 N N . LEU B 1 248 ? -1.47 18.844 30.016 1 98 248 LEU B N 1
ATOM 6150 C CA . LEU B 1 248 ? -1.006 20.156 29.594 1 98 248 LEU B CA 1
ATOM 6151 C C . LEU B 1 248 ? -0.4 20.922 30.766 1 98 248 LEU B C 1
ATOM 6153 O O . LEU B 1 248 ? 0.634 21.578 30.609 1 98 248 LEU B O 1
ATOM 6157 N N . LYS B 1 249 ? -1.008 20.828 31.859 1 97.31 249 LYS B N 1
ATOM 6158 C CA . LYS B 1 249 ? -0.498 21.516 33.031 1 97.31 249 LYS B CA 1
ATOM 6159 C C . LYS B 1 249 ? 0.889 21 33.406 1 97.31 249 LYS B C 1
ATOM 6161 O O . LYS B 1 249 ? 1.771 21.781 33.781 1 97.31 249 LYS B O 1
ATOM 6166 N N . THR B 1 250 ? 1.03 19.75 33.281 1 97.44 250 THR B N 1
ATOM 6167 C CA . THR B 1 250 ? 2.322 19.141 33.562 1 97.44 250 THR B CA 1
ATOM 6168 C C . THR B 1 250 ? 3.375 19.594 32.562 1 97.44 250 THR B C 1
ATOM 6170 O O . THR B 1 250 ? 4.5 19.922 32.938 1 97.44 250 THR B O 1
ATOM 6173 N N . VAL B 1 251 ? 2.986 19.594 31.359 1 97.69 251 VAL B N 1
ATOM 6174 C CA . VAL B 1 251 ? 3.887 20.016 30.281 1 97.69 251 VAL B CA 1
ATOM 6175 C C . VAL B 1 251 ? 4.293 21.469 30.484 1 97.69 251 VAL B C 1
ATOM 6177 O O . VAL B 1 251 ? 5.469 21.812 30.344 1 97.69 251 VAL B O 1
ATOM 6180 N N . VAL B 1 252 ? 3.336 22.297 30.859 1 97.94 252 VAL B N 1
ATOM 6181 C CA . VAL B 1 252 ? 3.576 23.719 31.047 1 97.94 252 VAL B CA 1
ATOM 6182 C C . VAL B 1 252 ? 4.551 23.938 32.219 1 97.94 252 VAL B C 1
ATOM 6184 O O . VAL B 1 252 ? 5.496 24.719 32.094 1 97.94 252 VAL B O 1
ATOM 6187 N N . ALA B 1 253 ? 4.301 23.266 33.25 1 97.56 253 ALA B N 1
ATOM 6188 C CA . ALA B 1 253 ? 5.18 23.391 34.406 1 97.56 253 ALA B CA 1
ATOM 6189 C C . ALA B 1 253 ? 6.613 23 34.031 1 97.56 253 ALA B C 1
ATOM 6191 O O . ALA B 1 253 ? 7.562 23.672 34.438 1 97.56 253 ALA B O 1
ATOM 6192 N N . HIS B 1 254 ? 6.742 21.953 33.312 1 97.38 254 HIS B N 1
ATOM 6193 C CA . HIS B 1 254 ? 8.055 21.469 32.906 1 97.38 254 HIS B CA 1
ATOM 6194 C C . HIS B 1 254 ? 8.734 22.453 31.969 1 97.38 254 HIS B C 1
ATOM 6196 O O . HIS B 1 254 ? 9.883 22.844 32.188 1 97.38 254 HIS B O 1
ATOM 6202 N N . LEU B 1 255 ? 8.039 22.906 30.953 1 97.75 255 LEU B N 1
ATOM 6203 C CA . LEU B 1 255 ? 8.617 23.797 29.953 1 97.75 255 LEU B CA 1
ATOM 6204 C C . LEU B 1 255 ? 9 25.141 30.562 1 97.75 255 LEU B C 1
ATOM 6206 O O . LEU B 1 255 ? 10.023 25.719 30.203 1 97.75 255 LEU B O 1
ATOM 6210 N N . CYS B 1 256 ? 8.195 25.625 31.469 1 97.31 256 CYS B N 1
ATOM 6211 C CA . CYS B 1 256 ? 8.445 26.906 32.125 1 97.31 256 CYS B CA 1
ATOM 6212 C C . CYS B 1 256 ? 9.703 26.859 32.969 1 97.31 256 CYS B C 1
ATOM 6214 O O . CYS B 1 256 ? 10.367 27.875 33.156 1 97.31 256 CYS B O 1
ATOM 6216 N N . SER B 1 257 ? 10.047 25.703 33.406 1 97.5 257 SER B N 1
ATOM 6217 C CA . SER B 1 257 ? 11.188 25.531 34.312 1 97.5 257 SER B CA 1
ATOM 6218 C C . SER B 1 257 ? 12.5 25.484 33.531 1 97.5 257 SER B C 1
ATOM 6220 O O . SER B 1 257 ? 13.578 25.5 34.125 1 97.5 257 SER B O 1
ATOM 6222 N N . LEU B 1 258 ? 12.445 25.438 32.25 1 97.12 258 LEU B N 1
ATOM 6223 C CA . LEU B 1 258 ? 13.617 25.234 31.422 1 97.12 258 LEU B CA 1
ATOM 6224 C C . LEU B 1 258 ? 13.977 26.516 30.672 1 97.12 258 LEU B C 1
ATOM 6226 O O . LEU B 1 258 ? 13.109 27.344 30.406 1 97.12 258 LEU B O 1
ATOM 6230 N N . SER B 1 259 ? 15.242 26.656 30.344 1 95.81 259 SER B N 1
ATOM 6231 C CA . SER B 1 259 ? 15.664 27.703 29.406 1 95.81 259 SER B CA 1
ATOM 6232 C C . SER B 1 259 ? 15.258 27.375 27.984 1 95.81 259 SER B C 1
ATOM 6234 O O . SER B 1 259 ? 14.844 26.25 27.688 1 95.81 259 SER B O 1
ATOM 6236 N N . VAL B 1 260 ? 15.352 28.391 27.156 1 95.06 260 VAL B N 1
ATOM 6237 C CA . VAL B 1 260 ? 15.016 28.188 25.75 1 95.06 260 VAL B CA 1
ATOM 6238 C C . VAL B 1 260 ? 15.883 27.078 25.172 1 95.06 260 VAL B C 1
ATOM 6240 O O . VAL B 1 260 ? 15.398 26.219 24.422 1 95.06 260 VAL B O 1
ATOM 6243 N N . GLU B 1 261 ? 17.141 27.031 25.5 1 93.19 261 GLU B N 1
ATOM 6244 C CA . GLU B 1 261 ? 18.078 26.016 25.016 1 93.19 261 GLU B CA 1
ATOM 6245 C C . GLU B 1 261 ? 17.688 24.625 25.5 1 93.19 261 GLU B C 1
ATOM 6247 O O . GLU B 1 261 ? 17.75 23.656 24.75 1 93.19 261 GLU B O 1
ATOM 6252 N N . GLU B 1 262 ? 17.312 24.547 26.672 1 94.44 262 GLU B N 1
ATOM 6253 C CA . GLU B 1 262 ? 16.891 23.266 27.266 1 94.44 262 GLU B CA 1
ATOM 6254 C C . GLU B 1 262 ? 15.562 22.812 26.672 1 94.44 262 GLU B C 1
ATOM 6256 O O . GLU B 1 262 ? 15.367 21.625 26.438 1 94.44 262 GLU B O 1
ATOM 6261 N N . ARG B 1 263 ? 14.648 23.781 26.484 1 95.44 263 ARG B N 1
ATOM 6262 C CA . ARG B 1 263 ? 13.359 23.469 25.891 1 95.44 263 ARG B CA 1
ATOM 6263 C C . ARG B 1 263 ? 13.531 22.828 24.516 1 95.44 263 ARG B C 1
ATOM 6265 O O . ARG B 1 263 ? 12.797 21.906 24.156 1 95.44 263 ARG B O 1
ATOM 6272 N N . ALA B 1 264 ? 14.422 23.328 23.766 1 92.5 264 ALA B N 1
ATOM 6273 C CA . ALA B 1 264 ? 14.672 22.859 22.391 1 92.5 264 ALA B CA 1
ATOM 6274 C C . ALA B 1 264 ? 15.062 21.391 22.391 1 92.5 264 ALA B C 1
ATOM 6276 O O . ALA B 1 264 ? 14.984 20.719 21.344 1 92.5 264 ALA B O 1
ATOM 6277 N N . LYS B 1 265 ? 15.406 20.875 23.562 1 88.56 265 LYS B N 1
ATOM 6278 C CA . LYS B 1 265 ? 15.891 19.5 23.656 1 88.56 265 LYS B CA 1
ATOM 6279 C C . LYS B 1 265 ? 14.82 18.578 24.25 1 88.56 265 LYS B C 1
ATOM 6281 O O . LYS B 1 265 ? 15.016 17.359 24.344 1 88.56 265 LYS B O 1
ATOM 6286 N N . VAL B 1 266 ? 13.75 19.125 24.594 1 91.25 266 VAL B N 1
ATOM 6287 C CA . VAL B 1 266 ? 12.672 18.328 25.172 1 91.25 266 VAL B CA 1
ATOM 6288 C C . VAL B 1 266 ? 12.102 17.391 24.109 1 91.25 266 VAL B C 1
ATOM 6290 O O . VAL B 1 266 ? 11.789 17.812 23 1 91.25 266 VAL B O 1
ATOM 6293 N N . PRO B 1 267 ? 11.945 16.125 24.406 1 86.31 267 PRO B N 1
ATOM 6294 C CA . PRO B 1 267 ? 11.383 15.188 23.422 1 86.31 267 PRO B CA 1
ATOM 6295 C C . PRO B 1 267 ? 9.977 15.586 22.969 1 86.31 267 PRO B C 1
ATOM 6297 O O . PRO B 1 267 ? 9.117 15.867 23.812 1 86.31 267 PRO B O 1
ATOM 6300 N N . GLY B 1 268 ? 9.867 15.609 21.625 1 85.38 268 GLY B N 1
ATOM 6301 C CA . GLY B 1 268 ? 8.562 15.906 21.062 1 85.38 268 GLY B CA 1
ATOM 6302 C C . GLY B 1 268 ? 8.453 17.312 20.516 1 85.38 268 GLY B C 1
ATOM 6303 O O . GLY B 1 268 ? 7.582 17.594 19.688 1 85.38 268 GLY B O 1
ATOM 6304 N N . ILE B 1 269 ? 9.359 18.172 20.922 1 89.88 269 ILE B N 1
ATOM 6305 C CA . ILE B 1 269 ? 9.266 19.562 20.5 1 89.88 269 ILE B CA 1
ATOM 6306 C C . ILE B 1 269 ? 10.039 19.766 19.203 1 89.88 269 ILE B C 1
ATOM 6308 O O . ILE B 1 269 ? 11.094 19.156 19 1 89.88 269 ILE B O 1
ATOM 6312 N N . ASN B 1 270 ? 9.461 20.531 18.312 1 86.25 270 ASN B N 1
ATOM 6313 C CA . ASN B 1 270 ? 10.289 21.141 17.266 1 86.25 270 ASN B CA 1
ATOM 6314 C C . ASN B 1 270 ? 11.203 22.219 17.844 1 86.25 270 ASN B C 1
ATOM 6316 O O . ASN B 1 270 ? 10.727 23.234 18.359 1 86.25 270 ASN B O 1
ATOM 6320 N N . PRO B 1 271 ? 12.453 22.031 17.719 1 85.81 271 PRO B N 1
ATOM 6321 C CA . PRO B 1 271 ? 13.391 22.969 18.359 1 85.81 271 PRO B CA 1
ATOM 6322 C C . PRO B 1 271 ? 13.172 24.406 17.906 1 85.81 271 PRO B C 1
ATOM 6324 O O . PRO B 1 271 ? 13.414 25.344 18.688 1 85.81 271 PRO B O 1
ATOM 6327 N N . GLU B 1 272 ? 12.656 24.594 16.781 1 85.56 272 GLU B N 1
ATOM 6328 C CA . GLU B 1 272 ? 12.461 25.938 16.234 1 85.56 272 GLU B CA 1
ATOM 6329 C C . GLU B 1 272 ? 11.312 26.656 16.953 1 85.56 272 GLU B C 1
ATOM 6331 O O . GLU B 1 272 ? 11.133 27.859 16.797 1 85.56 272 GLU B O 1
ATOM 6336 N N . ARG B 1 273 ? 10.602 25.906 17.797 1 91.12 273 ARG B N 1
ATOM 6337 C CA . ARG B 1 273 ? 9.461 26.484 18.484 1 91.12 273 ARG B CA 1
ATOM 6338 C C . ARG B 1 273 ? 9.758 26.688 19.969 1 91.12 273 ARG B C 1
ATOM 6340 O O . ARG B 1 273 ? 8.898 27.141 20.734 1 91.12 273 ARG B O 1
ATOM 6347 N N . ALA B 1 274 ? 10.969 26.484 20.375 1 93.44 274 ALA B N 1
ATOM 6348 C CA . ALA B 1 274 ? 11.336 26.453 21.781 1 93.44 274 ALA B CA 1
ATOM 6349 C C . ALA B 1 274 ? 11.055 27.797 22.453 1 93.44 274 ALA B C 1
ATOM 6351 O O . ALA B 1 274 ? 10.68 27.844 23.625 1 93.44 274 ALA B O 1
ATOM 6352 N N . ASP B 1 275 ? 11.203 28.828 21.734 1 93.06 275 ASP B N 1
ATOM 6353 C CA . ASP B 1 275 ? 11.055 30.156 22.312 1 93.06 275 ASP B CA 1
ATOM 6354 C C . ASP B 1 275 ? 9.586 30.547 22.406 1 93.06 275 ASP B C 1
ATOM 6356 O O . ASP B 1 275 ? 9.18 31.266 23.328 1 93.06 275 ASP B O 1
ATOM 6360 N N . ILE B 1 276 ? 8.789 30.016 21.547 1 95.12 276 ILE B N 1
ATOM 6361 C CA . ILE B 1 276 ? 7.438 30.547 21.453 1 95.12 276 ILE B CA 1
ATOM 6362 C C . ILE B 1 276 ? 6.441 29.531 22.016 1 95.12 276 ILE B C 1
ATOM 6364 O O . ILE B 1 276 ? 5.246 29.812 22.109 1 95.12 276 ILE B O 1
ATOM 6368 N N . ILE B 1 277 ? 6.836 28.391 22.438 1 97.31 277 ILE B N 1
ATOM 6369 C CA . ILE B 1 277 ? 5.941 27.297 22.828 1 97.31 277 ILE B CA 1
ATOM 6370 C C . ILE B 1 277 ? 5.164 27.688 24.078 1 97.31 277 ILE B C 1
ATOM 6372 O O . ILE B 1 277 ? 4.008 27.297 24.25 1 97.31 277 ILE B O 1
ATOM 6376 N N . ILE B 1 278 ? 5.762 28.531 24.938 1 97.31 278 ILE B N 1
ATOM 6377 C CA . ILE B 1 278 ? 5.156 28.875 26.219 1 97.31 278 ILE B CA 1
ATOM 6378 C C . ILE B 1 278 ? 3.953 29.781 26 1 97.31 278 ILE B C 1
ATOM 6380 O O . ILE B 1 278 ? 2.865 29.531 26.516 1 97.31 278 ILE B O 1
ATOM 6384 N N . PRO B 1 279 ? 4.082 30.844 25.219 1 97.69 279 PRO B N 1
ATOM 6385 C CA . PRO B 1 279 ? 2.879 31.625 24.938 1 97.69 279 PRO B CA 1
ATOM 6386 C C . PRO B 1 279 ? 1.782 30.797 24.25 1 97.69 279 PRO B C 1
ATOM 6388 O O . PRO B 1 279 ? 0.598 31 24.547 1 97.69 279 PRO B O 1
ATOM 6391 N N . GLY B 1 280 ? 2.182 29.969 23.344 1 97.88 280 GLY B N 1
ATOM 6392 C CA . GLY B 1 280 ? 1.21 29.078 22.734 1 97.88 280 GLY B CA 1
ATOM 6393 C C . GLY B 1 280 ? 0.48 28.219 23.734 1 97.88 280 GLY B C 1
ATOM 6394 O O . GLY B 1 280 ? -0.738 28.047 23.656 1 97.88 280 GLY B O 1
ATOM 6395 N N . ALA B 1 281 ? 1.213 27.672 24.656 1 98.5 281 ALA B N 1
ATOM 6396 C CA . ALA B 1 281 ? 0.635 26.844 25.719 1 98.5 281 ALA B CA 1
ATOM 6397 C C . ALA B 1 281 ? -0.334 27.656 26.562 1 98.5 281 ALA B C 1
ATOM 6399 O O . ALA B 1 281 ? -1.38 27.141 26.984 1 98.5 281 ALA B O 1
ATOM 6400 N N . ALA B 1 282 ? 0.006 28.859 26.812 1 98.56 282 ALA B N 1
ATOM 6401 C CA . ALA B 1 282 ? -0.846 29.719 27.625 1 98.56 282 ALA B CA 1
ATOM 6402 C C . ALA B 1 282 ? -2.197 29.953 26.953 1 98.56 282 ALA B C 1
ATOM 6404 O O . ALA B 1 282 ? -3.229 30.016 27.625 1 98.56 282 ALA B O 1
ATOM 6405 N N . ILE B 1 283 ? -2.182 30.109 25.656 1 98.56 283 ILE B N 1
ATOM 6406 C CA . ILE B 1 283 ? -3.416 30.328 24.922 1 98.56 283 ILE B CA 1
ATOM 6407 C C . ILE B 1 283 ? -4.352 29.141 25.109 1 98.56 283 ILE B C 1
ATOM 6409 O O . ILE B 1 283 ? -5.496 29.312 25.531 1 98.56 283 ILE B O 1
ATOM 6413 N N . ILE B 1 284 ? -3.859 27.938 24.844 1 98.69 284 ILE B N 1
ATOM 6414 C CA . ILE B 1 284 ? -4.723 26.766 24.844 1 98.69 284 ILE B CA 1
ATOM 6415 C C . ILE B 1 284 ? -5.121 26.438 26.281 1 98.69 284 ILE B C 1
ATOM 6417 O O . ILE B 1 284 ? -6.242 26 26.547 1 98.69 284 ILE B O 1
ATOM 6421 N N . ASP B 1 285 ? -4.203 26.609 27.188 1 98.38 285 ASP B N 1
ATOM 6422 C CA . ASP B 1 285 ? -4.492 26.359 28.594 1 98.38 285 ASP B CA 1
ATOM 6423 C C . ASP B 1 285 ? -5.648 27.234 29.078 1 98.38 285 ASP B C 1
ATOM 6425 O O . ASP B 1 285 ? -6.574 26.75 29.734 1 98.38 285 ASP B O 1
ATOM 6429 N N . THR B 1 286 ? -5.594 28.469 28.75 1 98.44 286 THR B N 1
ATOM 6430 C CA . THR B 1 286 ? -6.617 29.422 29.156 1 98.44 286 THR B CA 1
ATOM 6431 C C . THR B 1 286 ? -7.949 29.109 28.469 1 98.44 286 THR B C 1
ATOM 6433 O O . THR B 1 286 ? -9 29.125 29.125 1 98.44 286 THR B O 1
ATOM 6436 N N . LEU B 1 287 ? -7.898 28.844 27.203 1 98.25 287 LEU B N 1
ATOM 6437 C CA . LEU B 1 287 ? -9.125 28.547 26.469 1 98.25 287 LEU B CA 1
ATOM 6438 C C . LEU B 1 287 ? -9.773 27.281 27 1 98.25 287 LEU B C 1
ATOM 6440 O O . LEU B 1 287 ? -11 27.203 27.141 1 98.25 287 LEU B O 1
ATOM 6444 N N . MET B 1 288 ? -8.961 26.234 27.25 1 98.06 288 MET B N 1
ATOM 6445 C CA . MET B 1 288 ? -9.508 25 27.781 1 98.06 288 MET B CA 1
ATOM 6446 C C . MET B 1 288 ? -10.156 25.234 29.141 1 98.06 288 MET B C 1
ATOM 6448 O O . MET B 1 288 ? -11.211 24.672 29.438 1 98.06 288 MET B O 1
ATOM 6452 N N . GLU B 1 289 ? -9.539 26.031 29.969 1 97.25 289 GLU B N 1
ATOM 6453 C CA . GLU B 1 289 ? -10.086 26.359 31.266 1 97.25 289 GLU B CA 1
ATOM 6454 C C . GLU B 1 289 ? -11.414 27.109 31.141 1 97.25 289 GLU B C 1
ATOM 6456 O O . GLU B 1 289 ? -12.414 26.719 31.75 1 97.25 289 GLU B O 1
ATOM 6461 N N . ASP B 1 290 ? -11.414 28.109 30.344 1 97.06 290 ASP B N 1
ATOM 6462 C CA . ASP B 1 290 ? -12.57 29 30.25 1 97.06 290 ASP B CA 1
ATOM 6463 C C . ASP B 1 290 ? -13.734 28.312 29.531 1 97.06 290 ASP B C 1
ATOM 6465 O O . ASP B 1 290 ? -14.898 28.656 29.75 1 97.06 290 ASP B O 1
ATOM 6469 N N . LEU B 1 291 ? -13.469 27.375 28.703 1 96.88 291 LEU B N 1
ATOM 6470 C CA . LEU B 1 291 ? -14.508 26.656 27.984 1 96.88 291 LEU B CA 1
ATOM 6471 C C . LEU B 1 291 ? -14.805 25.312 28.656 1 96.88 291 LEU B C 1
ATOM 6473 O O . LEU B 1 291 ? -15.609 24.531 28.156 1 96.88 291 LEU B O 1
ATOM 6477 N N . ASN B 1 292 ? -14.164 25 29.75 1 95.31 292 ASN B N 1
ATOM 6478 C CA . ASN B 1 292 ? -14.344 23.781 30.531 1 95.31 292 ASN B CA 1
ATOM 6479 C C . ASN B 1 292 ? -14.062 22.531 29.703 1 95.31 292 ASN B C 1
ATOM 6481 O O . ASN B 1 292 ? -14.891 21.625 29.672 1 95.31 292 ASN B O 1
ATOM 6485 N N . LEU B 1 293 ? -13 22.594 28.969 1 97 293 LEU B N 1
ATOM 6486 C CA . LEU B 1 293 ? -12.578 21.438 28.172 1 97 293 LEU B CA 1
ATOM 6487 C C . LEU B 1 293 ? -11.609 20.562 28.969 1 97 293 LEU B C 1
ATOM 6489 O O . LEU B 1 293 ? -10.555 21.031 29.406 1 97 293 LEU B O 1
ATOM 6493 N N . SER B 1 294 ? -11.891 19.281 29.141 1 96.62 294 SER B N 1
ATOM 6494 C CA . SER B 1 294 ? -11 18.344 29.828 1 96.62 294 SER B CA 1
ATOM 6495 C C . SER B 1 294 ? -9.945 17.797 28.875 1 96.62 294 SER B C 1
ATOM 6497 O O . SER B 1 294 ? -8.875 17.359 29.312 1 96.62 294 SER B O 1
ATOM 6499 N N . GLU B 1 295 ? -10.305 17.75 27.609 1 97.19 295 GLU B N 1
ATOM 6500 C CA . GLU B 1 295 ? -9.375 17.266 26.594 1 97.19 295 GLU B CA 1
ATOM 6501 C C . GLU B 1 295 ? -9.641 17.906 25.234 1 97.19 295 GLU B C 1
ATOM 6503 O O . GLU B 1 295 ? -10.711 18.484 25.016 1 97.19 295 GLU B O 1
ATOM 6508 N N . ILE B 1 296 ? -8.656 17.906 24.391 1 97.38 296 ILE B N 1
ATOM 6509 C CA . ILE B 1 296 ? -8.766 18.375 23.016 1 97.38 296 ILE B CA 1
ATOM 6510 C C . ILE B 1 296 ? -8.094 17.375 22.078 1 97.38 296 ILE B C 1
ATOM 6512 O O . ILE B 1 296 ? -6.98 16.906 22.344 1 97.38 296 ILE B O 1
ATOM 6516 N N . ARG B 1 297 ? -8.836 16.969 21.047 1 95.94 297 ARG B N 1
ATOM 6517 C CA . ARG B 1 297 ? -8.266 16.078 20.047 1 95.94 297 ARG B CA 1
ATOM 6518 C C . ARG B 1 297 ? -7.383 16.844 19.062 1 95.94 297 ARG B C 1
ATOM 6520 O O . ARG B 1 297 ? -7.707 17.969 18.672 1 95.94 297 ARG B O 1
ATOM 6527 N N . ILE B 1 298 ? -6.316 16.203 18.688 1 95.69 298 ILE B N 1
ATOM 6528 C CA . ILE B 1 298 ? -5.332 16.891 17.859 1 95.69 298 ILE B CA 1
ATOM 6529 C C . ILE B 1 298 ? -5.48 16.438 16.406 1 95.69 298 ILE B C 1
ATOM 6531 O O . ILE B 1 298 ? -5.578 15.234 16.125 1 95.69 298 ILE B O 1
ATOM 6535 N N . SER B 1 299 ? -5.508 17.359 15.516 1 93.81 299 SER B N 1
ATOM 6536 C CA . SER B 1 299 ? -5.562 17.094 14.086 1 93.81 299 SER B CA 1
ATOM 6537 C C . SER B 1 299 ? -4.316 17.609 13.375 1 93.81 299 SER B C 1
ATOM 6539 O O . SER B 1 299 ? -3.824 18.703 13.688 1 93.81 299 SER B O 1
ATOM 6541 N N . ASP B 1 300 ? -3.826 16.922 12.43 1 89.88 300 ASP B N 1
ATOM 6542 C CA . ASP B 1 300 ? -2.705 17.391 11.625 1 89.88 300 ASP B CA 1
ATOM 6543 C C . ASP B 1 300 ? -3.195 18.125 10.375 1 89.88 300 ASP B C 1
ATOM 6545 O O . ASP B 1 300 ? -2.395 18.516 9.531 1 89.88 300 ASP B O 1
ATOM 6549 N N . ARG B 1 301 ? -4.5 18.312 10.312 1 91.81 301 ARG B N 1
ATOM 6550 C CA . ARG B 1 301 ? -5.109 19.047 9.211 1 91.81 301 ARG B CA 1
ATOM 6551 C C . ARG B 1 301 ? -5.367 20.5 9.609 1 91.81 301 ARG B C 1
ATOM 6553 O O . ARG B 1 301 ? -5.477 20.812 10.797 1 91.81 301 ARG B O 1
ATOM 6560 N N . GLY B 1 302 ? -5.422 21.359 8.641 1 95.19 302 GLY B N 1
ATOM 6561 C CA . GLY B 1 302 ? -5.629 22.781 8.875 1 95.19 302 GLY B CA 1
ATOM 6562 C C . GLY B 1 302 ? -5.887 23.562 7.598 1 95.19 302 GLY B C 1
ATOM 6563 O O . GLY B 1 302 ? -6.652 23.125 6.738 1 95.19 302 GLY B O 1
ATOM 6564 N N . LEU B 1 303 ? -5.355 24.719 7.605 1 95.69 303 LEU B N 1
ATOM 6565 C CA . LEU B 1 303 ? -5.574 25.625 6.484 1 95.69 303 LEU B CA 1
ATOM 6566 C C . LEU B 1 303 ? -5.078 25.016 5.18 1 95.69 303 LEU B C 1
ATOM 6568 O O . LEU B 1 303 ? -5.77 25.078 4.16 1 95.69 303 LEU B O 1
ATOM 6572 N N . ARG B 1 304 ? -3.955 24.406 5.207 1 94.06 304 ARG B N 1
ATOM 6573 C CA . ARG B 1 304 ? -3.342 23.828 4.02 1 94.06 304 ARG B CA 1
ATOM 6574 C C . ARG B 1 304 ? -4.258 22.781 3.389 1 94.06 304 ARG B C 1
ATOM 6576 O O . ARG B 1 304 ? -4.352 22.688 2.164 1 94.06 304 ARG B O 1
ATOM 6583 N N . GLU B 1 305 ? -4.859 21.984 4.188 1 91.69 305 GLU B N 1
ATOM 6584 C CA . GLU B 1 305 ? -5.762 20.938 3.707 1 91.69 305 GLU B CA 1
ATOM 6585 C C . GLU B 1 305 ? -7.102 21.531 3.275 1 91.69 305 GLU B C 1
ATOM 6587 O O . GLU B 1 305 ? -7.785 20.953 2.42 1 91.69 305 GLU B O 1
ATOM 6592 N N . GLY B 1 306 ? -7.48 22.656 3.863 1 93.25 306 GLY B N 1
ATOM 6593 C CA . GLY B 1 306 ? -8.742 23.297 3.525 1 93.25 306 GLY B CA 1
ATOM 6594 C C . GLY B 1 306 ? -8.727 23.969 2.164 1 93.25 306 GLY B C 1
ATOM 6595 O O . GLY B 1 306 ? -9.766 24.078 1.506 1 93.25 306 GLY B O 1
ATOM 6596 N N . MET B 1 307 ? -7.621 24.359 1.724 1 93.5 307 MET B N 1
ATOM 6597 C CA . MET B 1 307 ? -7.488 25.125 0.487 1 93.5 307 MET B CA 1
ATOM 6598 C C . MET B 1 307 ? -7.906 24.281 -0.717 1 93.5 307 MET B C 1
ATOM 6600 O O . MET B 1 307 ? -8.727 24.719 -1.526 1 93.5 307 MET B O 1
ATOM 6604 N N . PRO B 1 308 ? -7.367 23.047 -0.862 1 90.75 308 PRO B N 1
ATOM 6605 C CA . PRO B 1 308 ? -7.801 22.25 -2.01 1 90.75 308 PRO B CA 1
ATOM 6606 C C . PRO B 1 308 ? -9.289 21.922 -1.979 1 90.75 308 PRO B C 1
ATOM 6608 O O . PRO B 1 308 ? -9.938 21.859 -3.029 1 90.75 308 PRO B O 1
ATOM 6611 N N . ILE B 1 309 ? -9.805 21.688 -0.8 1 85.88 309 ILE B N 1
ATOM 6612 C CA . ILE B 1 309 ? -11.227 21.391 -0.666 1 85.88 309 ILE B CA 1
ATOM 6613 C C . ILE B 1 309 ? -12.055 22.578 -1.161 1 85.88 309 ILE B C 1
ATOM 6615 O O . ILE B 1 309 ? -13.008 22.391 -1.916 1 85.88 309 ILE B O 1
ATOM 6619 N N . ASP B 1 310 ? -11.672 23.719 -0.729 1 87.19 310 ASP B N 1
ATOM 6620 C CA . ASP B 1 310 ? -12.352 24.938 -1.147 1 87.19 310 ASP B CA 1
ATOM 6621 C C . ASP B 1 310 ? -12.234 25.141 -2.656 1 87.19 310 ASP B C 1
ATOM 6623 O O . ASP B 1 310 ? -13.211 25.516 -3.316 1 87.19 310 ASP B O 1
ATOM 6627 N N . TYR B 1 311 ? -11.07 24.969 -3.172 1 86.06 311 TYR B N 1
ATOM 6628 C CA . TYR B 1 311 ? -10.758 25.203 -4.578 1 86.06 311 TYR B CA 1
ATOM 6629 C C . TYR B 1 311 ? -11.531 24.25 -5.477 1 86.06 311 TYR B C 1
ATOM 6631 O O . TYR B 1 311 ? -12.055 24.656 -6.52 1 86.06 311 TYR B O 1
ATOM 6639 N N . LEU B 1 312 ? -11.492 23 -5.145 1 79.19 312 LEU B N 1
ATOM 6640 C CA . LEU B 1 312 ? -12.086 21.969 -5.992 1 79.19 312 LEU B CA 1
ATOM 6641 C C . LEU B 1 312 ? -13.609 21.984 -5.887 1 79.19 312 LEU B C 1
ATOM 6643 O O . LEU B 1 312 ? -14.297 21.438 -6.75 1 79.19 312 LEU B O 1
ATOM 6647 N N . SER B 1 313 ? -14.188 22.281 -4.766 1 72.19 313 SER B N 1
ATOM 6648 C CA . SER B 1 313 ? -15.633 22.391 -4.629 1 72.19 313 SER B CA 1
ATOM 6649 C C . SER B 1 313 ? -16.203 23.484 -5.527 1 72.19 313 SER B C 1
ATOM 6651 O O . SER B 1 313 ? -17.391 23.484 -5.844 1 72.19 313 SER B O 1
ATOM 6653 N N . GLY B 1 314 ? -15.531 24.109 -6.336 1 61.53 314 GLY B N 1
ATOM 6654 C CA . GLY B 1 314 ? -15.992 25.219 -7.16 1 61.53 314 GLY B CA 1
ATOM 6655 C C . GLY B 1 314 ? -16.531 26.375 -6.355 1 61.53 314 GLY B C 1
ATOM 6656 O O . GLY B 1 314 ? -16.828 26.234 -5.164 1 61.53 314 GLY B O 1
ATOM 6657 N N . SER B 1 315 ? -16.5 27.719 -6.777 1 47.91 315 SER B N 1
ATOM 6658 C CA . SER B 1 315 ? -17 28.875 -6.047 1 47.91 315 SER B CA 1
ATOM 6659 C C . SER B 1 315 ? -18.266 28.547 -5.273 1 47.91 315 SER B C 1
ATOM 6661 O O . SER B 1 315 ? -18.406 28.938 -4.109 1 47.91 315 SER B O 1
ATOM 6663 N N . GLY B 1 316 ? -19.562 28.5 -5.891 1 38.44 316 GLY B N 1
ATOM 6664 C CA . GLY B 1 316 ? -20.859 28.812 -5.316 1 38.44 316 GLY B CA 1
ATOM 6665 C C . GLY B 1 316 ? -21.562 27.594 -4.734 1 38.44 316 GLY B C 1
ATOM 6666 O O . GLY B 1 316 ? -22.656 27.719 -4.191 1 38.44 316 GLY B O 1
ATOM 6667 N N . SER B 1 317 ? -21.469 26.312 -5.285 1 42.34 317 SER B N 1
ATOM 6668 C CA . SER B 1 317 ? -22.609 25.469 -4.906 1 42.34 317 SER B CA 1
ATOM 6669 C C . SER B 1 317 ? -22.297 24.656 -3.664 1 42.34 317 SER B C 1
ATOM 6671 O O . SER B 1 317 ? -21.188 24.125 -3.518 1 42.34 317 SER B O 1
ATOM 6673 N N . SER B 1 318 ? -23 24.688 -2.648 1 43.22 318 SER B N 1
ATOM 6674 C CA . SER B 1 318 ? -23.266 24.078 -1.346 1 43.22 318 SER B CA 1
ATOM 6675 C C . SER B 1 318 ? -23.141 22.562 -1.402 1 43.22 318 SER B C 1
ATOM 6677 O O . SER B 1 318 ? -23.188 21.891 -0.368 1 43.22 318 SER B O 1
ATOM 6679 N N . GLU B 1 319 ? -23.078 21.969 -2.561 1 45.88 319 GLU B N 1
ATOM 6680 C CA . GLU B 1 319 ? -23.234 20.516 -2.691 1 45.88 319 GLU B CA 1
ATOM 6681 C C . GLU B 1 319 ? -22 19.781 -2.17 1 45.88 319 GLU B C 1
ATOM 6683 O O . GLU B 1 319 ? -22.062 18.609 -1.823 1 45.88 319 GLU B O 1
ATOM 6688 N N . TRP B 1 320 ? -20.875 20.344 -2.111 1 46.94 320 TRP B N 1
ATOM 6689 C CA . TRP B 1 320 ? -19.609 19.703 -1.783 1 46.94 320 TRP B CA 1
ATOM 6690 C C . TRP B 1 320 ? -19.531 19.375 -0.295 1 46.94 320 TRP B C 1
ATOM 6692 O O . TRP B 1 320 ? -18.609 18.703 0.151 1 46.94 320 TRP B O 1
ATOM 6702 N N . MET B 1 321 ? -20.5 20.062 0.404 1 50.41 321 MET B N 1
ATOM 6703 C CA . MET B 1 321 ? -20.484 19.859 1.848 1 50.41 321 MET B CA 1
ATOM 6704 C C . MET B 1 321 ? -21.297 18.625 2.229 1 50.41 321 MET B C 1
ATOM 6706 O O . MET B 1 321 ? -21.406 18.281 3.408 1 50.41 321 MET B O 1
ATOM 6710 N N . ASP B 1 322 ? -21.766 17.969 1.132 1 56.22 322 ASP B N 1
ATOM 6711 C CA . ASP B 1 322 ? -22.469 16.766 1.532 1 56.22 322 ASP B CA 1
ATOM 6712 C C . ASP B 1 322 ? -21.469 15.672 1.948 1 56.22 322 ASP B C 1
ATOM 6714 O O . ASP B 1 322 ? -20.562 15.328 1.192 1 56.22 322 ASP B O 1
ATOM 6718 N N . HIS B 1 323 ? -21.594 15.32 3.164 1 54 323 HIS B N 1
ATOM 6719 C CA . HIS B 1 323 ? -20.766 14.328 3.838 1 54 323 HIS B CA 1
ATOM 6720 C C . HIS B 1 323 ? -20.578 13.086 2.975 1 54 323 HIS B C 1
ATOM 6722 O O . HIS B 1 323 ? -19.5 12.508 2.93 1 54 323 HIS B O 1
ATOM 6728 N N . ARG B 1 324 ? -21.625 12.773 2.42 1 59.34 324 ARG B N 1
ATOM 6729 C CA . ARG B 1 324 ? -21.562 11.555 1.611 1 59.34 324 ARG B CA 1
ATOM 6730 C C . ARG B 1 324 ? -20.672 11.758 0.386 1 59.34 324 ARG B C 1
ATOM 6732 O O . ARG B 1 324 ? -20.047 10.805 -0.092 1 59.34 324 ARG B O 1
ATOM 6739 N N . THR B 1 325 ? -20.625 12.898 0.217 1 71.94 325 THR B N 1
ATOM 6740 C CA . THR B 1 325 ? -19.859 13.195 -0.985 1 71.94 325 THR B CA 1
ATOM 6741 C C . THR B 1 325 ? -18.359 13.109 -0.701 1 71.94 325 THR B C 1
ATOM 6743 O O . THR B 1 325 ? -17.609 12.508 -1.468 1 71.94 325 THR B O 1
ATOM 6746 N N . PHE B 1 326 ? -17.984 13.539 0.594 1 72.25 326 PHE B N 1
ATOM 6747 C CA . PHE B 1 326 ? -16.562 13.469 0.929 1 72.25 326 PHE B CA 1
ATOM 6748 C C . PHE B 1 326 ? -16.125 12.023 1.104 1 72.25 326 PHE B C 1
ATOM 6750 O O . PHE B 1 326 ? -15.047 11.633 0.645 1 72.25 326 PHE B O 1
ATOM 6757 N N . ARG B 1 327 ? -17.047 11.305 1.712 1 82.38 327 ARG B N 1
ATOM 6758 C CA . ARG B 1 327 ? -16.719 9.922 2.021 1 82.38 327 ARG B CA 1
ATOM 6759 C C . ARG B 1 327 ? -16.547 9.102 0.748 1 82.38 327 ARG B C 1
ATOM 6761 O O . ARG B 1 327 ? -15.523 8.445 0.553 1 82.38 327 ARG B O 1
ATOM 6768 N N . LYS B 1 328 ? -17.531 9.227 -0.126 1 86.94 328 LYS B N 1
ATOM 6769 C CA . LYS B 1 328 ? -17.516 8.453 -1.367 1 86.94 328 LYS B CA 1
ATOM 6770 C C . LYS B 1 328 ? -16.344 8.867 -2.25 1 86.94 328 LYS B C 1
ATOM 6772 O O . LYS B 1 328 ? -15.695 8.023 -2.871 1 86.94 328 LYS B O 1
ATOM 6777 N N . ARG B 1 329 ? -16.062 10.086 -2.215 1 81 329 ARG B N 1
ATOM 6778 C CA . ARG B 1 329 ? -14.953 10.602 -3.014 1 81 329 ARG B CA 1
ATOM 6779 C C . ARG B 1 329 ? -13.617 10.039 -2.525 1 81 329 ARG B C 1
ATOM 6781 O O . ARG B 1 329 ? -12.758 9.68 -3.332 1 81 329 ARG B O 1
ATOM 6788 N N . SER B 1 330 ? -13.453 10.078 -1.229 1 84.06 330 SER B N 1
ATOM 6789 C CA . SER B 1 330 ? -12.203 9.555 -0.67 1 84.06 330 SER B CA 1
ATOM 6790 C C . SER B 1 330 ? -12.039 8.07 -0.976 1 84.06 330 SER B C 1
ATOM 6792 O O . SER B 1 330 ? -10.93 7.598 -1.205 1 84.06 330 SER B O 1
ATOM 6794 N N . ILE B 1 331 ? -13.18 7.336 -1.005 1 90.88 331 ILE B N 1
ATOM 6795 C CA . ILE B 1 331 ? -13.172 5.914 -1.32 1 90.88 331 ILE B CA 1
ATOM 6796 C C . ILE B 1 331 ? -12.766 5.707 -2.775 1 90.88 331 ILE B C 1
ATOM 6798 O O . ILE B 1 331 ? -11.891 4.887 -3.07 1 90.88 331 ILE B O 1
ATOM 6802 N N . LEU B 1 332 ? -13.32 6.457 -3.609 1 87.19 332 LEU B N 1
ATOM 6803 C CA . LEU B 1 332 ? -13.031 6.32 -5.035 1 87.19 332 LEU B CA 1
ATOM 6804 C C . LEU B 1 332 ? -11.609 6.758 -5.344 1 87.19 332 LEU B C 1
ATOM 6806 O O . LEU B 1 332 ? -10.945 6.172 -6.199 1 87.19 332 LEU B O 1
ATOM 6810 N N . GLN B 1 333 ? -11.18 7.695 -4.637 1 82.12 333 GLN B N 1
ATOM 6811 C CA . GLN B 1 333 ? -9.805 8.148 -4.809 1 82.12 333 GLN B CA 1
ATOM 6812 C C . GLN B 1 333 ? -8.812 7.031 -4.48 1 82.12 333 GLN B C 1
ATOM 6814 O O . GLN B 1 333 ? -7.859 6.801 -5.223 1 82.12 333 GLN B O 1
ATOM 6819 N N . LEU B 1 334 ? -9.047 6.41 -3.355 1 87.88 334 LEU B N 1
ATOM 6820 C CA . LEU B 1 334 ? -8.18 5.297 -2.986 1 87.88 334 LEU B CA 1
ATOM 6821 C C . LEU B 1 334 ? -8.25 4.188 -4.031 1 87.88 334 LEU B C 1
ATOM 6823 O O . LEU B 1 334 ? -7.223 3.621 -4.41 1 87.88 334 LEU B O 1
ATOM 6827 N N . GLY B 1 335 ? -9.469 3.885 -4.52 1 89 335 GLY B N 1
ATOM 6828 C CA . GLY B 1 335 ? -9.625 2.898 -5.578 1 89 335 GLY B CA 1
ATOM 6829 C C . GLY B 1 335 ? -8.844 3.236 -6.832 1 89 335 GLY B C 1
ATOM 6830 O O . GLY B 1 335 ? -8.125 2.389 -7.371 1 89 335 GLY B O 1
ATOM 6831 N N . HIS B 1 336 ? -8.906 4.43 -7.234 1 82.69 336 HIS B N 1
ATOM 6832 C CA . HIS B 1 336 ? -8.219 4.883 -8.438 1 82.69 336 HIS B CA 1
ATOM 6833 C C . HIS B 1 336 ? -6.703 4.848 -8.25 1 82.69 336 HIS B C 1
ATOM 6835 O O . HIS B 1 336 ? -5.973 4.406 -9.141 1 82.69 336 HIS B O 1
ATOM 6841 N N . SER B 1 337 ? -6.312 5.316 -7.145 1 79.69 337 SER B N 1
ATOM 6842 C CA . SER B 1 337 ? -4.883 5.328 -6.859 1 79.69 337 SER B CA 1
ATOM 6843 C C . SER B 1 337 ? -4.297 3.92 -6.902 1 79.69 337 SER B C 1
ATOM 6845 O O . SER B 1 337 ? -3.141 3.734 -7.285 1 79.69 337 SER B O 1
ATOM 6847 N N . CYS B 1 338 ? -5.109 2.969 -6.551 1 85.44 338 CYS B N 1
ATOM 6848 C CA . CYS B 1 338 ? -4.656 1.582 -6.539 1 85.44 338 CYS B CA 1
ATOM 6849 C C . CYS B 1 338 ? -4.93 0.907 -7.879 1 85.44 338 CYS B C 1
ATOM 6851 O O . CYS B 1 338 ? -4.641 -0.279 -8.047 1 85.44 338 CYS B O 1
ATOM 6853 N N . GLY B 1 339 ? -5.527 1.597 -8.82 1 78.88 339 GLY B N 1
ATOM 6854 C CA . GLY B 1 339 ? -5.793 1.042 -10.141 1 78.88 339 GLY B CA 1
ATOM 6855 C C . GLY B 1 339 ? -6.824 -0.068 -10.117 1 78.88 339 GLY B C 1
ATOM 6856 O O . GLY B 1 339 ? -6.68 -1.067 -10.828 1 78.88 339 GLY B O 1
ATOM 6857 N N . PHE B 1 340 ? -7.82 0.112 -9.266 1 83.31 340 PHE B N 1
ATOM 6858 C CA . PHE B 1 340 ? -8.812 -0.954 -9.164 1 83.31 340 PHE B CA 1
ATOM 6859 C C . PHE B 1 340 ? -9.641 -1.045 -10.438 1 83.31 340 PHE B C 1
ATOM 6861 O O . PHE B 1 340 ? -9.68 -0.099 -11.227 1 83.31 340 PHE B O 1
ATOM 6868 N N . GLU B 1 341 ? -10.18 -2.248 -10.758 1 83.75 341 GLU B N 1
ATOM 6869 C CA . GLU B 1 341 ? -11.148 -2.432 -11.836 1 83.75 341 GLU B CA 1
ATOM 6870 C C . GLU B 1 341 ? -12.508 -1.856 -11.453 1 83.75 341 GLU B C 1
ATOM 6872 O O . GLU B 1 341 ? -13.336 -2.551 -10.867 1 83.75 341 GLU B O 1
ATOM 6877 N N . GLU B 1 342 ? -12.75 -0.709 -11.922 1 85.75 342 GLU B N 1
ATOM 6878 C CA . GLU B 1 342 ? -13.867 0.083 -11.414 1 85.75 342 GLU B CA 1
ATOM 6879 C C . GLU B 1 342 ? -15.203 -0.57 -11.742 1 85.75 342 GLU B C 1
ATOM 6881 O O . GLU B 1 342 ? -16.109 -0.586 -10.914 1 85.75 342 GLU B O 1
ATOM 6886 N N . ALA B 1 343 ? -15.375 -1.108 -12.938 1 88.38 343 ALA B N 1
ATOM 6887 C CA . ALA B 1 343 ? -16.641 -1.729 -13.328 1 88.38 343 ALA B CA 1
ATOM 6888 C C . ALA B 1 343 ? -16.969 -2.914 -12.422 1 88.38 343 ALA B C 1
ATOM 6890 O O . ALA B 1 343 ? -18.109 -3.053 -11.969 1 88.38 343 ALA B O 1
ATOM 6891 N N . HIS B 1 344 ? -16 -3.709 -12.203 1 91.06 344 HIS B N 1
ATOM 6892 C CA . HIS B 1 344 ? -16.172 -4.859 -11.32 1 91.06 344 HIS B CA 1
ATOM 6893 C C . HIS B 1 344 ? -16.469 -4.414 -9.891 1 91.06 344 HIS B C 1
ATOM 6895 O O . HIS B 1 344 ? -17.391 -4.922 -9.258 1 91.06 344 HIS B O 1
ATOM 6901 N N . ALA B 1 345 ? -15.68 -3.48 -9.406 1 94 345 ALA B N 1
ATOM 6902 C CA . ALA B 1 345 ? -15.836 -3.006 -8.031 1 94 345 ALA B CA 1
ATOM 6903 C C . ALA B 1 345 ? -17.219 -2.402 -7.82 1 94 345 ALA B C 1
ATOM 6905 O O . ALA B 1 345 ? -17.875 -2.682 -6.816 1 94 345 ALA B O 1
ATOM 6906 N N . LYS B 1 346 ? -17.672 -1.59 -8.734 1 95.31 346 LYS B N 1
ATOM 6907 C CA . LYS B 1 346 ? -18.984 -0.966 -8.641 1 95.31 346 LYS B CA 1
ATOM 6908 C C . LYS B 1 346 ? -20.094 -2.012 -8.703 1 95.31 346 LYS B C 1
ATOM 6910 O O . LYS B 1 346 ? -21.094 -1.905 -7.996 1 95.31 346 LYS B O 1
ATOM 6915 N N . HIS B 1 347 ? -19.906 -2.955 -9.57 1 96.12 347 HIS B N 1
ATOM 6916 C CA . HIS B 1 347 ? -20.891 -4.02 -9.695 1 96.12 347 HIS B CA 1
ATOM 6917 C C . HIS B 1 347 ? -21 -4.828 -8.406 1 96.12 347 HIS B C 1
ATOM 6919 O O . HIS B 1 347 ? -22.094 -5.121 -7.938 1 96.12 347 HIS B O 1
ATOM 6925 N N . VAL B 1 348 ? -19.891 -5.211 -7.863 1 96.81 348 VAL B N 1
ATOM 6926 C CA . VAL B 1 348 ? -19.875 -5.953 -6.605 1 96.81 348 VAL B CA 1
ATOM 6927 C C . VAL B 1 348 ? -20.516 -5.121 -5.504 1 96.81 348 VAL B C 1
ATOM 6929 O O . VAL B 1 348 ? -21.281 -5.648 -4.68 1 96.81 348 VAL B O 1
ATOM 6932 N N . ALA B 1 349 ? -20.203 -3.834 -5.465 1 97.88 349 ALA B N 1
ATOM 6933 C CA . ALA B 1 349 ? -20.812 -2.941 -4.492 1 97.88 349 ALA B CA 1
ATOM 6934 C C . ALA B 1 349 ? -22.344 -2.92 -4.652 1 97.88 349 ALA B C 1
ATOM 6936 O O . ALA B 1 349 ? -23.078 -2.979 -3.668 1 97.88 349 ALA B O 1
ATOM 6937 N N . GLU B 1 350 ? -22.781 -2.855 -5.844 1 98.06 350 GLU B N 1
ATOM 6938 C CA . GLU B 1 350 ? -24.219 -2.83 -6.121 1 98.06 350 GLU B CA 1
ATOM 6939 C C . GLU B 1 350 ? -24.891 -4.133 -5.695 1 98.06 350 GLU B C 1
ATOM 6941 O O . GLU B 1 350 ? -25.953 -4.117 -5.086 1 98.06 350 GLU B O 1
ATOM 6946 N N . LEU B 1 351 ? -24.297 -5.219 -6.062 1 98.19 351 LEU B N 1
ATOM 6947 C CA . LEU B 1 351 ? -24.828 -6.516 -5.656 1 98.19 351 LEU B CA 1
ATOM 6948 C C . LEU B 1 351 ? -24.844 -6.645 -4.137 1 98.19 351 LEU B C 1
ATOM 6950 O O . LEU B 1 351 ? -25.781 -7.203 -3.568 1 98.19 351 LEU B O 1
ATOM 6954 N N . SER B 1 352 ? -23.781 -6.199 -3.512 1 98.31 352 SER B N 1
ATOM 6955 C CA . SER B 1 352 ? -23.734 -6.219 -2.053 1 98.31 352 SER B CA 1
ATOM 6956 C C . SER B 1 352 ? -24.906 -5.465 -1.442 1 98.31 352 SER B C 1
ATOM 6958 O O . SER B 1 352 ? -25.484 -5.91 -0.448 1 98.31 352 SER B O 1
ATOM 6960 N N . LEU B 1 353 ? -25.25 -4.344 -2.012 1 98.44 353 LEU B N 1
ATOM 6961 C CA . LEU B 1 353 ? -26.344 -3.537 -1.497 1 98.44 353 LEU B CA 1
ATOM 6962 C C . LEU B 1 353 ? -27.688 -4.242 -1.7 1 98.44 353 LEU B C 1
ATOM 6964 O O . LEU B 1 353 ? -28.547 -4.199 -0.828 1 98.44 353 LEU B O 1
ATOM 6968 N N . GLN B 1 354 ? -27.875 -4.883 -2.83 1 98.5 354 GLN B N 1
ATOM 6969 C CA . GLN B 1 354 ? -29.078 -5.672 -3.062 1 98.5 354 GLN B CA 1
ATOM 6970 C C . GLN B 1 354 ? -29.203 -6.793 -2.037 1 98.5 354 GLN B C 1
ATOM 6972 O O . GLN B 1 354 ? -30.297 -7.031 -1.504 1 98.5 354 GLN B O 1
ATOM 6977 N N . LEU B 1 355 ? -28.125 -7.445 -1.803 1 98.44 355 LEU B N 1
ATOM 6978 C CA . LEU B 1 355 ? -28.109 -8.523 -0.824 1 98.44 355 LEU B CA 1
ATOM 6979 C C . LEU B 1 355 ? -28.422 -8 0.574 1 98.44 355 LEU B C 1
ATOM 6981 O O . LEU B 1 355 ? -29.156 -8.633 1.332 1 98.44 355 LEU B O 1
ATOM 6985 N N . PHE B 1 356 ? -27.828 -6.867 0.887 1 98.62 356 PHE B N 1
ATOM 6986 C CA . PHE B 1 356 ? -28.047 -6.25 2.188 1 98.62 356 PHE B CA 1
ATOM 6987 C C . PHE B 1 356 ? -29.516 -5.934 2.395 1 98.62 356 PHE B C 1
ATOM 6989 O O . PHE B 1 356 ? -30.109 -6.301 3.416 1 98.62 356 PHE B O 1
ATOM 6996 N N . ASP B 1 357 ? -30.078 -5.285 1.443 1 98.31 357 ASP B N 1
ATOM 6997 C CA . ASP B 1 357 ? -31.469 -4.832 1.55 1 98.31 357 ASP B CA 1
ATOM 6998 C C . ASP B 1 357 ? -32.438 -6.016 1.6 1 98.31 357 ASP B C 1
ATOM 7000 O O . ASP B 1 357 ? -33.344 -6.039 2.42 1 98.31 357 ASP B O 1
ATOM 7004 N N . SER B 1 358 ? -32.25 -6.957 0.774 1 97.88 358 SER B N 1
ATOM 7005 C CA . SER B 1 358 ? -33.156 -8.094 0.724 1 97.88 358 SER B CA 1
ATOM 7006 C C . SER B 1 358 ? -33 -8.992 1.941 1 97.88 358 SER B C 1
ATOM 7008 O O . SER B 1 358 ? -33.969 -9.602 2.412 1 97.88 358 SER B O 1
ATOM 7010 N N . SER B 1 359 ? -31.734 -9.172 2.406 1 97.62 359 SER B N 1
ATOM 7011 C CA . SER B 1 359 ? -31.531 -9.961 3.613 1 97.62 359 SER B CA 1
ATOM 7012 C C . SER B 1 359 ? -32.188 -9.312 4.824 1 97.62 359 SER B C 1
ATOM 7014 O O . SER B 1 359 ? -32.719 -10.008 5.699 1 97.62 359 SER B O 1
ATOM 7016 N N . LYS B 1 360 ? -32.094 -8 4.855 1 97.25 360 LYS B N 1
ATOM 7017 C CA . LYS B 1 360 ? -32.812 -7.285 5.91 1 97.25 360 LYS B CA 1
ATOM 7018 C C . LYS B 1 360 ? -34.312 -7.492 5.801 1 97.25 360 LYS B C 1
ATOM 7020 O O . LYS B 1 360 ? -35 -7.723 6.805 1 97.25 360 LYS B O 1
ATOM 7025 N N . ALA B 1 361 ? -34.844 -7.395 4.645 1 96.56 361 ALA B N 1
ATOM 7026 C CA . ALA B 1 361 ? -36.281 -7.523 4.387 1 96.56 361 ALA B CA 1
ATOM 7027 C C . ALA B 1 361 ? -36.812 -8.891 4.824 1 96.56 361 ALA B C 1
ATOM 7029 O O . ALA B 1 361 ? -37.938 -9.016 5.293 1 96.56 361 ALA B O 1
ATOM 7030 N N . VAL B 1 362 ? -36 -9.906 4.688 1 95.88 362 VAL B N 1
ATOM 7031 C CA . VAL B 1 362 ? -36.438 -11.258 5.027 1 95.88 362 VAL B CA 1
ATOM 7032 C C . VAL B 1 362 ? -36.062 -11.578 6.473 1 95.88 362 VAL B C 1
ATOM 7034 O O . VAL B 1 362 ? -36.25 -12.711 6.93 1 95.88 362 VAL B O 1
ATOM 7037 N N . GLY B 1 363 ? -35.406 -10.648 7.133 1 94.81 363 GLY B N 1
ATOM 7038 C CA . GLY B 1 363 ? -35.219 -10.758 8.57 1 94.81 363 GLY B CA 1
ATOM 7039 C C . GLY B 1 363 ? -33.906 -11.406 8.953 1 94.81 363 GLY B C 1
ATOM 7040 O O . GLY B 1 363 ? -33.75 -11.852 10.086 1 94.81 363 GLY B O 1
ATOM 7041 N N . LEU B 1 364 ? -32.969 -11.508 8.07 1 95.62 364 LEU B N 1
ATOM 7042 C CA . LEU B 1 364 ? -31.672 -12.117 8.391 1 95.62 364 LEU B CA 1
ATOM 7043 C C . LEU B 1 364 ? -30.859 -11.219 9.305 1 95.62 364 LEU B C 1
ATOM 7045 O O . LEU B 1 364 ? -30 -11.695 10.047 1 95.62 364 LEU B O 1
ATOM 7049 N N . HIS B 1 365 ? -31.031 -9.898 9.242 1 96.38 365 HIS B N 1
ATOM 7050 C CA . HIS B 1 365 ? -30.359 -8.961 10.141 1 96.38 365 HIS B CA 1
ATOM 7051 C C . HIS B 1 365 ? -31.188 -7.688 10.312 1 96.38 365 HIS B C 1
ATOM 7053 O O . HIS B 1 365 ? -32.219 -7.504 9.633 1 96.38 365 HIS B O 1
ATOM 7059 N N . LYS B 1 366 ? -30.719 -6.719 11.203 1 96.75 366 LYS B N 1
ATOM 7060 C CA . LYS B 1 366 ? -31.422 -5.473 11.492 1 96.75 366 LYS B CA 1
ATOM 7061 C C . LYS B 1 366 ? -30.5 -4.27 11.336 1 96.75 366 LYS B C 1
ATOM 7063 O O . LYS B 1 366 ? -30.719 -3.229 11.961 1 96.75 366 LYS B O 1
ATOM 7068 N N . LEU B 1 367 ? -29.5 -4.457 10.586 1 97.06 367 LEU B N 1
ATOM 7069 C CA . LEU B 1 367 ? -28.516 -3.387 10.406 1 97.06 367 LEU B CA 1
ATOM 7070 C C . LEU B 1 367 ? -29.125 -2.217 9.641 1 97.06 367 LEU B C 1
ATOM 7072 O O . LEU B 1 367 ? -30.141 -2.377 8.961 1 97.06 367 LEU B O 1
ATOM 7076 N N . GLY B 1 368 ? -28.5 -1.043 9.789 1 95.81 368 GLY B N 1
ATOM 7077 C CA . GLY B 1 368 ? -29.047 0.168 9.203 1 95.81 368 GLY B CA 1
ATOM 7078 C C . GLY B 1 368 ? -28.172 0.773 8.133 1 95.81 368 GLY B C 1
ATOM 7079 O O . GLY B 1 368 ? -27.344 0.079 7.535 1 95.81 368 GLY B O 1
ATOM 7080 N N . GLU B 1 369 ? -28.391 2.064 7.848 1 94.44 369 GLU B N 1
ATOM 7081 C CA . GLU B 1 369 ? -27.766 2.777 6.738 1 94.44 369 GLU B CA 1
ATOM 7082 C C . GLU B 1 369 ? -26.25 2.908 6.945 1 94.44 369 GLU B C 1
ATOM 7084 O O . GLU B 1 369 ? -25.484 2.82 5.988 1 94.44 369 GLU B O 1
ATOM 7089 N N . PRO B 1 370 ? -25.797 3.104 8.188 1 91.19 370 PRO B N 1
ATOM 7090 C CA . PRO B 1 370 ? -24.344 3.213 8.367 1 91.19 370 PRO B CA 1
ATOM 7091 C C . PRO B 1 370 ? -23.609 1.949 7.945 1 91.19 370 PRO B C 1
ATOM 7093 O O . PRO B 1 370 ? -22.578 2.031 7.27 1 91.19 370 PRO B O 1
ATOM 7096 N N . GLU B 1 371 ? -24.172 0.831 8.336 1 96.38 371 GLU B N 1
ATOM 7097 C CA . GLU B 1 371 ? -23.547 -0.432 7.953 1 96.38 371 GLU B CA 1
ATOM 7098 C C . GLU B 1 371 ? -23.703 -0.696 6.461 1 96.38 371 GLU B C 1
ATOM 7100 O O . GLU B 1 371 ? -22.797 -1.235 5.824 1 96.38 371 GLU B O 1
ATOM 7105 N N . ARG B 1 372 ? -24.844 -0.279 5.926 1 97.81 372 ARG B N 1
ATOM 7106 C CA . ARG B 1 372 ? -25.094 -0.413 4.492 1 97.81 372 ARG B CA 1
ATOM 7107 C C . ARG B 1 372 ? -24.047 0.353 3.684 1 97.81 372 ARG B C 1
ATOM 7109 O O . ARG B 1 372 ? -23.531 -0.153 2.682 1 97.81 372 ARG B O 1
ATOM 7116 N N . GLU B 1 373 ? -23.75 1.538 4.113 1 95.88 373 GLU B N 1
ATOM 7117 C CA . GLU B 1 373 ? -22.766 2.379 3.447 1 95.88 373 GLU B CA 1
ATOM 7118 C C . GLU B 1 373 ? -21.375 1.755 3.52 1 95.88 373 GLU B C 1
ATOM 7120 O O . GLU B 1 373 ? -20.625 1.758 2.531 1 95.88 373 GLU B O 1
ATOM 7125 N N . LEU B 1 374 ? -21.031 1.245 4.691 1 96.5 374 LEU B N 1
ATOM 7126 C CA . LEU B 1 374 ? -19.734 0.626 4.863 1 96.5 374 LEU B CA 1
ATOM 7127 C C . LEU B 1 374 ? -19.594 -0.601 3.969 1 96.5 374 LEU B C 1
ATOM 7129 O O . LEU B 1 374 ? -18.5 -0.872 3.445 1 96.5 374 LEU B O 1
ATOM 7133 N N . LEU B 1 375 ? -20.672 -1.33 3.766 1 98.25 375 LEU B N 1
ATOM 7134 C CA . LEU B 1 375 ? -20.656 -2.482 2.869 1 98.25 375 LEU B CA 1
ATOM 7135 C C . LEU B 1 375 ? -20.422 -2.045 1.427 1 98.25 375 LEU B C 1
ATOM 7137 O O . LEU B 1 375 ? -19.672 -2.686 0.69 1 98.25 375 LEU B O 1
ATOM 7141 N N . GLU B 1 376 ? -21.109 -0.99 1.055 1 98 376 GLU B N 1
ATOM 7142 C CA . GLU B 1 376 ? -20.906 -0.438 -0.282 1 98 376 GLU B CA 1
ATOM 7143 C C . GLU B 1 376 ? -19.438 -0.111 -0.532 1 98 376 GLU B C 1
ATOM 7145 O O . GLU B 1 376 ? -18.875 -0.485 -1.565 1 98 376 GLU B O 1
ATOM 7150 N N . TYR B 1 377 ? -18.859 0.586 0.435 1 97.12 377 TYR B N 1
ATOM 7151 C CA . TYR B 1 377 ? -17.484 1.033 0.287 1 97.12 377 TYR B CA 1
ATOM 7152 C C . TYR B 1 377 ? -16.516 -0.144 0.355 1 97.12 377 TYR B C 1
ATOM 7154 O O . TYR B 1 377 ? -15.508 -0.172 -0.358 1 97.12 377 TYR B O 1
ATOM 7162 N N . ALA B 1 378 ? -16.812 -1.13 1.205 1 97.62 378 ALA B N 1
ATOM 7163 C CA . ALA B 1 378 ? -16.031 -2.355 1.231 1 97.62 378 ALA B CA 1
ATOM 7164 C C . ALA B 1 378 ? -16.062 -3.059 -0.122 1 97.62 378 ALA B C 1
ATOM 7166 O O . ALA B 1 378 ? -15.047 -3.596 -0.574 1 97.62 378 ALA B O 1
ATOM 7167 N N . GLY B 1 379 ? -17.203 -3.084 -0.721 1 97.88 379 GLY B N 1
ATOM 7168 C CA . GLY B 1 379 ? -17.328 -3.658 -2.051 1 97.88 379 GLY B CA 1
ATOM 7169 C C . GLY B 1 379 ? -16.484 -2.941 -3.092 1 97.88 379 GLY B C 1
ATOM 7170 O O . GLY B 1 379 ? -15.852 -3.58 -3.932 1 97.88 379 GLY B O 1
ATOM 7171 N N . LEU B 1 380 ? -16.422 -1.64 -2.99 1 96.38 380 LEU B N 1
ATOM 7172 C CA . LEU B 1 380 ? -15.648 -0.835 -3.93 1 96.38 380 LEU B CA 1
ATOM 7173 C C . LEU B 1 380 ? -14.148 -1.081 -3.752 1 96.38 380 LEU B C 1
ATOM 7175 O O . LEU B 1 380 ? -13.398 -1.069 -4.727 1 96.38 380 LEU B O 1
ATOM 7179 N N . LEU B 1 381 ? -13.734 -1.386 -2.523 1 96.44 381 LEU B N 1
ATOM 7180 C CA . LEU B 1 381 ? -12.305 -1.383 -2.221 1 96.44 381 LEU B CA 1
ATOM 7181 C C . LEU B 1 381 ? -11.789 -2.805 -2.016 1 96.44 381 LEU B C 1
ATOM 7183 O O . LEU B 1 381 ? -10.602 -3.006 -1.75 1 96.44 381 LEU B O 1
ATOM 7187 N N . HIS B 1 382 ? -12.57 -3.82 -2.146 1 96.12 382 HIS B N 1
ATOM 7188 C CA . HIS B 1 382 ? -12.25 -5.168 -1.7 1 96.12 382 HIS B CA 1
ATOM 7189 C C . HIS B 1 382 ? -11.031 -5.719 -2.439 1 96.12 382 HIS B C 1
ATOM 7191 O O . HIS B 1 382 ? -10.289 -6.543 -1.9 1 96.12 382 HIS B O 1
ATOM 7197 N N . ASP B 1 383 ? -10.711 -5.215 -3.613 1 92.56 383 ASP B N 1
ATOM 7198 C CA . ASP B 1 383 ? -9.672 -5.824 -4.434 1 92.56 383 ASP B CA 1
ATOM 7199 C C . ASP B 1 383 ? -8.5 -4.863 -4.645 1 92.56 383 ASP B C 1
ATOM 7201 O O . ASP B 1 383 ? -7.613 -5.125 -5.457 1 92.56 383 ASP B O 1
ATOM 7205 N N . ILE B 1 384 ? -8.43 -3.82 -3.918 1 92.69 384 ILE B N 1
ATOM 7206 C CA . ILE B 1 384 ? -7.449 -2.787 -4.223 1 92.69 384 ILE B CA 1
ATOM 7207 C C . ILE B 1 384 ? -6.047 -3.297 -3.891 1 92.69 384 ILE B C 1
ATOM 7209 O O . ILE B 1 384 ? -5.051 -2.762 -4.387 1 92.69 384 ILE B O 1
ATOM 7213 N N . GLY B 1 385 ? -5.953 -4.285 -3.092 1 91.81 385 GLY B N 1
ATOM 7214 C CA . GLY B 1 385 ? -4.664 -4.848 -2.725 1 91.81 385 GLY B CA 1
ATOM 7215 C C . GLY B 1 385 ? -3.986 -5.586 -3.863 1 91.81 385 GLY B C 1
ATOM 7216 O O . GLY B 1 385 ? -2.791 -5.883 -3.795 1 91.81 385 GLY B O 1
ATOM 7217 N N . ILE B 1 386 ? -4.762 -5.891 -4.949 1 86.38 386 ILE B N 1
ATOM 7218 C CA . ILE B 1 386 ? -4.207 -6.574 -6.113 1 86.38 386 ILE B CA 1
ATOM 7219 C C . ILE B 1 386 ? -3.057 -5.758 -6.691 1 86.38 386 ILE B C 1
ATOM 7221 O O . ILE B 1 386 ? -2.107 -6.316 -7.246 1 86.38 386 ILE B O 1
ATOM 7225 N N . PHE B 1 387 ? -3.176 -4.547 -6.367 1 80.81 387 PHE B N 1
ATOM 7226 C CA . PHE B 1 387 ? -2.152 -3.604 -6.809 1 80.81 387 PHE B CA 1
ATOM 7227 C C . PHE B 1 387 ? -0.768 -4.066 -6.371 1 80.81 387 PHE B C 1
ATOM 7229 O O . PHE B 1 387 ? 0.2 -3.939 -7.125 1 80.81 387 PHE B O 1
ATOM 7236 N N . LEU B 1 388 ? -0.624 -4.539 -5.203 1 85.5 388 LEU B N 1
ATOM 7237 C CA . LEU B 1 388 ? 0.65 -4.926 -4.609 1 85.5 388 LEU B CA 1
ATOM 7238 C C . LEU B 1 388 ? 0.956 -6.395 -4.887 1 85.5 388 LEU B C 1
ATOM 7240 O O . LEU B 1 388 ? 2.043 -6.73 -5.363 1 85.5 388 LEU B O 1
ATOM 7244 N N . SER B 1 389 ? 0.019 -7.219 -4.582 1 81.38 389 SER B N 1
ATOM 7245 C CA . SER B 1 389 ? 0.153 -8.656 -4.789 1 81.38 389 SER B CA 1
ATOM 7246 C C . SER B 1 389 ? -1.21 -9.336 -4.848 1 81.38 389 SER B C 1
ATOM 7248 O O . SER B 1 389 ? -2.047 -9.141 -3.967 1 81.38 389 SER B O 1
ATOM 7250 N N . TYR B 1 390 ? -1.335 -10.094 -5.781 1 76 390 TYR B N 1
ATOM 7251 C CA . TYR B 1 390 ? -2.604 -10.797 -5.953 1 76 390 TYR B CA 1
ATOM 7252 C C . TYR B 1 390 ? -2.809 -11.828 -4.852 1 76 390 TYR B C 1
ATOM 7254 O O . TYR B 1 390 ? -3.918 -11.984 -4.336 1 76 390 TYR B O 1
ATOM 7262 N N . ARG B 1 391 ? -1.784 -12.57 -4.52 1 70.94 391 ARG B N 1
ATOM 7263 C CA . ARG B 1 391 ? -1.881 -13.688 -3.578 1 70.94 391 ARG B CA 1
ATOM 7264 C C . ARG B 1 391 ? -2.367 -13.203 -2.213 1 70.94 391 ARG B C 1
ATOM 7266 O O . ARG B 1 391 ? -3.152 -13.891 -1.555 1 70.94 391 ARG B O 1
ATOM 7273 N N . ARG B 1 392 ? -1.909 -12.047 -1.805 1 83.06 392 ARG B N 1
ATOM 7274 C CA . ARG B 1 392 ? -2.26 -11.523 -0.486 1 83.06 392 ARG B CA 1
ATOM 7275 C C . ARG B 1 392 ? -3.08 -10.242 -0.6 1 83.06 392 ARG B C 1
ATOM 7277 O O . ARG B 1 392 ? -2.971 -9.359 0.246 1 83.06 392 ARG B O 1
ATOM 7284 N N . HIS B 1 393 ? -3.875 -10.195 -1.638 1 88.81 393 HIS B N 1
ATOM 7285 C CA . HIS B 1 393 ? -4.52 -8.93 -1.94 1 88.81 393 HIS B CA 1
ATOM 7286 C C . HIS B 1 393 ? -5.512 -8.539 -0.847 1 88.81 393 HIS B C 1
ATOM 7288 O O . HIS B 1 393 ? -5.727 -7.348 -0.593 1 88.81 393 HIS B O 1
ATOM 7294 N N . ARG B 1 394 ? -6.066 -9.508 -0.07 1 90.31 394 ARG B N 1
ATOM 7295 C CA . ARG B 1 394 ? -7.004 -9.188 1.004 1 90.31 394 ARG B CA 1
ATOM 7296 C C . ARG B 1 394 ? -6.297 -8.477 2.154 1 90.31 394 ARG B C 1
ATOM 7298 O O . ARG B 1 394 ? -6.801 -7.48 2.674 1 90.31 394 ARG B O 1
ATOM 7305 N N . ALA B 1 395 ? -5.156 -9.086 2.494 1 91.62 395 ALA B N 1
ATOM 7306 C CA . ALA B 1 395 ? -4.371 -8.477 3.564 1 91.62 395 ALA B CA 1
ATOM 7307 C C . ALA B 1 395 ? -3.891 -7.082 3.172 1 91.62 395 ALA B C 1
ATOM 7309 O O . ALA B 1 395 ? -3.867 -6.168 4 1 91.62 395 ALA B O 1
ATOM 7310 N N . HIS B 1 396 ? -3.492 -6.953 1.936 1 93.25 396 HIS B N 1
ATOM 7311 C CA . HIS B 1 396 ? -3.037 -5.656 1.453 1 93.25 396 HIS B CA 1
ATOM 7312 C C . HIS B 1 396 ? -4.184 -4.648 1.415 1 93.25 396 HIS B C 1
ATOM 7314 O O . HIS B 1 396 ? -4 -3.479 1.756 1 93.25 396 HIS B O 1
ATOM 7320 N N . SER B 1 397 ? -5.375 -5.121 0.937 1 94.88 397 SER B N 1
ATOM 7321 C CA . SER B 1 397 ? -6.535 -4.238 0.938 1 94.88 397 SER B CA 1
ATOM 7322 C C . SER B 1 397 ? -6.859 -3.75 2.348 1 94.88 397 SER B C 1
ATOM 7324 O O . SER B 1 397 ? -7.156 -2.57 2.549 1 94.88 397 SER B O 1
ATOM 7326 N N . TYR B 1 398 ? -6.816 -4.68 3.332 1 95.19 398 TYR B N 1
ATOM 7327 C CA . TYR B 1 398 ? -6.996 -4.32 4.734 1 95.19 398 TYR B CA 1
ATOM 7328 C C . TYR B 1 398 ? -6.008 -3.234 5.148 1 95.19 398 TYR B C 1
ATOM 7330 O O . TYR B 1 398 ? -6.398 -2.232 5.754 1 95.19 398 TYR B O 1
ATOM 7338 N N . TYR B 1 399 ? -4.789 -3.416 4.785 1 93.81 399 TYR B N 1
ATOM 7339 C CA . TYR B 1 399 ? -3.74 -2.471 5.152 1 93.81 399 TYR B CA 1
ATOM 7340 C C . TYR B 1 399 ? -4.004 -1.102 4.535 1 93.81 399 TYR B C 1
ATOM 7342 O O . TYR B 1 399 ? -3.885 -0.077 5.211 1 93.81 399 TYR B O 1
ATOM 7350 N N . PHE B 1 400 ? -4.344 -1.077 3.273 1 94.38 400 PHE B N 1
ATOM 7351 C CA . PHE B 1 400 ? -4.57 0.176 2.562 1 94.38 400 PHE B CA 1
ATOM 7352 C C . PHE B 1 400 ? -5.738 0.941 3.178 1 94.38 400 PHE B C 1
ATOM 7354 O O . PHE B 1 400 ? -5.641 2.146 3.414 1 94.38 400 PHE B O 1
ATOM 7361 N N . ILE B 1 401 ? -6.766 0.252 3.477 1 94.75 401 ILE B N 1
ATOM 7362 C CA . ILE B 1 401 ? -7.949 0.899 4.031 1 94.75 401 ILE B CA 1
ATOM 7363 C C . ILE B 1 401 ? -7.633 1.452 5.418 1 94.75 401 ILE B C 1
ATOM 7365 O O . ILE B 1 401 ? -8.016 2.578 5.746 1 94.75 401 ILE B O 1
ATOM 7369 N N . ARG B 1 402 ? -6.887 0.698 6.18 1 91.81 402 ARG B N 1
ATOM 7370 C CA . ARG B 1 402 ? -6.57 1.082 7.551 1 91.81 402 ARG B CA 1
ATOM 7371 C C . ARG B 1 402 ? -5.648 2.299 7.578 1 91.81 402 ARG B C 1
ATOM 7373 O O . ARG B 1 402 ? -5.652 3.061 8.547 1 91.81 402 ARG B O 1
ATOM 7380 N N . ASN B 1 403 ? -4.918 2.494 6.477 1 89.12 403 ASN B N 1
ATOM 7381 C CA . ASN B 1 403 ? -3.83 3.463 6.578 1 89.12 403 ASN B CA 1
ATOM 7382 C C . ASN B 1 403 ? -4.02 4.621 5.602 1 89.12 403 ASN B C 1
ATOM 7384 O O . ASN B 1 403 ? -3.309 5.625 5.68 1 89.12 403 ASN B O 1
ATOM 7388 N N . ALA B 1 404 ? -4.973 4.488 4.73 1 87.25 404 ALA B N 1
ATOM 7389 C CA . ALA B 1 404 ? -5.266 5.59 3.816 1 87.25 404 ALA B CA 1
ATOM 7390 C C . ALA B 1 404 ? -5.926 6.75 4.555 1 87.25 404 ALA B C 1
ATOM 7392 O O . ALA B 1 404 ? -6.496 6.566 5.633 1 87.25 404 ALA B O 1
ATOM 7393 N N . GLU B 1 405 ? -5.746 7.957 4.031 1 79.25 405 GLU B N 1
ATOM 7394 C CA . GLU B 1 405 ? -6.43 9.133 4.566 1 79.25 405 GLU B CA 1
ATOM 7395 C C . GLU B 1 405 ? -7.859 9.227 4.039 1 79.25 405 GLU B C 1
ATOM 7397 O O . GLU B 1 405 ? -8.156 10.062 3.182 1 79.25 405 GLU B O 1
ATOM 7402 N N . LEU B 1 406 ? -8.719 8.398 4.598 1 84.62 406 LEU B N 1
ATOM 7403 C CA . LEU B 1 406 ? -10.125 8.406 4.203 1 84.62 406 LEU B CA 1
ATOM 7404 C C . LEU B 1 406 ? -10.891 9.516 4.934 1 84.62 406 LEU B C 1
ATOM 7406 O O . LEU B 1 406 ? -10.977 9.5 6.164 1 84.62 406 LEU B O 1
ATOM 7410 N N . LEU B 1 407 ? -11.43 10.406 4.172 1 78.38 407 LEU B N 1
ATOM 7411 C CA . LEU B 1 407 ? -12.07 11.594 4.734 1 78.38 407 LEU B CA 1
ATOM 7412 C C . LEU B 1 407 ? -13.5 11.289 5.168 1 78.38 407 LEU B C 1
ATOM 7414 O O . LEU B 1 407 ? -14.219 10.547 4.488 1 78.38 407 LEU B O 1
ATOM 7418 N N . GLY B 1 408 ? -13.961 11.742 6.352 1 77.12 408 GLY B N 1
ATOM 7419 C CA . GLY B 1 408 ? -15.336 11.641 6.82 1 77.12 408 GLY B CA 1
ATOM 7420 C C . GLY B 1 408 ? -15.617 10.336 7.539 1 77.12 408 GLY B C 1
ATOM 7421 O O . GLY B 1 408 ? -16.781 9.945 7.691 1 77.12 408 GLY B O 1
ATOM 7422 N N . PHE B 1 409 ? -14.555 9.617 7.891 1 85.19 409 PHE B N 1
ATOM 7423 C CA . PHE B 1 409 ? -14.719 8.352 8.594 1 85.19 409 PHE B CA 1
ATOM 7424 C C . PHE B 1 409 ? -14.078 8.414 9.977 1 85.19 409 PHE B C 1
ATOM 7426 O O . PHE B 1 409 ? -13.109 9.141 10.188 1 85.19 409 PHE B O 1
ATOM 7433 N N . ASP B 1 410 ? -14.672 7.754 10.891 1 80.31 410 ASP B N 1
ATOM 7434 C CA . ASP B 1 410 ? -13.984 7.59 12.164 1 80.31 410 ASP B CA 1
ATOM 7435 C C . ASP B 1 410 ? -13.211 6.27 12.203 1 80.31 410 ASP B C 1
ATOM 7437 O O . ASP B 1 410 ? -13.289 5.473 11.266 1 80.31 410 ASP B O 1
ATOM 7441 N N . GLU B 1 411 ? -12.5 6.031 13.242 1 81.44 411 GLU B N 1
ATOM 7442 C CA . GLU B 1 411 ? -11.594 4.891 13.336 1 81.44 411 GLU B CA 1
ATOM 7443 C C . GLU B 1 411 ? -12.367 3.572 13.344 1 81.44 411 GLU B C 1
ATOM 7445 O O . GLU B 1 411 ? -11.891 2.568 12.797 1 81.44 411 GLU B O 1
ATOM 7450 N N . THR B 1 412 ? -13.461 3.58 13.969 1 86.69 412 THR B N 1
ATOM 7451 C CA . THR B 1 412 ? -14.258 2.363 14.055 1 86.69 412 THR B CA 1
ATOM 7452 C C . THR B 1 412 ? -14.82 1.989 12.688 1 86.69 412 THR B C 1
ATOM 7454 O O . THR B 1 412 ? -14.812 0.817 12.305 1 86.69 412 THR B O 1
ATOM 7457 N N . GLU B 1 413 ? -15.312 3.018 12 1 92.38 413 GLU B N 1
ATOM 7458 C CA . GLU B 1 413 ? -15.836 2.775 10.656 1 92.38 413 GLU B CA 1
ATOM 7459 C C . GLU B 1 413 ? -14.758 2.225 9.734 1 92.38 413 GLU B C 1
ATOM 7461 O O . GLU B 1 413 ? -15 1.292 8.969 1 92.38 413 GLU B O 1
ATOM 7466 N N . ILE B 1 414 ? -13.602 2.797 9.844 1 92.69 414 ILE B N 1
ATOM 7467 C CA . ILE B 1 414 ? -12.477 2.352 9.039 1 92.69 414 ILE B CA 1
ATOM 7468 C C . ILE B 1 414 ? -12.125 0.907 9.391 1 92.69 414 ILE B C 1
ATOM 7470 O O . ILE B 1 414 ? -11.898 0.084 8.5 1 92.69 414 ILE B O 1
ATOM 7474 N N . ALA B 1 415 ? -12.141 0.626 10.68 1 91.88 415 ALA B N 1
ATOM 7475 C CA . ALA B 1 415 ? -11.82 -0.722 11.141 1 91.88 415 ALA B CA 1
ATOM 7476 C C . ALA B 1 415 ? -12.836 -1.737 10.617 1 91.88 415 ALA B C 1
ATOM 7478 O O . ALA B 1 415 ? -12.461 -2.811 10.141 1 91.88 415 ALA B O 1
ATOM 7479 N N . VAL B 1 416 ? -14.094 -1.437 10.711 1 94.88 416 VAL B N 1
ATOM 7480 C CA . VAL B 1 416 ? -15.156 -2.336 10.273 1 94.88 416 VAL B CA 1
ATOM 7481 C C . VAL B 1 416 ? -15.031 -2.596 8.773 1 94.88 416 VAL B C 1
ATOM 7483 O O . VAL B 1 416 ? -15.117 -3.742 8.328 1 94.88 416 VAL B O 1
ATOM 7486 N N . MET B 1 417 ? -14.812 -1.534 8.008 1 96.38 417 MET B N 1
ATOM 7487 C CA . MET B 1 417 ? -14.656 -1.66 6.562 1 96.38 417 MET B CA 1
ATOM 7488 C C . MET B 1 417 ? -13.445 -2.533 6.223 1 96.38 417 MET B C 1
ATOM 7490 O O . MET B 1 417 ? -13.547 -3.441 5.398 1 96.38 417 MET B O 1
ATOM 7494 N N . ALA B 1 418 ? -12.328 -2.25 6.879 1 95.81 418 ALA B N 1
ATOM 7495 C CA . ALA B 1 418 ? -11.078 -2.959 6.617 1 95.81 418 ALA B CA 1
ATOM 7496 C C . ALA B 1 418 ? -11.211 -4.441 6.953 1 95.81 418 ALA B C 1
ATOM 7498 O O . ALA B 1 418 ? -10.781 -5.301 6.184 1 95.81 418 ALA B O 1
ATOM 7499 N N . VAL B 1 419 ? -11.781 -4.75 8.086 1 95.19 419 VAL B N 1
ATOM 7500 C CA . VAL B 1 419 ? -11.906 -6.133 8.531 1 95.19 419 VAL B CA 1
ATOM 7501 C C . VAL B 1 419 ? -12.906 -6.875 7.641 1 95.19 419 VAL B C 1
ATOM 7503 O O . VAL B 1 419 ? -12.727 -8.062 7.363 1 95.19 419 VAL B O 1
ATOM 7506 N N . THR B 1 420 ? -13.945 -6.223 7.23 1 96.31 420 THR B N 1
ATOM 7507 C CA . THR B 1 420 ? -14.891 -6.816 6.293 1 96.31 420 THR B CA 1
ATOM 7508 C C . THR B 1 420 ? -14.188 -7.246 5.008 1 96.31 420 THR B C 1
ATOM 7510 O O . THR B 1 420 ? -14.406 -8.352 4.512 1 96.31 420 THR B O 1
ATOM 7513 N N . VAL B 1 421 ? -13.328 -6.371 4.5 1 95.81 421 VAL B N 1
ATOM 7514 C CA . VAL B 1 421 ? -12.602 -6.633 3.26 1 95.81 421 VAL B CA 1
ATOM 7515 C C . VAL B 1 421 ? -11.594 -7.758 3.479 1 95.81 421 VAL B C 1
ATOM 7517 O O . VAL B 1 421 ? -11.367 -8.578 2.586 1 95.81 421 VAL B O 1
ATOM 7520 N N . LEU B 1 422 ? -11.016 -7.816 4.656 1 92.75 422 LEU B N 1
ATOM 7521 C CA . LEU B 1 422 ? -10.023 -8.828 4.992 1 92.75 422 LEU B CA 1
ATOM 7522 C C . LEU B 1 422 ? -10.609 -10.234 4.867 1 92.75 422 LEU B C 1
ATOM 7524 O O . LEU B 1 422 ? -9.922 -11.164 4.465 1 92.75 422 LEU B O 1
ATOM 7528 N N . TYR B 1 423 ? -11.867 -10.359 5.125 1 87.56 423 TYR B N 1
ATOM 7529 C CA . TYR B 1 423 ? -12.461 -11.688 5.223 1 87.56 423 TYR B CA 1
ATOM 7530 C C . TYR B 1 423 ? -13.406 -11.953 4.059 1 87.56 423 TYR B C 1
ATOM 7532 O O . TYR B 1 423 ? -14.289 -12.805 4.148 1 87.56 423 TYR B O 1
ATOM 7540 N N . HIS B 1 424 ? -13.172 -11.227 3.049 1 83.44 424 HIS B N 1
ATOM 7541 C CA . HIS B 1 424 ? -14.141 -11.383 1.966 1 83.44 424 HIS B CA 1
ATOM 7542 C C . HIS B 1 424 ? -13.828 -12.617 1.13 1 83.44 424 HIS B C 1
ATOM 7544 O O . HIS B 1 424 ? -14.586 -12.969 0.223 1 83.44 424 HIS B O 1
ATOM 7550 N N . HIS B 1 425 ? -12.648 -13.227 1.443 1 73.5 425 HIS B N 1
ATOM 7551 C CA . HIS B 1 425 ? -12.344 -14.484 0.766 1 73.5 425 HIS B CA 1
ATOM 7552 C C . HIS B 1 425 ? -11.719 -15.492 1.726 1 73.5 425 HIS B C 1
ATOM 7554 O O . HIS B 1 425 ? -11.031 -15.109 2.674 1 73.5 425 HIS B O 1
ATOM 7560 N N . LYS B 1 426 ? -11.883 -16.719 1.662 1 63.69 426 LYS B N 1
ATOM 7561 C CA . LYS B 1 426 ? -11.242 -17.906 2.221 1 63.69 426 LYS B CA 1
ATOM 7562 C C . LYS B 1 426 ? -11.562 -18.062 3.703 1 63.69 426 LYS B C 1
ATOM 7564 O O . LYS B 1 426 ? -12.445 -18.844 4.074 1 63.69 426 LYS B O 1
ATOM 7569 N N . SER B 1 427 ? -10.984 -17.047 4.582 1 68.81 427 SER B N 1
ATOM 7570 C CA . SER B 1 427 ? -11.055 -17.266 6.023 1 68.81 427 SER B CA 1
ATOM 7571 C C . SER B 1 427 ? -12.273 -16.578 6.629 1 68.81 427 SER B C 1
ATOM 7573 O O . SER B 1 427 ? -12.664 -15.5 6.199 1 68.81 427 SER B O 1
ATOM 7575 N N . TYR B 1 428 ? -12.961 -17.328 7.441 1 74.56 428 TYR B N 1
ATOM 7576 C CA . TYR B 1 428 ? -14.039 -16.766 8.25 1 74.56 428 TYR B CA 1
ATOM 7577 C C . TYR B 1 428 ? -13.484 -16.047 9.477 1 74.56 428 TYR B C 1
ATOM 7579 O O . TYR B 1 428 ? -12.516 -16.516 10.086 1 74.56 428 TYR B O 1
ATOM 7587 N N . PRO B 1 429 ? -14.055 -14.93 9.789 1 79.31 429 PRO B N 1
ATOM 7588 C CA . PRO B 1 429 ? -13.547 -14.18 10.945 1 79.31 429 PRO B CA 1
ATOM 7589 C C . PRO B 1 429 ? -13.633 -14.984 12.242 1 79.31 429 PRO B C 1
ATOM 7591 O O . PRO B 1 429 ? -14.688 -15.531 12.57 1 79.31 429 PRO B O 1
ATOM 7594 N N . ARG B 1 430 ? -12.5 -15.008 12.961 1 75.75 430 ARG B N 1
ATOM 7595 C CA . ARG B 1 430 ? -12.43 -15.688 14.25 1 75.75 430 ARG B CA 1
ATOM 7596 C C . ARG B 1 430 ? -11.82 -14.789 15.32 1 75.75 430 ARG B C 1
ATOM 7598 O O . ARG B 1 430 ? -11.008 -13.914 15.008 1 75.75 430 ARG B O 1
ATOM 7605 N N . ARG B 1 431 ? -12.172 -15.047 16.484 1 73.88 431 ARG B N 1
ATOM 7606 C CA . ARG B 1 431 ? -11.75 -14.211 17.609 1 73.88 431 ARG B CA 1
ATOM 7607 C C . ARG B 1 431 ? -10.234 -14.281 17.797 1 73.88 431 ARG B C 1
ATOM 7609 O O . ARG B 1 431 ? -9.633 -13.352 18.328 1 73.88 431 ARG B O 1
ATOM 7616 N N . LYS B 1 432 ? -9.656 -15.289 17.328 1 73.25 432 LYS B N 1
ATOM 7617 C CA . LYS B 1 432 ? -8.219 -15.445 17.5 1 73.25 432 LYS B CA 1
ATOM 7618 C C . LYS B 1 432 ? -7.449 -14.531 16.531 1 73.25 432 LYS B C 1
ATOM 7620 O O . LYS B 1 432 ? -6.258 -14.289 16.719 1 73.25 432 LYS B O 1
ATOM 7625 N N . HIS B 1 433 ? -8.188 -14.07 15.617 1 81.62 433 HIS B N 1
ATOM 7626 C CA . HIS B 1 433 ? -7.543 -13.148 14.688 1 81.62 433 HIS B CA 1
ATOM 7627 C C . HIS B 1 433 ? -7.398 -11.758 15.312 1 81.62 433 HIS B C 1
ATOM 7629 O O . HIS B 1 433 ? -8.391 -11.156 15.727 1 81.62 433 HIS B O 1
ATOM 7635 N N . PRO B 1 434 ? -6.246 -11.188 15.344 1 78.5 434 PRO B N 1
ATOM 7636 C CA . PRO B 1 434 ? -6.02 -9.914 16.031 1 78.5 434 PRO B CA 1
ATOM 7637 C C . PRO B 1 434 ? -6.855 -8.781 15.461 1 78.5 434 PRO B C 1
ATOM 7639 O O . PRO B 1 434 ? -7.398 -7.965 16.219 1 78.5 434 PRO B O 1
ATOM 7642 N N . GLN B 1 435 ? -6.973 -8.719 14.211 1 82.81 435 GLN B N 1
ATOM 7643 C CA . GLN B 1 435 ? -7.695 -7.621 13.57 1 82.81 435 GLN B CA 1
ATOM 7644 C C . GLN B 1 435 ? -9.18 -7.66 13.93 1 82.81 435 GLN B C 1
ATOM 7646 O O . GLN B 1 435 ? -9.812 -6.613 14.094 1 82.81 435 GLN B O 1
ATOM 7651 N N . PHE B 1 436 ? -9.75 -8.867 14.07 1 83.44 436 PHE B N 1
ATOM 7652 C CA . PHE B 1 436 ? -11.148 -9.062 14.422 1 83.44 436 PHE B CA 1
ATOM 7653 C C . PHE B 1 436 ? -11.359 -8.859 15.922 1 83.44 436 PHE B C 1
ATOM 7655 O O . PHE B 1 436 ? -12.375 -8.297 16.328 1 83.44 436 PHE B O 1
ATOM 7662 N N . ALA B 1 437 ? -10.375 -9.203 16.688 1 82.62 437 ALA B N 1
ATOM 7663 C CA . ALA B 1 437 ? -10.469 -9.133 18.141 1 82.62 437 ALA B CA 1
ATOM 7664 C C . ALA B 1 437 ? -10.453 -7.688 18.625 1 82.62 437 ALA B C 1
ATOM 7666 O O . ALA B 1 437 ? -10.945 -7.383 19.703 1 82.62 437 ALA B O 1
ATOM 7667 N N . GLU B 1 438 ? -9.898 -6.844 17.828 1 82.44 438 GLU B N 1
ATOM 7668 C CA . GLU B 1 438 ? -9.82 -5.43 18.172 1 82.44 438 GLU B CA 1
ATOM 7669 C C . GLU B 1 438 ? -11.203 -4.785 18.188 1 82.44 438 GLU B C 1
ATOM 7671 O O . GLU B 1 438 ? -11.406 -3.752 18.828 1 82.44 438 GLU B O 1
ATOM 7676 N N . LEU B 1 439 ? -12.195 -5.422 17.5 1 89.5 439 LEU B N 1
ATOM 7677 C CA . LEU B 1 439 ? -13.547 -4.879 17.422 1 89.5 439 LEU B CA 1
ATOM 7678 C C . LEU B 1 439 ? -14.375 -5.312 18.641 1 89.5 439 LEU B C 1
ATOM 7680 O O . LEU B 1 439 ? -14.164 -6.395 19.188 1 89.5 439 LEU B O 1
ATOM 7684 N N . ASP B 1 440 ? -15.281 -4.496 19.047 1 88.94 440 ASP B N 1
ATOM 7685 C CA . ASP B 1 440 ? -16.188 -4.887 20.109 1 88.94 440 ASP B CA 1
ATOM 7686 C C . ASP B 1 440 ? -17.234 -5.891 19.609 1 88.94 440 ASP B C 1
ATOM 7688 O O . ASP B 1 440 ? -17.266 -6.219 18.422 1 88.94 440 ASP B O 1
ATOM 7692 N N . LYS B 1 441 ? -18.031 -6.395 20.484 1 91.69 441 LYS B N 1
ATOM 7693 C CA . LYS B 1 441 ? -18.984 -7.465 20.188 1 91.69 441 LYS B CA 1
ATOM 7694 C C . LYS B 1 441 ? -19.969 -7.043 19.094 1 91.69 441 LYS B C 1
ATOM 7696 O O . LYS B 1 441 ? -20.266 -7.82 18.188 1 91.69 441 LYS B O 1
ATOM 7701 N N . ARG B 1 442 ? -20.422 -5.852 19.188 1 92.19 442 ARG B N 1
ATOM 7702 C CA . ARG B 1 442 ? -21.391 -5.363 18.203 1 92.19 442 ARG B CA 1
ATOM 7703 C C . ARG B 1 442 ? -20.781 -5.305 16.812 1 92.19 442 ARG B C 1
ATOM 7705 O O . ARG B 1 442 ? -21.375 -5.789 15.844 1 92.19 442 ARG B O 1
ATOM 7712 N N . HIS B 1 443 ? -19.641 -4.734 16.781 1 93.38 443 HIS B N 1
ATOM 7713 C CA . HIS B 1 443 ? -19 -4.551 15.477 1 93.38 443 HIS B CA 1
ATOM 7714 C C . HIS B 1 443 ? -18.5 -5.875 14.922 1 93.38 443 HIS B C 1
ATOM 7716 O O . HIS B 1 443 ? -18.438 -6.055 13.703 1 93.38 443 HIS B O 1
ATOM 7722 N N . ARG B 1 444 ? -18.219 -6.828 15.742 1 94.06 444 ARG B N 1
ATOM 7723 C CA . ARG B 1 444 ? -17.875 -8.172 15.273 1 94.06 444 ARG B CA 1
ATOM 7724 C C . ARG B 1 444 ? -19.062 -8.82 14.57 1 94.06 444 ARG B C 1
ATOM 7726 O O . ARG B 1 444 ? -18.906 -9.469 13.539 1 94.06 444 ARG B O 1
ATOM 7733 N N . ARG B 1 445 ? -20.188 -8.648 15.133 1 94.62 445 ARG B N 1
ATOM 7734 C CA . ARG B 1 445 ? -21.406 -9.172 14.508 1 94.62 445 ARG B CA 1
ATOM 7735 C C . ARG B 1 445 ? -21.672 -8.5 13.172 1 94.62 445 ARG B C 1
ATOM 7737 O O . ARG B 1 445 ? -22.031 -9.156 12.195 1 94.62 445 ARG B O 1
ATOM 7744 N N . VAL B 1 446 ? -21.469 -7.215 13.195 1 96.06 446 VAL B N 1
ATOM 7745 C CA . VAL B 1 446 ? -21.656 -6.449 11.969 1 96.06 446 VAL B CA 1
ATOM 7746 C C . VAL B 1 446 ? -20.719 -6.977 10.883 1 96.06 446 VAL B C 1
ATOM 7748 O O . VAL B 1 446 ? -21.141 -7.23 9.75 1 96.06 446 VAL B O 1
ATOM 7751 N N . VAL B 1 447 ? -19.469 -7.191 11.242 1 96.12 447 VAL B N 1
ATOM 7752 C CA . VAL B 1 447 ? -18.453 -7.637 10.297 1 96.12 447 VAL B CA 1
ATOM 7753 C C . VAL B 1 447 ? -18.812 -9.023 9.766 1 96.12 447 VAL B C 1
ATOM 7755 O O . VAL B 1 447 ? -18.641 -9.305 8.578 1 96.12 447 VAL B O 1
ATOM 7758 N N . ARG B 1 448 ? -19.312 -9.914 10.562 1 95.31 448 ARG B N 1
ATOM 7759 C CA . ARG B 1 448 ? -19.688 -11.25 10.125 1 95.31 448 ARG B CA 1
ATOM 7760 C C . ARG B 1 448 ? -20.797 -11.188 9.07 1 95.31 448 ARG B C 1
ATOM 7762 O O . ARG B 1 448 ? -20.734 -11.906 8.07 1 95.31 448 ARG B O 1
ATOM 7769 N N . ILE B 1 449 ? -21.734 -10.352 9.312 1 96.88 449 ILE B N 1
ATOM 7770 C CA . ILE B 1 449 ? -22.844 -10.203 8.375 1 96.88 449 ILE B CA 1
ATOM 7771 C C . ILE B 1 449 ? -22.344 -9.578 7.074 1 96.88 449 ILE B C 1
ATOM 7773 O O . ILE B 1 449 ? -22.609 -10.109 5.988 1 96.88 449 ILE B O 1
ATOM 7777 N N . LEU B 1 450 ? -21.578 -8.469 7.199 1 97.69 450 LEU B N 1
ATOM 7778 C CA . LEU B 1 450 ? -21.094 -7.746 6.02 1 97.69 450 LEU B CA 1
ATOM 7779 C C . LEU B 1 450 ? -20.156 -8.609 5.195 1 97.69 450 LEU B C 1
ATOM 7781 O O . LEU B 1 450 ? -20.188 -8.578 3.963 1 97.69 450 LEU B O 1
ATOM 7785 N N . CYS B 1 451 ? -19.359 -9.375 5.832 1 95.75 451 CYS B N 1
ATOM 7786 C CA . CYS B 1 451 ? -18.391 -10.203 5.133 1 95.75 451 CYS B CA 1
ATOM 7787 C C . CYS B 1 451 ? -19.078 -11.266 4.293 1 95.75 451 CYS B C 1
ATOM 7789 O O . CYS B 1 451 ? -18.688 -11.516 3.154 1 95.75 451 CYS B O 1
ATOM 7791 N N . VAL B 1 452 ? -20.062 -11.914 4.82 1 95.88 452 VAL B N 1
ATOM 7792 C CA . VAL B 1 452 ? -20.781 -12.961 4.094 1 95.88 452 VAL B CA 1
ATOM 7793 C C . VAL B 1 452 ? -21.484 -12.359 2.881 1 95.88 452 VAL B C 1
ATOM 7795 O O . VAL B 1 452 ? -21.453 -12.93 1.79 1 95.88 452 VAL B O 1
ATOM 7798 N N . LEU B 1 453 ? -22.094 -11.227 3.088 1 97.56 453 LEU B N 1
ATOM 7799 C CA . LEU B 1 453 ? -22.766 -10.562 1.979 1 97.56 453 LEU B CA 1
ATOM 7800 C C . LEU B 1 453 ? -21.766 -10.172 0.893 1 97.56 453 LEU B C 1
ATOM 7802 O O . LEU B 1 453 ? -22.047 -10.328 -0.298 1 97.56 453 LEU B O 1
ATOM 7806 N N . LEU B 1 454 ? -20.625 -9.625 1.293 1 97.31 454 LEU B N 1
ATOM 7807 C CA . LEU B 1 454 ? -19.594 -9.234 0.338 1 97.31 454 LEU B CA 1
ATOM 7808 C C . LEU B 1 454 ? -19.047 -10.453 -0.392 1 97.31 454 LEU B C 1
ATOM 7810 O O . LEU B 1 454 ? -18.781 -10.398 -1.594 1 97.31 454 LEU B O 1
ATOM 7814 N N . ARG B 1 455 ? -18.906 -11.57 0.292 1 95.38 455 ARG B N 1
ATOM 7815 C CA . ARG B 1 455 ? -18.453 -12.82 -0.313 1 95.38 455 ARG B CA 1
ATOM 7816 C C . ARG B 1 455 ? -19.422 -13.289 -1.399 1 95.38 455 ARG B C 1
ATOM 7818 O O . ARG B 1 455 ? -18.984 -13.703 -2.479 1 95.38 455 ARG B O 1
ATOM 7825 N N . LEU B 1 456 ? -20.656 -13.25 -1.046 1 96 456 LEU B N 1
ATOM 7826 C CA . LEU B 1 456 ? -21.672 -13.656 -2.016 1 96 456 LEU B CA 1
ATOM 7827 C C . LEU B 1 456 ? -21.641 -12.742 -3.24 1 96 456 LEU B C 1
ATOM 7829 O O . LEU B 1 456 ? -21.672 -13.227 -4.375 1 96 456 LEU B O 1
ATOM 7833 N N . ALA B 1 457 ? -21.5 -11.469 -2.98 1 97.31 457 ALA B N 1
ATOM 7834 C CA . ALA B 1 457 ? -21.484 -10.5 -4.074 1 97.31 457 ALA B CA 1
ATOM 7835 C C . ALA B 1 457 ? -20.266 -10.711 -4.973 1 97.31 457 ALA B C 1
ATOM 7837 O O . ALA B 1 457 ? -20.391 -10.664 -6.203 1 97.31 457 ALA B O 1
ATOM 7838 N N . GLU B 1 458 ? -19.125 -10.875 -4.398 1 94.06 458 GLU B N 1
ATOM 7839 C CA . GLU B 1 458 ? -17.906 -11.117 -5.168 1 94.06 458 GLU B CA 1
ATOM 7840 C C . GLU B 1 458 ? -18.031 -12.375 -6.023 1 94.06 458 GLU B C 1
ATOM 7842 O O . GLU B 1 458 ? -17.594 -12.398 -7.176 1 94.06 458 GLU B O 1
ATOM 7847 N N . SER B 1 459 ? -18.578 -13.438 -5.453 1 91.88 459 SER B N 1
ATOM 7848 C CA . SER B 1 459 ? -18.781 -14.688 -6.176 1 91.88 459 SER B CA 1
ATOM 7849 C C . SER B 1 459 ? -19.703 -14.484 -7.383 1 91.88 459 SER B C 1
ATOM 7851 O O . SER B 1 459 ? -19.531 -15.148 -8.414 1 91.88 459 SER B O 1
ATOM 7853 N N . LEU B 1 460 ? -20.609 -13.609 -7.223 1 94.62 460 LEU B N 1
ATOM 7854 C CA . LEU B 1 460 ? -21.609 -13.367 -8.25 1 94.62 460 LEU B CA 1
ATOM 7855 C C . LEU B 1 460 ? -21.016 -12.617 -9.438 1 94.62 460 LEU B C 1
ATOM 7857 O O . LEU B 1 460 ? -21.641 -12.492 -10.484 1 94.62 460 LEU B O 1
ATOM 7861 N N . ASP B 1 461 ? -19.781 -12.148 -9.281 1 91.81 461 ASP B N 1
ATOM 7862 C CA . ASP B 1 461 ? -19.062 -11.531 -10.391 1 91.81 461 ASP B CA 1
ATOM 7863 C C . ASP B 1 461 ? -17.656 -12.109 -10.516 1 91.81 461 ASP B C 1
ATOM 7865 O O . ASP B 1 461 ? -16.703 -11.391 -10.828 1 91.81 461 ASP B O 1
ATOM 7869 N N . ARG B 1 462 ? -17.547 -13.305 -10.312 1 83.81 462 ARG B N 1
ATOM 7870 C CA . ARG B 1 462 ? -16.281 -14.031 -10.32 1 83.81 462 ARG B CA 1
ATOM 7871 C C . ARG B 1 462 ? -15.531 -13.805 -11.633 1 83.81 462 ARG B C 1
ATOM 7873 O O . ARG B 1 462 ? -14.297 -13.688 -11.641 1 83.81 462 ARG B O 1
ATOM 7880 N N . THR B 1 463 ? -16.297 -13.719 -12.695 1 79.06 463 THR B N 1
ATOM 7881 C CA . THR B 1 463 ? -15.664 -13.617 -14.008 1 79.06 463 THR B CA 1
ATOM 7882 C C . THR B 1 463 ? -15.469 -12.148 -14.406 1 79.06 463 THR B C 1
ATOM 7884 O O . THR B 1 463 ? -14.891 -11.859 -15.453 1 79.06 463 THR B O 1
ATOM 7887 N N . HIS B 1 464 ? -15.992 -11.211 -13.609 1 83.81 464 HIS B N 1
ATOM 7888 C CA . HIS B 1 464 ? -15.93 -9.773 -13.859 1 83.81 464 HIS B CA 1
ATOM 7889 C C . HIS B 1 464 ? -16.688 -9.406 -15.133 1 83.81 464 HIS B C 1
ATOM 7891 O O . HIS B 1 464 ? -16.344 -8.438 -15.812 1 83.81 464 HIS B O 1
ATOM 7897 N N . GLY B 1 465 ? -17.672 -10.227 -15.469 1 82.5 465 GLY B N 1
ATOM 7898 C CA . GLY B 1 465 ? -18.453 -10 -16.672 1 82.5 465 GLY B CA 1
ATOM 7899 C C . GLY B 1 465 ? -19.766 -9.266 -16.422 1 82.5 465 GLY B C 1
ATOM 7900 O O . GLY B 1 465 ? -20.453 -8.867 -17.359 1 82.5 465 GLY B O 1
ATOM 7901 N N . GLN B 1 466 ? -20.047 -9.07 -15.141 1 91.12 466 GLN B N 1
ATOM 7902 C CA . GLN B 1 466 ? -21.266 -8.391 -14.727 1 91.12 466 GLN B CA 1
ATOM 7903 C C . GLN B 1 466 ? -22.5 -9.039 -15.352 1 91.12 466 GLN B C 1
ATOM 7905 O O . GLN B 1 466 ? -23.422 -8.344 -15.805 1 91.12 466 GLN B O 1
ATOM 7910 N N . VAL B 1 467 ? -22.516 -10.328 -15.367 1 90.06 467 VAL B N 1
ATOM 7911 C CA . VAL B 1 467 ? -23.594 -11.078 -16 1 90.06 467 VAL B CA 1
ATOM 7912 C C . VAL B 1 467 ? -24.797 -11.125 -15.078 1 90.06 467 VAL B C 1
ATOM 7914 O O . VAL B 1 467 ? -25.938 -11.18 -15.539 1 90.06 467 VAL B O 1
ATOM 7917 N N . VAL B 1 468 ? -24.516 -11.195 -13.82 1 94.94 468 VAL B N 1
ATOM 7918 C CA . VAL B 1 468 ? -25.609 -11.18 -12.844 1 94.94 468 VAL B CA 1
ATOM 7919 C C . VAL B 1 468 ? -26.141 -9.758 -12.703 1 94.94 468 VAL B C 1
ATOM 7921 O O . VAL B 1 468 ? -25.406 -8.828 -12.391 1 94.94 468 VAL B O 1
ATOM 7924 N N . LYS B 1 469 ? -27.422 -9.609 -12.898 1 95.44 469 LYS B N 1
ATOM 7925 C CA . LYS B 1 469 ? -28 -8.273 -12.938 1 95.44 469 LYS B CA 1
ATOM 7926 C C . LYS B 1 469 ? -28.766 -7.969 -11.656 1 95.44 469 LYS B C 1
ATOM 7928 O O . LYS B 1 469 ? -28.828 -6.82 -11.219 1 95.44 469 LYS B O 1
ATOM 7933 N N . GLN B 1 470 ? -29.375 -9.016 -11.117 1 96.94 470 GLN B N 1
ATOM 7934 C CA . GLN B 1 470 ? -30.188 -8.82 -9.922 1 96.94 470 GLN B CA 1
ATOM 7935 C C . GLN B 1 470 ? -30.094 -10.023 -8.992 1 96.94 470 GLN B C 1
ATOM 7937 O O . GLN B 1 470 ? -30.016 -11.164 -9.445 1 96.94 470 GLN B O 1
ATOM 7942 N N . VAL B 1 471 ? -30.094 -9.727 -7.715 1 97.81 471 VAL B N 1
ATOM 7943 C CA . VAL B 1 471 ? -30.109 -10.773 -6.695 1 97.81 471 VAL B CA 1
ATOM 7944 C C . VAL B 1 471 ? -31.062 -10.383 -5.57 1 97.81 471 VAL B C 1
ATOM 7946 O O . VAL B 1 471 ? -31.188 -9.203 -5.234 1 97.81 471 VAL B O 1
ATOM 7949 N N . GLU B 1 472 ? -31.75 -11.352 -5.047 1 97.56 472 GLU B N 1
ATOM 7950 C CA . GLU B 1 472 ? -32.719 -11.086 -3.977 1 97.56 472 GLU B CA 1
ATOM 7951 C C . GLU B 1 472 ? -32.906 -12.32 -3.105 1 97.56 472 GLU B C 1
ATOM 7953 O O . GLU B 1 472 ? -33.094 -13.43 -3.619 1 97.56 472 GLU B O 1
ATOM 7958 N N . PHE B 1 473 ? -32.875 -12.078 -1.815 1 97.25 473 PHE B N 1
ATOM 7959 C CA . PHE B 1 473 ? -33.25 -13.148 -0.891 1 97.25 473 PHE B CA 1
ATOM 7960 C C . PHE B 1 473 ? -34.75 -13.258 -0.76 1 97.25 473 PHE B C 1
ATOM 7962 O O . PHE B 1 473 ? -35.469 -12.242 -0.734 1 97.25 473 PHE B O 1
ATOM 7969 N N . ARG B 1 474 ? -35.219 -14.445 -0.684 1 95.06 474 ARG B N 1
ATOM 7970 C CA . ARG B 1 474 ? -36.625 -14.758 -0.42 1 95.06 474 ARG B CA 1
ATOM 7971 C C . ARG B 1 474 ? -36.75 -15.852 0.634 1 95.06 474 ARG B C 1
ATOM 7973 O O . ARG B 1 474 ? -35.938 -16.781 0.678 1 95.06 474 ARG B O 1
ATOM 7980 N N . PRO B 1 475 ? -37.812 -15.703 1.403 1 92.25 475 PRO B N 1
ATOM 7981 C CA . PRO B 1 475 ? -38 -16.781 2.375 1 92.25 475 PRO B CA 1
ATOM 7982 C C . PRO B 1 475 ? -38.5 -18.078 1.725 1 92.25 475 PRO B C 1
ATOM 7984 O O . PRO B 1 475 ? -39.344 -18.031 0.825 1 92.25 475 PRO B O 1
ATOM 7987 N N . MET B 1 476 ? -37.938 -19.141 1.997 1 89.25 476 MET B N 1
ATOM 7988 C CA . MET B 1 476 ? -38.375 -20.453 1.529 1 89.25 476 MET B CA 1
ATOM 7989 C C . MET B 1 476 ? -39.094 -21.203 2.635 1 89.25 476 MET B C 1
ATOM 7991 O O . MET B 1 476 ? -40.25 -21.641 2.449 1 89.25 476 MET B O 1
ATOM 7995 N N . ASP B 1 477 ? -38.5 -21.391 3.713 1 88.62 477 ASP B N 1
ATOM 7996 C CA . ASP B 1 477 ? -39.062 -21.953 4.926 1 88.62 477 ASP B CA 1
ATOM 7997 C C . ASP B 1 477 ? -38.375 -21.422 6.172 1 88.62 477 ASP B C 1
ATOM 7999 O O . ASP B 1 477 ? -37.625 -20.438 6.098 1 88.62 477 ASP B O 1
ATOM 8003 N N . LYS B 1 478 ? -38.719 -22.031 7.359 1 89.06 478 LYS B N 1
ATOM 8004 C CA . LYS B 1 478 ? -38.219 -21.516 8.625 1 89.06 478 LYS B CA 1
ATOM 8005 C C . LYS B 1 478 ? -36.719 -21.703 8.734 1 89.06 478 LYS B C 1
ATOM 8007 O O . LYS B 1 478 ? -36.031 -20.953 9.445 1 89.06 478 LYS B O 1
ATOM 8012 N N . LYS B 1 479 ? -36.156 -22.672 7.977 1 92.75 479 LYS B N 1
ATOM 8013 C CA . LYS B 1 479 ? -34.75 -23.016 8.164 1 92.75 479 LYS B CA 1
ATOM 8014 C C . LYS B 1 479 ? -33.938 -22.719 6.906 1 92.75 479 LYS B C 1
ATOM 8016 O O . LYS B 1 479 ? -32.688 -22.859 6.902 1 92.75 479 LYS B O 1
ATOM 8021 N N . THR B 1 480 ? -34.625 -22.297 5.895 1 93.44 480 THR B N 1
ATOM 8022 C CA . THR B 1 480 ? -33.938 -22.125 4.621 1 93.44 480 THR B CA 1
ATOM 8023 C C . THR B 1 480 ? -34.312 -20.781 3.99 1 93.44 480 THR B C 1
ATOM 8025 O O . THR B 1 480 ? -35.469 -20.359 4.035 1 93.44 480 THR B O 1
ATOM 8028 N N . THR B 1 481 ? -33.344 -20.047 3.564 1 94.44 481 THR B N 1
ATOM 8029 C CA . THR B 1 481 ? -33.5 -18.844 2.754 1 94.44 481 THR B CA 1
ATOM 8030 C C . THR B 1 481 ? -33 -19.078 1.338 1 94.44 481 THR B C 1
ATOM 8032 O O . THR B 1 481 ? -31.969 -19.734 1.146 1 94.44 481 THR B O 1
ATOM 8035 N N . GLN B 1 482 ? -33.75 -18.625 0.374 1 95.19 482 GLN B N 1
ATOM 8036 C CA . GLN B 1 482 ? -33.344 -18.781 -1.022 1 95.19 482 GLN B CA 1
ATOM 8037 C C . GLN B 1 482 ? -32.781 -17.484 -1.592 1 95.19 482 GLN B C 1
ATOM 8039 O O . GLN B 1 482 ? -33.312 -16.406 -1.327 1 95.19 482 GLN B O 1
ATOM 8044 N N . LEU B 1 483 ? -31.719 -17.609 -2.273 1 96.44 483 LEU B N 1
ATOM 8045 C CA . LEU B 1 483 ? -31.172 -16.5 -3.045 1 96.44 483 LEU B CA 1
ATOM 8046 C C . LEU B 1 483 ? -31.531 -16.641 -4.52 1 96.44 483 LEU B C 1
ATOM 8048 O O . LEU B 1 483 ? -31.094 -17.562 -5.195 1 96.44 483 LEU B O 1
ATOM 8052 N N . ASP B 1 484 ? -32.344 -15.695 -4.977 1 96.44 484 ASP B N 1
ATOM 8053 C CA . ASP B 1 484 ? -32.719 -15.641 -6.387 1 96.44 484 ASP B CA 1
ATOM 8054 C C . ASP B 1 484 ? -31.734 -14.812 -7.188 1 96.44 484 ASP B C 1
ATOM 8056 O O . ASP B 1 484 ? -31.531 -13.625 -6.902 1 96.44 484 ASP B O 1
ATOM 8060 N N . VAL B 1 485 ? -31.141 -15.453 -8.188 1 96.69 485 VAL B N 1
ATOM 8061 C CA . VAL B 1 485 ? -30.156 -14.797 -9.047 1 96.69 485 VAL B CA 1
ATOM 8062 C C . VAL B 1 485 ? -30.734 -14.633 -10.453 1 96.69 485 VAL B C 1
ATOM 8064 O O . VAL B 1 485 ? -31.219 -15.594 -11.047 1 96.69 485 VAL B O 1
ATOM 8067 N N . THR B 1 486 ? -30.75 -13.43 -10.922 1 96.69 486 THR B N 1
ATOM 8068 C CA . THR B 1 486 ? -31.125 -13.133 -12.305 1 96.69 486 THR B CA 1
ATOM 8069 C C . THR B 1 486 ? -29.906 -12.734 -13.117 1 96.69 486 THR B C 1
ATOM 8071 O O . THR B 1 486 ? -29.234 -11.75 -12.797 1 96.69 486 THR B O 1
ATOM 8074 N N . ALA B 1 487 ? -29.594 -13.508 -14.117 1 94.38 487 ALA B N 1
ATOM 8075 C CA . ALA B 1 487 ? -28.391 -13.258 -14.914 1 94.38 487 ALA B CA 1
ATOM 8076 C C . ALA B 1 487 ? -28.719 -13.195 -16.406 1 94.38 487 ALA B C 1
ATOM 8078 O O . ALA B 1 487 ? -29.703 -13.773 -16.844 1 94.38 487 ALA B O 1
ATOM 8079 N N . GLU B 1 488 ? -27.984 -12.336 -17.062 1 91.19 488 GLU B N 1
ATOM 8080 C CA . GLU B 1 488 ? -28 -12.273 -18.531 1 91.19 488 GLU B CA 1
ATOM 8081 C C . GLU B 1 488 ? -26.781 -12.969 -19.125 1 91.19 488 GLU B C 1
ATOM 8083 O O . GLU B 1 488 ? -25.719 -12.367 -19.25 1 91.19 488 GLU B O 1
ATOM 8088 N N . GLY B 1 489 ? -26.891 -14.242 -19.375 1 81.81 489 GLY B N 1
ATOM 8089 C CA . GLY B 1 489 ? -25.781 -15.023 -19.906 1 81.81 489 GLY B CA 1
ATOM 8090 C C . GLY B 1 489 ? -25.406 -16.188 -19.016 1 81.81 489 GLY B C 1
ATOM 8091 O O . GLY B 1 489 ? -26.125 -16.516 -18.062 1 81.81 489 GLY B O 1
ATOM 8092 N N . ASP B 1 490 ? -24.328 -16.797 -19.328 1 81.19 490 ASP B N 1
ATOM 8093 C CA . ASP B 1 490 ? -23.875 -17.969 -18.578 1 81.19 490 ASP B CA 1
ATOM 8094 C C . ASP B 1 490 ? -23.203 -17.562 -17.266 1 81.19 490 ASP B C 1
ATOM 8096 O O . ASP B 1 490 ? -22.281 -16.75 -17.266 1 81.19 490 ASP B O 1
ATOM 8100 N N . CYS B 1 491 ? -23.719 -18.031 -16.188 1 85.19 491 CYS B N 1
ATOM 8101 C CA . CYS B 1 491 ? -23.156 -17.672 -14.898 1 85.19 491 CYS B CA 1
ATOM 8102 C C . CYS B 1 491 ? -22.859 -18.906 -14.062 1 85.19 491 CYS B C 1
ATOM 8104 O O . CYS B 1 491 ? -23 -18.891 -12.836 1 85.19 491 CYS B O 1
ATOM 8106 N N . GLN B 1 492 ? -22.516 -19.953 -14.641 1 79.88 492 GLN B N 1
ATOM 8107 C CA . GLN B 1 492 ? -22.25 -21.219 -13.961 1 79.88 492 GLN B CA 1
ATOM 8108 C C . GLN B 1 492 ? -21.078 -21.078 -12.984 1 79.88 492 GLN B C 1
ATOM 8110 O O . GLN B 1 492 ? -21.125 -21.625 -11.883 1 79.88 492 GLN B O 1
ATOM 8115 N N . LEU B 1 493 ? -20.109 -20.406 -13.383 1 79.19 493 LEU B N 1
ATOM 8116 C CA . LEU B 1 493 ? -18.953 -20.219 -12.516 1 79.19 493 LEU B CA 1
ATOM 8117 C C . LEU B 1 493 ? -19.328 -19.422 -11.273 1 79.19 493 LEU B C 1
ATOM 8119 O O . LEU B 1 493 ? -18.875 -19.719 -10.164 1 79.19 493 LEU B O 1
ATOM 8123 N N . GLU B 1 494 ? -20.172 -18.391 -11.438 1 87.94 494 GLU B N 1
ATOM 8124 C CA . GLU B 1 494 ? -20.641 -17.594 -10.32 1 87.94 494 GLU B CA 1
ATOM 8125 C C . GLU B 1 494 ? -21.453 -18.422 -9.336 1 87.94 494 GLU B C 1
ATOM 8127 O O . GLU B 1 494 ? -21.234 -18.359 -8.125 1 87.94 494 GLU B O 1
ATOM 8132 N N . ILE B 1 495 ? -22.297 -19.234 -9.914 1 86.94 495 ILE B N 1
ATOM 8133 C CA . ILE B 1 495 ? -23.172 -20.062 -9.094 1 86.94 495 ILE B CA 1
ATOM 8134 C C . ILE B 1 495 ? -22.344 -21.109 -8.344 1 86.94 495 ILE B C 1
ATOM 8136 O O . ILE B 1 495 ? -22.594 -21.391 -7.176 1 86.94 495 ILE B O 1
ATOM 8140 N N . GLY B 1 496 ? -21.391 -21.672 -9.055 1 79.19 496 GLY B N 1
ATOM 8141 C CA . GLY B 1 496 ? -20.484 -22.609 -8.414 1 79.19 496 GLY B CA 1
ATOM 8142 C C . GLY B 1 496 ? -19.75 -22.016 -7.223 1 79.19 496 GLY B C 1
ATOM 8143 O O . GLY B 1 496 ? -19.594 -22.672 -6.191 1 79.19 496 GLY B O 1
ATOM 8144 N N . GLU B 1 497 ? -19.312 -20.828 -7.375 1 83.38 497 GLU B N 1
ATOM 8145 C CA . GLU B 1 497 ? -18.578 -20.141 -6.309 1 83.38 497 GLU B CA 1
ATOM 8146 C C . GLU B 1 497 ? -19.484 -19.844 -5.121 1 83.38 497 GLU B C 1
ATOM 8148 O O . GLU B 1 497 ? -19.047 -19.875 -3.971 1 83.38 497 GLU B O 1
ATOM 8153 N N . LEU B 1 498 ? -20.719 -19.516 -5.406 1 88.5 498 LEU B N 1
ATOM 8154 C CA . LEU B 1 498 ? -21.688 -19.203 -4.355 1 88.5 498 LEU B CA 1
ATOM 8155 C C . LEU B 1 498 ? -21.859 -20.375 -3.396 1 88.5 498 LEU B C 1
ATOM 8157 O O . LEU B 1 498 ? -22.047 -20.172 -2.195 1 88.5 498 LEU B O 1
ATOM 8161 N N . GLN B 1 499 ? -21.812 -21.484 -3.932 1 82.12 499 GLN B N 1
ATOM 8162 C CA . GLN B 1 499 ? -22.047 -22.688 -3.146 1 82.12 499 GLN B CA 1
ATOM 8163 C C . GLN B 1 499 ? -20.953 -22.891 -2.102 1 82.12 499 GLN B C 1
ATOM 8165 O O . GLN B 1 499 ? -21.172 -23.5 -1.061 1 82.12 499 GLN B O 1
ATOM 8170 N N . ASN B 1 500 ? -19.812 -22.328 -2.34 1 78.56 500 ASN B N 1
ATOM 8171 C CA . ASN B 1 500 ? -18.688 -22.422 -1.416 1 78.56 500 ASN B CA 1
ATOM 8172 C C . ASN B 1 500 ? -18.938 -21.609 -0.151 1 78.56 500 ASN B C 1
ATOM 8174 O O . ASN B 1 500 ? -18.234 -21.781 0.846 1 78.56 500 ASN B O 1
ATOM 8178 N N . HIS B 1 501 ? -20.016 -20.797 -0.162 1 86.88 501 HIS B N 1
ATOM 8179 C CA . HIS B 1 501 ? -20.234 -19.906 0.969 1 86.88 501 HIS B CA 1
ATOM 8180 C C . HIS B 1 501 ? -21.438 -20.328 1.794 1 86.88 501 HIS B C 1
ATOM 8182 O O . HIS B 1 501 ? -21.906 -19.578 2.648 1 86.88 501 HIS B O 1
ATOM 8188 N N . ALA B 1 502 ? -21.953 -21.562 1.555 1 84.5 502 ALA B N 1
ATOM 8189 C CA . ALA B 1 502 ? -23.109 -22.062 2.273 1 84.5 502 ALA B CA 1
ATOM 8190 C C . ALA B 1 502 ? -22.828 -22.188 3.768 1 84.5 502 ALA B C 1
ATOM 8192 O O . ALA B 1 502 ? -23.672 -21.875 4.598 1 84.5 502 ALA B O 1
ATOM 8193 N N . TRP B 1 503 ? -21.641 -22.656 4.039 1 83.56 503 TRP B N 1
ATOM 8194 C CA . TRP B 1 503 ? -21.266 -22.844 5.438 1 83.56 503 TRP B CA 1
ATOM 8195 C C . TRP B 1 503 ? -21.234 -21.516 6.18 1 83.56 503 TRP B C 1
ATOM 8197 O O . TRP B 1 503 ? -21.812 -21.391 7.266 1 83.56 503 TRP B O 1
ATOM 8207 N N . SER B 1 504 ? -20.516 -20.531 5.609 1 88.12 504 SER B N 1
ATOM 8208 C CA . SER B 1 504 ? -20.406 -19.234 6.266 1 88.12 504 SER B CA 1
ATOM 8209 C C . SER B 1 504 ? -21.766 -18.562 6.395 1 88.12 504 SER B C 1
ATOM 8211 O O . SER B 1 504 ? -22.031 -17.859 7.375 1 88.12 504 SER B O 1
ATOM 8213 N N . PHE B 1 505 ? -22.641 -18.781 5.434 1 93.19 505 PHE B N 1
ATOM 8214 C CA . PHE B 1 505 ? -24 -18.25 5.488 1 93.19 505 PHE B CA 1
ATOM 8215 C C . PHE B 1 505 ? -24.766 -18.844 6.66 1 93.19 505 PHE B C 1
ATOM 8217 O O . PHE B 1 505 ? -25.375 -18.125 7.449 1 93.19 505 PHE B O 1
ATOM 8224 N N . LYS B 1 506 ? -24.656 -20.125 6.789 1 92.38 506 LYS B N 1
ATOM 8225 C CA . LYS B 1 506 ? -25.344 -20.828 7.863 1 92.38 506 LYS B CA 1
ATOM 8226 C C . LYS B 1 506 ? -24.812 -20.406 9.227 1 92.38 506 LYS B C 1
ATOM 8228 O O . LYS B 1 506 ? -25.594 -20.219 10.172 1 92.38 506 LYS B O 1
ATOM 8233 N N . LYS B 1 507 ? -23.547 -20.328 9.336 1 90.62 507 LYS B N 1
ATOM 8234 C CA . LYS B 1 507 ? -22.922 -19.953 10.594 1 90.62 507 LYS B CA 1
ATOM 8235 C C . LYS B 1 507 ? -23.344 -18.562 11.031 1 90.62 507 LYS B C 1
ATOM 8237 O O . LYS B 1 507 ? -23.531 -18.297 12.219 1 90.62 507 LYS B O 1
ATOM 8242 N N . THR B 1 508 ? -23.516 -17.641 10.07 1 93.31 508 THR B N 1
ATOM 8243 C CA . THR B 1 508 ? -23.797 -16.234 10.359 1 93.31 508 THR B CA 1
ATOM 8244 C C . THR B 1 508 ? -25.281 -16.016 10.578 1 93.31 508 THR B C 1
ATOM 8246 O O . THR B 1 508 ? -25.688 -15.312 11.516 1 93.31 508 THR B O 1
ATOM 8249 N N . PHE B 1 509 ? -26.109 -16.672 9.75 1 94.38 509 PHE B N 1
ATOM 8250 C CA . PHE B 1 509 ? -27.531 -16.344 9.758 1 94.38 509 PHE B CA 1
ATOM 8251 C C . PHE B 1 509 ? -28.344 -17.469 10.383 1 94.38 509 PHE B C 1
ATOM 8253 O O . PHE B 1 509 ? -29.531 -17.312 10.625 1 94.38 509 PHE B O 1
ATOM 8260 N N . LYS B 1 510 ? -27.672 -18.625 10.617 1 93.38 510 LYS B N 1
ATOM 8261 C CA . LYS B 1 510 ? -28.312 -19.781 11.227 1 93.38 510 LYS B CA 1
ATOM 8262 C C . LYS B 1 510 ? -29.438 -20.312 10.336 1 93.38 510 LYS B C 1
ATOM 8264 O O . LYS B 1 510 ? -30.469 -20.781 10.836 1 93.38 510 LYS B O 1
ATOM 8269 N N . LYS B 1 511 ? -29.344 -20.156 9.055 1 93.75 511 LYS B N 1
ATOM 8270 C CA . LYS B 1 511 ? -30.25 -20.656 8.031 1 93.75 511 LYS B CA 1
ATOM 8271 C C . LYS B 1 511 ? -29.484 -21.281 6.871 1 93.75 511 LYS B C 1
ATOM 8273 O O . LYS B 1 511 ? -28.359 -20.875 6.59 1 93.75 511 LYS B O 1
ATOM 8278 N N . ARG B 1 512 ? -30.062 -22.203 6.234 1 92.56 512 ARG B N 1
ATOM 8279 C CA . ARG B 1 512 ? -29.469 -22.797 5.031 1 92.56 512 ARG B CA 1
ATOM 8280 C C . ARG B 1 512 ? -29.719 -21.906 3.814 1 92.56 512 ARG B C 1
ATOM 8282 O O . ARG B 1 512 ? -30.734 -21.219 3.742 1 92.56 512 ARG B O 1
ATOM 8289 N N . LEU B 1 513 ? -28.781 -21.938 2.902 1 93.5 513 LEU B N 1
ATOM 8290 C CA . LEU B 1 513 ? -28.875 -21.125 1.692 1 93.5 513 LEU B CA 1
ATOM 8291 C C . LEU B 1 513 ? -29.25 -21.984 0.49 1 93.5 513 LEU B C 1
ATOM 8293 O O . LEU B 1 513 ? -28.531 -22.938 0.159 1 93.5 513 LEU B O 1
ATOM 8297 N N . ALA B 1 514 ? -30.359 -21.75 -0.083 1 93.25 514 ALA B N 1
ATOM 8298 C CA . ALA B 1 514 ? -30.766 -22.328 -1.36 1 93.25 514 ALA B CA 1
ATOM 8299 C C . ALA B 1 514 ? -30.578 -21.344 -2.502 1 93.25 514 ALA B C 1
ATOM 8301 O O . ALA B 1 514 ? -30.578 -20.125 -2.283 1 93.25 514 ALA B O 1
ATOM 8302 N N . LEU B 1 515 ? -30.344 -21.844 -3.699 1 94.38 515 LEU B N 1
ATOM 8303 C CA . LEU B 1 515 ? -30.062 -20.969 -4.832 1 94.38 515 LEU B CA 1
ATOM 8304 C C . LEU B 1 515 ? -31.062 -21.203 -5.953 1 94.38 515 LEU B C 1
ATOM 8306 O O . LEU B 1 515 ? -31.484 -22.328 -6.191 1 94.38 515 LEU B O 1
ATOM 8310 N N . SER B 1 516 ? -31.469 -20.203 -6.539 1 93.38 516 SER B N 1
ATOM 8311 C CA . SER B 1 516 ? -32.281 -20.234 -7.758 1 93.38 516 SER B CA 1
ATOM 8312 C C . SER B 1 516 ? -31.688 -19.312 -8.828 1 93.38 516 SER B C 1
ATOM 8314 O O . SER B 1 516 ? -31.188 -18.234 -8.523 1 93.38 516 SER B O 1
ATOM 8316 N N . LEU B 1 517 ? -31.609 -19.812 -10.117 1 92.94 517 LEU B N 1
ATOM 8317 C CA . LEU B 1 517 ? -31.109 -19.047 -11.258 1 92.94 517 LEU B CA 1
ATOM 8318 C C . LEU B 1 517 ? -32.219 -18.828 -12.297 1 92.94 517 LEU B C 1
ATOM 8320 O O . LEU B 1 517 ? -32.719 -19.797 -12.867 1 92.94 517 LEU B O 1
ATOM 8324 N N . ASN B 1 518 ? -32.531 -17.625 -12.477 1 92.75 518 ASN B N 1
ATOM 8325 C CA . ASN B 1 518 ? -33.562 -17.281 -13.445 1 92.75 518 ASN B CA 1
ATOM 8326 C C . ASN B 1 518 ? -34.812 -18.094 -13.219 1 92.75 518 ASN B C 1
ATOM 8328 O O . ASN B 1 518 ? -35.375 -18.656 -14.172 1 92.75 518 ASN B O 1
ATOM 8332 N N . GLY B 1 519 ? -35.125 -18.234 -11.984 1 87.88 519 GLY B N 1
ATOM 8333 C CA . GLY B 1 519 ? -36.375 -18.875 -11.609 1 87.88 519 GLY B CA 1
ATOM 8334 C C . GLY B 1 519 ? -36.25 -20.375 -11.461 1 87.88 519 GLY B C 1
ATOM 8335 O O . GLY B 1 519 ? -37.188 -21.047 -11.039 1 87.88 519 GLY B O 1
ATOM 8336 N N . V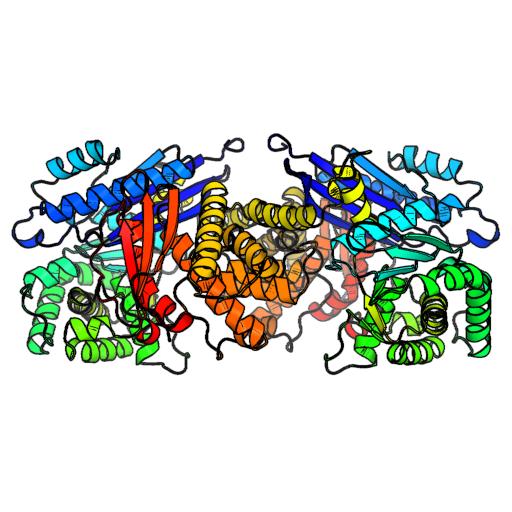AL B 1 520 ? -35.062 -20.969 -11.758 1 88.94 520 VAL B N 1
ATOM 8337 C CA . VAL B 1 520 ? -34.875 -22.406 -11.672 1 88.94 520 VAL B CA 1
ATOM 8338 C C . VAL B 1 520 ? -34 -22.75 -10.453 1 88.94 520 VAL B C 1
ATOM 8340 O O . VAL B 1 520 ? -32.938 -22.188 -10.281 1 88.94 520 VAL B O 1
ATOM 8343 N N . GLU B 1 521 ? -34.469 -23.672 -9.727 1 87.5 521 GLU B N 1
ATOM 8344 C CA . GLU B 1 521 ? -33.781 -24.062 -8.516 1 87.5 521 GLU B CA 1
ATOM 8345 C C . GLU B 1 521 ? -32.5 -24.859 -8.852 1 87.5 521 GLU B C 1
ATOM 8347 O O . GLU B 1 521 ? -32.5 -25.688 -9.766 1 87.5 521 GLU B O 1
ATOM 8352 N N . ILE B 1 522 ? -31.484 -24.438 -8.195 1 83.06 522 ILE B N 1
ATOM 8353 C CA . ILE B 1 522 ? -30.203 -25.125 -8.398 1 83.06 522 ILE B CA 1
ATOM 8354 C C . ILE B 1 522 ? -29.953 -26.109 -7.266 1 83.06 522 ILE B C 1
ATOM 8356 O O . ILE B 1 522 ? -30.219 -25.797 -6.098 1 83.06 522 ILE B O 1
ATOM 8360 N N . GLU B 1 523 ? -29.625 -27.281 -7.598 1 67.94 523 GLU B N 1
ATOM 8361 C CA . GLU B 1 523 ? -29.359 -28.312 -6.594 1 67.94 523 GLU B CA 1
ATOM 8362 C C . GLU B 1 523 ? -28.109 -27.984 -5.781 1 67.94 523 GLU B C 1
ATOM 8364 O O . GLU B 1 523 ? -27.141 -27.469 -6.324 1 67.94 523 GLU B O 1
ATOM 8369 N N . GLU B 1 524 ? -28.156 -27.984 -4.453 1 59.59 524 GLU B N 1
ATOM 8370 C CA . GLU B 1 524 ? -27.109 -27.641 -3.488 1 59.59 524 GLU B CA 1
ATOM 8371 C C . GLU B 1 524 ? -25.906 -28.562 -3.637 1 59.59 524 GLU B C 1
ATOM 8373 O O . GLU B 1 524 ? -26.047 -29.781 -3.668 1 59.59 524 GLU B O 1
ATOM 8378 N N . PRO B 1 525 ? -24.781 -28.031 -4.059 1 51.88 525 PRO B N 1
ATOM 8379 C CA . PRO B 1 525 ? -23.672 -28.953 -3.838 1 51.88 525 PRO B CA 1
ATOM 8380 C C . PRO B 1 525 ? -23.344 -29.156 -2.357 1 51.88 525 PRO B C 1
ATOM 8382 O O . PRO B 1 525 ? -23.594 -28.25 -1.544 1 51.88 525 PRO B O 1
ATOM 8385 N N . THR B 1 526 ? -23.375 -30.281 -1.743 1 44.94 526 THR B N 1
ATOM 8386 C CA . THR B 1 526 ? -23 -30.594 -0.365 1 44.94 526 THR B CA 1
ATOM 8387 C C . THR B 1 526 ? -21.625 -30.031 -0.025 1 44.94 526 THR B C 1
ATOM 8389 O O . THR B 1 526 ? -20.609 -30.578 -0.443 1 44.94 526 THR B O 1
ATOM 8392 N N . SER B 1 527 ? -21.406 -28.75 0.039 1 47.94 527 SER B N 1
ATOM 8393 C CA . SER B 1 527 ? -20.047 -28.281 0.297 1 47.94 527 SER B CA 1
ATOM 8394 C C . SER B 1 527 ? -19.672 -28.453 1.765 1 47.94 527 SER B C 1
ATOM 8396 O O . SER B 1 527 ? -20.438 -28.062 2.654 1 47.94 527 SER B O 1
ATOM 8398 N N . PRO B 1 528 ? -18.672 -29.156 2.113 1 44.91 528 PRO B N 1
ATOM 8399 C CA . PRO B 1 528 ? -18.234 -29.375 3.494 1 44.91 528 PRO B CA 1
ATOM 8400 C C . PRO B 1 528 ? -17.75 -28.094 4.172 1 44.91 528 PRO B C 1
ATOM 8402 O O . PRO B 1 528 ? -17.5 -27.094 3.496 1 44.91 528 PRO B O 1
ATOM 8405 N N . ASP B 1 529 ? -17.828 -27.938 5.516 1 42.62 529 ASP B N 1
ATOM 8406 C CA . ASP B 1 529 ? -17.25 -26.938 6.406 1 42.62 529 ASP B CA 1
ATOM 8407 C C . ASP B 1 529 ? -15.812 -26.609 5.996 1 42.62 529 ASP B C 1
ATOM 8409 O O . ASP B 1 529 ? -14.961 -27.5 5.918 1 42.62 529 ASP B O 1
ATOM 8413 N N . PRO B 1 530 ? -15.594 -25.469 5.477 1 42.97 530 PRO B N 1
ATOM 8414 C CA . PRO B 1 530 ? -14.211 -25.156 5.098 1 42.97 530 PRO B CA 1
ATOM 8415 C C . PRO B 1 530 ? -13.25 -25.219 6.277 1 42.97 530 PRO B C 1
ATOM 8417 O O . PRO B 1 530 ? -12.047 -25 6.109 1 42.97 530 PRO B O 1
ATOM 8420 N N . GLN B 1 531 ? -13.594 -24.859 7.504 1 38.78 531 GLN B N 1
ATOM 8421 C CA . GLN B 1 531 ? -12.648 -24.656 8.594 1 38.78 531 GLN B CA 1
ATOM 8422 C C . GLN B 1 531 ? -11.633 -25.797 8.664 1 38.78 531 GLN B C 1
ATOM 8424 O O . GLN B 1 531 ? -10.703 -25.75 9.477 1 38.78 531 GLN B O 1
ATOM 8429 N N . THR B 1 532 ? -11.875 -27.047 8.336 1 34.19 532 THR B N 1
ATOM 8430 C CA . THR B 1 532 ? -10.773 -27.953 8.617 1 34.19 532 THR B CA 1
ATOM 8431 C C . THR B 1 532 ? -9.539 -27.578 7.801 1 34.19 532 THR B C 1
ATOM 8433 O O . THR B 1 532 ? -8.5 -28.234 7.887 1 34.19 532 THR B O 1
ATOM 8436 N N . VAL B 1 533 ? -9.656 -26.828 6.824 1 32.25 533 VAL B N 1
ATOM 8437 C CA . VAL B 1 533 ? -8.492 -26.625 5.973 1 32.25 533 VAL B CA 1
ATOM 8438 C C . VAL B 1 533 ? -7.672 -25.453 6.48 1 32.25 533 VAL B C 1
ATOM 8440 O O . VAL B 1 533 ? -6.531 -25.234 6.055 1 32.25 533 VAL B O 1
ATOM 8443 N N . SER B 1 534 ? -8.266 -24.25 6.809 1 28.19 534 SER B N 1
ATOM 8444 C CA . SER B 1 534 ? -7.465 -23.031 6.949 1 28.19 534 SER B CA 1
ATOM 8445 C C . SER B 1 534 ? -6.727 -23.016 8.281 1 28.19 534 SER B C 1
ATOM 8447 O O . SER B 1 534 ? -6.73 -22 8.984 1 28.19 534 SER B O 1
ATOM 8449 N N . SER B 1 535 ? -6.332 -24.016 8.945 1 22.31 535 SER B N 1
ATOM 8450 C CA .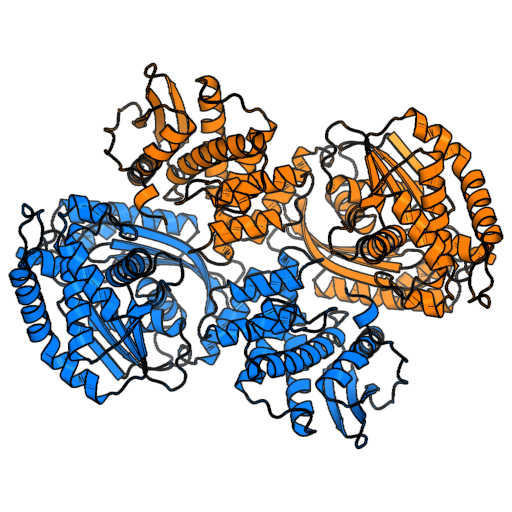 SER B 1 535 ? -5.402 -23.484 9.938 1 22.31 535 SER B CA 1
ATOM 8451 C C . SER B 1 535 ? -4.164 -22.891 9.281 1 22.31 535 SER B C 1
ATOM 8453 O O . SER B 1 535 ? -3.637 -23.453 8.32 1 22.31 535 SER B O 1
#

InterPro domains:
  IPR003607 HD/PDEase domain [cd00077] (344-463)
  IPR003695 Ppx/GppA phosphatase, N-terminal [PF02541] (24-310)
  IPR030673 Pyrophosphatase, GppA/Ppx-type [PIRSF001267] (7-501)
  IPR043129 ATPase, nucleotide binding domain [SSF53067] (9-130)
  IPR043129 ATPase, nucleotide binding domain [SSF53067] (135-313)
  IPR048950 Ppx/GppA phosphatase, C-terminal [PF21447] (327-484)
  IPR050273 GppA/Ppx guanosine pentaphosphate hydrolase [PTHR30005] (4-515)

Radius of gyration: 32.43 Å; Cα contacts (8 Å, |Δi|>4): 2184; chains: 2; bounding box: 81×100×72 Å

Organism: NCBI:txid2527985

Secondary structure (DSSP, 8-state):
---TT-EEEEEEEE-SSEEEEEEEEE-TTS-EEEEEEEEEE--TTTTHHHHT---HHHHHHHHHHHHHHHHHHHHTT-SEEEEEE-HHHHH-TTHHHHHHHIIIII---EEE--HHHHHHHHHHHHHTTS--TT--EEEEEE-SS-EEEEEE-SS-EEEEEEES--HHHHHHHH--TT--S---HHHHHHHHHHHHHHHHHHHHHHGGG--SEEEEESHHHHHHHHHHHHHH-TTTT--TTEEEHHHHHHHHHHHHTS-HHHHTTSTT--GGGTTTHHHHHHHHHHHHHHTT-SEEEEES-SHHHHHHHHHHT-SS-GGGG-HHHHHHHHHHHHHHHTT--HHHHHHHHHHHHHHHHHHHHTTS----HHHHHHHHHHHHHTTGGGGT-STTHHHHHHHHHHHS--TT--HHHHHHHHHHHHTSSSPPP-TTSHHHHTS-HHHHHHHHHHHHHHHHHHHTTTTSS--EEEEEEEE-SSSEEEEEEEESS--HHHHHHHHTTHHHHHHHHSSEEEEEETTEEEP------GGGT--/---TT-EEEEEEEE-SSEEEEEEEEE-TTS-EEEEEEEEEE--TTTTHHHHT---HHHHHHHHHHHHHHHHHHHHTT-SEEEEEE-HHHHH-TTHHHHHHHIIIII---EEE--HHHHHHHHHHHHHTTS--TT--EEEEEE-SS-EEEEEE-SS-EEEEEEES--HHHHHHHH--TT--S---HHHHHHHHHHHHHHHHHHHHHHGGG--SEEEEESHHHHHHHHHHHHHH-TTTT--TTEEEHHHHHHHHHHHHTS-HHHHTTSTT--GGGTTTHHHHHHHHHHHHHHTT-SEEEEES-SHHHHHHHHHHT-SS-GGGG-HHHHHHHHHHHHHHHTT--HHHHHHHHHHHHHHHHHHHHTTS----HHHHHHHHHHHHHTTGGGGT-STTHHHHHHHHHHHS--TT--HHHHHHHHHHHHTSSSPPP-TTSHHHHTS-HHHHHHHHHHHHHHHHHHHTTTTSS--EEEEEEEE-SSSEEEEEEEESS--HHHHHHHHTTHHHHHHHHSSEEEEEETTEEEP------GGGT--

Sequence (1070 aa):
MSRDGEHTVGFIDLGTNSARLLVVRSHPDRAYSELNRLKEVVRLGEGEFIANVLQPQAMHRAALVCRKFVEMAQGYDAEKIVAVATSASRDARNKDVFLKRLRREAGVDVRIISGKEEARLIYLGVSSGLKLGDEKALFIDIGGGSTEIVVGDQQEYFYLDSLNLGAIRLYTKFFSPLETGPVTQRRYKKIQRHVRQSSVRTIQRVKPLKFSRAVGSSGTLINLAEIAAKLCHPSGSGSVDVLTRADLKTVVAHLCSLSVEERAKVPGINPERADIIIPGAAIIDTLMEDLNLSEIRISDRGLREGMPIDYLSGSGSSEWMDHRTFRKRSILQLGHSCGFEEAHAKHVAELSLQLFDSSKAVGLHKLGEPERELLEYAGLLHDIGIFLSYRRHRAHSYYFIRNAELLGFDETEIAVMAVTVLYHHKSYPRRKHPQFAELDKRHRRVVRILCVLLRLAESLDRTHGQVVKQVEFRPMDKKTTQLDVTAEGDCQLEIGELQNHAWSFKKTFKKRLALSLNGVEIEEPTSPDPQTVSSMSRDGEHTVGFIDLGTNSARLLVVRSHPDRAYSELNRLKEVVRLGEGEFIANVLQPQAMHRAALVCRKFVEMAQGYDAEKIVAVATSASRDARNKDVFLKRLRREAGVDVRIISGKEEARLIYLGVSSGLKLGDEKALFIDIGGGSTEIVVGDQQEYFYLDSLNLGAIRLYTKFFSPLETGPVTQRRYKKIQRHVRQSSVRTIQRVKPLKFSRAVGSSGTLINLAEIAAKLCHPSGSGSVDVLTRADLKTVVAHLCSLSVEERAKVPGINPERADIIIPGAAIIDTLMEDLNLSEIRISDRGLREGMPIDYLSGSGSSEWMDHRTFRKRSILQLGHSCGFEEAHAKHVAELSLQLFDSSKAVGLHKLGEPERELLEYAGLLHDIGIFLSYRRHRAHSYYFIRNAELLGFDETEIAVMAVTVLYHHKSYPRRKHPQFAELDKRHRRVVRILCVLLRLAESLDRTHGQVVKQVEFRPMDKKTTQLDVTAEGDCQLEIGELQNHAWSFKKTFKKRLALSLNGVEIEEPTSPDPQTVSS

Nearest PDB structures (foldseek):
  8jgr-assembly1_A  TM=5.757E-01  e=8.543E-33  Deinococcus radiodurans R1 = ATCC 13939 = DSM 20539
  3mdq-assembly1_A  TM=9.198E-01  e=7.612E-22  Cytophaga hutchinsonii ATCC 33406
  3cer-assembly4_D  TM=8.931E-01  e=3.180E-21  Bifidobacterium longum NCC2705
  7epq-assembly1_B  TM=8.392E-01  e=6.107E-20  Porphyromonas gingivalis ATCC 33277
  7epq-assembly1_A  TM=8.210E-01  e=5.293E-20  Porphyromonas gingivalis ATCC 33277

Solvent-accessible surface area (backbone atoms only — not comparable to full-atom values): 53657 Å² total; per-residue (Å²): 128,64,56,94,63,39,46,29,38,23,37,36,38,41,42,17,38,37,35,37,35,39,28,32,36,33,38,79,81,65,24,67,43,72,74,47,73,49,76,44,82,38,37,36,35,56,74,10,74,79,74,30,36,63,36,69,69,26,52,48,45,42,33,53,51,46,25,45,47,45,50,31,28,47,67,66,57,33,78,44,71,52,32,37,29,30,52,39,52,61,62,20,75,50,32,66,60,51,47,53,45,28,36,70,73,25,68,41,71,63,43,71,47,52,53,48,55,49,25,51,28,23,48,50,17,40,45,44,54,38,58,42,64,91,40,33,29,36,39,40,36,45,42,25,35,28,25,27,39,33,35,27,40,52,64,50,72,81,45,70,34,53,38,91,45,15,14,49,45,45,31,62,71,76,46,54,95,82,66,47,59,54,53,52,70,68,57,52,50,51,51,30,50,51,48,50,68,72,38,47,70,58,50,65,61,51,62,77,66,58,58,81,46,41,38,30,16,45,66,52,51,50,27,51,14,32,27,27,21,49,71,74,24,70,86,64,77,41,50,58,47,45,38,37,49,69,45,47,53,52,45,49,56,54,52,30,70,29,28,32,75,55,35,32,55,39,40,38,44,58,49,91,40,31,76,31,46,60,46,34,48,35,48,53,53,43,51,29,60,76,67,70,42,65,50,33,34,50,41,96,36,27,48,73,54,6,47,59,54,54,60,61,45,43,95,81,62,74,67,64,40,36,58,66,52,43,31,52,30,33,52,50,40,54,27,56,63,36,62,43,63,59,70,49,20,51,48,28,14,51,43,25,47,36,41,51,54,26,32,37,74,67,60,66,48,84,79,53,68,72,59,49,51,41,42,33,52,27,32,47,40,38,59,31,10,33,60,51,29,65,92,52,12,31,62,41,20,23,49,47,51,64,57,36,80,52,27,42,41,44,72,65,57,37,48,46,30,18,51,22,26,40,33,37,57,96,52,75,90,46,73,84,38,66,80,53,48,73,44,55,74,67,55,42,54,50,31,52,52,47,14,49,41,42,29,47,19,45,21,49,36,65,57,49,66,65,33,52,76,45,55,37,49,42,82,71,54,99,54,33,36,29,38,40,36,36,56,68,68,88,52,63,69,23,54,56,48,41,48,72,43,40,54,62,41,25,72,67,59,70,28,42,70,44,45,24,52,70,87,39,75,49,82,78,71,88,61,72,72,63,72,65,33,75,114,130,63,57,95,62,41,46,28,37,22,38,35,40,41,42,16,38,37,33,37,36,38,29,31,35,34,37,78,81,64,24,66,44,70,74,47,73,49,75,44,82,36,36,36,34,54,73,10,74,80,73,29,34,65,34,69,70,26,52,50,45,41,32,53,51,46,25,45,46,46,50,31,28,46,67,66,57,32,80,43,71,50,33,37,28,30,52,37,50,61,62,19,75,48,34,67,60,50,48,52,45,27,36,70,72,25,67,42,73,64,43,71,46,52,53,48,56,49,24,50,30,22,48,50,17,39,44,45,55,38,58,42,64,90,40,32,29,34,38,40,35,44,42,26,34,28,26,28,38,34,35,28,40,51,66,51,73,81,44,70,35,53,38,91,46,16,13,49,46,45,31,65,72,76,47,54,95,81,66,46,60,52,52,52,70,69,57,51,50,52,51,30,50,52,46,50,68,73,38,47,68,59,50,64,60,50,62,78,65,59,60,82,46,40,38,32,16,45,67,52,51,52,28,52,14,32,26,28,19,46,71,75,23,70,88,63,78,39,51,58,47,45,36,38,49,68,46,47,53,53,46,49,56,54,52,31,69,29,30,33,73,55,36,34,54,39,36,39,46,58,49,90,39,32,78,29,47,59,46,33,48,36,48,54,53,43,50,28,59,76,67,69,41,66,51,33,33,51,42,96,37,26,49,71,54,7,48,59,55,55,61,60,48,44,94,82,63,75,68,67,42,37,59,66,52,44,32,52,31,35,51,50,40,53,28,55,62,36,64,42,62,58,69,47,21,51,47,26,14,51,42,25,48,36,41,50,53,26,32,37,74,68,60,66,49,85,79,54,67,72,58,50,52,41,44,33,52,25,31,47,38,38,59,32,11,34,62,52,29,65,93,51,11,31,62,40,20,22,50,48,53,64,55,37,80,52,27,45,42,44,71,65,57,37,46,47,30,17,52,23,27,41,33,37,56,97,53,76,90,45,73,85,37,65,79,53,49,73,44,55,75,67,54,42,53,49,30,52,53,46,14,48,42,41,30,46,20,45,22,49,35,65,57,51,66,67,34,52,74,46,54,39,48,40,80,70,52,98,55,32,36,29,38,40,35,36,55,69,69,90,52,64,68,22,54,57,46,40,45,72,44,38,52,60,42,23,72,68,58,70,28,42,71,43,46,25,51,71,86,39,75,48,82,78,69,88,60,74,72,64,74,60,32,73,116

Foldseek 3Di:
DDDVAKAKEKEWEAEQFKIKIWIWIADNLLFIDTDDMDMDTLNQQAVCLVPVAGDPSSLVSSLVVLLVRLVVSVVVVHPYYAAEYEDSLVSHPCNVVSQVSSCVRRVDRYHYDYQQVQLVLFCQWFLQLAAFDPFWEWEWEAAAQWIWIWIDGLQDTDDTDIFRAHLNNLLVVQHDPVQFFFADPVSLVVLLVVLCVRCVVVLVVPLVVDGDAYAYEDQLLLQLLQLLCCVVPVVNPRDSFKDFLVSLVVSLVVLRNGTLVVQLVRPSHPNSCSSRSNSSSSNVNSVCVSSVPGMHTYDHIGNRSSVSLCVSVDPDDSPSSPLVSLQVSLLVVLCVVLPHPQLLLQQLLVQLLQAVVQCVVQPLDPDDDLLNVLLSSLSNQLQSLVSPPNVQSLVSSLVSLQPRSRTNDDNLSSLLSSLLSNLLDDDQDDCPDPSLVVHDPVSNLSSLVSSLSSNLSCLQCVVVPSFWPHWHWDDDDPAEIEIETEGHDDRVSSVVSNLLSQQSSCVNRVHGYWYHYPNHTDDRDPHDDSVVPDD/DDDVAKAKEKEWEAEQFKIKIWIWIADNLLFIDTDDMDMDTLNQQVVCLVPVAGDPSSLVSSLVVLLVRLVVSVVVVHPYYAAEYEQSLVSHPCNVVSQVSSCVRRVDRYHYDYQQVQLVLFCQWFLQLAAFDPFWEWEWEAAAQWIWIWIDGLQDTDDTDIFRAHLNNLLVVQHDPVQFFFADPVSLVVLLVVLCVRCVVVLVVPLVVDGDAYAYEDQLLLQLLQLLCCVVPVVNPGDSFKDFLVSLVVSLVVLRNGTLVVQLVRPSHPNSCSSRSNSSSSNVNSVCVSSVPGMHTYDHIGNRSSVSLCVSVDPDDSPSSPLVSLQVSLLVVLCVVLPHPQLLLQQLLVQLLQAVVQCVVQPLDPDDDLLNVLLSSLSNQLQSLVSPPNVQSLVSSLVSLQPRSRTNDDNLSSLLSSLLSNLLDQDQDDCPDPSLVVDDPVSNLSSLVSSLSSNLSCLQCVVVPSFWPHWHWDDDDPAAIEIETEGHDDRVSSVVSNLLSQQSSCVNRVHGYWYHYPNHTDDRDPHDDSVVPDD

pLDDT: mean 88.92, std 12.63, range [21.84, 98.69]